Protein 2JN4 (pdb70)

Sequence (66 aa):
MKVMIRKTATGHSAYVAKKDLEELIVEMENPALWGGKVTLANGWQLELPAMAADTPLPITVEARKLMKVMIRKTATGHSAYVAKKDLEELIVEMENPALWGGKVTLANGWQLELPAMAADTPLPITVEARKLMKVMIRKTATGHSAYVAKKDLEELIVEMENPALWGGKVTLANGWQLELPAMAADTPLPITVEARKLMKVMIRKTATGHSAYVAKKDLEELIVEMENPALWGGKVTLANGWQLELPAMAADTPLPITVEARKLMKVMIRKTATGHSAYVAKKDLEELIVEMENPALWGGKVTLANGWQLELPAMAADTPLPITVEARKLMKVMIRKTATGHSAYVAKKDLEELIVEMENPALWGGKVTLANGWQLELPAMAADTPLPITVEARKLMKVMIRKTATGHSAYVAKKDLEELIVEMENPALWGGKVTLANGWQLELPAMAADTPLPITVEARKLMKVMIRKTATGHSAYVAKKDLEELIVEMENPALWGGKVTLANGWQLELPAMAADTPLPITVEARKLMKVMIRKTATGHSAYVAKKDLEELIVEMENPALWGGKVTLANGWQLELPAMAADTPLPITVEARKLMKVMIRKTATGHSAYVAKKDLEELIVEMENPALWGGKVTLANGWQLELPAMAADTPLPITVEARKLMKVMIRKTATGHSAYVAKKDLEELIVEMENPALWGGKVTLANGWQLELPAMAADTPLPITVEARKLMKVMIRKTATGHSAYVAKKDLEELIVEMENPALWGGKVTLANGWQLELPAMAADTPLPITVEARKLMKVMIRKTATGHSAYVAKKDLEELIVEMENPALWGGKVTLANGWQLELPAMAADTPLPITVEARKLMKVMIRKTATGHSAYVAKKDLEELIVEMENPALWGGKVTLANGWQLELPAMAADTPLPITVEARKLMKVMIRKTATGHSAYVAKKDLEELIVEMENPALWGGKVTLANGWQLELPAMAADTPLPITVEARKLMKVMIRKTATGHSAYVAKKDLEELIVEMENPALWGGKVTLANGWQLELPAMAADTPLPITVEARKLMKVMIRKTATGHSAYVAKKDLEELIVEMENPALWGGKVTLANGWQLELPAMAADTPLPITVEARKLMKVMIRKTATGHSAYVAKKDLEELIVEMENPALWGGKVTLANGWQLELPAMAADTPLPITVEARKLMKVMIRKTATGHSAYVAKKDLEELIVEMENPALWGGKVTLANGWQLELPAMAADTPLPITVEARKLMKVMIRKTATGHSAYVAKKDLEELIVEMENPALWGGKVTLANGWQLELPAMAADTPLPITVEARKL

Structure (mmCIF, N/CA/C/O backbone):
data_2JN4
#
_entry.id   2JN4
#
_cell.length_a   1.000
_cell.length_b   1.000
_cell.length_c   1.000
_cell.angle_alpha   90.00
_cell.angle_beta   90.00
_cell.angle_gamma   90.00
#
_symmetry.space_group_name_H-M   'P 1'
#
loop_
_atom_site.group_PDB
_atom_site.id
_atom_site.type_symbol
_atom_site.label_atom_id
_atom_site.label_alt_id
_atom_site.label_comp_id
_atom_site.label_asym_id
_atom_site.label_entity_id
_atom_site.label_seq_id
_atom_site.pdbx_PDB_ins_code
_atom_site.Cartn_x
_atom_site.Cartn_y
_atom_site.Cartn_z
_atom_site.occupancy
_atom_site.B_iso_or_equiv
_atom_site.auth_seq_id
_atom_site.auth_comp_id
_atom_site.auth_asym_id
_atom_site.auth_atom_id
_atom_site.pdbx_PDB_model_num
ATOM 1 N N . MET A 1 22 ? 3.822 1.504 -2.213 1.00 0.00 1 MET A N 1
ATOM 2 C CA . MET A 1 22 ? 3.269 0.640 -1.141 1.00 0.00 1 MET A CA 1
ATOM 3 C C . MET A 1 22 ? 3.171 -0.808 -1.622 1.00 0.00 1 MET A C 1
ATOM 4 O O . MET A 1 22 ? 3.121 -1.060 -2.828 1.00 0.00 1 MET A O 1
ATOM 18 N N . LYS A 1 23 ? 3.134 -1.754 -0.681 1.00 0.00 2 LYS A N 1
ATOM 19 C CA . LYS A 1 23 ? 3.169 -3.182 -1.008 1.00 0.00 2 LYS A CA 1
ATOM 20 C C . LYS A 1 23 ? 2.053 -3.956 -0.293 1.00 0.00 2 LYS A C 1
ATOM 21 O O . LYS A 1 23 ? 1.871 -3.828 0.922 1.00 0.00 2 LYS A O 1
ATOM 40 N N . VAL A 1 24 ? 1.316 -4.757 -1.059 1.00 0.00 3 VAL A N 1
ATOM 41 C CA . VAL A 1 24 ? 0.324 -5.679 -0.511 1.00 0.00 3 VAL A CA 1
ATOM 42 C C . VAL A 1 24 ? 0.305 -6.957 -1.350 1.00 0.00 3 VAL A C 1
ATOM 43 O O . VAL A 1 24 ? 0.401 -6.905 -2.579 1.00 0.00 3 VAL A O 1
ATOM 56 N N . MET A 1 25 ? 0.208 -8.102 -0.691 1.00 0.00 4 MET A N 1
ATOM 57 C CA . MET A 1 25 ? 0.216 -9.385 -1.382 1.00 0.00 4 MET A CA 1
ATOM 58 C C . MET A 1 25 ? -1.136 -10.071 -1.242 1.00 0.00 4 MET A C 1
ATOM 59 O O . MET A 1 25 ? -1.516 -10.496 -0.149 1.00 0.00 4 MET A O 1
ATOM 73 N N . ILE A 1 26 ? -1.868 -10.161 -2.344 1.00 0.00 5 ILE A N 1
ATOM 74 C CA . ILE A 1 26 ? -3.139 -10.866 -2.360 1.00 0.00 5 ILE A CA 1
ATOM 75 C C . ILE A 1 26 ? -2.881 -12.352 -2.583 1.00 0.00 5 ILE A C 1
ATOM 76 O O . ILE A 1 26 ? -2.448 -12.761 -3.664 1.00 0.00 5 ILE A O 1
ATOM 92 N N . ARG A 1 27 ? -3.129 -13.152 -1.557 1.00 0.00 6 ARG A N 1
ATOM 93 C CA . ARG A 1 27 ? -2.888 -14.587 -1.623 1.00 0.00 6 ARG A CA 1
ATOM 94 C C . ARG A 1 27 ? -4.193 -15.314 -1.905 1.00 0.00 6 ARG A C 1
ATOM 95 O O . ARG A 1 27 ? -5.230 -15.022 -1.301 1.00 0.00 6 ARG A O 1
ATOM 116 N N . LYS A 1 28 ? -4.143 -16.256 -2.838 1.00 0.00 7 LYS A N 1
ATOM 117 C CA . LYS A 1 28 ? -5.353 -16.810 -3.423 1.00 0.00 7 LYS A CA 1
ATOM 118 C C . LYS A 1 28 ? -5.395 -18.327 -3.391 1.00 0.00 7 LYS A C 1
ATOM 119 O O . LYS A 1 28 ? -4.370 -19.009 -3.434 1.00 0.00 7 LYS A O 1
ATOM 138 N N . THR A 1 29 ? -6.613 -18.822 -3.287 1.00 0.00 8 THR A N 1
ATOM 139 C CA . THR A 1 29 ? -6.948 -20.209 -3.538 1.00 0.00 8 THR A CA 1
ATOM 140 C C . THR A 1 29 ? -8.246 -20.204 -4.354 1.00 0.00 8 THR A C 1
ATOM 141 O O . THR A 1 29 ? -8.806 -19.124 -4.588 1.00 0.00 8 THR A O 1
ATOM 152 N N . ALA A 1 30 ? -8.710 -21.362 -4.814 1.00 0.00 9 ALA A N 1
ATOM 153 C CA . ALA A 1 30 ? -9.966 -21.432 -5.562 1.00 0.00 9 ALA A CA 1
ATOM 154 C C . ALA A 1 30 ? -11.119 -20.855 -4.736 1.00 0.00 9 ALA A C 1
ATOM 155 O O . ALA A 1 30 ? -11.869 -20.000 -5.207 1.00 0.00 9 ALA A O 1
ATOM 162 N N . THR A 1 31 ? -11.246 -21.323 -3.500 1.00 0.00 10 THR A N 1
ATOM 163 C CA . THR A 1 31 ? -12.280 -20.833 -2.590 1.00 0.00 10 THR A CA 1
ATOM 164 C C . THR A 1 31 ? -11.696 -19.836 -1.586 1.00 0.00 10 THR A C 1
ATOM 165 O O . THR A 1 31 ? -12.380 -18.911 -1.135 1.00 0.00 10 THR A O 1
ATOM 176 N N . GLY A 1 32 ? -10.427 -20.038 -1.240 1.00 0.00 11 GLY A N 1
ATOM 177 C CA . GLY A 1 32 ? -9.771 -19.199 -0.254 1.00 0.00 11 GLY A CA 1
ATOM 178 C C . GLY A 1 32 ? -9.393 -17.834 -0.799 1.00 0.00 11 GLY A C 1
ATOM 179 O O . GLY A 1 32 ? -8.889 -17.719 -1.922 1.00 0.00 11 GLY A O 1
ATOM 183 N N . HIS A 1 33 ? -9.645 -16.795 -0.009 1.00 0.00 12 HIS A N 1
ATOM 184 C CA . HIS A 1 33 ? -9.274 -15.430 -0.374 1.00 0.00 12 HIS A CA 1
ATOM 185 C C . HIS A 1 33 ? -8.631 -14.731 0.823 1.00 0.00 12 HIS A C 1
ATOM 186 O O . HIS A 1 33 ? -9.296 -14.466 1.827 1.00 0.00 12 HIS A O 1
ATOM 201 N N . SER A 1 34 ? -7.342 -14.435 0.709 1.00 0.00 13 SER A N 1
ATOM 202 C CA . SER A 1 34 ? -6.587 -13.805 1.791 1.00 0.00 13 SER A CA 1
ATOM 203 C C . SER A 1 34 ? -5.804 -12.603 1.265 1.00 0.00 13 SER A C 1
ATOM 204 O O . SER A 1 34 ? -5.331 -12.609 0.125 1.00 0.00 13 SER A O 1
ATOM 212 N N . ALA A 1 35 ? -5.675 -11.570 2.090 1.00 0.00 14 ALA A N 1
ATOM 213 C CA . ALA A 1 35 ? -4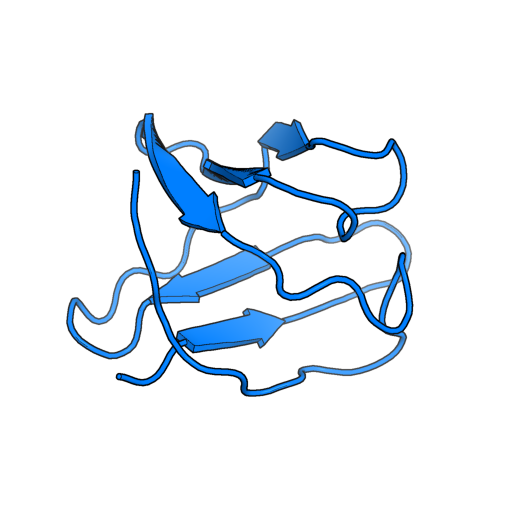.904 -10.386 1.724 1.00 0.00 14 ALA A CA 1
ATOM 214 C C . ALA A 1 35 ? -3.864 -10.077 2.792 1.00 0.00 14 ALA A C 1
ATOM 215 O O . ALA A 1 35 ? -4.195 -9.963 3.975 1.00 0.00 14 ALA A O 1
ATOM 222 N N . TYR A 1 36 ? -2.612 -9.958 2.368 1.00 0.00 15 TYR A N 1
ATOM 223 C CA . TYR A 1 36 ? -1.505 -9.669 3.271 1.00 0.00 15 TYR A CA 1
ATOM 224 C C . TYR A 1 36 ? -1.012 -8.231 3.083 1.00 0.00 15 TYR A C 1
ATOM 225 O O . TYR A 1 36 ? -0.327 -7.916 2.106 1.00 0.00 15 TYR A O 1
ATOM 243 N N . VAL A 1 37 ? -1.385 -7.364 4.017 1.00 0.00 16 VAL A N 1
ATOM 244 C CA . VAL A 1 37 ? -0.910 -5.987 4.041 1.00 0.00 16 VAL A CA 1
ATOM 245 C C . VAL A 1 37 ? 0.517 -5.943 4.589 1.00 0.00 16 VAL A C 1
ATOM 246 O O . VAL A 1 37 ? 0.727 -5.968 5.805 1.00 0.00 16 VAL A O 1
ATOM 259 N N . ALA A 1 38 ? 1.488 -5.885 3.680 1.00 0.00 17 ALA A N 1
ATOM 260 C CA . ALA A 1 38 ? 2.906 -5.984 4.033 1.00 0.00 17 ALA A CA 1
ATOM 261 C C . ALA A 1 38 ? 3.320 -4.940 5.069 1.00 0.00 17 ALA A C 1
ATOM 262 O O . ALA A 1 38 ? 3.972 -5.271 6.063 1.00 0.00 17 ALA A O 1
ATOM 269 N N . LYS A 1 39 ? 2.912 -3.692 4.848 1.00 0.00 18 LYS A N 1
ATOM 270 C CA . LYS A 1 39 ? 3.333 -2.573 5.698 1.00 0.00 18 LYS A CA 1
ATOM 271 C C . LYS A 1 39 ? 2.858 -2.731 7.144 1.00 0.00 18 LYS A C 1
ATOM 272 O O . LYS A 1 39 ? 3.359 -2.055 8.045 1.00 0.00 18 LYS A O 1
ATOM 291 N N . LYS A 1 40 ? 1.882 -3.606 7.360 1.00 0.00 19 LYS A N 1
ATOM 292 C CA . LYS A 1 40 ? 1.356 -3.849 8.701 1.00 0.00 19 LYS A CA 1
ATOM 293 C C . LYS A 1 40 ? 1.604 -5.299 9.110 1.00 0.00 19 LYS A C 1
ATOM 294 O O . LYS A 1 40 ? 1.423 -5.669 10.271 1.00 0.00 19 LYS A O 1
ATOM 313 N N . ASP A 1 41 ? 2.037 -6.106 8.142 1.00 0.00 20 ASP A N 1
ATOM 314 C CA . ASP A 1 41 ? 2.245 -7.541 8.344 1.00 0.00 20 ASP A CA 1
ATOM 315 C C . ASP A 1 41 ? 0.919 -8.200 8.735 1.00 0.00 20 ASP A C 1
ATOM 316 O O . ASP A 1 41 ? 0.881 -9.201 9.453 1.00 0.00 20 ASP A O 1
ATOM 325 N N . LEU A 1 42 ? -0.171 -7.622 8.238 1.00 0.00 21 LEU A N 1
ATOM 326 C CA . LEU A 1 42 ? -1.517 -8.105 8.530 1.00 0.00 21 LEU A CA 1
ATOM 327 C C . LEU A 1 42 ? -2.036 -8.968 7.388 1.00 0.00 21 LEU A C 1
ATOM 328 O O . LEU A 1 42 ? -2.242 -8.478 6.282 1.00 0.00 21 LEU A O 1
ATOM 344 N N . GLU A 1 43 ? -2.240 -10.245 7.657 1.00 0.00 22 GLU A N 1
ATOM 345 C CA . GLU A 1 43 ? -2.888 -11.138 6.707 1.00 0.00 22 GLU A CA 1
ATOM 346 C C . GLU A 1 43 ? -4.259 -11.511 7.252 1.00 0.00 22 GLU A C 1
ATOM 347 O O . GLU A 1 43 ? -4.364 -12.094 8.334 1.00 0.00 22 GLU A O 1
ATOM 359 N N . GLU A 1 44 ? -5.309 -11.158 6.526 1.00 0.00 23 GLU A N 1
ATOM 360 C CA . GLU A 1 44 ? -6.667 -11.404 6.990 1.00 0.00 23 GLU A CA 1
ATOM 361 C C . GLU A 1 44 ? -7.522 -11.990 5.874 1.00 0.00 23 GLU A C 1
ATOM 362 O O . GLU A 1 44 ? -7.204 -11.850 4.689 1.00 0.00 23 GLU A O 1
ATOM 374 N N . LEU A 1 45 ? -8.603 -12.648 6.272 1.00 0.00 24 LEU A N 1
ATOM 375 C CA . LEU A 1 45 ? -9.523 -13.278 5.338 1.00 0.00 24 LEU A CA 1
ATOM 376 C C . LEU A 1 45 ? -10.424 -12.235 4.687 1.00 0.00 24 LEU A C 1
ATOM 377 O O . LEU A 1 45 ? -10.860 -11.280 5.338 1.00 0.00 24 LEU A O 1
ATOM 393 N N . ILE A 1 46 ? -10.688 -12.422 3.402 1.00 0.00 25 ILE A N 1
ATOM 394 C CA . ILE A 1 46 ? -11.571 -11.540 2.653 1.00 0.00 25 ILE A CA 1
ATOM 395 C C . ILE A 1 46 ? -13.032 -11.940 2.868 1.00 0.00 25 ILE A C 1
ATOM 396 O O . ILE A 1 46 ? -13.471 -12.998 2.407 1.00 0.00 25 ILE A O 1
ATOM 412 N N . VAL A 1 47 ? -13.771 -11.094 3.586 1.00 0.00 26 VAL A N 1
ATOM 413 C CA . VAL A 1 47 ? -15.174 -11.366 3.903 1.00 0.00 26 VAL A CA 1
ATOM 414 C C . VAL A 1 47 ? -16.117 -10.548 3.020 1.00 0.00 26 VAL A C 1
ATOM 415 O O . VAL A 1 47 ? -17.273 -10.926 2.819 1.00 0.00 26 VAL A O 1
ATOM 428 N N . GLU A 1 48 ? -15.617 -9.431 2.498 1.00 0.00 27 GLU A N 1
ATOM 429 C CA . GLU A 1 48 ? -16.410 -8.537 1.653 1.00 0.00 27 GLU A CA 1
ATOM 430 C C . GLU A 1 48 ? -15.606 -8.142 0.417 1.00 0.00 27 GLU A C 1
ATOM 431 O O . GLU A 1 48 ? -14.433 -7.773 0.525 1.00 0.00 27 GLU A O 1
ATOM 443 N N . MET A 1 49 ? -16.238 -8.211 -0.753 1.00 0.00 28 MET A N 1
ATOM 444 C CA . MET A 1 49 ? -15.554 -7.965 -2.023 1.00 0.00 28 MET A CA 1
ATOM 445 C C . MET A 1 49 ? -16.324 -6.941 -2.852 1.00 0.00 28 MET A C 1
ATOM 446 O O . MET A 1 49 ? -17.539 -6.802 -2.700 1.00 0.00 28 MET A O 1
ATOM 460 N N . GLU A 1 50 ? -15.617 -6.216 -3.714 1.00 0.00 29 GLU A N 1
ATOM 461 C CA . GLU A 1 50 ? -16.266 -5.368 -4.709 1.00 0.00 29 GLU A CA 1
ATOM 462 C C . GLU A 1 50 ? -17.004 -6.257 -5.708 1.00 0.00 29 GLU A C 1
ATOM 463 O O . GLU A 1 50 ? -18.197 -6.085 -5.972 1.00 0.00 29 GLU A O 1
ATOM 475 N N . ASN A 1 51 ? -16.263 -7.222 -6.236 1.00 0.00 30 ASN A N 1
ATOM 476 C CA . ASN A 1 51 ? -16.774 -8.198 -7.193 1.00 0.00 30 ASN A CA 1
ATOM 477 C C . ASN A 1 51 ? -16.735 -9.581 -6.547 1.00 0.00 30 ASN A C 1
ATOM 478 O O . ASN A 1 51 ? -15.745 -9.919 -5.901 1.00 0.00 30 ASN A O 1
ATOM 489 N N . PRO A 1 52 ? -17.813 -10.384 -6.692 1.00 0.00 31 PRO A N 1
ATOM 490 C CA . PRO A 1 52 ? -17.916 -11.742 -6.128 1.00 0.00 31 PRO A CA 1
ATOM 491 C C . PRO A 1 52 ? -16.604 -12.532 -6.197 1.00 0.00 31 PRO A C 1
ATOM 492 O O . PRO A 1 52 ? -16.331 -13.375 -5.341 1.00 0.00 31 PRO A O 1
ATOM 503 N N . ALA A 1 53 ? -15.805 -12.265 -7.225 1.00 0.00 32 ALA A N 1
ATOM 504 C CA . ALA A 1 53 ? -14.481 -12.864 -7.338 1.00 0.00 32 ALA A CA 1
ATOM 505 C C . ALA A 1 53 ? -13.533 -12.242 -6.315 1.00 0.00 32 ALA A C 1
ATOM 506 O O . ALA A 1 53 ? -13.142 -12.894 -5.341 1.00 0.00 32 ALA A O 1
ATOM 513 N N . LEU A 1 54 ? -13.190 -10.969 -6.537 1.00 0.00 33 LEU A N 1
ATOM 514 C CA . LEU A 1 54 ? -12.297 -10.230 -5.646 1.00 0.00 33 LEU A CA 1
ATOM 515 C C . LEU A 1 54 ? -12.035 -8.833 -6.215 1.00 0.00 33 LEU A C 1
ATOM 516 O O . LEU A 1 54 ? -12.539 -7.832 -5.699 1.00 0.00 33 LEU A O 1
ATOM 532 N N . TRP A 1 55 ? -11.255 -8.787 -7.295 1.00 0.00 34 TRP A N 1
ATOM 533 C CA . TRP A 1 55 ? -10.801 -7.524 -7.882 1.00 0.00 34 TRP A CA 1
ATOM 534 C C . TRP A 1 55 ? -11.955 -6.747 -8.504 1.00 0.00 34 TRP A C 1
ATOM 535 O O . TRP A 1 55 ? -13.003 -7.313 -8.818 1.00 0.00 34 TRP A O 1
ATOM 556 N N . GLY A 1 56 ? -11.740 -5.447 -8.691 1.00 0.00 35 GLY A N 1
ATOM 557 C CA . GLY A 1 56 ? -12.740 -4.595 -9.304 1.00 0.00 35 GLY A CA 1
ATOM 558 C C . GLY A 1 56 ? -12.696 -3.192 -8.742 1.00 0.00 35 GLY A C 1
ATOM 559 O O . GLY A 1 56 ? -12.712 -2.213 -9.487 1.00 0.00 35 GLY A O 1
ATOM 563 N N . GLY A 1 57 ? -12.623 -3.097 -7.419 1.00 0.00 36 GLY A N 1
ATOM 564 C CA . GLY A 1 57 ? -12.555 -1.805 -6.765 1.00 0.00 36 GLY A CA 1
ATOM 565 C C . GLY A 1 57 ? -11.972 -1.903 -5.374 1.00 0.00 36 GLY A C 1
ATOM 566 O O . GLY A 1 57 ? -10.773 -1.729 -5.195 1.00 0.00 36 GLY A O 1
ATOM 570 N N . LYS A 1 58 ? -12.811 -2.194 -4.384 1.00 0.00 37 LYS A N 1
ATOM 571 C CA . LYS A 1 58 ? -12.348 -2.307 -3.000 1.00 0.00 37 LYS A CA 1
ATOM 572 C C . LYS A 1 58 ? -12.629 -3.691 -2.421 1.00 0.00 37 LYS A C 1
ATOM 573 O O . LYS A 1 58 ? -13.506 -4.417 -2.894 1.00 0.00 37 LYS A O 1
ATOM 592 N N . VAL A 1 59 ? -11.868 -4.048 -1.397 1.00 0.00 38 VAL A N 1
ATOM 593 C CA . VAL A 1 59 ? -12.074 -5.286 -0.660 1.00 0.00 38 VAL A CA 1
ATOM 594 C C . VAL A 1 59 ? -11.981 -4.992 0.832 1.00 0.00 38 VAL A C 1
ATOM 595 O O . VAL A 1 59 ? -11.265 -4.076 1.238 1.00 0.00 38 VAL A O 1
ATOM 608 N N . THR A 1 60 ? -12.712 -5.741 1.644 1.00 0.00 39 THR A N 1
ATOM 609 C CA . THR A 1 60 ? -12.692 -5.537 3.086 1.00 0.00 39 THR A CA 1
ATOM 610 C C . THR A 1 60 ? -12.355 -6.842 3.801 1.00 0.00 39 THR A C 1
ATOM 611 O O . THR A 1 60 ? -12.993 -7.878 3.572 1.00 0.00 39 THR A O 1
ATOM 622 N N . LEU A 1 61 ? -11.338 -6.785 4.652 1.00 0.00 40 LEU A N 1
ATOM 623 C CA . LEU A 1 61 ? -10.886 -7.947 5.403 1.00 0.00 40 LEU A CA 1
ATOM 624 C C . LEU A 1 61 ? -11.746 -8.151 6.644 1.00 0.00 40 LEU A C 1
ATOM 625 O O . LEU A 1 61 ? -12.492 -7.256 7.048 1.00 0.00 40 LEU A O 1
ATOM 641 N N . ALA A 1 62 ? -11.613 -9.323 7.259 1.00 0.00 41 ALA A N 1
ATOM 642 C CA . ALA A 1 62 ? -12.375 -9.660 8.462 1.00 0.00 41 ALA A CA 1
ATOM 643 C C . ALA A 1 62 ? -11.978 -8.768 9.639 1.00 0.00 41 ALA A C 1
ATOM 644 O O . ALA A 1 62 ? -12.629 -8.774 10.686 1.00 0.00 41 ALA A O 1
ATOM 651 N N . ASN A 1 63 ? -10.902 -8.006 9.460 1.00 0.00 42 ASN A N 1
ATOM 652 C CA . ASN A 1 63 ? -10.407 -7.097 10.493 1.00 0.00 42 ASN A CA 1
ATOM 653 C C . ASN A 1 63 ? -11.063 -5.717 10.370 1.00 0.00 42 ASN A C 1
ATOM 654 O O . ASN A 1 63 ? -10.977 -4.891 11.281 1.00 0.00 42 ASN A O 1
ATOM 665 N N . GLY A 1 64 ? -11.725 -5.477 9.240 1.00 0.00 43 GLY A N 1
ATOM 666 C CA . GLY A 1 64 ? -12.391 -4.201 9.015 1.00 0.00 43 GLY A CA 1
ATOM 667 C C . GLY A 1 64 ? -11.609 -3.288 8.088 1.00 0.00 43 GLY A C 1
ATOM 668 O O . GLY A 1 64 ? -12.134 -2.278 7.612 1.00 0.00 43 GLY A O 1
ATOM 672 N N . TRP A 1 65 ? -10.350 -3.639 7.838 1.00 0.00 44 TRP A N 1
ATOM 673 C CA . TRP A 1 65 ? -9.506 -2.883 6.916 1.00 0.00 44 TRP A CA 1
ATOM 674 C C . TRP A 1 65 ? -9.981 -3.054 5.477 1.00 0.00 44 TRP A C 1
ATOM 675 O O . TRP A 1 65 ? -10.410 -4.138 5.077 1.00 0.00 44 TRP A O 1
ATOM 696 N N . GLN A 1 66 ? -9.910 -1.971 4.714 1.00 0.00 45 GLN A N 1
ATOM 697 C CA . GLN A 1 66 ? -10.283 -1.986 3.302 1.00 0.00 45 GLN A CA 1
ATOM 698 C C . GLN A 1 66 ? -9.048 -1.751 2.439 1.00 0.00 45 GLN A C 1
ATOM 699 O O . GLN A 1 66 ? -8.246 -0.863 2.730 1.00 0.00 45 GLN A O 1
ATOM 713 N N . LEU A 1 67 ? -8.904 -2.540 1.382 1.00 0.00 46 LEU A N 1
ATOM 714 C CA . LEU A 1 67 ? -7.773 -2.421 0.464 1.00 0.00 46 LEU A CA 1
ATOM 715 C C . LEU A 1 67 ? -8.307 -2.298 -0.967 1.00 0.00 46 LEU A C 1
ATOM 716 O O . LEU A 1 67 ? -9.256 -2.993 -1.340 1.00 0.00 46 LEU A O 1
ATOM 732 N N . GLU A 1 68 ? -7.724 -1.394 -1.752 1.00 0.00 47 GLU A N 1
ATOM 733 C CA . GLU A 1 68 ? -8.175 -1.158 -3.120 1.00 0.00 47 GLU A CA 1
ATOM 734 C C . GLU A 1 68 ? -7.440 -2.062 -4.110 1.00 0.00 47 GLU A C 1
ATOM 735 O O . GLU A 1 68 ? -6.227 -2.253 -4.015 1.00 0.00 47 GLU A O 1
ATOM 747 N N . LEU A 1 69 ? -8.189 -2.610 -5.058 1.00 0.00 48 LEU A N 1
ATOM 748 C CA . LEU A 1 69 ? -7.634 -3.447 -6.114 1.00 0.00 48 LEU A CA 1
ATOM 749 C C . LEU A 1 69 ? -7.637 -2.689 -7.441 1.00 0.00 48 LEU A C 1
ATOM 750 O O . LEU A 1 69 ? -8.694 -2.243 -7.891 1.00 0.00 48 LEU A O 1
ATOM 766 N N . PRO A 1 70 ? -6.460 -2.534 -8.087 1.00 0.00 49 PRO A N 1
ATOM 767 C CA . PRO A 1 70 ? -6.351 -1.886 -9.411 1.00 0.00 49 PRO A CA 1
ATOM 768 C C . PRO A 1 70 ? -7.171 -2.589 -10.505 1.00 0.00 49 PRO A C 1
ATOM 769 O O . PRO A 1 70 ? -7.231 -2.112 -11.637 1.00 0.00 49 PRO A O 1
ATOM 780 N N . ALA A 1 71 ? -7.784 -3.725 -10.151 1.00 0.00 50 ALA A N 1
ATOM 781 C CA . ALA A 1 71 ? -8.642 -4.491 -11.059 1.00 0.00 50 ALA A CA 1
ATOM 782 C C . ALA A 1 71 ? -7.838 -5.186 -12.161 1.00 0.00 50 ALA A C 1
ATOM 783 O O . ALA A 1 71 ? -7.598 -4.621 -13.227 1.00 0.00 50 ALA A O 1
ATOM 790 N N . MET A 1 72 ? -7.408 -6.413 -11.875 1.00 0.00 51 MET A N 1
ATOM 791 C CA . MET A 1 72 ? -6.737 -7.261 -12.857 1.00 0.00 51 MET A CA 1
ATOM 792 C C . MET A 1 72 ? -6.779 -8.710 -12.372 1.00 0.00 51 MET A C 1
ATOM 793 O O . MET A 1 72 ? -6.396 -8.996 -11.237 1.00 0.00 51 MET A O 1
ATOM 807 N N . ALA A 1 73 ? -7.265 -9.608 -13.229 1.00 0.00 52 ALA A N 1
ATOM 808 C CA . ALA A 1 73 ? -7.503 -11.003 -12.856 1.00 0.00 52 ALA A CA 1
ATOM 809 C C . ALA A 1 73 ? -8.444 -11.069 -11.650 1.00 0.00 52 ALA A C 1
ATOM 810 O O . ALA A 1 73 ? -8.000 -11.257 -10.514 1.00 0.00 52 ALA A O 1
ATOM 817 N N . ALA A 1 74 ? -9.743 -10.900 -11.921 1.00 0.00 53 ALA A N 1
ATOM 818 C CA . ALA A 1 74 ? -10.767 -10.757 -10.878 1.00 0.00 53 ALA A CA 1
ATOM 819 C C . ALA A 1 74 ? -10.620 -11.800 -9.775 1.00 0.00 53 ALA A C 1
ATOM 820 O O . ALA A 1 74 ? -10.798 -11.490 -8.596 1.00 0.00 53 ALA A O 1
ATOM 827 N N . ASP A 1 75 ? -10.316 -13.031 -10.157 1.00 0.00 54 ASP A N 1
ATOM 828 C CA . ASP A 1 75 ? -9.947 -14.059 -9.193 1.00 0.00 54 ASP A CA 1
ATOM 829 C C . ASP A 1 75 ? -8.598 -14.641 -9.587 1.00 0.00 54 ASP A C 1
ATOM 830 O O . ASP A 1 75 ? -8.509 -15.520 -10.449 1.00 0.00 54 ASP A O 1
ATOM 839 N N . THR A 1 76 ? -7.547 -14.094 -8.994 1.00 0.00 55 THR A N 1
ATOM 840 C CA . THR A 1 76 ? -6.185 -14.513 -9.281 1.00 0.00 55 THR A CA 1
ATOM 841 C C . THR A 1 76 ? -5.970 -15.980 -8.867 1.00 0.00 55 THR A C 1
ATOM 842 O O . THR A 1 76 ? -6.348 -16.376 -7.763 1.00 0.00 55 THR A O 1
ATOM 853 N N . PRO A 1 77 ? -5.385 -16.811 -9.753 1.00 0.00 56 PRO A N 1
ATOM 854 C CA . PRO A 1 77 ? -5.131 -18.229 -9.463 1.00 0.00 56 PRO A CA 1
ATOM 855 C C . PRO A 1 77 ? -3.837 -18.452 -8.672 1.00 0.00 56 PRO A C 1
ATOM 856 O O . PRO A 1 77 ? -3.481 -19.589 -8.356 1.00 0.00 56 PRO A O 1
ATOM 867 N N . LEU A 1 78 ? -3.141 -17.362 -8.357 1.00 0.00 57 LEU A N 1
ATOM 868 C CA . LEU A 1 78 ? -1.871 -17.431 -7.636 1.00 0.00 57 LEU A CA 1
ATOM 869 C C . LEU A 1 78 ? -1.710 -16.214 -6.722 1.00 0.00 57 LEU A C 1
ATOM 870 O O . LEU A 1 78 ? -2.414 -15.216 -6.892 1.00 0.00 57 LEU A O 1
ATOM 886 N N . PRO A 1 79 ? -0.804 -16.286 -5.723 1.00 0.00 58 PRO A N 1
ATOM 887 C CA . PRO A 1 79 ? -0.502 -15.142 -4.856 1.00 0.00 58 PRO A CA 1
ATOM 888 C C . PRO A 1 79 ? 0.171 -14.011 -5.639 1.00 0.00 58 PRO A C 1
ATOM 889 O O . PRO A 1 79 ? 1.300 -14.154 -6.119 1.00 0.00 58 PRO A O 1
ATOM 900 N N . ILE A 1 80 ? -0.539 -12.901 -5.783 1.00 0.00 59 ILE A N 1
ATOM 901 C CA . ILE A 1 80 ? -0.055 -11.759 -6.549 1.00 0.00 59 ILE A CA 1
ATOM 902 C C . ILE A 1 80 ? 0.305 -10.602 -5.616 1.00 0.00 59 ILE A C 1
ATOM 903 O O . ILE A 1 80 ? -0.365 -10.373 -4.608 1.00 0.00 59 ILE A O 1
ATOM 919 N N . THR A 1 81 ? 1.377 -9.889 -5.945 1.00 0.00 60 THR A N 1
ATOM 920 C CA . THR A 1 81 ? 1.821 -8.750 -5.152 1.00 0.00 60 THR A CA 1
ATOM 921 C C . THR A 1 81 ? 1.583 -7.446 -5.917 1.00 0.00 60 THR A C 1
ATOM 922 O O . THR A 1 81 ? 2.177 -7.218 -6.971 1.00 0.00 60 THR A O 1
ATOM 933 N N . VAL A 1 82 ? 0.701 -6.608 -5.383 1.00 0.00 61 VAL A N 1
ATOM 934 C CA . VAL A 1 82 ? 0.376 -5.315 -5.982 1.00 0.00 61 VAL A CA 1
ATOM 935 C C . VAL A 1 82 ? 0.575 -4.204 -4.957 1.00 0.00 61 VAL A C 1
ATOM 936 O O . VAL A 1 82 ? 0.959 -4.471 -3.815 1.00 0.00 61 VAL A O 1
ATOM 949 N N . GLU A 1 83 ? 0.348 -2.961 -5.361 1.00 0.00 62 GLU A N 1
ATOM 950 C CA . GLU A 1 83 ? 0.521 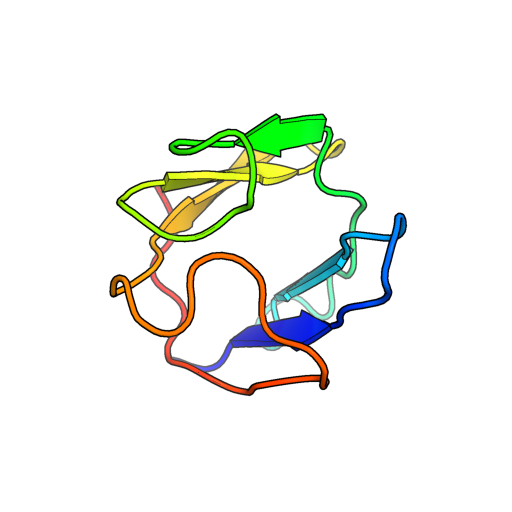-1.834 -4.455 1.00 0.00 62 GLU A CA 1
ATOM 951 C C . GLU A 1 83 ? -0.621 -1.767 -3.445 1.00 0.00 62 GLU A C 1
ATOM 952 O O . GLU A 1 83 ? -1.761 -2.121 -3.754 1.00 0.00 62 GLU A O 1
ATOM 964 N N . ALA A 1 84 ? -0.304 -1.316 -2.238 1.00 0.00 63 ALA A N 1
ATOM 965 C CA . ALA A 1 84 ? -1.297 -1.177 -1.182 1.00 0.00 63 ALA A CA 1
ATOM 966 C C . ALA A 1 84 ? -1.918 0.214 -1.210 1.00 0.00 63 ALA A C 1
ATOM 967 O O . ALA A 1 84 ? -1.208 1.219 -1.262 1.00 0.00 63 ALA A O 1
ATOM 974 N N . ARG A 1 85 ? -3.241 0.262 -1.204 1.00 0.00 64 ARG A N 1
ATOM 975 C CA . ARG A 1 85 ? -3.972 1.517 -1.103 1.00 0.00 64 ARG A CA 1
ATOM 976 C C . ARG A 1 85 ? -5.239 1.271 -0.299 1.00 0.00 64 ARG A C 1
ATOM 977 O O . ARG A 1 85 ? -6.219 0.739 -0.817 1.00 0.00 64 ARG A O 1
ATOM 998 N N . LYS A 1 86 ? -5.202 1.624 0.982 1.00 0.00 65 LYS A N 1
ATOM 999 C CA . LYS A 1 86 ? -6.291 1.308 1.889 1.00 0.00 65 LYS A CA 1
ATOM 1000 C C . LYS A 1 86 ? -7.342 2.413 1.884 1.00 0.00 65 LYS A C 1
ATOM 1001 O O . LYS A 1 86 ? -7.045 3.567 1.562 1.00 0.00 65 LYS A O 1
ATOM 1020 N N . LEU A 1 87 ? -8.570 2.048 2.233 1.00 0.00 66 LEU A N 1
ATOM 1021 C CA . LEU A 1 87 ? -9.676 2.995 2.293 1.00 0.00 66 LEU A CA 1
ATOM 1022 C C . LEU A 1 87 ? -10.009 3.294 3.756 1.00 0.00 66 LEU A C 1
ATOM 1023 O O . LEU A 1 87 ? -10.715 2.484 4.390 1.00 0.00 66 LEU A O 1
ATOM 1040 N N . MET A 1 22 ? 3.309 1.025 0.278 1.00 0.00 1 MET A N 2
ATOM 1041 C CA . MET A 1 22 ? 2.407 1.066 -0.898 1.00 0.00 1 MET A CA 2
ATOM 1042 C C . MET A 1 22 ? 2.375 -0.286 -1.617 1.00 0.00 1 MET A C 2
ATOM 1043 O O . MET A 1 22 ? 2.109 -0.349 -2.815 1.00 0.00 1 MET A O 2
ATOM 1057 N N . LYS A 1 23 ? 2.613 -1.370 -0.875 1.00 0.00 2 LYS A N 2
ATOM 1058 C CA . LYS A 1 23 ? 2.558 -2.721 -1.420 1.00 0.00 2 LYS A CA 2
ATOM 1059 C C . LYS A 1 23 ? 1.679 -3.614 -0.542 1.00 0.00 2 LYS A C 2
ATOM 1060 O O . LYS A 1 23 ? 1.669 -3.470 0.683 1.00 0.00 2 LYS A O 2
ATOM 1079 N N . VAL A 1 24 ? 0.930 -4.512 -1.174 1.00 0.00 3 VAL A N 2
ATOM 1080 C CA . VAL A 1 24 ? 0.111 -5.491 -0.461 1.00 0.00 3 VAL A CA 2
ATOM 1081 C C . VAL A 1 24 ? -0.043 -6.754 -1.308 1.00 0.00 3 VAL A C 2
ATOM 1082 O O . VAL A 1 24 ? -0.220 -6.673 -2.525 1.00 0.00 3 VAL A O 2
ATOM 1095 N N . MET A 1 25 ? 0.040 -7.918 -0.670 1.00 0.00 4 MET A N 2
ATOM 1096 C CA . MET A 1 25 ? -0.023 -9.194 -1.385 1.00 0.00 4 MET A CA 2
ATOM 1097 C C . MET A 1 25 ? -1.394 -9.845 -1.204 1.00 0.00 4 MET A C 2
ATOM 1098 O O . MET A 1 25 ? -1.828 -10.095 -0.080 1.00 0.00 4 MET A O 2
ATOM 1112 N N . ILE A 1 26 ? -2.071 -10.113 -2.315 1.00 0.00 5 ILE A N 2
ATOM 1113 C CA . ILE A 1 26 ? -3.384 -10.753 -2.284 1.00 0.00 5 ILE A CA 2
ATOM 1114 C C . ILE A 1 26 ? -3.231 -12.259 -2.496 1.00 0.00 5 ILE A C 2
ATOM 1115 O O . ILE A 1 26 ? -2.579 -12.692 -3.447 1.00 0.00 5 ILE A O 2
ATOM 1131 N N . ARG A 1 27 ? -3.830 -13.052 -1.608 1.00 0.00 6 ARG A N 2
ATOM 1132 C CA . ARG A 1 27 ? -3.710 -14.508 -1.672 1.00 0.00 6 ARG A CA 2
ATOM 1133 C C . ARG A 1 27 ? -4.922 -15.121 -2.374 1.00 0.00 6 ARG A C 2
ATOM 1134 O O . ARG A 1 27 ? -6.068 -14.906 -1.968 1.00 0.00 6 ARG A O 2
ATOM 1155 N N . LYS A 1 28 ? -4.656 -15.882 -3.433 1.00 0.00 7 LYS A N 2
ATOM 1156 C CA . LYS A 1 28 ? -5.702 -16.538 -4.212 1.00 0.00 7 LYS A CA 2
ATOM 1157 C C . LYS A 1 28 ? -5.913 -17.975 -3.736 1.00 0.00 7 LYS A C 2
ATOM 1158 O O . LYS A 1 28 ? -5.010 -18.809 -3.821 1.00 0.00 7 LYS A O 2
ATOM 1177 N N . THR A 1 29 ? -7.111 -18.243 -3.227 1.00 0.00 8 THR A N 2
ATOM 1178 C CA . THR A 1 29 ? -7.492 -19.566 -2.750 1.00 0.00 8 THR A CA 2
ATOM 1179 C C . THR A 1 29 ? -9.018 -19.674 -2.710 1.00 0.00 8 THR A C 2
ATOM 1180 O O . THR A 1 29 ? -9.707 -18.696 -2.405 1.00 0.00 8 THR A O 2
ATOM 1191 N N . ALA A 1 30 ? -9.541 -20.856 -3.034 1.00 0.00 9 ALA A N 2
ATOM 1192 C CA . ALA A 1 30 ? -10.986 -21.066 -3.134 1.00 0.00 9 ALA A CA 2
ATOM 1193 C C . ALA A 1 30 ? -11.626 -21.222 -1.756 1.00 0.00 9 ALA A C 2
ATOM 1194 O O . ALA A 1 30 ? -12.806 -20.917 -1.570 1.00 0.00 9 ALA A O 2
ATOM 1201 N N . THR A 1 31 ? -10.837 -21.689 -0.793 1.00 0.00 10 THR A N 2
ATOM 1202 C CA . THR A 1 31 ? -11.321 -21.913 0.565 1.00 0.00 10 THR A CA 2
ATOM 1203 C C . THR A 1 31 ? -11.726 -20.599 1.234 1.00 0.00 10 THR A C 2
ATOM 1204 O O . THR A 1 31 ? -12.591 -20.578 2.112 1.00 0.00 10 THR A O 2
ATOM 1215 N N . GLY A 1 32 ? -11.104 -19.508 0.807 1.00 0.00 11 GLY A N 2
ATOM 1216 C CA . GLY A 1 32 ? -11.412 -18.206 1.362 1.00 0.00 11 GLY A CA 2
ATOM 1217 C C . GLY A 1 32 ? -10.395 -17.164 0.949 1.00 0.00 11 GLY A C 2
ATOM 1218 O O . GLY A 1 32 ? -9.228 -17.253 1.332 1.00 0.00 11 GLY A O 2
ATOM 1222 N N . HIS A 1 33 ? -10.835 -16.190 0.154 1.00 0.00 12 HIS A N 2
ATOM 1223 C CA . HIS A 1 33 ? -9.963 -15.116 -0.318 1.00 0.00 12 HIS A CA 2
ATOM 1224 C C . HIS A 1 33 ? -9.275 -14.432 0.862 1.00 0.00 12 HIS A C 2
ATOM 1225 O O . HIS A 1 33 ? -9.906 -14.170 1.887 1.00 0.00 12 HIS A O 2
ATOM 1240 N N . SER A 1 34 ? -7.988 -14.147 0.714 1.00 0.00 13 SER A N 2
ATOM 1241 C CA . SER A 1 34 ? -7.200 -13.569 1.796 1.00 0.00 13 SER A CA 2
ATOM 1242 C C . SER A 1 34 ? -6.266 -12.485 1.264 1.00 0.00 13 SER A C 2
ATOM 1243 O O . SER A 1 34 ? -6.006 -12.407 0.059 1.00 0.00 13 SER A O 2
ATOM 1251 N N . ALA A 1 35 ? -5.771 -11.653 2.172 1.00 0.00 14 ALA A N 2
ATOM 1252 C CA . ALA A 1 35 ? -4.842 -10.584 1.831 1.00 0.00 14 ALA A CA 2
ATOM 1253 C C . ALA A 1 35 ? -3.840 -10.387 2.961 1.00 0.00 14 ALA A C 2
ATOM 1254 O O . ALA A 1 35 ? -4.205 -10.439 4.141 1.00 0.00 14 ALA A O 2
ATOM 1261 N N . TYR A 1 36 ? -2.582 -10.164 2.598 1.00 0.00 15 TYR A N 2
ATOM 1262 C CA . TYR A 1 36 ? -1.506 -10.020 3.570 1.00 0.00 15 TYR A CA 2
ATOM 1263 C C . TYR A 1 36 ? -0.918 -8.607 3.532 1.00 0.00 15 TYR A C 2
ATOM 1264 O O . TYR A 1 36 ? -0.255 -8.218 2.566 1.00 0.00 15 TYR A O 2
ATOM 1282 N N . VAL A 1 37 ? -1.190 -7.844 4.583 1.00 0.00 16 VAL A N 2
ATOM 1283 C CA . VAL A 1 37 ? -0.609 -6.522 4.769 1.00 0.00 16 VAL A CA 2
ATOM 1284 C C . VAL A 1 37 ? 0.768 -6.668 5.424 1.00 0.00 16 VAL A C 2
ATOM 1285 O O . VAL A 1 37 ? 0.871 -6.810 6.645 1.00 0.00 16 VAL A O 2
ATOM 1298 N N . ALA A 1 38 ? 1.814 -6.647 4.597 1.00 0.00 17 ALA A N 2
ATOM 1299 C CA . ALA A 1 38 ? 3.176 -6.975 5.033 1.00 0.00 17 ALA A CA 2
ATOM 1300 C C . ALA A 1 38 ? 3.635 -6.143 6.233 1.00 0.00 17 ALA A C 2
ATOM 1301 O O . ALA A 1 38 ? 4.024 -6.701 7.260 1.00 0.00 17 ALA A O 2
ATOM 1308 N N . LYS A 1 39 ? 3.579 -4.816 6.108 1.00 0.00 18 LYS A N 2
ATOM 1309 C CA . LYS A 1 39 ? 4.069 -3.920 7.168 1.00 0.00 18 LYS A CA 2
ATOM 1310 C C . LYS A 1 39 ? 3.402 -4.221 8.513 1.00 0.00 18 LYS A C 2
ATOM 1311 O O . LYS A 1 39 ? 4.013 -4.061 9.571 1.00 0.00 18 LYS A O 2
ATOM 1330 N N . LYS A 1 40 ? 2.148 -4.657 8.455 1.00 0.00 19 LYS A N 2
ATOM 1331 C CA . LYS A 1 40 ? 1.353 -4.908 9.654 1.00 0.00 19 LYS A CA 2
ATOM 1332 C C . LYS A 1 40 ? 1.400 -6.393 10.030 1.00 0.00 19 LYS A C 2
ATOM 1333 O O . LYS A 1 40 ? 0.953 -6.786 11.114 1.00 0.00 19 LYS A O 2
ATOM 1352 N N . ASP A 1 41 ? 1.953 -7.204 9.123 1.00 0.00 20 ASP A N 2
ATOM 1353 C CA . ASP A 1 41 ? 2.004 -8.661 9.282 1.00 0.00 20 ASP A CA 2
ATOM 1354 C C . ASP A 1 41 ? 0.585 -9.215 9.429 1.00 0.00 20 ASP A C 2
ATOM 1355 O O . ASP A 1 41 ? 0.358 -10.267 10.027 1.00 0.00 20 ASP A O 2
ATOM 1364 N N . LEU A 1 42 ? -0.369 -8.501 8.841 1.00 0.00 21 LEU A N 2
ATOM 1365 C CA . LEU A 1 42 ? -1.778 -8.868 8.931 1.00 0.00 21 LEU A CA 2
ATOM 1366 C C . LEU A 1 42 ? -2.183 -9.760 7.766 1.00 0.00 21 LEU A C 2
ATOM 1367 O O . LEU A 1 42 ? -2.240 -9.309 6.623 1.00 0.00 21 LEU A O 2
ATOM 1383 N N . GLU A 1 43 ? -2.453 -11.022 8.058 1.00 0.00 22 GLU A N 2
ATOM 1384 C CA . GLU A 1 43 ? -3.035 -11.935 7.082 1.00 0.00 22 GLU A CA 2
ATOM 1385 C C . GLU A 1 43 ? -4.467 -12.220 7.504 1.00 0.00 22 GLU A C 2
ATOM 1386 O O . GLU A 1 43 ? -4.701 -12.893 8.512 1.00 0.00 22 GLU A O 2
ATOM 1398 N N . GLU A 1 44 ? -5.425 -11.687 6.758 1.00 0.00 23 GLU A N 2
ATOM 1399 C CA . GLU A 1 44 ? -6.822 -11.753 7.163 1.00 0.00 23 GLU A CA 2
ATOM 1400 C C . GLU A 1 44 ? -7.710 -12.206 6.009 1.00 0.00 23 GLU A C 2
ATOM 1401 O O . GLU A 1 44 ? -7.329 -12.113 4.838 1.00 0.00 23 GLU A O 2
ATOM 1413 N N . LEU A 1 45 ? -8.897 -12.686 6.361 1.00 0.00 24 LEU A N 2
ATOM 1414 C CA . LEU A 1 45 ? -9.867 -13.169 5.390 1.00 0.00 24 LEU A CA 2
ATOM 1415 C C . LEU A 1 45 ? -10.666 -12.010 4.798 1.00 0.00 24 LEU A C 2
ATOM 1416 O O . LEU A 1 45 ? -11.078 -11.090 5.514 1.00 0.00 24 LEU A O 2
ATOM 1432 N N . ILE A 1 46 ? -10.863 -12.057 3.488 1.00 0.00 25 ILE A N 2
ATOM 1433 C CA . ILE A 1 46 ? -11.672 -11.073 2.784 1.00 0.00 25 ILE A CA 2
ATOM 1434 C C . ILE A 1 46 ? -13.159 -11.377 2.974 1.00 0.00 25 ILE A C 2
ATOM 1435 O O . ILE A 1 46 ? -13.704 -12.290 2.346 1.00 0.00 25 ILE A O 2
ATOM 1451 N N . VAL A 1 47 ? -13.799 -10.626 3.868 1.00 0.00 26 VAL A N 2
ATOM 1452 C CA . VAL A 1 47 ? -15.228 -10.790 4.147 1.00 0.00 26 VAL A CA 2
ATOM 1453 C C . VAL A 1 47 ? -16.048 -9.758 3.375 1.00 0.00 26 VAL A C 2
ATOM 1454 O O . VAL A 1 47 ? -17.278 -9.827 3.325 1.00 0.00 26 VAL A O 2
ATOM 1467 N N . GLU A 1 48 ? -15.348 -8.801 2.782 1.00 0.00 27 GLU A N 2
ATOM 1468 C CA . GLU A 1 48 ? -15.963 -7.735 2.002 1.00 0.00 27 GLU A CA 2
ATOM 1469 C C . GLU A 1 48 ? -15.136 -7.490 0.749 1.00 0.00 27 GLU A C 2
ATOM 1470 O O . GLU A 1 48 ? -13.940 -7.229 0.834 1.00 0.00 27 GLU A O 2
ATOM 1482 N N . MET A 1 49 ? -15.767 -7.611 -0.408 1.00 0.00 28 MET A N 2
ATOM 1483 C CA . MET A 1 49 ? -15.112 -7.331 -1.678 1.00 0.00 28 MET A CA 2
ATOM 1484 C C . MET A 1 49 ? -16.148 -6.875 -2.696 1.00 0.00 28 MET A C 2
ATOM 1485 O O . MET A 1 49 ? -17.264 -7.397 -2.732 1.00 0.00 28 MET A O 2
ATOM 1499 N N . GLU A 1 50 ? -15.779 -5.888 -3.501 1.00 0.00 29 GLU A N 2
ATOM 1500 C CA . GLU A 1 50 ? -16.683 -5.305 -4.486 1.00 0.00 29 GLU A CA 2
ATOM 1501 C C . GLU A 1 50 ? -17.157 -6.353 -5.495 1.00 0.00 29 GLU A C 2
ATOM 1502 O O . GLU A 1 50 ? -18.359 -6.551 -5.686 1.00 0.00 29 GLU A O 2
ATOM 1514 N N . ASN A 1 51 ? -16.206 -7.030 -6.123 1.00 0.00 30 ASN A N 2
ATOM 1515 C CA . ASN A 1 51 ? -16.511 -7.977 -7.193 1.00 0.00 30 ASN A CA 2
ATOM 1516 C C . ASN A 1 51 ? -16.850 -9.354 -6.618 1.00 0.00 30 ASN A C 2
ATOM 1517 O O . ASN A 1 51 ? -16.191 -9.813 -5.685 1.00 0.00 30 ASN A O 2
ATOM 1528 N N . PRO A 1 52 ? -17.888 -10.022 -7.168 1.00 0.00 31 PRO A N 2
ATOM 1529 C CA . PRO A 1 52 ? -18.302 -11.373 -6.744 1.00 0.00 31 PRO A CA 2
ATOM 1530 C C . PRO A 1 52 ? -17.134 -12.359 -6.705 1.00 0.00 31 PRO A C 2
ATOM 1531 O O . PRO A 1 52 ? -17.062 -13.219 -5.825 1.00 0.00 31 PRO A O 2
ATOM 1542 N N . ALA A 1 53 ? -16.227 -12.235 -7.671 1.00 0.00 32 ALA A N 2
ATOM 1543 C CA . ALA A 1 53 ? -15.047 -13.088 -7.723 1.00 0.00 32 ALA A CA 2
ATOM 1544 C C . ALA A 1 53 ? -14.003 -12.601 -6.733 1.00 0.00 32 ALA A C 2
ATOM 1545 O O . ALA A 1 53 ? -13.648 -13.314 -5.790 1.00 0.00 32 ALA A O 2
ATOM 1552 N N . LEU A 1 54 ? -13.520 -11.376 -6.957 1.00 0.00 33 LEU A N 2
ATOM 1553 C CA . LEU A 1 54 ? -12.487 -10.783 -6.116 1.00 0.00 33 LEU A CA 2
ATOM 1554 C C . LEU A 1 54 ? -12.076 -9.410 -6.656 1.00 0.00 33 LEU A C 2
ATOM 1555 O O . LEU A 1 54 ? -12.487 -8.373 -6.132 1.00 0.00 33 LEU A O 2
ATOM 1571 N N . TRP A 1 55 ? -11.284 -9.420 -7.726 1.00 0.00 34 TRP A N 2
ATOM 1572 C CA . TRP A 1 55 ? -10.719 -8.195 -8.292 1.00 0.00 34 TRP A CA 2
ATOM 1573 C C . TRP A 1 55 ? -11.794 -7.387 -9.017 1.00 0.00 34 TRP A C 2
ATOM 1574 O O . TRP A 1 55 ? -12.477 -7.904 -9.908 1.00 0.00 34 TRP A O 2
ATOM 1595 N N . GLY A 1 56 ? -11.935 -6.118 -8.635 1.00 0.00 35 GLY A N 2
ATOM 1596 C CA . GLY A 1 56 ? -12.964 -5.269 -9.209 1.00 0.00 35 GLY A CA 2
ATOM 1597 C C . GLY A 1 56 ? -12.946 -3.872 -8.619 1.00 0.00 35 GLY A C 2
ATOM 1598 O O . GLY A 1 56 ? -12.828 -2.878 -9.344 1.00 0.00 35 GLY A O 2
ATOM 1602 N N . GLY A 1 57 ? -13.038 -3.800 -7.296 1.00 0.00 36 GLY A N 2
ATOM 1603 C CA . GLY A 1 57 ? -13.086 -2.519 -6.613 1.00 0.00 36 GLY A CA 2
ATOM 1604 C C . GLY A 1 57 ? -12.613 -2.622 -5.177 1.00 0.00 36 GLY A C 2
ATOM 1605 O O . GLY A 1 57 ? -11.639 -3.310 -4.893 1.00 0.00 36 GLY A O 2
ATOM 1609 N N . LYS A 1 58 ? -13.320 -1.962 -4.268 1.00 0.00 37 LYS A N 2
ATOM 1610 C CA . LYS A 1 58 ? -12.921 -1.915 -2.862 1.00 0.00 37 LYS A CA 2
ATOM 1611 C C . LYS A 1 58 ? -13.044 -3.284 -2.192 1.00 0.00 37 LYS A C 2
ATOM 1612 O O . LYS A 1 58 ? -13.816 -4.143 -2.626 1.00 0.00 37 LYS A O 2
ATOM 1631 N N . VAL A 1 59 ? -12.267 -3.466 -1.137 1.00 0.00 38 VAL A N 2
ATOM 1632 C CA . VAL A 1 59 ? -12.224 -4.710 -0.382 1.00 0.00 38 VAL A CA 2
ATOM 1633 C C . VAL A 1 59 ? -11.955 -4.393 1.091 1.00 0.00 38 VAL A C 2
ATOM 1634 O O . VAL A 1 59 ? -11.356 -3.366 1.407 1.00 0.00 38 VAL A O 2
ATOM 1647 N N . THR A 1 60 ? -12.426 -5.242 1.989 1.00 0.00 39 THR A N 2
ATOM 1648 C CA . THR A 1 60 ? -12.193 -5.058 3.415 1.00 0.00 39 THR A CA 2
ATOM 1649 C C . THR A 1 60 ? -11.965 -6.406 4.097 1.00 0.00 39 THR A C 2
ATOM 1650 O O . THR A 1 60 ? -12.705 -7.370 3.865 1.00 0.00 39 THR A O 2
ATOM 1661 N N . LEU A 1 61 ? -10.920 -6.469 4.917 1.00 0.00 40 LEU A N 2
ATOM 1662 C CA . LEU A 1 61 ? -10.578 -7.682 5.647 1.00 0.00 40 LEU A CA 2
ATOM 1663 C C . LEU A 1 61 ? -11.437 -7.806 6.900 1.00 0.00 40 LEU A C 2
ATOM 1664 O O . LEU A 1 61 ? -12.022 -6.822 7.358 1.00 0.00 40 LEU A O 2
ATOM 1680 N N . ALA A 1 62 ? -11.489 -9.009 7.465 1.00 0.00 41 ALA A N 2
ATOM 1681 C CA . ALA A 1 62 ? -12.282 -9.262 8.671 1.00 0.00 41 ALA A CA 2
ATOM 1682 C C . ALA A 1 62 ? -11.783 -8.408 9.840 1.00 0.00 41 ALA A C 2
ATOM 1683 O O . ALA A 1 62 ? -12.525 -8.118 10.782 1.00 0.00 41 ALA A O 2
ATOM 1690 N N . ASN A 1 63 ? -10.526 -7.987 9.747 1.00 0.00 42 ASN A N 2
ATOM 1691 C CA . ASN A 1 63 ? -9.881 -7.183 10.785 1.00 0.00 42 ASN A CA 2
ATOM 1692 C C . ASN A 1 63 ? -10.409 -5.749 10.757 1.00 0.00 42 ASN A C 2
ATOM 1693 O O . ASN A 1 63 ? -10.280 -5.005 11.731 1.00 0.00 42 ASN A O 2
ATOM 1704 N N . GLY A 1 64 ? -11.012 -5.373 9.632 1.00 0.00 43 GLY A N 2
ATOM 1705 C CA . GLY A 1 64 ? -11.542 -4.028 9.469 1.00 0.00 43 GLY A CA 2
ATOM 1706 C C . GLY A 1 64 ? -10.745 -3.210 8.472 1.00 0.00 43 GLY A C 2
ATOM 1707 O O . GLY A 1 64 ? -11.211 -2.173 8.001 1.00 0.00 43 GLY A O 2
ATOM 1711 N N . TRP A 1 65 ? -9.540 -3.679 8.153 1.00 0.00 44 TRP A N 2
ATOM 1712 C CA . TRP A 1 65 ? -8.666 -2.989 7.206 1.00 0.00 44 TRP A CA 2
ATOM 1713 C C . TRP A 1 65 ? -9.364 -2.829 5.855 1.00 0.00 44 TRP A C 2
ATOM 1714 O O . TRP A 1 65 ? -9.704 -3.820 5.202 1.00 0.00 44 TRP A O 2
ATOM 1735 N N . GLN A 1 66 ? -9.585 -1.581 5.451 1.00 0.00 45 GLN A N 2
ATOM 1736 C CA . GLN A 1 66 ? -10.164 -1.283 4.149 1.00 0.00 45 GLN A CA 2
ATOM 1737 C C . GLN A 1 66 ? -9.053 -1.073 3.129 1.00 0.00 45 GLN A C 2
ATOM 1738 O O . GLN A 1 66 ? -8.079 -0.359 3.394 1.00 0.00 45 GLN A O 2
ATOM 1752 N N . LEU A 1 67 ? -9.215 -1.689 1.970 1.00 0.00 46 LEU A N 2
ATOM 1753 C CA . LEU A 1 67 ? -8.224 -1.651 0.906 1.00 0.00 46 LEU A CA 2
ATOM 1754 C C . LEU A 1 67 ? -8.948 -1.590 -0.437 1.00 0.00 46 LEU A C 2
ATOM 1755 O O . LEU A 1 67 ? -10.150 -1.840 -0.503 1.00 0.00 46 LEU A O 2
ATOM 1771 N N . GLU A 1 68 ? -8.236 -1.243 -1.499 1.00 0.00 47 GLU A N 2
ATOM 1772 C CA . GLU A 1 68 ? -8.813 -1.215 -2.838 1.00 0.00 47 GLU A CA 2
ATOM 1773 C C . GLU A 1 68 ? -8.193 -2.328 -3.667 1.00 0.00 47 GLU A C 2
ATOM 1774 O O . GLU A 1 68 ? -6.994 -2.597 -3.556 1.00 0.00 47 GLU A O 2
ATOM 1786 N N . LEU A 1 69 ? -9.005 -2.972 -4.489 1.00 0.00 48 LEU A N 2
ATOM 1787 C CA . LEU A 1 69 ? -8.567 -4.124 -5.262 1.00 0.00 48 LEU A CA 2
ATOM 1788 C C . LEU A 1 69 ? -8.793 -3.876 -6.757 1.00 0.00 48 LEU A C 2
ATOM 1789 O O . LEU A 1 69 ? -9.896 -4.081 -7.272 1.00 0.00 48 LEU A O 2
ATOM 1805 N N . PRO A 1 70 ? -7.744 -3.415 -7.469 1.00 0.00 49 PRO A N 2
ATOM 1806 C CA . PRO A 1 70 ? -7.840 -3.031 -8.886 1.00 0.00 49 PRO A CA 2
ATOM 1807 C C . PRO A 1 70 ? -8.264 -4.196 -9.784 1.00 0.00 49 PRO A C 2
ATOM 1808 O O . PRO A 1 70 ? -7.703 -5.290 -9.709 1.00 0.00 49 PRO A O 2
ATOM 1819 N N . ALA A 1 71 ? -9.249 -3.947 -10.638 1.00 0.00 50 ALA A N 2
ATOM 1820 C CA . ALA A 1 71 ? -9.753 -4.963 -11.551 1.00 0.00 50 ALA A CA 2
ATOM 1821 C C . ALA A 1 71 ? -8.727 -5.274 -12.638 1.00 0.00 50 ALA A C 2
ATOM 1822 O O . ALA A 1 71 ? -8.782 -4.719 -13.736 1.00 0.00 50 ALA A O 2
ATOM 1829 N N . MET A 1 72 ? -7.765 -6.131 -12.306 1.00 0.00 51 MET A N 2
ATOM 1830 C CA . MET A 1 72 ? -6.753 -6.558 -13.270 1.00 0.00 51 MET A CA 2
ATOM 1831 C C . MET A 1 72 ? -7.129 -7.918 -13.852 1.00 0.00 51 MET A C 2
ATOM 1832 O O . MET A 1 72 ? -7.537 -8.021 -15.010 1.00 0.00 51 MET A O 2
ATOM 1846 N N . ALA A 1 73 ? -7.012 -8.953 -13.023 1.00 0.00 52 ALA A N 2
ATOM 1847 C CA . ALA A 1 73 ? -7.303 -10.321 -13.435 1.00 0.00 52 ALA A CA 2
ATOM 1848 C C . ALA A 1 73 ? -7.627 -11.174 -12.216 1.00 0.00 52 ALA A C 2
ATOM 1849 O O . ALA A 1 73 ? -6.868 -11.190 -11.246 1.00 0.00 52 ALA A O 2
ATOM 1856 N N . ALA A 1 74 ? -8.757 -11.870 -12.265 1.00 0.00 53 ALA A N 2
ATOM 1857 C CA . ALA A 1 74 ? -9.185 -12.734 -11.168 1.00 0.00 53 ALA A CA 2
ATOM 1858 C C . ALA A 1 74 ? -8.751 -14.177 -11.420 1.00 0.00 53 ALA A C 2
ATOM 1859 O O . ALA A 1 74 ? -8.807 -15.017 -10.522 1.00 0.00 53 ALA A O 2
ATOM 1866 N N . ASP A 1 75 ? -8.311 -14.448 -12.647 1.00 0.00 54 ASP A N 2
ATOM 1867 C CA . ASP A 1 75 ? -7.894 -15.794 -13.052 1.00 0.00 54 ASP A CA 2
ATOM 1868 C C . ASP A 1 75 ? -6.487 -16.119 -12.548 1.00 0.00 54 ASP A C 2
ATOM 1869 O O . ASP A 1 75 ? -6.057 -17.273 -12.604 1.00 0.00 54 ASP A O 2
ATOM 1878 N N . THR A 1 76 ? -5.778 -15.107 -12.050 1.00 0.00 55 THR A N 2
ATOM 1879 C CA . THR A 1 76 ? -4.415 -15.293 -11.555 1.00 0.00 55 THR A CA 2
ATOM 1880 C C . THR A 1 76 ? -4.394 -16.292 -10.382 1.00 0.00 55 THR A C 2
ATOM 1881 O O . THR A 1 76 ? -5.051 -16.083 -9.360 1.00 0.00 55 THR A O 2
ATOM 1892 N N . PRO A 1 77 ? -3.659 -17.413 -10.530 1.00 0.00 56 PRO A N 2
ATOM 1893 C CA . PRO A 1 77 ? -3.627 -18.492 -9.538 1.00 0.00 56 PRO A CA 2
ATOM 1894 C C . PRO A 1 77 ? -2.515 -18.316 -8.505 1.00 0.00 56 PRO A C 2
ATOM 1895 O O . PRO A 1 77 ? -2.241 -19.223 -7.716 1.00 0.00 56 PRO A O 2
ATOM 1906 N N . LEU A 1 78 ? -1.879 -17.152 -8.515 1.00 0.00 57 LEU A N 2
ATOM 1907 C CA . LEU A 1 78 ? -0.726 -16.896 -7.661 1.00 0.00 57 LEU A CA 2
ATOM 1908 C C . LEU A 1 78 ? -0.966 -15.676 -6.771 1.00 0.00 57 LEU A C 2
ATOM 1909 O O . LEU A 1 78 ? -1.718 -14.770 -7.140 1.00 0.00 57 LEU A O 2
ATOM 1925 N N . PRO A 1 79 ? -0.360 -15.652 -5.569 1.00 0.00 58 PRO A N 2
ATOM 1926 C CA . PRO A 1 79 ? -0.443 -14.497 -4.674 1.00 0.00 58 PRO A CA 2
ATOM 1927 C C . PRO A 1 79 ? 0.394 -13.324 -5.191 1.00 0.00 58 PRO A C 2
ATOM 1928 O O . PRO A 1 79 ? 1.614 -13.286 -5.012 1.00 0.00 58 PRO A O 2
ATOM 1939 N N . ILE A 1 80 ? -0.269 -12.387 -5.861 1.00 0.00 59 ILE A N 2
ATOM 1940 C CA . ILE A 1 80 ? 0.405 -11.245 -6.468 1.00 0.00 59 ILE A CA 2
ATOM 1941 C C . ILE A 1 80 ? 0.383 -10.031 -5.537 1.00 0.00 59 ILE A C 2
ATOM 1942 O O . ILE A 1 80 ? -0.616 -9.768 -4.858 1.00 0.00 59 ILE A O 2
ATOM 1958 N N . THR A 1 81 ? 1.501 -9.316 -5.494 1.00 0.00 60 THR A N 2
ATOM 1959 C CA . THR A 1 81 ? 1.606 -8.081 -4.729 1.00 0.00 60 THR A CA 2
ATOM 1960 C C . THR A 1 81 ? 1.260 -6.879 -5.611 1.00 0.00 60 THR A C 2
ATOM 1961 O O . THR A 1 81 ? 1.882 -6.667 -6.654 1.00 0.00 60 THR A O 2
ATOM 1972 N N . VAL A 1 82 ? 0.260 -6.109 -5.198 1.00 0.00 61 VAL A N 2
ATOM 1973 C CA . VAL A 1 82 ? -0.160 -4.915 -5.931 1.00 0.00 61 VAL A CA 2
ATOM 1974 C C . VAL A 1 82 ? 0.060 -3.663 -5.082 1.00 0.00 61 VAL A C 2
ATOM 1975 O O . VAL A 1 82 ? 0.376 -3.761 -3.891 1.00 0.00 61 VAL A O 2
ATOM 1988 N N . GLU A 1 83 ? -0.095 -2.494 -5.701 1.00 0.00 62 GLU A N 2
ATOM 1989 C CA . GLU A 1 83 ? 0.076 -1.224 -5.004 1.00 0.00 62 GLU A CA 2
ATOM 1990 C C . GLU A 1 83 ? -1.056 -1.023 -3.996 1.00 0.00 62 GLU A C 2
ATOM 1991 O O . GLU A 1 83 ? -2.232 -1.001 -4.364 1.00 0.00 62 GLU A O 2
ATOM 2003 N N . ALA A 1 84 ? -0.690 -0.895 -2.724 1.00 0.00 63 ALA A N 2
ATOM 2004 C CA . ALA A 1 84 ? -1.664 -0.783 -1.647 1.00 0.00 63 ALA A CA 2
ATOM 2005 C C . ALA A 1 84 ? -2.367 0.571 -1.667 1.00 0.00 63 ALA A C 2
ATOM 2006 O O . ALA A 1 84 ? -1.774 1.602 -1.340 1.00 0.00 63 ALA A O 2
ATOM 2013 N N . ARG A 1 85 ? -3.636 0.546 -2.045 1.00 0.00 64 ARG A N 2
ATOM 2014 C CA . ARG A 1 85 ? -4.496 1.722 -2.034 1.00 0.00 64 ARG A CA 2
ATOM 2015 C C . ARG A 1 85 ? -5.672 1.459 -1.103 1.00 0.00 64 ARG A C 2
ATOM 2016 O O . ARG A 1 85 ? -6.549 0.673 -1.429 1.00 0.00 64 ARG A O 2
ATOM 2037 N N . LYS A 1 86 ? -5.672 2.079 0.067 1.00 0.00 65 LYS A N 2
ATOM 2038 C CA . LYS A 1 86 ? -6.735 1.869 1.035 1.00 0.00 65 LYS A CA 2
ATOM 2039 C C . LYS A 1 86 ? -7.763 2.996 0.982 1.00 0.00 65 LYS A C 2
ATOM 2040 O O . LYS A 1 86 ? -7.471 4.096 0.503 1.00 0.00 65 LYS A O 2
ATOM 2059 N N . LEU A 1 87 ? -8.970 2.709 1.465 1.00 0.00 66 LEU A N 2
ATOM 2060 C CA . LEU A 1 87 ? -10.019 3.716 1.580 1.00 0.00 66 LEU A CA 2
ATOM 2061 C C . LEU A 1 87 ? -9.941 4.362 2.968 1.00 0.00 66 LEU A C 2
ATOM 2062 O O . LEU A 1 87 ? -9.495 5.526 3.067 1.00 0.00 66 LEU A O 2
ATOM 2079 N N . MET A 1 22 ? 3.038 0.616 0.577 1.00 0.00 1 MET A N 3
ATOM 2080 C CA . MET A 1 22 ? 2.106 0.446 -0.564 1.00 0.00 1 MET A CA 3
ATOM 2081 C C . MET A 1 22 ? 2.188 -0.984 -1.114 1.00 0.00 1 MET A C 3
ATOM 2082 O O . MET A 1 22 ? 1.745 -1.258 -2.229 1.00 0.00 1 MET A O 3
ATOM 2096 N N . LYS A 1 23 ? 2.731 -1.903 -0.319 1.00 0.00 2 LYS A N 3
ATOM 2097 C CA . LYS A 1 23 ? 2.932 -3.281 -0.761 1.00 0.00 2 LYS A CA 3
ATOM 2098 C C . LYS A 1 23 ? 1.877 -4.193 -0.131 1.00 0.00 2 LYS A C 3
ATOM 2099 O O . LYS A 1 23 ? 1.770 -4.281 1.095 1.00 0.00 2 LYS A O 3
ATOM 2118 N N . VAL A 1 24 ? 1.087 -4.851 -0.974 1.00 0.00 3 VAL A N 3
ATOM 2119 C CA . VAL A 1 24 ? 0.108 -5.825 -0.508 1.00 0.00 3 VAL A CA 3
ATOM 2120 C C . VAL A 1 24 ? 0.105 -7.046 -1.425 1.00 0.00 3 VAL A C 3
ATOM 2121 O O . VAL A 1 24 ? 0.022 -6.920 -2.649 1.00 0.00 3 VAL A O 3
ATOM 2134 N N . MET A 1 25 ? 0.227 -8.224 -0.829 1.00 0.00 4 MET A N 3
ATOM 2135 C CA . MET A 1 25 ? 0.216 -9.474 -1.579 1.00 0.00 4 MET A CA 3
ATOM 2136 C C . MET A 1 25 ? -1.139 -10.151 -1.424 1.00 0.00 4 MET A C 3
ATOM 2137 O O . MET A 1 25 ? -1.482 -10.621 -0.338 1.00 0.00 4 MET A O 3
ATOM 2151 N N . ILE A 1 26 ? -1.915 -10.180 -2.498 1.00 0.00 5 ILE A N 3
ATOM 2152 C CA . ILE A 1 26 ? -3.227 -10.810 -2.465 1.00 0.00 5 ILE A CA 3
ATOM 2153 C C . ILE A 1 26 ? -3.086 -12.305 -2.719 1.00 0.00 5 ILE A C 3
ATOM 2154 O O . ILE A 1 26 ? -2.733 -12.727 -3.822 1.00 0.00 5 ILE A O 3
ATOM 2170 N N . ARG A 1 27 ? -3.355 -13.099 -1.693 1.00 0.00 6 ARG A N 3
ATOM 2171 C CA . ARG A 1 27 ? -3.176 -14.542 -1.762 1.00 0.00 6 ARG A CA 3
ATOM 2172 C C . ARG A 1 27 ? -4.523 -15.245 -1.915 1.00 0.00 6 ARG A C 3
ATOM 2173 O O . ARG A 1 27 ? -5.516 -14.860 -1.290 1.00 0.00 6 ARG A O 3
ATOM 2194 N N . LYS A 1 28 ? -4.554 -16.271 -2.761 1.00 0.00 7 LYS A N 3
ATOM 2195 C CA . LYS A 1 28 ? -5.755 -17.075 -2.953 1.00 0.00 7 LYS A CA 3
ATOM 2196 C C . LYS A 1 28 ? -5.607 -18.407 -2.228 1.00 0.00 7 LYS A C 3
ATOM 2197 O O . LYS A 1 28 ? -4.490 -18.862 -1.969 1.00 0.00 7 LYS A O 3
ATOM 2216 N N . THR A 1 29 ? -6.731 -19.028 -1.910 1.00 0.00 8 THR A N 3
ATOM 2217 C CA . THR A 1 29 ? -6.736 -20.327 -1.254 1.00 0.00 8 THR A CA 3
ATOM 2218 C C . THR A 1 29 ? -7.847 -21.199 -1.851 1.00 0.00 8 THR A C 3
ATOM 2219 O O . THR A 1 29 ? -8.778 -20.674 -2.470 1.00 0.00 8 THR A O 3
ATOM 2230 N N . ALA A 1 30 ? -7.726 -22.521 -1.689 1.00 0.00 9 ALA A N 3
ATOM 2231 C CA . ALA A 1 30 ? -8.726 -23.470 -2.191 1.00 0.00 9 ALA A CA 3
ATOM 2232 C C . ALA A 1 30 ? -10.143 -22.994 -1.877 1.00 0.00 9 ALA A C 3
ATOM 2233 O O . ALA A 1 30 ? -11.006 -22.940 -2.756 1.00 0.00 9 ALA A O 3
ATOM 2240 N N . THR A 1 31 ? -10.369 -22.642 -0.620 1.00 0.00 10 THR A N 3
ATOM 2241 C CA . THR A 1 31 ? -11.635 -22.071 -0.190 1.00 0.00 10 THR A CA 3
ATOM 2242 C C . THR A 1 31 ? -11.380 -20.789 0.603 1.00 0.00 10 THR A C 3
ATOM 2243 O O . THR A 1 31 ? -11.056 -20.838 1.793 1.00 0.00 10 THR A O 3
ATOM 2254 N N . GLY A 1 32 ? -11.474 -19.649 -0.077 1.00 0.00 11 GLY A N 3
ATOM 2255 C CA . GLY A 1 32 ? -11.303 -18.364 0.578 1.00 0.00 11 GLY A CA 3
ATOM 2256 C C . GLY A 1 32 ? -10.250 -17.495 -0.088 1.00 0.00 11 GLY A C 3
ATOM 2257 O O . GLY A 1 32 ? -9.577 -17.920 -1.031 1.00 0.00 11 GLY A O 3
ATOM 2261 N N . HIS A 1 33 ? -10.123 -16.265 0.406 1.00 0.00 12 HIS A N 3
ATOM 2262 C CA . HIS A 1 33 ? -9.135 -15.303 -0.081 1.00 0.00 12 HIS A CA 3
ATOM 2263 C C . HIS A 1 33 ? -8.539 -14.562 1.114 1.00 0.00 12 HIS A C 3
ATOM 2264 O O . HIS A 1 33 ? -9.266 -14.209 2.043 1.00 0.00 12 HIS A O 3
ATOM 2279 N N . SER A 1 34 ? -7.230 -14.330 1.100 1.00 0.00 13 SER A N 3
ATOM 2280 C CA . SER A 1 34 ? -6.567 -13.620 2.190 1.00 0.00 13 SER A CA 3
ATOM 2281 C C . SER A 1 34 ? -5.598 -12.573 1.640 1.00 0.00 13 SER A C 3
ATOM 2282 O O . SER A 1 34 ? -4.829 -12.846 0.716 1.00 0.00 13 SER A O 3
ATOM 2290 N N . ALA A 1 35 ? -5.653 -11.368 2.199 1.00 0.00 14 ALA A N 3
ATOM 2291 C CA . ALA A 1 35 ? -4.807 -10.266 1.750 1.00 0.00 14 ALA A CA 3
ATOM 2292 C C . ALA A 1 35 ? -3.683 -10.014 2.748 1.00 0.00 14 ALA A C 3
ATOM 2293 O O . ALA A 1 35 ? -3.936 -9.778 3.931 1.00 0.00 14 ALA A O 3
ATOM 2300 N N . TYR A 1 36 ? -2.448 -10.080 2.265 1.00 0.00 15 TYR A N 3
ATOM 2301 C CA . TYR A 1 36 ? -1.272 -9.859 3.100 1.00 0.00 15 TYR A CA 3
ATOM 2302 C C . TYR A 1 36 ? -0.824 -8.397 3.025 1.00 0.00 15 TYR A C 3
ATOM 2303 O O . TYR A 1 36 ? -0.231 -7.965 2.032 1.00 0.00 15 TYR A O 3
ATOM 2321 N N . VAL A 1 37 ? -1.126 -7.642 4.076 1.00 0.00 16 VAL A N 3
ATOM 2322 C CA . VAL A 1 37 ? -0.730 -6.240 4.174 1.00 0.00 16 VAL A CA 3
ATOM 2323 C C . VAL A 1 37 ? 0.678 -6.131 4.761 1.00 0.00 16 VAL A C 3
ATOM 2324 O O . VAL A 1 37 ? 0.890 -6.432 5.938 1.00 0.00 16 VAL A O 3
ATOM 2337 N N . ALA A 1 38 ? 1.632 -5.691 3.942 1.00 0.00 17 ALA A N 3
ATOM 2338 C CA . ALA A 1 38 ? 3.045 -5.673 4.321 1.00 0.00 17 ALA A CA 3
ATOM 2339 C C . ALA A 1 38 ? 3.313 -4.809 5.555 1.00 0.00 17 ALA A C 3
ATOM 2340 O O . ALA A 1 38 ? 4.000 -5.244 6.479 1.00 0.00 17 ALA A O 3
ATOM 2347 N N . LYS A 1 39 ? 2.749 -3.598 5.580 1.00 0.00 18 LYS A N 3
ATOM 2348 C CA . LYS A 1 39 ? 3.069 -2.613 6.625 1.00 0.00 18 LYS A CA 3
ATOM 2349 C C . LYS A 1 39 ? 2.751 -3.120 8.039 1.00 0.00 18 LYS A C 3
ATOM 2350 O O . LYS A 1 39 ? 3.148 -2.500 9.029 1.00 0.00 18 LYS A O 3
ATOM 2369 N N . LYS A 1 40 ? 2.027 -4.231 8.137 1.00 0.00 19 LYS A N 3
ATOM 2370 C CA . LYS A 1 40 ? 1.705 -4.819 9.437 1.00 0.00 19 LYS A CA 3
ATOM 2371 C C . LYS A 1 40 ? 1.699 -6.346 9.342 1.00 0.00 19 LYS A C 3
ATOM 2372 O O . LYS A 1 40 ? 1.197 -7.030 10.238 1.00 0.00 19 LYS A O 3
ATOM 2391 N N . ASP A 1 41 ? 2.280 -6.869 8.250 1.00 0.00 20 ASP A N 3
ATOM 2392 C CA . ASP A 1 41 ? 2.325 -8.316 7.965 1.00 0.00 20 ASP A CA 3
ATOM 2393 C C . ASP A 1 41 ? 0.987 -8.992 8.282 1.00 0.00 20 ASP A C 3
ATOM 2394 O O . ASP A 1 41 ? 0.927 -10.187 8.585 1.00 0.00 20 ASP A O 3
ATOM 2403 N N . LEU A 1 42 ? -0.088 -8.221 8.139 1.00 0.00 21 LEU A N 3
ATOM 2404 C CA . LEU A 1 42 ? -1.422 -8.650 8.542 1.00 0.00 21 LEU A CA 3
ATOM 2405 C C . LEU A 1 42 ? -2.113 -9.379 7.397 1.00 0.00 21 LEU A C 3
ATOM 2406 O O . LEU A 1 42 ? -2.345 -8.800 6.336 1.00 0.00 21 LEU A O 3
ATOM 2422 N N . GLU A 1 43 ? -2.427 -10.652 7.613 1.00 0.00 22 GLU A N 3
ATOM 2423 C CA . GLU A 1 43 ? -3.200 -11.435 6.657 1.00 0.00 22 GLU A CA 3
ATOM 2424 C C . GLU A 1 43 ? -4.563 -11.780 7.256 1.00 0.00 22 GLU A C 3
ATOM 2425 O O . GLU A 1 43 ? -4.660 -12.586 8.188 1.00 0.00 22 GLU A O 3
ATOM 2437 N N . GLU A 1 44 ? -5.609 -11.153 6.727 1.00 0.00 23 GLU A N 3
ATOM 2438 C CA . GLU A 1 44 ? -6.976 -11.366 7.203 1.00 0.00 23 GLU A CA 3
ATOM 2439 C C . GLU A 1 44 ? -7.831 -11.962 6.088 1.00 0.00 23 GLU A C 3
ATOM 2440 O O . GLU A 1 44 ? -7.461 -11.910 4.911 1.00 0.00 23 GLU A O 3
ATOM 2452 N N . LEU A 1 45 ? -8.974 -12.520 6.468 1.00 0.00 24 LEU A N 3
ATOM 2453 C CA . LEU A 1 45 ? -9.898 -13.124 5.519 1.00 0.00 24 LEU A CA 3
ATOM 2454 C C . LEU A 1 45 ? -10.660 -12.040 4.761 1.00 0.00 24 LEU A C 3
ATOM 2455 O O . LEU A 1 45 ? -11.214 -11.115 5.366 1.00 0.00 24 LEU A O 3
ATOM 2471 N N . ILE A 1 46 ? -10.665 -12.149 3.439 1.00 0.00 25 ILE A N 3
ATOM 2472 C CA . ILE A 1 46 ? -11.402 -11.228 2.586 1.00 0.00 25 ILE A CA 3
ATOM 2473 C C . ILE A 1 46 ? -12.888 -11.582 2.591 1.00 0.00 25 ILE A C 3
ATOM 2474 O O . ILE A 1 46 ? -13.329 -12.499 1.891 1.00 0.00 25 ILE A O 3
ATOM 2490 N N . VAL A 1 47 ? -13.648 -10.866 3.412 1.00 0.00 26 VAL A N 3
ATOM 2491 C CA . VAL A 1 47 ? -15.076 -11.120 3.560 1.00 0.00 26 VAL A CA 3
ATOM 2492 C C . VAL A 1 47 ? -15.899 -10.275 2.588 1.00 0.00 26 VAL A C 3
ATOM 2493 O O . VAL A 1 47 ? -16.789 -10.792 1.907 1.00 0.00 26 VAL A O 3
ATOM 2506 N N . GLU A 1 48 ? -15.579 -8.989 2.504 1.00 0.00 27 GLU A N 3
ATOM 2507 C CA . GLU A 1 48 ? -16.347 -8.043 1.698 1.00 0.00 27 GLU A CA 3
ATOM 2508 C C . GLU A 1 48 ? -15.513 -7.545 0.525 1.00 0.00 27 GLU A C 3
ATOM 2509 O O . GLU A 1 48 ? -14.582 -6.768 0.711 1.00 0.00 27 GLU A O 3
ATOM 2521 N N . MET A 1 49 ? -15.838 -8.000 -0.677 1.00 0.00 28 MET A N 3
ATOM 2522 C CA . MET A 1 49 ? -15.139 -7.563 -1.887 1.00 0.00 28 MET A CA 3
ATOM 2523 C C . MET A 1 49 ? -16.126 -6.960 -2.881 1.00 0.00 28 MET A C 3
ATOM 2524 O O . MET A 1 49 ? -17.265 -7.419 -2.992 1.00 0.00 28 MET A O 3
ATOM 2538 N N . GLU A 1 50 ? -15.694 -5.913 -3.583 1.00 0.00 29 GLU A N 3
ATOM 2539 C CA . GLU A 1 50 ? -16.545 -5.232 -4.556 1.00 0.00 29 GLU A CA 3
ATOM 2540 C C . GLU A 1 50 ? -16.934 -6.181 -5.689 1.00 0.00 29 GLU A C 3
ATOM 2541 O O . GLU A 1 50 ? -18.078 -6.191 -6.147 1.00 0.00 29 GLU A O 3
ATOM 2553 N N . ASN A 1 51 ? -15.974 -6.982 -6.129 1.00 0.00 30 ASN A N 3
ATOM 2554 C CA . ASN A 1 51 ? -16.203 -7.961 -7.186 1.00 0.00 30 ASN A CA 3
ATOM 2555 C C . ASN A 1 51 ? -16.607 -9.303 -6.573 1.00 0.00 30 ASN A C 3
ATOM 2556 O O . ASN A 1 51 ? -16.065 -9.697 -5.543 1.00 0.00 30 ASN A O 3
ATOM 2567 N N . PRO A 1 52 ? -17.580 -10.007 -7.190 1.00 0.00 31 PRO A N 3
ATOM 2568 C CA . PRO A 1 52 ? -18.051 -11.326 -6.729 1.00 0.00 31 PRO A CA 3
ATOM 2569 C C 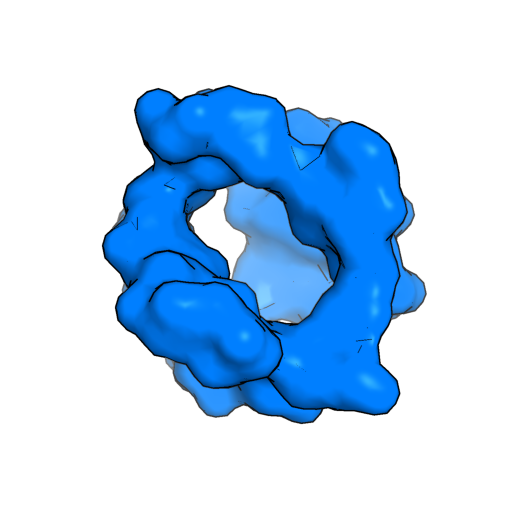. PRO A 1 52 ? -16.905 -12.296 -6.435 1.00 0.00 31 PRO A C 3
ATOM 2570 O O . PRO A 1 52 ? -16.963 -13.070 -5.476 1.00 0.00 31 PRO A O 3
ATOM 2581 N N . ALA A 1 53 ? -15.872 -12.254 -7.271 1.00 0.00 32 ALA A N 3
ATOM 2582 C CA . ALA A 1 53 ? -14.699 -13.098 -7.083 1.00 0.00 32 ALA A CA 3
ATOM 2583 C C . ALA A 1 53 ? -13.675 -12.399 -6.197 1.00 0.00 32 ALA A C 3
ATOM 2584 O O . ALA A 1 53 ? -13.354 -12.884 -5.107 1.00 0.00 32 ALA A O 3
ATOM 2591 N N . LEU A 1 54 ? -13.174 -11.251 -6.660 1.00 0.00 33 LEU A N 3
ATOM 2592 C CA . LEU A 1 54 ? -12.144 -10.527 -5.924 1.00 0.00 33 LEU A CA 3
ATOM 2593 C C . LEU A 1 54 ? -11.802 -9.183 -6.579 1.00 0.00 33 LEU A C 3
ATOM 2594 O O . LEU A 1 54 ? -12.163 -8.122 -6.064 1.00 0.00 33 LEU A O 3
ATOM 2610 N N . TRP A 1 55 ? -11.121 -9.236 -7.723 1.00 0.00 34 TRP A N 3
ATOM 2611 C CA . TRP A 1 55 ? -10.551 -8.039 -8.348 1.00 0.00 34 TRP A CA 3
ATOM 2612 C C . TRP A 1 55 ? -11.596 -7.230 -9.109 1.00 0.00 34 TRP A C 3
ATOM 2613 O O . TRP A 1 55 ? -12.402 -7.783 -9.858 1.00 0.00 34 TRP A O 3
ATOM 2634 N N . GLY A 1 56 ? -11.545 -5.915 -8.930 1.00 0.00 35 GLY A N 3
ATOM 2635 C CA . GLY A 1 56 ? -12.474 -5.018 -9.590 1.00 0.00 35 GLY A CA 3
ATOM 2636 C C . GLY A 1 56 ? -12.448 -3.639 -8.966 1.00 0.00 35 GLY A C 3
ATOM 2637 O O . GLY A 1 56 ? -12.367 -2.625 -9.665 1.00 0.00 35 GLY A O 3
ATOM 2641 N N . GLY A 1 57 ? -12.479 -3.608 -7.639 1.00 0.00 36 GLY A N 3
ATOM 2642 C CA . GLY A 1 57 ? -12.505 -2.352 -6.913 1.00 0.00 36 GLY A CA 3
ATOM 2643 C C . GLY A 1 57 ? -12.038 -2.508 -5.480 1.00 0.00 36 GLY A C 3
ATOM 2644 O O . GLY A 1 57 ? -11.040 -3.177 -5.217 1.00 0.00 36 GLY A O 3
ATOM 2648 N N . LYS A 1 58 ? -12.771 -1.911 -4.549 1.00 0.00 37 LYS A N 3
ATOM 2649 C CA . LYS A 1 58 ? -12.374 -1.909 -3.143 1.00 0.00 37 LYS A CA 3
ATOM 2650 C C . LYS A 1 58 ? -12.743 -3.219 -2.443 1.00 0.00 37 LYS A C 3
ATOM 2651 O O . LYS A 1 58 ? -13.525 -4.024 -2.959 1.00 0.00 37 LYS A O 3
ATOM 2670 N N . VAL A 1 59 ? -12.167 -3.415 -1.262 1.00 0.00 38 VAL A N 3
ATOM 2671 C CA . VAL A 1 59 ? -12.377 -4.620 -0.471 1.00 0.00 38 VAL A CA 3
ATOM 2672 C C . VAL A 1 59 ? -12.328 -4.268 1.017 1.00 0.00 38 VAL A C 3
ATOM 2673 O O . VAL A 1 59 ? -11.917 -3.163 1.385 1.00 0.00 38 VAL A O 3
ATOM 2686 N N . THR A 1 60 ? -12.754 -5.194 1.864 1.00 0.00 39 THR A N 3
ATOM 2687 C CA . THR A 1 60 ? -12.682 -5.023 3.306 1.00 0.00 39 THR A CA 3
ATOM 2688 C C . THR A 1 60 ? -12.330 -6.350 3.978 1.00 0.00 39 THR A C 3
ATOM 2689 O O . THR A 1 60 ? -13.008 -7.363 3.772 1.00 0.00 39 THR A O 3
ATOM 2700 N N . LEU A 1 61 ? -11.249 -6.340 4.752 1.00 0.00 40 LEU A N 3
ATOM 2701 C CA . LEU A 1 61 ? -10.830 -7.509 5.516 1.00 0.00 40 LEU A CA 3
ATOM 2702 C C . LEU A 1 61 ? -11.769 -7.718 6.697 1.00 0.00 40 LEU A C 3
ATOM 2703 O O . LEU A 1 61 ? -12.444 -6.782 7.126 1.00 0.00 40 LEU A O 3
ATOM 2719 N N . ALA A 1 62 ? -11.791 -8.933 7.240 1.00 0.00 41 ALA A N 3
ATOM 2720 C CA . ALA A 1 62 ? -12.668 -9.251 8.370 1.00 0.00 41 ALA A CA 3
ATOM 2721 C C . ALA A 1 62 ? -12.321 -8.395 9.592 1.00 0.00 41 ALA A C 3
ATOM 2722 O O . ALA A 1 62 ? -13.113 -8.276 10.528 1.00 0.00 41 ALA A O 3
ATOM 2729 N N . ASN A 1 63 ? -11.132 -7.798 9.568 1.00 0.00 42 ASN A N 3
ATOM 2730 C CA . ASN A 1 63 ? -10.670 -6.928 10.649 1.00 0.00 42 ASN A CA 3
ATOM 2731 C C . ASN A 1 63 ? -11.364 -5.566 10.590 1.00 0.00 42 ASN A C 3
ATOM 2732 O O . ASN A 1 63 ? -11.598 -4.932 11.621 1.00 0.00 42 ASN A O 3
ATOM 2743 N N . GLY A 1 64 ? -11.699 -5.128 9.374 1.00 0.00 43 GLY A N 3
ATOM 2744 C CA . GLY A 1 64 ? -12.334 -3.830 9.182 1.00 0.00 43 GLY A CA 3
ATOM 2745 C C . GLY A 1 64 ? -11.594 -2.963 8.177 1.00 0.00 43 GLY A C 3
ATOM 2746 O O . GLY A 1 64 ? -12.164 -2.020 7.623 1.00 0.00 43 GLY A O 3
ATOM 2750 N N . TRP A 1 65 ? -10.320 -3.282 7.948 1.00 0.00 44 TRP A N 3
ATOM 2751 C CA . TRP A 1 65 ? -9.485 -2.534 7.006 1.00 0.00 44 TRP A CA 3
ATOM 2752 C C . TRP A 1 65 ? -10.049 -2.593 5.586 1.00 0.00 44 TRP A C 3
ATOM 2753 O O . TRP A 1 65 ? -10.412 -3.666 5.095 1.00 0.00 44 TRP A O 3
ATOM 2774 N N . GLN A 1 66 ? -10.119 -1.434 4.936 1.00 0.00 45 GLN A N 3
ATOM 2775 C CA . GLN A 1 66 ? -10.568 -1.335 3.551 1.00 0.00 45 GLN A CA 3
ATOM 2776 C C . GLN A 1 66 ? -9.368 -1.098 2.633 1.00 0.00 45 GLN A C 3
ATOM 2777 O O . GLN A 1 66 ? -8.481 -0.305 2.953 1.00 0.00 45 GLN A O 3
ATOM 2791 N N . LEU A 1 67 ? -9.350 -1.787 1.499 1.00 0.00 46 LEU A N 3
ATOM 2792 C CA . LEU A 1 67 ? -8.241 -1.700 0.548 1.00 0.00 46 LEU A CA 3
ATOM 2793 C C . LEU A 1 67 ? -8.784 -1.549 -0.872 1.00 0.00 46 LEU A C 3
ATOM 2794 O O . LEU A 1 67 ? -9.795 -2.160 -1.219 1.00 0.00 46 LEU A O 3
ATOM 2810 N N . GLU A 1 68 ? -8.124 -0.728 -1.684 1.00 0.00 47 GLU A N 3
ATOM 2811 C CA . GLU A 1 68 ? -8.543 -0.505 -3.067 1.00 0.00 47 GLU A CA 3
ATOM 2812 C C . GLU A 1 68 ? -7.739 -1.378 -4.032 1.00 0.00 47 GLU A C 3
ATOM 2813 O O . GLU A 1 68 ? -6.540 -1.156 -4.238 1.00 0.00 47 GLU A O 3
ATOM 2825 N N . LEU A 1 69 ? -8.404 -2.367 -4.621 1.00 0.00 48 LEU A N 3
ATOM 2826 C CA . LEU A 1 69 ? -7.790 -3.229 -5.627 1.00 0.00 48 LEU A CA 3
ATOM 2827 C C . LEU A 1 69 ? -8.062 -2.687 -7.029 1.00 0.00 48 LEU A C 3
ATOM 2828 O O . LEU A 1 69 ? -9.129 -2.126 -7.287 1.00 0.00 48 LEU A O 3
ATOM 2844 N N . PRO A 1 70 ? -7.091 -2.830 -7.950 1.00 0.00 49 PRO A N 3
ATOM 2845 C CA . PRO A 1 70 ? -7.285 -2.474 -9.357 1.00 0.00 49 PRO A CA 3
ATOM 2846 C C . PRO A 1 70 ? -8.226 -3.461 -10.047 1.00 0.00 49 PRO A C 3
ATOM 2847 O O . PRO A 1 70 ? -8.402 -4.592 -9.581 1.00 0.00 49 PRO A O 3
ATOM 2858 N N . ALA A 1 71 ? -8.827 -3.040 -11.152 1.00 0.00 50 ALA A N 3
ATOM 2859 C CA . ALA A 1 71 ? -9.728 -3.907 -11.903 1.00 0.00 50 ALA A CA 3
ATOM 2860 C C . ALA A 1 71 ? -8.928 -4.917 -12.727 1.00 0.00 50 ALA A C 3
ATOM 2861 O O . ALA A 1 71 ? -8.802 -4.791 -13.946 1.00 0.00 50 ALA A O 3
ATOM 2868 N N . MET A 1 72 ? -8.362 -5.897 -12.030 1.00 0.00 51 MET A N 3
ATOM 2869 C CA . MET A 1 72 ? -7.554 -6.945 -12.651 1.00 0.00 51 MET A CA 3
ATOM 2870 C C . MET A 1 72 ? -8.411 -8.180 -12.919 1.00 0.00 51 MET A C 3
ATOM 2871 O O . MET A 1 72 ? -9.641 -8.126 -12.815 1.00 0.00 51 MET A O 3
ATOM 2885 N N . ALA A 1 73 ? -7.761 -9.290 -13.267 1.00 0.00 52 ALA A N 3
ATOM 2886 C CA . ALA A 1 73 ? -8.458 -10.554 -13.468 1.00 0.00 52 ALA A CA 3
ATOM 2887 C C . ALA A 1 73 ? -9.047 -11.029 -12.144 1.00 0.00 52 ALA A C 3
ATOM 2888 O O . ALA A 1 73 ? -8.303 -11.324 -11.204 1.00 0.00 52 ALA A O 3
ATOM 2895 N N . ALA A 1 74 ? -10.380 -11.091 -12.079 1.00 0.00 53 ALA A N 3
ATOM 2896 C CA . ALA A 1 74 ? -11.099 -11.422 -10.845 1.00 0.00 53 ALA A CA 3
ATOM 2897 C C . ALA A 1 74 ? -10.522 -12.662 -10.176 1.00 0.00 53 ALA A C 3
ATOM 2898 O O . ALA A 1 74 ? -10.475 -12.753 -8.946 1.00 0.00 53 ALA A O 3
ATOM 2905 N N . ASP A 1 75 ? -10.085 -13.616 -10.984 1.00 0.00 54 ASP A N 3
ATOM 2906 C CA . ASP A 1 75 ? -9.314 -14.739 -10.478 1.00 0.00 54 ASP A CA 3
ATOM 2907 C C . ASP A 1 75 ? -7.947 -14.766 -11.146 1.00 0.00 54 ASP A C 3
ATOM 2908 O O . ASP A 1 75 ? -7.760 -15.391 -12.192 1.00 0.00 54 ASP A O 3
ATOM 2917 N N . THR A 1 76 ? -7.013 -14.023 -10.566 1.00 0.00 55 THR A N 3
ATOM 2918 C CA . THR A 1 76 ? -5.632 -14.024 -11.023 1.00 0.00 55 THR A CA 3
ATOM 2919 C C . THR A 1 76 ? -5.017 -15.407 -10.781 1.00 0.00 55 THR A C 3
ATOM 2920 O O . THR A 1 76 ? -5.134 -15.945 -9.680 1.00 0.00 55 THR A O 3
ATOM 2931 N N . PRO A 1 77 ? -4.379 -16.012 -11.808 1.00 0.00 56 PRO A N 3
ATOM 2932 C CA . PRO A 1 77 ? -3.832 -17.378 -11.725 1.00 0.00 56 PRO A CA 3
ATOM 2933 C C . PRO A 1 77 ? -2.950 -17.601 -10.489 1.00 0.00 56 PRO A C 3
ATOM 2934 O O . PRO A 1 77 ? -2.949 -18.686 -9.905 1.00 0.00 56 PRO A O 3
ATOM 2945 N N . LEU A 1 78 ? -2.226 -16.565 -10.078 1.00 0.00 57 LEU A N 3
ATOM 2946 C CA . LEU A 1 78 ? -1.288 -16.673 -8.960 1.00 0.00 57 LEU A CA 3
ATOM 2947 C C . LEU A 1 78 ? -1.470 -15.517 -7.971 1.00 0.00 57 LEU A C 3
ATOM 2948 O O . LEU A 1 78 ? -2.033 -14.478 -8.323 1.00 0.00 57 LEU A O 3
ATOM 2964 N N . PRO A 1 79 ? -1.018 -15.693 -6.709 1.00 0.00 58 PRO A N 3
ATOM 2965 C CA . PRO A 1 79 ? -1.048 -14.621 -5.706 1.00 0.00 58 PRO A CA 3
ATOM 2966 C C . PRO A 1 79 ? -0.098 -13.484 -6.084 1.00 0.00 58 PRO A C 3
ATOM 2967 O O . PRO A 1 79 ? 1.122 -13.618 -5.975 1.00 0.00 58 PRO A O 3
ATOM 2978 N N . ILE A 1 80 ? -0.662 -12.376 -6.546 1.00 0.00 59 ILE A N 3
ATOM 2979 C CA . ILE A 1 80 ? 0.129 -11.262 -7.057 1.00 0.00 59 ILE A CA 3
ATOM 2980 C C . ILE A 1 80 ? 0.171 -10.108 -6.054 1.00 0.00 59 ILE A C 3
ATOM 2981 O O . ILE A 1 80 ? -0.794 -9.869 -5.319 1.00 0.00 59 ILE A O 3
ATOM 2997 N N . THR A 1 81 ? 1.307 -9.419 -6.012 1.00 0.00 60 THR A N 3
ATOM 2998 C CA . THR A 1 81 ? 1.463 -8.216 -5.209 1.00 0.00 60 THR A CA 3
ATOM 2999 C C . THR A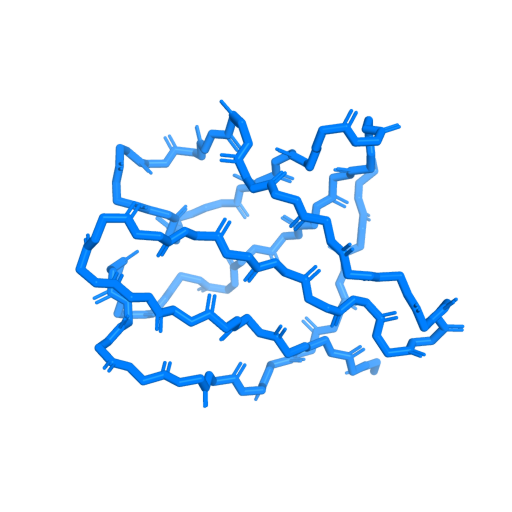 1 81 ? 1.077 -6.991 -6.038 1.00 0.00 60 THR A C 3
ATOM 3000 O O . THR A 1 81 ? 1.506 -6.857 -7.189 1.00 0.00 60 THR A O 3
ATOM 3011 N N . VAL A 1 82 ? 0.268 -6.106 -5.463 1.00 0.00 61 VAL A N 3
ATOM 3012 C CA . VAL A 1 82 ? -0.209 -4.916 -6.170 1.00 0.00 61 VAL A CA 3
ATOM 3013 C C . VAL A 1 82 ? -0.119 -3.677 -5.283 1.00 0.00 61 VAL A C 3
ATOM 3014 O O . VAL A 1 82 ? 0.250 -3.769 -4.108 1.00 0.00 61 VAL A O 3
ATOM 3027 N N . GLU A 1 83 ? -0.458 -2.521 -5.855 1.00 0.00 62 GLU A N 3
ATOM 3028 C CA . GLU A 1 83 ? -0.425 -1.254 -5.130 1.00 0.00 62 GLU A CA 3
ATOM 3029 C C . GLU A 1 83 ? -1.483 -1.237 -4.022 1.00 0.00 62 GLU A C 3
ATOM 3030 O O . GLU A 1 83 ? -2.676 -1.400 -4.284 1.00 0.00 62 GLU A O 3
ATOM 3042 N N . ALA A 1 84 ? -1.035 -1.042 -2.786 1.00 0.00 63 ALA A N 3
ATOM 3043 C CA . ALA A 1 84 ? -1.924 -1.006 -1.627 1.00 0.00 63 ALA A CA 3
ATOM 3044 C C . ALA A 1 84 ? -2.419 0.412 -1.344 1.00 0.00 63 ALA A C 3
ATOM 3045 O O . ALA A 1 84 ? -1.643 1.283 -0.946 1.00 0.00 63 ALA A O 3
ATOM 3052 N N . ARG A 1 85 ? -3.707 0.641 -1.576 1.00 0.00 64 ARG A N 3
ATOM 3053 C CA . ARG A 1 85 ? -4.359 1.895 -1.198 1.00 0.00 64 ARG A CA 3
ATOM 3054 C C . ARG A 1 85 ? -5.381 1.617 -0.100 1.00 0.00 64 ARG A C 3
ATOM 3055 O O . ARG A 1 85 ? -6.472 1.117 -0.376 1.00 0.00 64 ARG A O 3
ATOM 3076 N N . LYS A 1 86 ? -5.016 1.904 1.145 1.00 0.00 65 LYS A N 3
ATOM 3077 C CA . LYS A 1 86 ? -5.903 1.658 2.276 1.00 0.00 65 LYS A CA 3
ATOM 3078 C C . LYS A 1 86 ? -6.890 2.812 2.428 1.00 0.00 65 LYS A C 3
ATOM 3079 O O . LYS A 1 86 ? -6.487 3.959 2.641 1.00 0.00 65 LYS A O 3
ATOM 3098 N N . LEU A 1 87 ? -8.175 2.499 2.314 1.00 0.00 66 LEU A N 3
ATOM 3099 C CA . LEU A 1 87 ? -9.232 3.502 2.397 1.00 0.00 66 LEU A CA 3
ATOM 3100 C C . LEU A 1 87 ? -9.574 3.788 3.863 1.00 0.00 66 LEU A C 3
ATOM 3101 O O . LEU A 1 87 ? -10.381 3.035 4.447 1.00 0.00 66 LEU A O 3
ATOM 3118 N N . MET A 1 22 ? -0.001 1.129 -0.852 1.00 0.00 1 MET A N 4
ATOM 3119 C CA . MET A 1 22 ? 1.110 0.781 -1.762 1.00 0.00 1 MET A CA 4
ATOM 3120 C C . MET A 1 22 ? 1.117 -0.729 -2.026 1.00 0.00 1 MET A C 4
ATOM 3121 O O . MET A 1 22 ? 0.062 -1.320 -2.240 1.00 0.00 1 MET A O 4
ATOM 3135 N N . LYS A 1 23 ? 2.291 -1.353 -1.983 1.00 0.00 2 LYS A N 4
ATOM 3136 C CA . LYS A 1 23 ? 2.441 -2.748 -2.363 1.00 0.00 2 LYS A CA 4
ATOM 3137 C C . LYS A 1 23 ? 1.791 -3.643 -1.311 1.00 0.00 2 LYS A C 4
ATOM 3138 O O . LYS A 1 23 ? 1.985 -3.446 -0.107 1.00 0.00 2 LYS A O 4
ATOM 3157 N N . VAL A 1 24 ? 1.006 -4.605 -1.770 1.00 0.00 3 VAL A N 4
ATOM 3158 C CA . VAL A 1 24 ? 0.292 -5.512 -0.886 1.00 0.00 3 VAL A CA 4
ATOM 3159 C C . VAL A 1 24 ? 0.088 -6.862 -1.580 1.00 0.00 3 VAL A C 4
ATOM 3160 O O . VAL A 1 24 ? -0.038 -6.921 -2.806 1.00 0.00 3 VAL A O 4
ATOM 3173 N N . MET A 1 25 ? 0.075 -7.943 -0.803 1.00 0.00 4 MET A N 4
ATOM 3174 C CA . MET A 1 25 ? -0.034 -9.290 -1.365 1.00 0.00 4 MET A CA 4
ATOM 3175 C C . MET A 1 25 ? -1.448 -9.839 -1.196 1.00 0.00 4 MET A C 4
ATOM 3176 O O . MET A 1 25 ? -1.975 -9.890 -0.083 1.00 0.00 4 MET A O 4
ATOM 3190 N N . ILE A 1 26 ? -2.053 -10.245 -2.309 1.00 0.00 5 ILE A N 4
ATOM 3191 C CA . ILE A 1 26 ? -3.388 -10.840 -2.301 1.00 0.00 5 ILE A CA 4
ATOM 3192 C C . ILE A 1 26 ? -3.290 -12.331 -2.618 1.00 0.00 5 ILE A C 4
ATOM 3193 O O . ILE A 1 26 ? -2.662 -12.722 -3.605 1.00 0.00 5 ILE A O 4
ATOM 3209 N N . ARG A 1 27 ? -3.905 -13.156 -1.782 1.00 0.00 6 ARG A N 4
ATOM 3210 C CA . ARG A 1 27 ? -3.830 -14.605 -1.932 1.00 0.00 6 ARG A CA 4
ATOM 3211 C C . ARG A 1 27 ? -5.096 -15.163 -2.578 1.00 0.00 6 ARG A C 4
ATOM 3212 O O . ARG A 1 27 ? -6.201 -15.017 -2.046 1.00 0.00 6 ARG A O 4
ATOM 3233 N N . LYS A 1 28 ? -4.922 -15.789 -3.737 1.00 0.00 7 LYS A N 4
ATOM 3234 C CA . LYS A 1 28 ? -5.990 -16.527 -4.402 1.00 0.00 7 LYS A CA 4
ATOM 3235 C C . LYS A 1 28 ? -5.715 -18.022 -4.286 1.00 0.00 7 LYS A C 4
ATOM 3236 O O . LYS A 1 28 ? -4.701 -18.509 -4.781 1.00 0.00 7 LYS A O 4
ATOM 3255 N N . THR A 1 29 ? -6.598 -18.737 -3.601 1.00 0.00 8 THR A N 4
ATOM 3256 C CA . THR A 1 29 ? -6.498 -20.189 -3.499 1.00 0.00 8 THR A CA 4
ATOM 3257 C C . THR A 1 29 ? -7.892 -20.814 -3.603 1.00 0.00 8 THR A C 4
ATOM 3258 O O . THR A 1 29 ? -8.468 -21.268 -2.610 1.00 0.00 8 THR A O 4
ATOM 3269 N N . ALA A 1 30 ? -8.434 -20.794 -4.821 1.00 0.00 9 ALA A N 4
ATOM 3270 C CA . ALA A 1 30 ? -9.790 -21.268 -5.094 1.00 0.00 9 ALA A CA 4
ATOM 3271 C C . ALA A 1 30 ? -10.810 -20.558 -4.196 1.00 0.00 9 ALA A C 4
ATOM 3272 O O . ALA A 1 30 ? -11.263 -19.456 -4.512 1.00 0.00 9 ALA A O 4
ATOM 3279 N N . THR A 1 31 ? -11.133 -21.172 -3.060 1.00 0.00 10 THR A N 4
ATOM 3280 C CA . THR A 1 31 ? -12.093 -20.602 -2.118 1.00 0.00 10 THR A CA 4
ATOM 3281 C C . THR A 1 31 ? -11.364 -19.801 -1.037 1.00 0.00 10 THR A C 4
ATOM 3282 O O . THR A 1 31 ? -11.919 -18.870 -0.447 1.00 0.00 10 THR A O 4
ATOM 3293 N N . GLY A 1 32 ? -10.110 -20.168 -0.791 1.00 0.00 11 GLY A N 4
ATOM 3294 C CA . GLY A 1 32 ? -9.290 -19.453 0.163 1.00 0.00 11 GLY A CA 4
ATOM 3295 C C . GLY A 1 32 ? -8.897 -18.086 -0.357 1.00 0.00 11 GLY A C 4
ATOM 3296 O O . GLY A 1 32 ? -8.160 -17.977 -1.342 1.00 0.00 11 GLY A O 4
ATOM 3300 N N . HIS A 1 33 ? -9.413 -17.042 0.276 1.00 0.00 12 HIS A N 4
ATOM 3301 C CA . HIS A 1 33 ? -9.106 -15.672 -0.113 1.00 0.00 12 HIS A CA 4
ATOM 3302 C C . HIS A 1 33 ? -8.604 -14.902 1.104 1.00 0.00 12 HIS A C 4
ATOM 3303 O O . HIS A 1 33 ? -9.316 -14.784 2.103 1.00 0.00 12 HIS A O 4
ATOM 3318 N N . SER A 1 34 ? -7.384 -14.396 1.028 1.00 0.00 13 SER A N 4
ATOM 3319 C CA . SER A 1 34 ? -6.788 -13.646 2.127 1.00 0.00 13 SER A CA 4
ATOM 3320 C C . SER A 1 34 ? -5.856 -12.569 1.583 1.00 0.00 13 SER A C 4
ATOM 3321 O O . SER A 1 34 ? -5.477 -12.604 0.412 1.00 0.00 13 SER A O 4
ATOM 3329 N N . ALA A 1 35 ? -5.517 -11.599 2.423 1.00 0.00 14 ALA A N 4
ATOM 3330 C CA . ALA A 1 35 ? -4.617 -10.521 2.031 1.00 0.00 14 ALA A CA 4
ATOM 3331 C C . ALA A 1 35 ? -3.651 -10.199 3.163 1.00 0.00 14 ALA A C 4
ATOM 3332 O O . ALA A 1 35 ? -4.029 -10.221 4.337 1.00 0.00 14 ALA A O 4
ATOM 3339 N N . TYR A 1 36 ? -2.406 -9.907 2.804 1.00 0.00 15 TYR A N 4
ATOM 3340 C CA . TYR A 1 36 ? -1.382 -9.559 3.780 1.00 0.00 15 TYR A CA 4
ATOM 3341 C C . TYR A 1 36 ? -0.941 -8.111 3.588 1.00 0.00 15 TYR A C 4
ATOM 3342 O O . TYR A 1 36 ? -0.207 -7.788 2.647 1.00 0.00 15 TYR A O 4
ATOM 3360 N N . VAL A 1 37 ? -1.409 -7.239 4.473 1.00 0.00 16 VAL A N 4
ATOM 3361 C CA . VAL A 1 37 ? -1.019 -5.839 4.458 1.00 0.00 16 VAL A CA 4
ATOM 3362 C C . VAL A 1 37 ? 0.388 -5.693 5.028 1.00 0.00 16 VAL A C 4
ATOM 3363 O O . VAL A 1 37 ? 0.568 -5.502 6.235 1.00 0.00 16 VAL A O 4
ATOM 3376 N N . ALA A 1 38 ? 1.383 -5.815 4.150 1.00 0.00 17 ALA A N 4
ATOM 3377 C CA . ALA A 1 38 ? 2.792 -5.718 4.536 1.00 0.00 17 ALA A CA 4
ATOM 3378 C C . ALA A 1 38 ? 3.071 -4.419 5.291 1.00 0.00 17 ALA A C 4
ATOM 3379 O O . ALA A 1 38 ? 3.963 -4.359 6.139 1.00 0.00 17 ALA A O 4
ATOM 3386 N N . LYS A 1 39 ? 2.291 -3.388 4.977 1.00 0.00 18 LYS A N 4
ATOM 3387 C CA . LYS A 1 39 ? 2.416 -2.084 5.627 1.00 0.00 18 LYS A CA 4
ATOM 3388 C C . LYS A 1 39 ? 2.238 -2.196 7.145 1.00 0.00 18 LYS A C 4
ATOM 3389 O O . LYS A 1 39 ? 2.937 -1.528 7.909 1.00 0.00 18 LYS A O 4
ATOM 3408 N N . LYS A 1 40 ? 1.319 -3.056 7.577 1.00 0.00 19 LYS A N 4
ATOM 3409 C CA . LYS A 1 40 ? 0.986 -3.170 9.000 1.00 0.00 19 LYS A CA 4
ATOM 3410 C C . LYS A 1 40 ? 1.318 -4.564 9.544 1.00 0.00 19 LYS A C 4
ATOM 3411 O O . LYS A 1 40 ? 1.139 -4.825 10.735 1.00 0.00 19 LYS A O 4
ATOM 3430 N N . ASP A 1 41 ? 1.807 -5.455 8.676 1.00 0.00 20 ASP A N 4
ATOM 3431 C CA . ASP A 1 41 ? 2.047 -6.856 9.060 1.00 0.00 20 ASP A CA 4
ATOM 3432 C C . ASP A 1 41 ? 0.708 -7.529 9.396 1.00 0.00 20 ASP A C 4
ATOM 3433 O O . ASP A 1 41 ? 0.642 -8.534 10.102 1.00 0.00 20 ASP A O 4
ATOM 3442 N N . LEU A 1 42 ? -0.364 -6.973 8.839 1.00 0.00 21 LEU A N 4
ATOM 3443 C CA . LEU A 1 42 ? -1.715 -7.469 9.080 1.00 0.00 21 LEU A CA 4
ATOM 3444 C C . LEU A 1 42 ? -2.057 -8.550 8.058 1.00 0.00 21 LEU A C 4
ATOM 3445 O O . LEU A 1 42 ? -1.947 -8.328 6.853 1.00 0.00 21 LEU A O 4
ATOM 3461 N N . GLU A 1 43 ? -2.458 -9.717 8.545 1.00 0.00 22 GLU A N 4
ATOM 3462 C CA . GLU A 1 43 ? -2.891 -10.812 7.682 1.00 0.00 22 GLU A CA 4
ATOM 3463 C C . GLU A 1 43 ? -4.286 -11.256 8.096 1.00 0.00 22 GLU A C 4
ATOM 3464 O O . GLU A 1 43 ? -4.513 -11.586 9.263 1.00 0.00 22 GLU A O 4
ATOM 3476 N N . GLU A 1 44 ? -5.219 -11.266 7.150 1.00 0.00 23 GLU A N 4
ATOM 3477 C CA . GLU A 1 44 ? -6.602 -11.610 7.455 1.00 0.00 23 GLU A CA 4
ATOM 3478 C C . GLU A 1 44 ? -7.311 -12.158 6.217 1.00 0.00 23 GLU A C 4
ATOM 3479 O O . GLU A 1 44 ? -6.850 -11.969 5.086 1.00 0.00 23 GLU A O 4
ATOM 3491 N N . LEU A 1 45 ? -8.431 -12.835 6.448 1.00 0.00 24 LEU A N 4
ATOM 3492 C CA . LEU A 1 45 ? -9.234 -13.415 5.379 1.00 0.00 24 LEU A CA 4
ATOM 3493 C C . LEU A 1 45 ? -10.103 -12.347 4.718 1.00 0.00 24 LEU A C 4
ATOM 3494 O O . LEU A 1 45 ? -10.585 -11.421 5.380 1.00 0.00 24 LEU A O 4
ATOM 3510 N N . ILE A 1 46 ? -10.290 -12.478 3.410 1.00 0.00 25 ILE A N 4
ATOM 3511 C CA . ILE A 1 46 ? -11.136 -11.569 2.650 1.00 0.00 25 ILE A CA 4
ATOM 3512 C C . ILE A 1 46 ? -12.604 -11.965 2.805 1.00 0.00 25 ILE A C 4
ATOM 3513 O O . ILE A 1 46 ? -13.014 -13.039 2.362 1.00 0.00 25 ILE A O 4
ATOM 3529 N N . VAL A 1 47 ? -13.386 -11.099 3.445 1.00 0.00 26 VAL A N 4
ATOM 3530 C CA . VAL A 1 47 ? -14.805 -11.366 3.683 1.00 0.00 26 VAL A CA 4
ATOM 3531 C C . VAL A 1 47 ? -15.692 -10.551 2.746 1.00 0.00 26 VAL A C 4
ATOM 3532 O O . VAL A 1 47 ? -16.820 -10.944 2.443 1.00 0.00 26 VAL A O 4
ATOM 3545 N N . GLU A 1 48 ? -15.177 -9.416 2.294 1.00 0.00 27 GLU A N 4
ATOM 3546 C CA . GLU A 1 48 ? -15.942 -8.497 1.459 1.00 0.00 27 GLU A CA 4
ATOM 3547 C C . GLU A 1 48 ? -15.115 -8.060 0.257 1.00 0.00 27 GLU A C 4
ATOM 3548 O O . GLU A 1 48 ? -14.090 -7.397 0.408 1.00 0.00 27 GLU A O 4
ATOM 3560 N N . MET A 1 49 ? -15.551 -8.450 -0.932 1.00 0.00 28 MET A N 4
ATOM 3561 C CA . MET A 1 49 ? -14.867 -8.080 -2.165 1.00 0.00 28 MET A CA 4
ATOM 3562 C C . MET A 1 49 ? -15.714 -7.074 -2.944 1.00 0.00 28 MET A C 4
ATOM 3563 O O . MET A 1 49 ? -16.927 -6.996 -2.743 1.00 0.00 28 MET A O 4
ATOM 3577 N N . GLU A 1 50 ? -15.074 -6.302 -3.815 1.00 0.00 29 GLU A N 4
ATOM 3578 C CA . GLU A 1 50 ? -15.791 -5.434 -4.746 1.00 0.00 29 GLU A CA 4
ATOM 3579 C C . GLU A 1 50 ? -16.452 -6.285 -5.827 1.00 0.00 29 GLU A C 4
ATOM 3580 O O . GLU A 1 50 ? -17.643 -6.156 -6.114 1.00 0.00 29 GLU A O 4
ATOM 3592 N N . ASN A 1 51 ? -15.650 -7.169 -6.401 1.00 0.00 30 ASN A N 4
ATOM 3593 C CA . ASN A 1 51 ? -16.062 -8.017 -7.514 1.00 0.00 30 ASN A CA 4
ATOM 3594 C C . ASN A 1 51 ? -16.521 -9.375 -6.985 1.00 0.00 30 ASN A C 4
ATOM 3595 O O . ASN A 1 51 ? -15.909 -9.920 -6.062 1.00 0.00 30 ASN A O 4
ATOM 3606 N N . PRO A 1 52 ? -17.618 -9.923 -7.538 1.00 0.00 31 PRO A N 4
ATOM 3607 C CA . PRO A 1 52 ? -18.086 -11.280 -7.215 1.00 0.00 31 PRO A CA 4
ATOM 3608 C C . PRO A 1 52 ? -16.956 -12.307 -7.329 1.00 0.00 31 PRO A C 4
ATOM 3609 O O . PRO A 1 52 ? -16.930 -13.309 -6.609 1.00 0.00 31 PRO A O 4
ATOM 3620 N N . ALA A 1 53 ? -16.026 -12.046 -8.247 1.00 0.00 32 ALA A N 4
ATOM 3621 C CA . ALA A 1 53 ? -14.824 -12.857 -8.386 1.00 0.00 32 ALA A CA 4
ATOM 3622 C C . ALA A 1 53 ? -13.838 -12.525 -7.267 1.00 0.00 32 ALA A C 4
ATOM 3623 O O . ALA A 1 53 ? -13.625 -13.334 -6.361 1.00 0.00 32 ALA A O 4
ATOM 3630 N N . LEU A 1 54 ? -13.261 -11.319 -7.321 1.00 0.00 33 LEU A N 4
ATOM 3631 C CA . LEU A 1 54 ? -12.323 -10.864 -6.292 1.00 0.00 33 LEU A CA 4
ATOM 3632 C C . LEU A 1 54 ? -11.848 -9.430 -6.588 1.00 0.00 33 LEU A C 4
ATOM 3633 O O . LEU A 1 54 ? -12.260 -8.479 -5.919 1.00 0.00 33 LEU A O 4
ATOM 3649 N N . TRP A 1 55 ? -11.000 -9.288 -7.609 1.00 0.00 34 TRP A N 4
ATOM 3650 C CA . TRP A 1 55 ? -10.360 -8.009 -7.937 1.00 0.00 34 TRP A CA 4
ATOM 3651 C C . TRP A 1 55 ? -11.320 -7.096 -8.697 1.00 0.00 34 TRP A C 4
ATOM 3652 O O . TRP A 1 55 ? -12.113 -7.571 -9.508 1.00 0.00 34 TRP A O 4
ATOM 3673 N N . GLY A 1 56 ? -11.237 -5.786 -8.447 1.00 0.00 35 GLY A N 4
ATOM 3674 C CA . GLY A 1 56 ? -12.113 -4.843 -9.126 1.00 0.00 35 GLY A CA 4
ATOM 3675 C C . GLY A 1 56 ? -11.924 -3.411 -8.657 1.00 0.00 35 GLY A C 4
ATOM 3676 O O . GLY A 1 56 ? -11.593 -2.528 -9.451 1.00 0.00 35 GLY A O 4
ATOM 3680 N N . GLY A 1 57 ? -12.109 -3.180 -7.359 1.00 0.00 36 GLY A N 4
ATOM 3681 C CA . GLY A 1 57 ? -12.080 -1.825 -6.830 1.00 0.00 36 GLY A CA 4
ATOM 3682 C C . GLY A 1 57 ? -11.510 -1.769 -5.430 1.00 0.00 36 GLY A C 4
ATOM 3683 O O . GLY A 1 57 ? -10.384 -1.316 -5.230 1.00 0.00 36 GLY A O 4
ATOM 3687 N N . LYS A 1 58 ? -12.283 -2.233 -4.456 1.00 0.00 37 LYS A N 4
ATOM 3688 C CA . LYS A 1 58 ? -11.818 -2.303 -3.075 1.00 0.00 37 LYS A CA 4
ATOM 3689 C C . LYS A 1 58 ? -12.138 -3.661 -2.461 1.00 0.00 37 LYS A C 4
ATOM 3690 O O . LYS A 1 58 ? -12.896 -4.454 -3.025 1.00 0.00 37 LYS A O 4
ATOM 3709 N N . VAL A 1 59 ? -11.543 -3.922 -1.310 1.00 0.00 38 VAL A N 4
ATOM 3710 C CA . VAL A 1 59 ? -11.734 -5.170 -0.591 1.00 0.00 38 VAL A CA 4
ATOM 3711 C C . VAL A 1 59 ? -11.653 -4.907 0.911 1.00 0.00 38 VAL A C 4
ATOM 3712 O O . VAL A 1 59 ? -11.043 -3.925 1.342 1.00 0.00 38 VAL A O 4
ATOM 3725 N N . THR A 1 60 ? -12.288 -5.758 1.704 1.00 0.00 39 THR A N 4
ATOM 3726 C CA . THR A 1 60 ? -12.272 -5.615 3.155 1.00 0.00 39 THR A CA 4
ATOM 3727 C C . THR A 1 60 ? -12.001 -6.962 3.826 1.00 0.00 39 THR A C 4
ATOM 3728 O O . THR A 1 60 ? -12.581 -7.988 3.451 1.00 0.00 39 THR A O 4
ATOM 3739 N N . LEU A 1 61 ? -11.104 -6.948 4.808 1.00 0.00 40 LEU A N 4
ATOM 3740 C CA . LEU A 1 61 ? -10.731 -8.154 5.539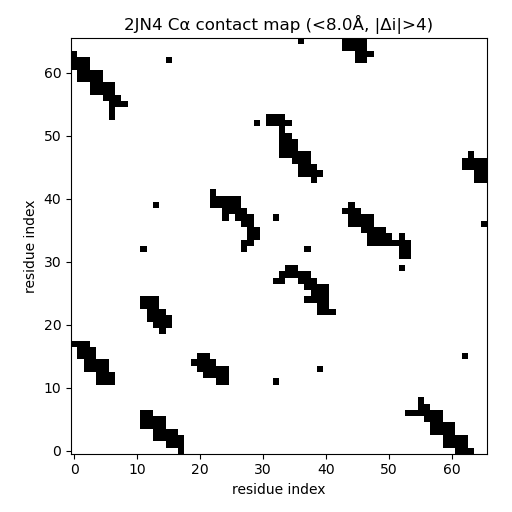 1.00 0.00 40 LEU A CA 4
ATOM 3741 C C . LEU A 1 61 ? -11.680 -8.385 6.714 1.00 0.00 40 LEU A C 4
ATOM 3742 O O . LEU A 1 61 ? -12.476 -7.509 7.063 1.00 0.00 40 LEU A O 4
ATOM 3758 N N . ALA A 1 62 ? -11.577 -9.561 7.331 1.00 0.00 41 ALA A N 4
ATOM 3759 C CA . ALA A 1 62 ? -12.404 -9.906 8.491 1.00 0.00 41 ALA A CA 4
ATOM 3760 C C . ALA A 1 62 ? -12.035 -9.041 9.702 1.00 0.00 41 ALA A C 4
ATOM 3761 O O . ALA A 1 62 ? -12.746 -9.019 10.709 1.00 0.00 41 ALA A O 4
ATOM 3768 N N . ASN A 1 63 ? -10.910 -8.340 9.588 1.00 0.00 42 ASN A N 4
ATOM 3769 C CA . ASN A 1 63 ? -10.440 -7.418 10.624 1.00 0.00 42 ASN A CA 4
ATOM 3770 C C . ASN A 1 63 ? -11.165 -6.073 10.526 1.00 0.00 42 ASN A C 4
ATOM 3771 O O . ASN A 1 63 ? -11.228 -5.314 11.495 1.00 0.00 42 ASN A O 4
ATOM 3782 N N . GLY A 1 64 ? -11.727 -5.794 9.351 1.00 0.00 43 GLY A N 4
ATOM 3783 C CA . GLY A 1 64 ? -12.366 -4.509 9.105 1.00 0.00 43 GLY A CA 4
ATOM 3784 C C . GLY A 1 64 ? -11.464 -3.575 8.324 1.00 0.00 43 GLY A C 4
ATOM 3785 O O . GLY A 1 64 ? -11.885 -2.501 7.888 1.00 0.00 43 GLY A O 4
ATOM 3789 N N . TRP A 1 65 ? -10.210 -3.990 8.159 1.00 0.00 44 TRP A N 4
ATOM 3790 C CA . TRP A 1 65 ? -9.234 -3.237 7.380 1.00 0.00 44 TRP A CA 4
ATOM 3791 C C . TRP A 1 65 ? -9.666 -3.188 5.914 1.00 0.00 44 TRP A C 4
ATOM 3792 O O . TRP A 1 65 ? -10.053 -4.213 5.340 1.00 0.00 44 TRP A O 4
ATOM 3813 N N . GLN A 1 66 ? -9.608 -2.002 5.318 1.00 0.00 45 GLN A N 4
ATOM 3814 C CA . GLN A 1 66 ? -10.022 -1.812 3.930 1.00 0.00 45 GLN A CA 4
ATOM 3815 C C . GLN A 1 66 ? -8.805 -1.587 3.036 1.00 0.00 45 GLN A C 4
ATOM 3816 O O . GLN A 1 66 ? -7.879 -0.860 3.400 1.00 0.00 45 GLN A O 4
ATOM 3830 N N . LEU A 1 67 ? -8.820 -2.212 1.864 1.00 0.00 46 LEU A N 4
ATOM 3831 C CA . LEU A 1 67 ? -7.713 -2.133 0.919 1.00 0.00 46 LEU A CA 4
ATOM 3832 C C . LEU A 1 67 ? -8.271 -1.972 -0.498 1.00 0.00 46 LEU A C 4
ATOM 3833 O O . LEU A 1 67 ? -9.197 -2.678 -0.889 1.00 0.00 46 LEU A O 4
ATOM 3849 N N . GLU A 1 68 ? -7.727 -1.022 -1.249 1.00 0.00 47 GLU A N 4
ATOM 3850 C CA . GLU A 1 68 ? -8.185 -0.750 -2.609 1.00 0.00 47 GLU A CA 4
ATOM 3851 C C . GLU A 1 68 ? -7.499 -1.707 -3.581 1.00 0.00 47 GLU A C 4
ATOM 3852 O O . GLU A 1 68 ? -6.285 -1.645 -3.773 1.00 0.00 47 GLU A O 4
ATOM 3864 N N . LEU A 1 69 ? -8.286 -2.590 -4.179 1.00 0.00 48 LEU A N 4
ATOM 3865 C CA . LEU A 1 69 ? -7.762 -3.658 -5.019 1.00 0.00 48 LEU A CA 4
ATOM 3866 C C . LEU A 1 69 ? -8.025 -3.352 -6.494 1.00 0.00 48 LEU A C 4
ATOM 3867 O O . LEU A 1 69 ? -9.182 -3.279 -6.912 1.00 0.00 48 LEU A O 4
ATOM 3883 N N . PRO A 1 70 ? -6.969 -3.172 -7.312 1.00 0.00 49 PRO A N 4
ATOM 3884 C CA . PRO A 1 70 ? -7.124 -2.846 -8.731 1.00 0.00 49 PRO A CA 4
ATOM 3885 C C . PRO A 1 70 ? -7.561 -4.069 -9.541 1.00 0.00 49 PRO A C 4
ATOM 3886 O O . PRO A 1 70 ? -7.307 -5.208 -9.143 1.00 0.00 49 PRO A O 4
ATOM 3897 N N . ALA A 1 71 ? -8.214 -3.836 -10.671 1.00 0.00 50 ALA A N 4
ATOM 3898 C CA . ALA A 1 71 ? -8.651 -4.922 -11.538 1.00 0.00 50 ALA A CA 4
ATOM 3899 C C . ALA A 1 71 ? -7.472 -5.435 -12.359 1.00 0.00 50 ALA A C 4
ATOM 3900 O O . ALA A 1 71 ? -7.347 -5.145 -13.549 1.00 0.00 50 ALA A O 4
ATOM 3907 N N . MET A 1 72 ? -6.582 -6.170 -11.699 1.00 0.00 51 MET A N 4
ATOM 3908 C CA . MET A 1 72 ? -5.388 -6.704 -12.349 1.00 0.00 51 MET A CA 4
ATOM 3909 C C . MET A 1 72 ? -5.677 -8.090 -12.912 1.00 0.00 51 MET A C 4
ATOM 3910 O O . MET A 1 72 ? -5.479 -8.345 -14.102 1.00 0.00 51 MET A O 4
ATOM 3924 N N . ALA A 1 73 ? -6.152 -8.980 -12.047 1.00 0.00 52 ALA A N 4
ATOM 3925 C CA . ALA A 1 73 ? -6.491 -10.341 -12.438 1.00 0.00 52 ALA A CA 4
ATOM 3926 C C . ALA A 1 73 ? -7.377 -10.989 -11.379 1.00 0.00 52 ALA A C 4
ATOM 3927 O O . ALA A 1 73 ? -6.885 -11.503 -10.377 1.00 0.00 52 ALA A O 4
ATOM 3934 N N . ALA A 1 74 ? -8.686 -10.926 -11.589 1.00 0.00 53 ALA A N 4
ATOM 3935 C CA . ALA A 1 74 ? -9.642 -11.534 -10.670 1.00 0.00 53 ALA A CA 4
ATOM 3936 C C . ALA A 1 74 ? -9.594 -13.055 -10.775 1.00 0.00 53 ALA A C 4
ATOM 3937 O O . ALA A 1 74 ? -9.787 -13.766 -9.784 1.00 0.00 53 ALA A O 4
ATOM 3944 N N . ASP A 1 75 ? -9.310 -13.535 -11.982 1.00 0.00 54 ASP A N 4
ATOM 3945 C CA . ASP A 1 75 ? -9.308 -14.965 -12.285 1.00 0.00 54 ASP A CA 4
ATOM 3946 C C . ASP A 1 75 ? -8.221 -15.708 -11.513 1.00 0.00 54 ASP A C 4
ATOM 3947 O O . ASP A 1 75 ? -8.517 -16.671 -10.807 1.00 0.00 54 ASP A O 4
ATOM 3956 N N . THR A 1 76 ? -6.980 -15.212 -11.631 1.00 0.00 55 THR A N 4
ATOM 3957 C CA . THR A 1 76 ? -5.768 -15.909 -11.155 1.00 0.00 55 THR A CA 4
ATOM 3958 C C . THR A 1 76 ? -6.029 -16.841 -9.959 1.00 0.00 55 THR A C 4
ATOM 3959 O O . THR A 1 76 ? -6.503 -16.405 -8.907 1.00 0.00 55 THR A O 4
ATOM 3970 N N . PRO A 1 77 ? -5.732 -18.150 -10.116 1.00 0.00 56 PRO A N 4
ATOM 3971 C CA . PRO A 1 77 ? -5.912 -19.147 -9.056 1.00 0.00 56 PRO A CA 4
ATOM 3972 C C . PRO A 1 77 ? -4.708 -19.224 -8.117 1.00 0.00 56 PRO A C 4
ATOM 3973 O O . PRO A 1 77 ? -4.604 -20.141 -7.298 1.00 0.00 56 PRO A O 4
ATOM 3984 N N . LEU A 1 78 ? -3.799 -18.262 -8.253 1.00 0.00 57 LEU A N 4
ATOM 3985 C CA . LEU A 1 78 ? -2.592 -18.205 -7.435 1.00 0.00 57 LEU A CA 4
ATOM 3986 C C . LEU A 1 78 ? -2.394 -16.795 -6.864 1.00 0.00 57 LEU A C 4
ATOM 3987 O O . LEU A 1 78 ? -2.877 -15.815 -7.443 1.00 0.00 57 LEU A O 4
ATOM 4003 N N . PRO A 1 79 ? -1.710 -16.680 -5.705 1.00 0.00 58 PRO A N 4
ATOM 4004 C CA . PRO A 1 79 ? -1.458 -15.386 -5.053 1.00 0.00 58 PRO A CA 4
ATOM 4005 C C . PRO A 1 79 ? -0.526 -14.486 -5.868 1.00 0.00 58 PRO A C 4
ATOM 4006 O O . PRO A 1 79 ? 0.345 -14.971 -6.598 1.00 0.00 58 PRO A O 4
ATOM 4017 N N . ILE A 1 80 ? -0.716 -13.177 -5.734 1.00 0.00 59 ILE A N 4
ATOM 4018 C CA . ILE A 1 80 ? 0.100 -12.191 -6.438 1.00 0.00 59 ILE A CA 4
ATOM 4019 C C . ILE A 1 80 ? 0.164 -10.888 -5.638 1.00 0.00 59 ILE A C 4
ATOM 4020 O O . ILE A 1 80 ? -0.788 -10.529 -4.939 1.00 0.00 59 ILE A O 4
ATOM 4036 N N . THR A 1 81 ? 1.297 -10.200 -5.727 1.00 0.00 60 THR A N 4
ATOM 4037 C CA . THR A 1 81 ? 1.504 -8.941 -5.021 1.00 0.00 60 THR A CA 4
ATOM 4038 C C . THR A 1 81 ? 1.341 -7.757 -5.984 1.00 0.00 60 THR A C 4
ATOM 4039 O O . THR A 1 81 ? 1.957 -7.728 -7.055 1.00 0.00 60 THR A O 4
ATOM 4050 N N . VAL A 1 82 ? 0.505 -6.787 -5.608 1.00 0.00 61 VAL A N 4
ATOM 4051 C CA . VAL A 1 82 ? 0.215 -5.631 -6.462 1.00 0.00 61 VAL A CA 4
ATOM 4052 C C . VAL A 1 82 ? 0.308 -4.324 -5.680 1.00 0.00 61 VAL A C 4
ATOM 4053 O O . VAL A 1 82 ? 0.521 -4.327 -4.469 1.00 0.00 61 VAL A O 4
ATOM 4066 N N . GLU A 1 83 ? 0.163 -3.214 -6.395 1.00 0.00 62 GLU A N 4
ATOM 4067 C CA . GLU A 1 83 ? 0.054 -1.894 -5.781 1.00 0.00 62 GLU A CA 4
ATOM 4068 C C . GLU A 1 83 ? -1.363 -1.697 -5.246 1.00 0.00 62 GLU A C 4
ATOM 4069 O O . GLU A 1 83 ? -2.283 -2.408 -5.661 1.00 0.00 62 GLU A O 4
ATOM 4081 N N . ALA A 1 84 ? -1.545 -0.736 -4.341 1.00 0.00 63 ALA A N 4
ATOM 4082 C CA . ALA A 1 84 ? -2.843 -0.546 -3.700 1.00 0.00 63 ALA A CA 4
ATOM 4083 C C . ALA A 1 84 ? -2.932 0.777 -2.936 1.00 0.00 63 ALA A C 4
ATOM 4084 O O . ALA A 1 84 ? -1.919 1.377 -2.574 1.00 0.00 63 ALA A O 4
ATOM 4091 N N . ARG A 1 85 ? -4.166 1.207 -2.690 1.00 0.00 64 ARG A N 4
ATOM 4092 C CA . ARG A 1 85 ? -4.461 2.366 -1.846 1.00 0.00 64 ARG A CA 4
ATOM 4093 C C . ARG A 1 85 ? -5.181 1.888 -0.583 1.00 0.00 64 ARG A C 4
ATOM 4094 O O . ARG A 1 85 ? -5.999 0.978 -0.646 1.00 0.00 64 ARG A O 4
ATOM 4115 N N . LYS A 1 86 ? -4.873 2.485 0.561 1.00 0.00 65 LYS A N 4
ATOM 4116 C CA . LYS A 1 86 ? -5.520 2.100 1.816 1.00 0.00 65 LYS A CA 4
ATOM 4117 C C . LYS A 1 86 ? -6.684 3.048 2.105 1.00 0.00 65 LYS A C 4
ATOM 4118 O O . LYS A 1 86 ? -6.506 4.268 2.113 1.00 0.00 65 LYS A O 4
ATOM 4137 N N . LEU A 1 87 ? -7.871 2.486 2.326 1.00 0.00 66 LEU A N 4
ATOM 4138 C CA . LEU A 1 87 ? -9.050 3.281 2.662 1.00 0.00 66 LEU A CA 4
ATOM 4139 C C . LEU A 1 87 ? -9.063 3.556 4.165 1.00 0.00 66 LEU A C 4
ATOM 4140 O O . LEU A 1 87 ? -8.700 4.674 4.575 1.00 0.00 66 LEU A O 4
ATOM 4157 N N . MET A 1 22 ? 2.222 1.807 -2.497 1.00 0.00 1 MET A N 5
ATOM 4158 C CA . MET A 1 22 ? 2.161 0.814 -1.396 1.00 0.00 1 MET A CA 5
ATOM 4159 C C . MET A 1 22 ? 1.846 -0.558 -1.975 1.00 0.00 1 MET A C 5
ATOM 4160 O O . MET A 1 22 ? 0.997 -0.671 -2.851 1.00 0.00 1 MET A O 5
ATOM 4174 N N . LYS A 1 23 ? 2.517 -1.592 -1.479 1.00 0.00 2 LYS A N 5
ATOM 4175 C CA . LYS A 1 23 ? 2.408 -2.934 -2.033 1.00 0.00 2 LYS A CA 5
ATOM 4176 C C . LYS A 1 23 ? 1.637 -3.845 -1.083 1.00 0.00 2 LYS A C 5
ATOM 4177 O O . LYS A 1 23 ? 1.747 -3.718 0.139 1.00 0.00 2 LYS A O 5
ATOM 4196 N N . VAL A 1 24 ? 0.856 -4.756 -1.650 1.00 0.00 3 VAL A N 5
ATOM 4197 C CA . VAL A 1 24 ? 0.093 -5.723 -0.871 1.00 0.00 3 VAL A CA 5
ATOM 4198 C C . VAL A 1 24 ? -0.019 -7.037 -1.643 1.00 0.00 3 VAL A C 5
ATOM 4199 O O . VAL A 1 24 ? -0.164 -7.035 -2.870 1.00 0.00 3 VAL A O 5
ATOM 4212 N N . MET A 1 25 ? 0.067 -8.157 -0.934 1.00 0.00 4 MET A N 5
ATOM 4213 C CA . MET A 1 25 ? -0.017 -9.469 -1.569 1.00 0.00 4 MET A CA 5
ATOM 4214 C C . MET A 1 25 ? -1.404 -10.067 -1.364 1.00 0.00 4 MET A C 5
ATOM 4215 O O . MET A 1 25 ? -1.795 -10.386 -0.238 1.00 0.00 4 MET A O 5
ATOM 4229 N N . ILE A 1 26 ? -2.150 -10.197 -2.455 1.00 0.00 5 ILE A N 5
ATOM 4230 C CA . ILE A 1 26 ? -3.481 -10.789 -2.419 1.00 0.00 5 ILE A CA 5
ATOM 4231 C C . ILE A 1 26 ? -3.391 -12.270 -2.780 1.00 0.00 5 ILE A C 5
ATOM 4232 O O . ILE A 1 26 ? -2.862 -12.628 -3.836 1.00 0.00 5 ILE A O 5
ATOM 4248 N N . ARG A 1 27 ? -3.897 -13.126 -1.901 1.00 0.00 6 ARG A N 5
ATOM 4249 C CA . ARG A 1 27 ? -3.788 -14.568 -2.079 1.00 0.00 6 ARG A CA 5
ATOM 4250 C C . ARG A 1 27 ? -5.061 -15.136 -2.697 1.00 0.00 6 ARG A C 5
ATOM 4251 O O . ARG A 1 27 ? -6.149 -15.039 -2.121 1.00 0.00 6 ARG A O 5
ATOM 4272 N N . LYS A 1 28 ? -4.909 -15.720 -3.878 1.00 0.00 7 LYS A N 5
ATOM 4273 C CA . LYS A 1 28 ? -6.006 -16.369 -4.579 1.00 0.00 7 LYS A CA 5
ATOM 4274 C C . LYS A 1 28 ? -5.953 -17.873 -4.338 1.00 0.00 7 LYS A C 5
ATOM 4275 O O . LYS A 1 28 ? -4.988 -18.532 -4.723 1.00 0.00 7 LYS A O 5
ATOM 4294 N N . THR A 1 29 ? -6.980 -18.406 -3.688 1.00 0.00 8 THR A N 5
ATOM 4295 C CA . THR A 1 29 ? -7.086 -19.844 -3.454 1.00 0.00 8 THR A CA 5
ATOM 4296 C C . THR A 1 29 ? -8.499 -20.323 -3.778 1.00 0.00 8 THR A C 5
ATOM 4297 O O . THR A 1 29 ? -9.427 -19.512 -3.870 1.00 0.00 8 THR A O 5
ATOM 4308 N N . ALA A 1 30 ? -8.658 -21.630 -3.976 1.00 0.00 9 ALA A N 5
ATOM 4309 C CA . ALA A 1 30 ? -9.954 -22.210 -4.323 1.00 0.00 9 ALA A CA 5
ATOM 4310 C C . ALA A 1 30 ? -10.997 -21.890 -3.251 1.00 0.00 9 ALA A C 5
ATOM 4311 O O . ALA A 1 30 ? -10.877 -22.346 -2.111 1.00 0.00 9 ALA A O 5
ATOM 4318 N N . THR A 1 31 ? -11.992 -21.078 -3.628 1.00 0.00 10 THR A N 5
ATOM 4319 C CA . THR A 1 31 ? -13.055 -20.620 -2.722 1.00 0.00 10 THR A CA 5
ATOM 4320 C C . THR A 1 31 ? -12.481 -19.990 -1.448 1.00 0.00 10 THR A C 5
ATOM 4321 O O . THR A 1 31 ? -13.157 -19.899 -0.420 1.00 0.00 10 THR A O 5
ATOM 4332 N N . GLY A 1 32 ? -11.239 -19.522 -1.543 1.00 0.00 11 GLY A N 5
ATOM 4333 C CA . GLY A 1 32 ? -10.582 -18.882 -0.421 1.00 0.00 11 GLY A CA 5
ATOM 4334 C C . GLY A 1 32 ? -9.940 -17.577 -0.835 1.00 0.00 11 GLY A C 5
ATOM 4335 O O . GLY A 1 32 ? -9.284 -17.506 -1.880 1.00 0.00 11 GLY A O 5
ATOM 4339 N N . HIS A 1 33 ? -10.129 -16.541 -0.034 1.00 0.00 12 HIS A N 5
ATOM 4340 C CA . HIS A 1 33 ? -9.597 -15.220 -0.347 1.00 0.00 12 HIS A CA 5
ATOM 4341 C C . HIS A 1 33 ? -8.927 -14.626 0.887 1.00 0.00 12 HIS A C 5
ATOM 4342 O O . HIS A 1 33 ? -9.578 -14.410 1.909 1.00 0.00 12 HIS A O 5
ATOM 4357 N N . SER A 1 34 ? -7.629 -14.373 0.792 1.00 0.00 13 SER A N 5
ATOM 4358 C CA . SER A 1 34 ? -6.870 -13.783 1.891 1.00 0.00 13 SER A CA 5
ATOM 4359 C C . SER A 1 34 ? -5.947 -12.688 1.362 1.00 0.00 13 SER A C 5
ATOM 4360 O O . SER A 1 34 ? -5.676 -12.625 0.160 1.00 0.00 13 SER A O 5
ATOM 4368 N N . ALA A 1 35 ? -5.480 -11.820 2.253 1.00 0.00 14 ALA A N 5
ATOM 4369 C CA . ALA A 1 35 ? -4.610 -10.714 1.869 1.00 0.00 14 ALA A CA 5
ATOM 4370 C C . ALA A 1 35 ? -3.605 -10.416 2.975 1.00 0.00 14 ALA A C 5
ATOM 4371 O O . ALA A 1 35 ? -3.915 -10.568 4.161 1.00 0.00 14 ALA A O 5
ATOM 4378 N N . TYR A 1 36 ? -2.404 -10.000 2.584 1.00 0.00 15 TYR A N 5
ATOM 4379 C CA . TYR A 1 36 ? -1.345 -9.699 3.538 1.00 0.00 15 TYR A CA 5
ATOM 4380 C C . TYR A 1 36 ? -0.732 -8.324 3.262 1.00 0.00 15 TYR A C 5
ATOM 4381 O O . TYR A 1 36 ? -0.061 -8.120 2.244 1.00 0.00 15 TYR A O 5
ATOM 4399 N N . VAL A 1 37 ? -0.994 -7.381 4.164 1.00 0.00 16 VAL A N 5
ATOM 4400 C CA . VAL A 1 37 ? -0.352 -6.070 4.136 1.00 0.00 16 VAL A CA 5
ATOM 4401 C C . VAL A 1 37 ? 0.958 -6.140 4.919 1.00 0.00 16 VAL A C 5
ATOM 4402 O O . VAL A 1 37 ? 0.971 -6.023 6.150 1.00 0.00 16 VAL A O 5
ATOM 4415 N N . ALA A 1 38 ? 2.051 -6.344 4.194 1.00 0.00 17 ALA A N 5
ATOM 4416 C CA . ALA A 1 38 ? 3.354 -6.619 4.794 1.00 0.00 17 ALA A CA 5
ATOM 4417 C C . ALA A 1 38 ? 3.836 -5.472 5.682 1.00 0.00 17 ALA A C 5
ATOM 4418 O O . ALA A 1 38 ? 4.420 -5.708 6.740 1.00 0.00 17 ALA A O 5
ATOM 4425 N N . LYS A 1 39 ? 3.571 -4.238 5.262 1.00 0.00 18 LYS A N 5
ATOM 4426 C CA . LYS A 1 39 ? 4.085 -3.057 5.963 1.00 0.00 18 LYS A CA 5
ATOM 4427 C C . LYS A 1 39 ? 3.538 -2.971 7.391 1.00 0.00 18 LYS A C 5
ATOM 4428 O O . LYS A 1 39 ? 4.141 -2.334 8.257 1.00 0.00 18 LYS A O 5
ATOM 4447 N N . LYS A 1 40 ? 2.399 -3.617 7.634 1.00 0.00 19 LYS A N 5
ATOM 4448 C CA . LYS A 1 40 ? 1.761 -3.586 8.953 1.00 0.00 19 LYS A CA 5
ATOM 4449 C C . LYS A 1 40 ? 1.656 -5.002 9.535 1.00 0.00 19 LYS A C 5
ATOM 4450 O O . LYS A 1 40 ? 1.219 -5.183 10.672 1.00 0.00 19 LYS A O 5
ATOM 4469 N N . ASP A 1 41 ? 2.090 -5.995 8.755 1.00 0.00 20 ASP A N 5
ATOM 4470 C CA . ASP A 1 41 ? 2.002 -7.407 9.155 1.00 0.00 20 ASP A CA 5
ATOM 4471 C C . ASP A 1 41 ? 0.543 -7.837 9.300 1.00 0.00 20 ASP A C 5
ATOM 4472 O O . ASP A 1 41 ? 0.227 -8.760 10.055 1.00 0.00 20 ASP A O 5
ATOM 4481 N N . LEU A 1 42 ? -0.337 -7.179 8.551 1.00 0.00 21 LEU A N 5
ATOM 4482 C CA . LEU A 1 42 ? -1.761 -7.501 8.573 1.00 0.00 21 LEU A CA 5
ATOM 4483 C C . LEU A 1 42 ? -2.054 -8.661 7.629 1.00 0.00 21 LEU A C 5
ATOM 4484 O O . LEU A 1 42 ? -1.948 -8.518 6.414 1.00 0.00 21 LEU A O 5
ATOM 4500 N N . GLU A 1 43 ? -2.413 -9.802 8.195 1.00 0.00 22 GLU A N 5
ATOM 4501 C CA . GLU A 1 43 ? -2.796 -10.970 7.411 1.00 0.00 22 GLU A CA 5
ATOM 4502 C C . GLU A 1 43 ? -4.189 -11.408 7.834 1.00 0.00 22 GLU A C 5
ATOM 4503 O O . GLU A 1 43 ? -4.389 -11.843 8.971 1.00 0.00 22 GLU A O 5
ATOM 4515 N N . GLU A 1 44 ? -5.153 -11.276 6.931 1.00 0.00 23 GLU A N 5
ATOM 4516 C CA . GLU A 1 44 ? -6.547 -11.527 7.268 1.00 0.00 23 GLU A CA 5
ATOM 4517 C C . GLU A 1 44 ? -7.307 -12.074 6.062 1.00 0.00 23 GLU A C 5
ATOM 4518 O O . GLU A 1 44 ? -6.847 -11.964 4.920 1.00 0.00 23 GLU A O 5
ATOM 4530 N N . LEU A 1 45 ? -8.467 -12.666 6.327 1.00 0.00 24 LEU A N 5
ATOM 4531 C CA . LEU A 1 45 ? -9.327 -13.192 5.276 1.00 0.00 24 LEU A CA 5
ATOM 4532 C C . LEU A 1 45 ? -10.205 -12.083 4.705 1.00 0.00 24 LEU A C 5
ATOM 4533 O O . LEU A 1 45 ? -10.533 -11.112 5.395 1.00 0.00 24 LEU A O 5
ATOM 4549 N N . ILE A 1 46 ? -10.574 -12.234 3.444 1.00 0.00 25 ILE A N 5
ATOM 4550 C CA . ILE A 1 46 ? -11.401 -11.261 2.747 1.00 0.00 25 ILE A CA 5
ATOM 4551 C C . ILE A 1 46 ? -12.881 -11.624 2.870 1.00 0.00 25 ILE A C 5
ATOM 4552 O O . ILE A 1 46 ? -13.372 -12.521 2.183 1.00 0.00 25 ILE A O 5
ATOM 4568 N N . VAL A 1 47 ? -13.579 -10.937 3.772 1.00 0.00 26 VAL A N 5
ATOM 4569 C CA . VAL A 1 47 ? -15.007 -11.165 3.987 1.00 0.00 26 VAL A CA 5
ATOM 4570 C C . VAL A 1 47 ? -15.842 -10.380 2.980 1.00 0.00 26 VAL A C 5
ATOM 4571 O O . VAL A 1 47 ? -16.871 -10.861 2.504 1.00 0.00 26 VAL A O 5
ATOM 4584 N N . GLU A 1 48 ? -15.393 -9.173 2.659 1.00 0.00 27 GLU A N 5
ATOM 4585 C CA . GLU A 1 48 ? -16.084 -8.321 1.698 1.00 0.00 27 GLU A CA 5
ATOM 4586 C C . GLU A 1 48 ? -15.127 -7.898 0.595 1.00 0.00 27 GLU A C 5
ATOM 4587 O O . GLU A 1 48 ? -13.961 -7.597 0.856 1.00 0.00 27 GLU A O 5
ATOM 4599 N N . MET A 1 49 ? -15.624 -7.880 -0.631 1.00 0.00 28 MET A N 5
ATOM 4600 C CA . MET A 1 49 ? -14.823 -7.537 -1.798 1.00 0.00 28 MET A CA 5
ATOM 4601 C C . MET A 1 49 ? -15.711 -6.919 -2.873 1.00 0.00 28 MET A C 5
ATOM 4602 O O . MET A 1 49 ? -16.925 -7.124 -2.879 1.00 0.00 28 MET A O 5
ATOM 4616 N N . GLU A 1 50 ? -15.106 -6.141 -3.760 1.00 0.00 29 GLU A N 5
ATOM 4617 C CA . GLU A 1 50 ? -15.849 -5.424 -4.793 1.00 0.00 29 GLU A CA 5
ATOM 4618 C C . GLU A 1 50 ? -16.470 -6.389 -5.799 1.00 0.00 29 GLU A C 5
ATOM 4619 O O . GLU A 1 50 ? -17.584 -6.177 -6.279 1.00 0.00 29 GLU A O 5
ATOM 4631 N N . ASN A 1 51 ? -15.736 -7.447 -6.108 1.00 0.00 30 ASN A N 5
ATOM 4632 C CA . ASN A 1 51 ? -16.116 -8.379 -7.164 1.00 0.00 30 ASN A CA 5
ATOM 4633 C C . ASN A 1 51 ? -16.349 -9.767 -6.578 1.00 0.00 30 ASN A C 5
ATOM 4634 O O . ASN A 1 51 ? -15.580 -10.214 -5.726 1.00 0.00 30 ASN A O 5
ATOM 4645 N N . PRO A 1 52 ? -17.423 -10.456 -7.014 1.00 0.00 31 PRO A N 5
ATOM 4646 C CA . PRO A 1 52 ? -17.721 -11.839 -6.607 1.00 0.00 31 PRO A CA 5
ATOM 4647 C C . PRO A 1 52 ? -16.494 -12.747 -6.712 1.00 0.00 31 PRO A C 5
ATOM 4648 O O . PRO A 1 52 ? -16.346 -13.705 -5.951 1.00 0.00 31 PRO A O 5
ATOM 4659 N N . ALA A 1 53 ? -15.625 -12.444 -7.673 1.00 0.00 32 ALA A N 5
ATOM 4660 C CA . ALA A 1 53 ? -14.343 -13.125 -7.795 1.00 0.00 32 ALA A CA 5
ATOM 4661 C C . ALA A 1 53 ? -13.375 -12.583 -6.747 1.00 0.00 32 ALA A C 5
ATOM 4662 O O . ALA A 1 53 ? -12.915 -13.327 -5.874 1.00 0.00 32 ALA A O 5
ATOM 4669 N N . LEU A 1 54 ? -13.085 -11.276 -6.848 1.00 0.00 33 LEU A N 5
ATOM 4670 C CA . LEU A 1 54 ? -12.251 -10.565 -5.872 1.00 0.00 33 LEU A CA 5
ATOM 4671 C C . LEU A 1 54 ? -11.946 -9.140 -6.353 1.00 0.00 33 LEU A C 5
ATOM 4672 O O . LEU A 1 54 ? -12.417 -8.157 -5.774 1.00 0.00 33 LEU A O 5
ATOM 4688 N N . TRP A 1 55 ? -11.168 -9.055 -7.429 1.00 0.00 34 TRP A N 5
ATOM 4689 C CA . TRP A 1 55 ? -10.624 -7.787 -7.923 1.00 0.00 34 TRP A CA 5
ATOM 4690 C C . TRP A 1 55 ? -11.701 -6.945 -8.607 1.00 0.00 34 TRP A C 5
ATOM 4691 O O . TRP A 1 55 ? -12.452 -7.457 -9.441 1.00 0.00 34 TRP A O 5
ATOM 4712 N N . GLY A 1 56 ? -11.761 -5.652 -8.272 1.00 0.00 35 GLY A N 5
ATOM 4713 C CA . GLY A 1 56 ? -12.762 -4.776 -8.861 1.00 0.00 35 GLY A CA 5
ATOM 4714 C C . GLY A 1 56 ? -12.568 -3.312 -8.494 1.00 0.00 35 GLY A C 5
ATOM 4715 O O . GLY A 1 56 ? -12.431 -2.457 -9.377 1.00 0.00 35 GLY A O 5
ATOM 4719 N N . GLY A 1 57 ? -12.544 -3.018 -7.193 1.00 0.00 36 GLY A N 5
ATOM 4720 C CA . GLY A 1 57 ? -12.477 -1.637 -6.735 1.00 0.00 36 GLY A CA 5
ATOM 4721 C C . GLY A 1 57 ? -11.927 -1.518 -5.326 1.00 0.00 36 GLY A C 5
ATOM 4722 O O . GLY A 1 57 ? -10.845 -0.968 -5.121 1.00 0.00 36 GLY A O 5
ATOM 4726 N N . LYS A 1 58 ? -12.676 -2.010 -4.342 1.00 0.00 37 LYS A N 5
ATOM 4727 C CA . LYS A 1 58 ? -12.199 -2.035 -2.959 1.00 0.00 37 LYS A CA 5
ATOM 4728 C C . LYS A 1 58 ? -12.478 -3.384 -2.305 1.00 0.00 37 LYS A C 5
ATOM 4729 O O . LYS A 1 58 ? -13.206 -4.217 -2.851 1.00 0.00 37 LYS A O 5
ATOM 4748 N N . VAL A 1 59 ? -11.882 -3.587 -1.140 1.00 0.00 38 VAL A N 5
ATOM 4749 C CA . VAL A 1 59 ? -11.989 -4.835 -0.400 1.00 0.00 38 VAL A CA 5
ATOM 4750 C C . VAL A 1 59 ? -11.954 -4.542 1.104 1.00 0.00 38 VAL A C 5
ATOM 4751 O O . VAL A 1 59 ? -11.527 -3.460 1.521 1.00 0.00 38 VAL A O 5
ATOM 4764 N N . THR A 1 60 ? -12.427 -5.485 1.911 1.00 0.00 39 THR A N 5
ATOM 4765 C CA . THR A 1 60 ? -12.433 -5.330 3.360 1.00 0.00 39 THR A CA 5
ATOM 4766 C C . THR A 1 60 ? -12.030 -6.639 4.036 1.00 0.00 39 THR A C 5
ATOM 4767 O O . THR A 1 60 ? -12.610 -7.697 3.765 1.00 0.00 39 THR A O 5
ATOM 4778 N N . LEU A 1 61 ? -11.024 -6.563 4.904 1.00 0.00 40 LEU A N 5
ATOM 4779 C CA . LEU A 1 61 ? -10.550 -7.728 5.640 1.00 0.00 40 LEU A CA 5
ATOM 4780 C C . LEU A 1 61 ? -11.480 -8.025 6.808 1.00 0.00 40 LEU A C 5
ATOM 4781 O O . LEU A 1 61 ? -12.206 -7.144 7.272 1.00 0.00 40 LEU A O 5
ATOM 4797 N N . ALA A 1 62 ? -11.437 -9.260 7.295 1.00 0.00 41 ALA A N 5
ATOM 4798 C CA . ALA A 1 62 ? -12.270 -9.680 8.419 1.00 0.00 41 ALA A CA 5
ATOM 4799 C C . ALA A 1 62 ? -11.889 -8.930 9.697 1.00 0.00 41 ALA A C 5
ATOM 4800 O O . ALA A 1 62 ? -12.615 -8.965 10.692 1.00 0.00 41 ALA A O 5
ATOM 4807 N N . ASN A 1 63 ? -10.750 -8.240 9.654 1.00 0.00 42 ASN A N 5
ATOM 4808 C CA . ASN A 1 63 ? -10.264 -7.461 10.794 1.00 0.00 42 ASN A CA 5
ATOM 4809 C C . ASN A 1 63 ? -10.893 -6.061 10.795 1.00 0.00 42 ASN A C 5
ATOM 4810 O O . ASN A 1 63 ? -10.569 -5.219 11.635 1.00 0.00 42 ASN A O 5
ATOM 4821 N N . GLY A 1 64 ? -11.784 -5.816 9.835 1.00 0.00 43 GLY A N 5
ATOM 4822 C CA . GLY A 1 64 ? -12.518 -4.559 9.790 1.00 0.00 43 GLY A CA 5
ATOM 4823 C C . GLY A 1 64 ? -11.813 -3.473 8.998 1.00 0.00 43 GLY A C 5
ATOM 4824 O O . GLY A 1 64 ? -12.391 -2.412 8.749 1.00 0.00 43 GLY A O 5
ATOM 4828 N N . TRP A 1 65 ? -10.569 -3.721 8.606 1.00 0.00 44 TRP A N 5
ATOM 4829 C CA . TRP A 1 65 ? -9.797 -2.736 7.850 1.00 0.00 44 TRP A CA 5
ATOM 4830 C C . TRP A 1 65 ? -10.082 -2.839 6.353 1.00 0.00 44 TRP A C 5
ATOM 4831 O O . TRP A 1 65 ? -10.269 -3.934 5.813 1.00 0.00 44 TRP A O 5
ATOM 4852 N N . GLN A 1 66 ? -10.117 -1.680 5.702 1.00 0.00 45 GLN A N 5
ATOM 4853 C CA . GLN A 1 66 ? -10.451 -1.572 4.284 1.00 0.00 45 GLN A CA 5
ATOM 4854 C C . GLN A 1 66 ? -9.189 -1.389 3.443 1.00 0.00 45 GLN A C 5
ATOM 4855 O O . GLN A 1 66 ? -8.144 -0.972 3.954 1.00 0.00 45 GLN A O 5
ATOM 4869 N N . LEU A 1 67 ? -9.299 -1.691 2.152 1.00 0.00 46 LEU A N 5
ATOM 4870 C CA . LEU A 1 67 ? -8.163 -1.648 1.236 1.00 0.00 46 LEU A CA 5
ATOM 4871 C C . LEU A 1 67 ? -8.685 -1.535 -0.203 1.00 0.00 46 LEU A C 5
ATOM 4872 O O . LEU A 1 67 ? -9.654 -2.199 -0.560 1.00 0.00 46 LEU A O 5
ATOM 4888 N N . GLU A 1 68 ? -8.076 -0.671 -1.016 1.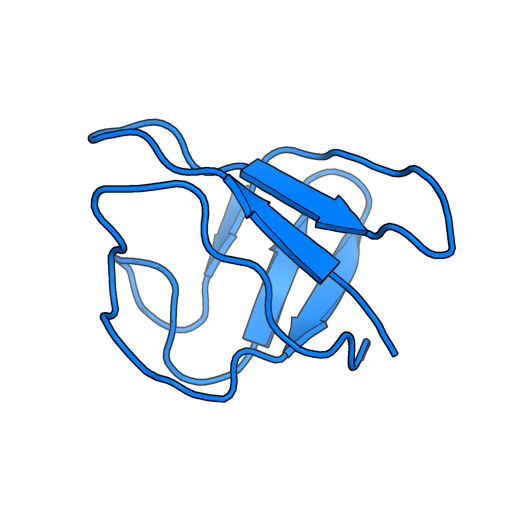00 0.00 47 GLU A N 5
ATOM 4889 C CA . GLU A 1 68 ? -8.496 -0.513 -2.412 1.00 0.00 47 GLU A CA 5
ATOM 4890 C C . GLU A 1 68 ? -7.857 -1.594 -3.283 1.00 0.00 47 GLU A C 5
ATOM 4891 O O . GLU A 1 68 ? -6.630 -1.705 -3.347 1.00 0.00 47 GLU A O 5
ATOM 4903 N N . LEU A 1 69 ? -8.694 -2.364 -3.967 1.00 0.00 48 LEU A N 5
ATOM 4904 C CA . LEU A 1 69 ? -8.239 -3.507 -4.751 1.00 0.00 48 LEU A CA 5
ATOM 4905 C C . LEU A 1 69 ? -8.518 -3.271 -6.236 1.00 0.00 48 LEU A C 5
ATOM 4906 O O . LEU A 1 69 ? -9.680 -3.242 -6.649 1.00 0.00 48 LEU A O 5
ATOM 4922 N N . PRO A 1 70 ? -7.466 -3.115 -7.064 1.00 0.00 49 PRO A N 5
ATOM 4923 C CA . PRO A 1 70 ? -7.630 -2.793 -8.489 1.00 0.00 49 PRO A CA 5
ATOM 4924 C C . PRO A 1 70 ? -8.240 -3.957 -9.272 1.00 0.00 49 PRO A C 5
ATOM 4925 O O . PRO A 1 70 ? -8.174 -5.110 -8.841 1.00 0.00 49 PRO A O 5
ATOM 4936 N N . ALA A 1 71 ? -8.840 -3.655 -10.418 1.00 0.00 50 ALA A N 5
ATOM 4937 C CA . ALA A 1 71 ? -9.419 -4.687 -11.269 1.00 0.00 50 ALA A CA 5
ATOM 4938 C C . ALA A 1 71 ? -8.323 -5.422 -12.041 1.00 0.00 50 ALA A C 5
ATOM 4939 O O . ALA A 1 71 ? -8.091 -5.159 -13.223 1.00 0.00 50 ALA A O 5
ATOM 4946 N N . MET A 1 72 ? -7.622 -6.316 -11.350 1.00 0.00 51 MET A N 5
ATOM 4947 C CA . MET A 1 72 ? -6.549 -7.103 -11.960 1.00 0.00 51 MET A CA 5
ATOM 4948 C C . MET A 1 72 ? -7.118 -8.424 -12.493 1.00 0.00 51 MET A C 5
ATOM 4949 O O . MET A 1 72 ? -8.337 -8.570 -12.632 1.00 0.00 51 MET A O 5
ATOM 4963 N N . ALA A 1 73 ? -6.244 -9.378 -12.792 1.00 0.00 52 ALA A N 5
ATOM 4964 C CA . ALA A 1 73 ? -6.658 -10.665 -13.337 1.00 0.00 52 ALA A CA 5
ATOM 4965 C C . ALA A 1 73 ? -7.089 -11.617 -12.223 1.00 0.00 52 ALA A C 5
ATOM 4966 O O . ALA A 1 73 ? -6.260 -12.087 -11.439 1.00 0.00 52 ALA A O 5
ATOM 4973 N N . ALA A 1 74 ? -8.390 -11.891 -12.154 1.00 0.00 53 ALA A N 5
ATOM 4974 C CA . ALA A 1 74 ? -8.936 -12.823 -11.167 1.00 0.00 53 ALA A CA 5
ATOM 4975 C C . ALA A 1 74 ? -8.642 -14.269 -11.568 1.00 0.00 53 ALA A C 5
ATOM 4976 O O . ALA A 1 74 ? -8.894 -15.201 -10.801 1.00 0.00 53 ALA A O 5
ATOM 4983 N N . ASP A 1 75 ? -8.104 -14.436 -12.776 1.00 0.00 54 ASP A N 5
ATOM 4984 C CA . ASP A 1 75 ? -7.727 -15.749 -13.306 1.00 0.00 54 ASP A CA 5
ATOM 4985 C C . ASP A 1 75 ? -6.667 -16.405 -12.425 1.00 0.00 54 ASP A C 5
ATOM 4986 O O . ASP A 1 75 ? -6.539 -17.630 -12.396 1.00 0.00 54 ASP A O 5
ATOM 4995 N N . THR A 1 76 ? -5.908 -15.570 -11.724 1.00 0.00 55 THR A N 5
ATOM 4996 C CA . THR A 1 76 ? -4.805 -16.020 -10.885 1.00 0.00 55 THR A CA 5
ATOM 4997 C C . THR A 1 76 ? -5.266 -17.032 -9.826 1.00 0.00 55 THR A C 5
ATOM 4998 O O . THR A 1 76 ? -6.099 -16.716 -8.980 1.00 0.00 55 THR A O 5
ATOM 5009 N N . PRO A 1 77 ? -4.748 -18.275 -9.879 1.00 0.00 56 PRO A N 5
ATOM 5010 C CA . PRO A 1 77 ? -5.020 -19.300 -8.868 1.00 0.00 56 PRO A CA 5
ATOM 5011 C C . PRO A 1 77 ? -3.968 -19.292 -7.758 1.00 0.00 56 PRO A C 5
ATOM 5012 O O . PRO A 1 77 ? -3.905 -20.202 -6.931 1.00 0.00 56 PRO A O 5
ATOM 5023 N N . LEU A 1 78 ? -3.143 -18.250 -7.763 1.00 0.00 57 LEU A N 5
ATOM 5024 C CA . LEU A 1 78 ? -2.026 -18.117 -6.835 1.00 0.00 57 LEU A CA 5
ATOM 5025 C C . LEU A 1 78 ? -1.911 -16.668 -6.349 1.00 0.00 57 LEU A C 5
ATOM 5026 O O . LEU A 1 78 ? -2.460 -15.759 -6.977 1.00 0.00 57 LEU A O 5
ATOM 5042 N N . PRO A 1 79 ? -1.215 -16.431 -5.218 1.00 0.00 58 PRO A N 5
ATOM 5043 C CA . PRO A 1 79 ? -1.045 -15.079 -4.662 1.00 0.00 58 PRO A CA 5
ATOM 5044 C C . PRO A 1 79 ? -0.271 -14.146 -5.600 1.00 0.00 58 PRO A C 5
ATOM 5045 O O . PRO A 1 79 ? 0.747 -14.530 -6.181 1.00 0.00 58 PRO A O 5
ATOM 5056 N N . ILE A 1 80 ? -0.768 -12.922 -5.742 1.00 0.00 59 ILE A N 5
ATOM 5057 C CA . ILE A 1 80 ? -0.125 -11.903 -6.567 1.00 0.00 59 ILE A CA 5
ATOM 5058 C C . ILE A 1 80 ? 0.006 -10.598 -5.780 1.00 0.00 59 ILE A C 5
ATOM 5059 O O . ILE A 1 80 ? -0.899 -10.227 -5.026 1.00 0.00 59 ILE A O 5
ATOM 5075 N N . THR A 1 81 ? 1.138 -9.923 -5.940 1.00 0.00 60 THR A N 5
ATOM 5076 C CA . THR A 1 81 ? 1.403 -8.678 -5.231 1.00 0.00 60 THR A CA 5
ATOM 5077 C C . THR A 1 81 ? 1.161 -7.472 -6.142 1.00 0.00 60 THR A C 5
ATOM 5078 O O . THR A 1 81 ? 1.807 -7.325 -7.185 1.00 0.00 60 THR A O 5
ATOM 5089 N N . VAL A 1 82 ? 0.220 -6.622 -5.744 1.00 0.00 61 VAL A N 5
ATOM 5090 C CA . VAL A 1 82 ? -0.105 -5.403 -6.481 1.00 0.00 61 VAL A CA 5
ATOM 5091 C C . VAL A 1 82 ? 0.065 -4.193 -5.573 1.00 0.00 61 VAL A C 5
ATOM 5092 O O . VAL A 1 82 ? 0.275 -4.345 -4.369 1.00 0.00 61 VAL A O 5
ATOM 5105 N N . GLU A 1 83 ? -0.007 -2.995 -6.143 1.00 0.00 62 GLU A N 5
ATOM 5106 C CA . GLU A 1 83 ? -0.037 -1.784 -5.334 1.00 0.00 62 GLU A CA 5
ATOM 5107 C C . GLU A 1 83 ? -1.461 -1.526 -4.860 1.00 0.00 62 GLU A C 5
ATOM 5108 O O . GLU A 1 83 ? -2.421 -2.000 -5.472 1.00 0.00 62 GLU A O 5
ATOM 5120 N N . ALA A 1 84 ? -1.598 -0.778 -3.773 1.00 0.00 63 ALA A N 5
ATOM 5121 C CA . ALA A 1 84 ? -2.890 -0.597 -3.132 1.00 0.00 63 ALA A CA 5
ATOM 5122 C C . ALA A 1 84 ? -3.004 0.761 -2.458 1.00 0.00 63 ALA A C 5
ATOM 5123 O O . ALA A 1 84 ? -2.005 1.450 -2.234 1.00 0.00 63 ALA A O 5
ATOM 5130 N N . ARG A 1 85 ? -4.240 1.128 -2.139 1.00 0.00 64 ARG A N 5
ATOM 5131 C CA . ARG A 1 85 ? -4.544 2.349 -1.402 1.00 0.00 64 ARG A CA 5
ATOM 5132 C C . ARG A 1 85 ? -5.182 1.969 -0.071 1.00 0.00 64 ARG A C 5
ATOM 5133 O O . ARG A 1 85 ? -6.168 1.227 -0.049 1.00 0.00 64 ARG A O 5
ATOM 5154 N N . LYS A 1 86 ? -4.627 2.452 1.031 1.00 0.00 65 LYS A N 5
ATOM 5155 C CA . LYS A 1 86 ? -5.165 2.127 2.346 1.00 0.00 65 LYS A CA 5
ATOM 5156 C C . LYS A 1 86 ? -6.349 3.033 2.674 1.00 0.00 65 LYS A C 5
ATOM 5157 O O . LYS A 1 86 ? -6.185 4.234 2.906 1.00 0.00 65 LYS A O 5
ATOM 5176 N N . LEU A 1 87 ? -7.539 2.449 2.662 1.00 0.00 66 LEU A N 5
ATOM 5177 C CA . LEU A 1 87 ? -8.764 3.168 2.979 1.00 0.00 66 LEU A CA 5
ATOM 5178 C C . LEU A 1 87 ? -8.977 3.179 4.491 1.00 0.00 66 LEU A C 5
ATOM 5179 O O . LEU A 1 87 ? -9.131 2.088 5.077 1.00 0.00 66 LEU A O 5
ATOM 5196 N N . MET A 1 22 ? 3.683 0.754 -1.812 1.00 0.00 1 MET A N 6
ATOM 5197 C CA . MET A 1 22 ? 2.818 0.083 -0.815 1.00 0.00 1 MET A CA 6
ATOM 5198 C C . MET A 1 22 ? 2.795 -1.421 -1.072 1.00 0.00 1 MET A C 6
ATOM 5199 O O . MET A 1 22 ? 2.202 -1.881 -2.049 1.00 0.00 1 MET A O 6
ATOM 5213 N N . LYS A 1 23 ? 3.433 -2.176 -0.183 1.00 0.00 2 LYS A N 6
ATOM 5214 C CA . LYS A 1 23 ? 3.632 -3.610 -0.375 1.00 0.00 2 LYS A CA 6
ATOM 5215 C C . LYS A 1 23 ? 2.460 -4.415 0.190 1.00 0.00 2 LYS A C 6
ATOM 5216 O O . LYS A 1 23 ? 2.227 -4.420 1.404 1.00 0.00 2 LYS A O 6
ATOM 5235 N N . VAL A 1 24 ? 1.727 -5.091 -0.691 1.00 0.00 3 VAL A N 6
ATOM 5236 C CA . VAL A 1 24 ? 0.653 -5.990 -0.276 1.00 0.00 3 VAL A CA 6
ATOM 5237 C C . VAL A 1 24 ? 0.540 -7.160 -1.254 1.00 0.00 3 VAL A C 6
ATOM 5238 O O . VAL A 1 24 ? 0.717 -6.988 -2.463 1.00 0.00 3 VAL A O 6
ATOM 5251 N N . MET A 1 25 ? 0.265 -8.349 -0.732 1.00 0.00 4 MET A N 6
ATOM 5252 C CA . MET A 1 25 ? 0.092 -9.535 -1.567 1.00 0.00 4 MET A CA 6
ATOM 5253 C C . MET A 1 25 ? -1.325 -10.077 -1.429 1.00 0.00 4 MET A C 6
ATOM 5254 O O . MET A 1 25 ? -1.757 -10.437 -0.331 1.00 0.00 4 MET A O 6
ATOM 5268 N N . ILE A 1 26 ? -2.044 -10.132 -2.543 1.00 0.00 5 ILE A N 6
ATOM 5269 C CA . ILE A 1 26 ? -3.394 -10.675 -2.559 1.00 0.00 5 ILE A CA 6
ATOM 5270 C C . ILE A 1 26 ? -3.339 -12.177 -2.807 1.00 0.00 5 ILE A C 6
ATOM 5271 O O . ILE A 1 26 ? -2.904 -12.631 -3.870 1.00 0.00 5 ILE A O 6
ATOM 5287 N N . ARG A 1 27 ? -3.765 -12.939 -1.815 1.00 0.00 6 ARG A N 6
ATOM 5288 C CA . ARG A 1 27 ? -3.725 -14.390 -1.876 1.00 0.00 6 ARG A CA 6
ATOM 5289 C C . ARG A 1 27 ? -5.143 -14.942 -1.962 1.00 0.00 6 ARG A C 6
ATOM 5290 O O . ARG A 1 27 ? -5.959 -14.710 -1.074 1.00 0.00 6 ARG A O 6
ATOM 5311 N N . LYS A 1 28 ? -5.441 -15.647 -3.045 1.00 0.00 7 LYS A N 6
ATOM 5312 C CA . LYS A 1 28 ? -6.757 -16.243 -3.231 1.00 0.00 7 LYS A CA 6
ATOM 5313 C C . LYS A 1 28 ? -6.643 -17.727 -3.554 1.00 0.00 7 LYS A C 6
ATOM 5314 O O . LYS A 1 28 ? -5.768 -18.146 -4.312 1.00 0.00 7 LYS A O 6
ATOM 5333 N N . THR A 1 29 ? -7.523 -18.510 -2.951 1.00 0.00 8 THR A N 6
ATOM 5334 C CA . THR A 1 29 ? -7.557 -19.953 -3.128 1.00 0.00 8 THR A CA 6
ATOM 5335 C C . THR A 1 29 ? -9.015 -20.416 -3.032 1.00 0.00 8 THR A C 6
ATOM 5336 O O . THR A 1 29 ? -9.909 -19.578 -2.867 1.00 0.00 8 THR A O 6
ATOM 5347 N N . ALA A 1 30 ? -9.263 -21.723 -3.149 1.00 0.00 9 ALA A N 6
ATOM 5348 C CA . ALA A 1 30 ? -10.617 -22.270 -3.029 1.00 0.00 9 ALA A CA 6
ATOM 5349 C C . ALA A 1 30 ? -11.306 -21.740 -1.768 1.00 0.00 9 ALA A C 6
ATOM 5350 O O . ALA A 1 30 ? -10.941 -22.118 -0.658 1.00 0.00 9 ALA A O 6
ATOM 5357 N N . THR A 1 31 ? -12.273 -20.835 -1.970 1.00 0.00 10 THR A N 6
ATOM 5358 C CA . THR A 1 31 ? -13.030 -20.157 -0.898 1.00 0.00 10 THR A CA 6
ATOM 5359 C C . THR A 1 31 ? -12.159 -19.192 -0.073 1.00 0.00 10 THR A C 6
ATOM 5360 O O . THR A 1 31 ? -12.595 -18.084 0.253 1.00 0.00 10 THR A O 6
ATOM 5371 N N . GLY A 1 32 ? -10.928 -19.596 0.242 1.00 0.00 11 GLY A N 6
ATOM 5372 C CA . GLY A 1 32 ? -10.060 -18.788 1.076 1.00 0.00 11 GLY A CA 6
ATOM 5373 C C . GLY A 1 32 ? -9.471 -17.602 0.333 1.00 0.00 11 GLY A C 6
ATOM 5374 O O . GLY A 1 32 ? -8.645 -17.769 -0.565 1.00 0.00 11 GLY A O 6
ATOM 5378 N N . HIS A 1 33 ? -9.909 -16.403 0.699 1.00 0.00 12 HIS A N 6
ATOM 5379 C CA . HIS A 1 33 ? -9.369 -15.166 0.139 1.00 0.00 12 HIS A CA 6
ATOM 5380 C C . HIS A 1 33 ? -8.746 -14.346 1.258 1.00 0.00 12 HIS A C 6
ATOM 5381 O O . HIS A 1 33 ? -9.383 -14.114 2.283 1.00 0.00 12 HIS A O 6
ATOM 5396 N N . SER A 1 34 ? -7.510 -13.915 1.066 1.00 0.00 13 SER A N 6
ATOM 5397 C CA . SER A 1 34 ? -6.794 -13.153 2.078 1.00 0.00 13 SER A CA 6
ATOM 5398 C C . SER A 1 34 ? -5.913 -12.090 1.428 1.00 0.00 13 SER A C 6
ATOM 5399 O O . SER A 1 34 ? -5.528 -12.213 0.263 1.00 0.00 13 SER A O 6
ATOM 5407 N N . ALA A 1 35 ? -5.618 -11.039 2.180 1.00 0.00 14 ALA A N 6
ATOM 5408 C CA . ALA A 1 35 ? -4.729 -9.982 1.722 1.00 0.00 14 ALA A CA 6
ATOM 5409 C C . ALA A 1 35 ? -3.651 -9.741 2.769 1.00 0.00 14 ALA A C 6
ATOM 5410 O O . ALA A 1 35 ? -3.949 -9.330 3.894 1.00 0.00 14 ALA A O 6
ATOM 5417 N N . TYR A 1 36 ? -2.405 -10.013 2.402 1.00 0.00 15 TYR A N 6
ATOM 5418 C CA . TYR A 1 36 ? -1.289 -9.904 3.330 1.00 0.00 15 TYR A CA 6
ATOM 5419 C C . TYR A 1 36 ? -0.681 -8.503 3.288 1.00 0.00 15 TYR A C 6
ATOM 5420 O O . TYR A 1 36 ? 0.032 -8.149 2.343 1.00 0.00 15 TYR A O 6
ATOM 5438 N N . VAL A 1 37 ? -0.987 -7.707 4.308 1.00 0.00 16 VAL A N 6
ATOM 5439 C CA . VAL A 1 37 ? -0.410 -6.375 4.456 1.00 0.00 16 VAL A CA 6
ATOM 5440 C C . VAL A 1 37 ? 0.994 -6.493 5.053 1.00 0.00 16 VAL A C 6
ATOM 5441 O O . VAL A 1 37 ? 1.151 -6.657 6.267 1.00 0.00 16 VAL A O 6
ATOM 5454 N N . ALA A 1 38 ? 2.003 -6.416 4.188 1.00 0.00 17 ALA A N 6
ATOM 5455 C CA . ALA A 1 38 ? 3.393 -6.679 4.569 1.00 0.00 17 ALA A CA 6
ATOM 5456 C C . ALA A 1 38 ? 3.841 -5.846 5.771 1.00 0.00 17 ALA A C 6
ATOM 5457 O O . ALA A 1 38 ? 4.304 -6.393 6.770 1.00 0.00 17 ALA A O 6
ATOM 5464 N N . LYS A 1 39 ? 3.676 -4.526 5.684 1.00 0.00 18 LYS A N 6
ATOM 5465 C CA . LYS A 1 39 ? 4.174 -3.613 6.724 1.00 0.00 18 LYS A CA 6
ATOM 5466 C C . LYS A 1 39 ? 3.480 -3.839 8.072 1.00 0.00 18 LYS A C 6
ATOM 5467 O O . LYS A 1 39 ? 3.913 -3.312 9.099 1.00 0.00 18 LYS A O 6
ATOM 5486 N N . LYS A 1 40 ? 2.400 -4.615 8.068 1.00 0.00 19 LYS A N 6
ATOM 5487 C CA . LYS A 1 40 ? 1.641 -4.881 9.287 1.00 0.00 19 LYS A CA 6
ATOM 5488 C C . LYS A 1 40 ? 1.655 -6.375 9.612 1.00 0.00 19 LYS A C 6
ATOM 5489 O O . LYS A 1 40 ? 1.216 -6.790 10.687 1.00 0.00 19 LYS A O 6
ATOM 5508 N N . ASP A 1 41 ? 2.168 -7.178 8.671 1.00 0.00 20 ASP A N 6
ATOM 5509 C CA . ASP A 1 41 ? 2.193 -8.639 8.816 1.00 0.00 20 ASP A CA 6
ATOM 5510 C C . ASP A 1 41 ? 0.765 -9.160 9.022 1.00 0.00 20 ASP A C 6
ATOM 5511 O O . ASP A 1 41 ? 0.534 -10.217 9.609 1.00 0.00 20 ASP A O 6
ATOM 5520 N N . LEU A 1 42 ? -0.193 -8.399 8.502 1.00 0.00 21 LEU A N 6
ATOM 5521 C CA . LEU A 1 42 ? -1.609 -8.701 8.669 1.00 0.00 21 LEU A CA 6
ATOM 5522 C C . LEU A 1 42 ? -2.074 -9.653 7.576 1.00 0.00 21 LEU A C 6
ATOM 5523 O O . LEU A 1 42 ? -1.922 -9.362 6.389 1.00 0.00 21 LEU A O 6
ATOM 5539 N N . GLU A 1 43 ? -2.628 -10.790 7.980 1.00 0.00 22 GLU A N 6
ATOM 5540 C CA . GLU A 1 43 ? -3.274 -11.700 7.049 1.00 0.00 22 GLU A CA 6
ATOM 5541 C C . GLU A 1 43 ? -4.626 -12.131 7.615 1.00 0.00 22 GLU A C 6
ATOM 5542 O O . GLU A 1 43 ? -4.702 -12.963 8.523 1.00 0.00 22 GLU A O 6
ATOM 5554 N N . GLU A 1 44 ? -5.685 -11.560 7.055 1.00 0.00 23 GLU A N 6
ATOM 5555 C CA . GLU A 1 44 ? -7.057 -11.882 7.437 1.00 0.00 23 GLU A CA 6
ATOM 5556 C C . GLU A 1 44 ? -7.840 -12.269 6.187 1.00 0.00 23 GLU A C 6
ATOM 5557 O O . GLU A 1 44 ? -7.394 -12.013 5.064 1.00 0.00 23 GLU A O 6
ATOM 5569 N N . LEU A 1 45 ? -9.003 -12.878 6.382 1.00 0.00 24 LEU A N 6
ATOM 5570 C CA . LEU A 1 45 ? -9.853 -13.279 5.267 1.00 0.00 24 LEU A CA 6
ATOM 5571 C C . LEU A 1 45 ? -10.641 -12.085 4.735 1.00 0.00 24 LEU A C 6
ATOM 5572 O O . LEU A 1 45 ? -11.208 -11.309 5.505 1.00 0.00 24 LEU A O 6
ATOM 5588 N N . ILE A 1 46 ? -10.642 -11.931 3.418 1.00 0.00 25 ILE A N 6
ATOM 5589 C CA . ILE A 1 46 ? -11.438 -10.910 2.757 1.00 0.00 25 ILE A CA 6
ATOM 5590 C C . ILE A 1 46 ? -12.918 -11.282 2.828 1.00 0.00 25 ILE A C 6
ATOM 5591 O O . ILE A 1 46 ? -13.373 -12.195 2.132 1.00 0.00 25 ILE A O 6
ATOM 5607 N N . VAL A 1 47 ? -13.650 -10.588 3.695 1.00 0.00 26 VAL A N 6
ATOM 5608 C CA . VAL A 1 47 ? -15.069 -10.861 3.910 1.00 0.00 26 VAL A CA 6
ATOM 5609 C C . VAL A 1 47 ? -15.926 -10.202 2.834 1.00 0.00 26 VAL A C 6
ATOM 5610 O O . VAL A 1 47 ? -16.783 -10.846 2.227 1.00 0.00 26 VAL A O 6
ATOM 5623 N N . GLU A 1 48 ? -15.682 -8.920 2.592 1.00 0.00 27 GLU A N 6
ATOM 5624 C CA . GLU A 1 48 ? -16.460 -8.155 1.626 1.00 0.00 27 GLU A CA 6
ATOM 5625 C C . GLU A 1 48 ? -15.629 -7.902 0.374 1.00 0.00 27 GLU A C 6
ATOM 5626 O O . GLU A 1 48 ? -14.424 -7.651 0.463 1.00 0.00 27 GLU A O 6
ATOM 5638 N N . MET A 1 49 ? -16.264 -7.980 -0.789 1.00 0.00 28 MET A N 6
ATOM 5639 C CA . MET A 1 49 ? -15.574 -7.784 -2.062 1.00 0.00 28 MET A CA 6
ATOM 5640 C C . MET A 1 49 ? -16.368 -6.839 -2.953 1.00 0.00 28 MET A C 6
ATOM 5641 O O . MET A 1 49 ? -17.580 -6.679 -2.778 1.00 0.00 28 MET A O 6
ATOM 5655 N N . GLU A 1 50 ? -15.679 -6.203 -3.894 1.00 0.00 29 GLU A N 6
ATOM 5656 C CA . GLU A 1 50 ? -16.331 -5.393 -4.917 1.00 0.00 29 GLU A CA 6
ATOM 5657 C C . GLU A 1 50 ? -17.180 -6.292 -5.807 1.00 0.00 29 GLU A C 6
ATOM 5658 O O . GLU A 1 50 ? -18.358 -6.025 -6.058 1.00 0.00 29 GLU A O 6
ATOM 5670 N N . ASN A 1 51 ? -16.561 -7.374 -6.263 1.00 0.00 30 ASN A N 6
ATOM 5671 C CA . ASN A 1 51 ? -17.218 -8.362 -7.112 1.00 0.00 30 ASN A CA 6
ATOM 5672 C C . ASN A 1 51 ? -17.028 -9.748 -6.496 1.00 0.00 30 ASN A C 6
ATOM 5673 O O . ASN A 1 51 ? -16.003 -9.995 -5.862 1.00 0.00 30 ASN A O 6
ATOM 5684 N N . PRO A 1 52 ? -18.004 -10.666 -6.677 1.00 0.00 31 PRO A N 6
ATOM 5685 C CA . PRO A 1 52 ? -17.998 -11.996 -6.032 1.00 0.00 31 PRO A CA 6
ATOM 5686 C C . PRO A 1 52 ? -16.687 -12.767 -6.220 1.00 0.00 31 PRO A C 6
ATOM 5687 O O . PRO A 1 52 ? -16.375 -13.669 -5.437 1.00 0.00 31 PRO A O 6
ATOM 5698 N N . ALA A 1 53 ? -15.933 -12.430 -7.262 1.00 0.00 32 ALA A N 6
ATOM 5699 C CA . ALA A 1 53 ? -14.630 -13.044 -7.487 1.00 0.00 32 ALA A CA 6
ATOM 5700 C C . ALA A 1 53 ? -13.624 -12.554 -6.457 1.00 0.00 32 ALA A C 6
ATOM 5701 O O . ALA A 1 53 ? -13.160 -13.326 -5.612 1.00 0.00 32 ALA A O 6
ATOM 5708 N N . LEU A 1 54 ? -13.307 -11.257 -6.536 1.00 0.00 33 LEU A N 6
ATOM 5709 C CA . LEU A 1 54 ? -12.297 -10.639 -5.684 1.00 0.00 33 LEU A CA 6
ATOM 5710 C C . LEU A 1 54 ? -11.993 -9.220 -6.176 1.00 0.00 33 LEU A C 6
ATOM 5711 O O . LEU A 1 54 ? -12.369 -8.232 -5.542 1.00 0.00 33 LEU A O 6
ATOM 5727 N N . TRP A 1 55 ? -11.329 -9.140 -7.330 1.00 0.00 34 TRP A N 6
ATOM 5728 C CA . TRP A 1 55 ? -10.901 -7.869 -7.909 1.00 0.00 34 TRP A CA 6
ATOM 5729 C C . TRP A 1 55 ? -12.077 -7.135 -8.549 1.00 0.00 34 TRP A C 6
ATOM 5730 O O . TRP A 1 55 ? -13.048 -7.763 -8.983 1.00 0.00 34 TRP A O 6
ATOM 5751 N N . GLY A 1 56 ? -11.980 -5.810 -8.618 1.00 0.00 35 GLY A N 6
ATOM 5752 C CA . GLY A 1 56 ? -13.029 -5.016 -9.230 1.00 0.00 35 GLY A CA 6
ATOM 5753 C C . GLY A 1 56 ? -12.990 -3.567 -8.790 1.00 0.00 35 GLY A C 6
ATOM 5754 O O . GLY A 1 56 ? -13.317 -2.667 -9.565 1.00 0.00 35 GLY A O 6
ATOM 5758 N N . GLY A 1 57 ? -12.581 -3.342 -7.545 1.00 0.00 36 GLY A N 6
ATOM 5759 C CA . GLY A 1 57 ? -12.570 -2.002 -6.988 1.00 0.00 36 GLY A CA 6
ATOM 5760 C C . GLY A 1 57 ? -12.003 -1.985 -5.585 1.00 0.00 36 GLY A C 6
ATOM 5761 O O . GLY A 1 57 ? -10.847 -1.630 -5.385 1.00 0.00 36 GLY A O 6
ATOM 5765 N N . LYS A 1 58 ? -12.813 -2.389 -4.614 1.00 0.00 37 LYS A N 6
ATOM 5766 C CA . LYS A 1 58 ? -12.376 -2.455 -3.221 1.00 0.00 37 LYS A CA 6
ATOM 5767 C C . LYS A 1 58 ? -12.706 -3.816 -2.609 1.00 0.00 37 LYS A C 6
ATOM 5768 O O . LYS A 1 58 ? -13.538 -4.561 -3.132 1.00 0.00 37 LYS A O 6
ATOM 5787 N N . VAL A 1 59 ? -12.034 -4.133 -1.509 1.00 0.00 38 VAL A N 6
ATOM 5788 C CA . VAL A 1 59 ? -12.348 -5.306 -0.699 1.00 0.00 38 VAL A CA 6
ATOM 5789 C C . VAL A 1 59 ? -12.222 -4.932 0.772 1.00 0.00 38 VAL A C 6
ATOM 5790 O O . VAL A 1 59 ? -11.679 -3.873 1.100 1.00 0.00 38 VAL A O 6
ATOM 5803 N N . THR A 1 60 ? -12.712 -5.793 1.651 1.00 0.00 39 THR A N 6
ATOM 5804 C CA . THR A 1 60 ? -12.631 -5.551 3.086 1.00 0.00 39 THR A CA 6
ATOM 5805 C C . THR A 1 60 ? -12.203 -6.818 3.823 1.00 0.00 39 THR A C 6
ATOM 5806 O O . THR A 1 60 ? -12.811 -7.882 3.662 1.00 0.00 39 THR A O 6
ATOM 5817 N N . LEU A 1 61 ? -11.143 -6.699 4.615 1.00 0.00 40 LEU A N 6
ATOM 5818 C CA . LEU A 1 61 ? -10.616 -7.815 5.395 1.00 0.00 40 LEU A CA 6
ATOM 5819 C C . LEU A 1 61 ? -11.472 -8.053 6.636 1.00 0.00 40 LEU A C 6
ATOM 5820 O O . LEU A 1 61 ? -12.217 -7.170 7.061 1.00 0.00 40 LEU A O 6
ATOM 5836 N N . ALA A 1 62 ? -11.346 -9.244 7.219 1.00 0.00 41 ALA A N 6
ATOM 5837 C CA . ALA A 1 62 ? -12.023 -9.568 8.474 1.00 0.00 41 ALA A CA 6
ATOM 5838 C C . ALA A 1 62 ? -11.561 -8.627 9.587 1.00 0.00 41 ALA A C 6
ATOM 5839 O O . ALA A 1 62 ? -12.233 -8.467 10.607 1.00 0.00 41 ALA A O 6
ATOM 5846 N N . ASN A 1 63 ? -10.403 -8.004 9.370 1.00 0.00 42 ASN A N 6
ATOM 5847 C CA . ASN A 1 63 ? -9.861 -7.006 10.291 1.00 0.00 42 ASN A CA 6
ATOM 5848 C C . ASN A 1 63 ? -10.795 -5.796 10.377 1.00 0.00 42 ASN A C 6
ATOM 5849 O O . ASN A 1 63 ? -10.792 -5.062 11.363 1.00 0.00 42 ASN A O 6
ATOM 5860 N N . GLY A 1 64 ? -11.605 -5.607 9.336 1.00 0.00 43 GLY A N 6
ATOM 5861 C CA . GLY A 1 64 ? -12.484 -4.451 9.257 1.00 0.00 43 GLY A CA 6
ATOM 5862 C C . GLY A 1 64 ? -11.838 -3.309 8.498 1.00 0.00 43 GLY A C 6
ATOM 5863 O O . GLY A 1 64 ? -12.328 -2.179 8.515 1.00 0.00 43 GLY A O 6
ATOM 5867 N N . TRP A 1 65 ? -10.730 -3.611 7.825 1.00 0.00 44 TRP A N 6
ATOM 5868 C CA . TRP A 1 65 ? -9.981 -2.610 7.075 1.00 0.00 44 TRP A CA 6
ATOM 5869 C C . TRP A 1 65 ? -10.193 -2.815 5.574 1.00 0.00 44 TRP A C 6
ATOM 5870 O O . TRP A 1 65 ? -10.237 -3.955 5.099 1.00 0.00 44 TRP A O 6
ATOM 5891 N N . GLN A 1 66 ? -10.334 -1.712 4.839 1.00 0.00 45 GLN A N 6
ATOM 5892 C CA . GLN A 1 66 ? -10.594 -1.762 3.400 1.00 0.00 45 GLN A CA 6
ATOM 5893 C C . GLN A 1 66 ? -9.293 -1.661 2.606 1.00 0.00 45 GLN A C 6
ATOM 5894 O O . GLN A 1 66 ? -8.338 -1.012 3.040 1.00 0.00 45 GLN A O 6
ATOM 5908 N N . LEU A 1 67 ? -9.273 -2.299 1.439 1.00 0.00 46 LEU A N 6
ATOM 5909 C CA . LEU A 1 67 ? -8.125 -2.248 0.537 1.00 0.00 46 LEU A CA 6
ATOM 5910 C C . LEU A 1 67 ? -8.641 -2.209 -0.903 1.00 0.00 46 LEU A C 6
ATOM 5911 O O . LEU A 1 67 ? -9.517 -2.991 -1.271 1.00 0.00 46 LEU A O 6
ATOM 5927 N N . GLU A 1 68 ? -8.115 -1.288 -1.704 1.00 0.00 47 GLU A N 6
ATOM 5928 C CA . GLU A 1 68 ? -8.601 -1.087 -3.067 1.00 0.00 47 GLU A CA 6
ATOM 5929 C C . GLU A 1 68 ? -7.840 -1.970 -4.063 1.00 0.00 47 GLU A C 6
ATOM 5930 O O . GLU A 1 68 ? -6.616 -1.881 -4.178 1.00 0.00 47 GLU A O 6
ATOM 5942 N N . LEU A 1 69 ? -8.581 -2.829 -4.768 1.00 0.00 48 LEU A N 6
ATOM 5943 C CA . LEU A 1 69 ? -8.015 -3.721 -5.783 1.00 0.00 48 LEU A CA 6
ATOM 5944 C C . LEU A 1 69 ? -8.663 -3.460 -7.141 1.00 0.00 48 LEU A C 6
ATOM 5945 O O . LEU A 1 69 ? -9.852 -3.740 -7.325 1.00 0.00 48 LEU A O 6
ATOM 5961 N N . PRO A 1 70 ? -7.895 -2.945 -8.120 1.00 0.00 49 PRO A N 6
ATOM 5962 C CA . PRO A 1 70 ? -8.421 -2.649 -9.459 1.00 0.00 49 PRO A CA 6
ATOM 5963 C C . PRO A 1 70 ? -8.822 -3.926 -10.201 1.00 0.00 49 PRO A C 6
ATOM 5964 O O . PRO A 1 70 ? -8.275 -5.001 -9.940 1.00 0.00 49 PRO A O 6
ATOM 5975 N N . ALA A 1 71 ? -9.776 -3.812 -11.121 1.00 0.00 50 ALA A N 6
ATOM 5976 C CA . ALA A 1 71 ? -10.223 -4.955 -11.910 1.00 0.00 50 ALA A CA 6
ATOM 5977 C C . ALA A 1 71 ? -9.149 -5.360 -12.918 1.00 0.00 50 ALA A C 6
ATOM 5978 O O . ALA A 1 71 ? -9.248 -5.056 -14.109 1.00 0.00 50 ALA A O 6
ATOM 5985 N N . MET A 1 72 ? -8.105 -6.014 -12.418 1.00 0.00 51 MET A N 6
ATOM 5986 C CA . MET A 1 72 ? -6.986 -6.443 -13.251 1.00 0.00 51 MET A CA 6
ATOM 5987 C C . MET A 1 72 ? -7.261 -7.821 -13.841 1.00 0.00 51 MET A C 6
ATOM 5988 O O . MET A 1 72 ? -7.592 -7.948 -15.023 1.00 0.00 51 MET A O 6
ATOM 6002 N N . ALA A 1 73 ? -7.158 -8.849 -13.003 1.00 0.00 52 ALA A N 6
ATOM 6003 C CA . ALA A 1 73 ? -7.383 -10.220 -13.436 1.00 0.00 52 ALA A CA 6
ATOM 6004 C C . ALA A 1 73 ? -7.688 -11.115 -12.241 1.00 0.00 52 ALA A C 6
ATOM 6005 O O . ALA A 1 73 ? -6.814 -11.374 -11.412 1.00 0.00 52 ALA A O 6
ATOM 6012 N N . ALA A 1 74 ? -8.934 -11.565 -12.146 1.00 0.00 53 ALA A N 6
ATOM 6013 C CA . ALA A 1 74 ? -9.329 -12.512 -11.110 1.00 0.00 53 ALA A CA 6
ATOM 6014 C C . ALA A 1 74 ? -8.645 -13.853 -11.354 1.00 0.00 53 ALA A C 6
ATOM 6015 O O . ALA A 1 74 ? -8.330 -14.591 -10.416 1.00 0.00 53 ALA A O 6
ATOM 6022 N N . ASP A 1 75 ? -8.404 -14.148 -12.631 1.00 0.00 54 ASP A N 6
ATOM 6023 C CA . ASP A 1 75 ? -7.720 -15.372 -13.033 1.00 0.00 54 ASP A CA 6
ATOM 6024 C C . ASP A 1 75 ? -6.235 -15.282 -12.710 1.00 0.00 54 ASP A C 6
ATOM 6025 O O . ASP A 1 75 ? -5.427 -14.850 -13.536 1.00 0.00 54 ASP A O 6
ATOM 6034 N N . THR A 1 76 ? -5.892 -15.655 -11.487 1.00 0.00 55 THR A N 6
ATOM 6035 C CA . THR A 1 76 ? -4.509 -15.672 -11.036 1.00 0.00 55 THR A CA 6
ATOM 6036 C C . THR A 1 76 ? -4.258 -16.928 -10.196 1.00 0.00 55 THR A C 6
ATOM 6037 O O . THR A 1 76 ? -4.772 -17.047 -9.085 1.00 0.00 55 THR A O 6
ATOM 6048 N N . PRO A 1 77 ? -3.489 -17.895 -10.733 1.00 0.00 56 PRO A N 6
ATOM 6049 C CA . PRO A 1 77 ? -3.240 -19.184 -10.068 1.00 0.00 56 PRO A CA 6
ATOM 6050 C C . PRO A 1 77 ? -2.104 -19.125 -9.043 1.00 0.00 56 PRO A C 6
ATOM 6051 O O . PRO A 1 77 ? -1.596 -20.162 -8.607 1.00 0.00 56 PRO A O 6
ATOM 6062 N N . LEU A 1 78 ? -1.704 -17.915 -8.666 1.00 0.00 57 LEU A N 6
ATOM 6063 C CA . LEU A 1 78 ? -0.628 -17.719 -7.693 1.00 0.00 57 LEU A CA 6
ATOM 6064 C C . LEU A 1 78 ? -0.898 -16.482 -6.831 1.00 0.00 57 LEU A C 6
ATOM 6065 O O . LEU A 1 78 ? -1.700 -15.626 -7.208 1.00 0.00 57 LEU A O 6
ATOM 6081 N N . PRO A 1 79 ? -0.257 -16.382 -5.647 1.00 0.00 58 PRO A N 6
ATOM 6082 C CA . PRO A 1 79 ? -0.369 -15.194 -4.794 1.00 0.00 58 PRO A CA 6
ATOM 6083 C C . PRO A 1 79 ? 0.277 -13.971 -5.454 1.00 0.00 58 PRO A C 6
ATOM 6084 O O . PRO A 1 79 ? 1.505 -13.868 -5.536 1.00 0.00 58 PRO A O 6
ATOM 6095 N N . ILE A 1 80 ? -0.562 -13.060 -5.934 1.00 0.00 59 ILE A N 6
ATOM 6096 C CA . ILE A 1 80 ? -0.106 -11.890 -6.687 1.00 0.00 59 ILE A CA 6
ATOM 6097 C C . ILE A 1 80 ? 0.187 -10.713 -5.753 1.00 0.00 59 ILE A C 6
ATOM 6098 O O . ILE A 1 80 ? -0.466 -10.550 -4.720 1.00 0.00 59 ILE A O 6
ATOM 6114 N N . THR A 1 81 ? 1.178 -9.904 -6.117 1.00 0.00 60 THR A N 6
ATOM 6115 C CA . THR A 1 81 ? 1.556 -8.732 -5.335 1.00 0.00 60 THR A CA 6
ATOM 6116 C C . THR A 1 81 ? 1.193 -7.451 -6.090 1.00 0.00 60 THR A C 6
ATOM 6117 O O . THR A 1 81 ? 1.482 -7.322 -7.283 1.00 0.00 60 THR A O 6
ATOM 6128 N N . VAL A 1 82 ? 0.557 -6.509 -5.395 1.00 0.00 61 VAL A N 6
ATOM 6129 C CA . VAL A 1 82 ? 0.134 -5.241 -5.995 1.00 0.00 61 VAL A CA 6
ATOM 6130 C C . VAL A 1 82 ? 0.372 -4.085 -5.026 1.00 0.00 61 VAL A C 6
ATOM 6131 O O . VAL A 1 82 ? 0.812 -4.294 -3.893 1.00 0.00 61 VAL A O 6
ATOM 6144 N N . GLU A 1 83 ? 0.081 -2.867 -5.480 1.00 0.00 62 GLU A N 6
ATOM 6145 C CA . GLU A 1 83 ? 0.237 -1.679 -4.652 1.00 0.00 62 GLU A CA 6
ATOM 6146 C C . GLU A 1 83 ? -1.017 -1.453 -3.812 1.00 0.00 62 GLU A C 6
ATOM 6147 O O . GLU A 1 83 ? -2.106 -1.243 -4.351 1.00 0.00 62 GLU A O 6
ATOM 6159 N N . ALA A 1 84 ? -0.855 -1.497 -2.496 1.00 0.00 63 ALA A N 6
ATOM 6160 C CA . ALA A 1 84 ? -1.968 -1.301 -1.575 1.00 0.00 63 ALA A CA 6
ATOM 6161 C C . ALA A 1 84 ? -2.438 0.149 -1.589 1.00 0.00 63 ALA A C 6
ATOM 6162 O O . ALA A 1 84 ? -1.730 1.040 -1.120 1.00 0.00 63 ALA A O 6
ATOM 6169 N N . ARG A 1 85 ? -3.623 0.388 -2.139 1.00 0.00 64 ARG A N 6
ATOM 6170 C CA . ARG A 1 85 ? -4.220 1.714 -2.094 1.00 0.00 64 ARG A CA 6
ATOM 6171 C C . ARG A 1 85 ? -5.138 1.792 -0.876 1.00 0.00 64 ARG A C 6
ATOM 6172 O O . ARG A 1 85 ? -6.244 1.246 -0.878 1.00 0.00 64 ARG A O 6
ATOM 6193 N N . LYS A 1 86 ? -4.639 2.433 0.173 1.00 0.00 65 LYS A N 6
ATOM 6194 C CA . LYS A 1 86 ? -5.347 2.547 1.444 1.00 0.00 65 LYS A CA 6
ATOM 6195 C C . LYS A 1 86 ? -6.511 3.527 1.340 1.00 0.00 65 LYS A C 6
ATOM 6196 O O . LYS A 1 86 ? -6.342 4.654 0.866 1.00 0.00 65 LYS A O 6
ATOM 6215 N N . LEU A 1 87 ? -7.687 3.091 1.784 1.00 0.00 66 LEU A N 6
ATOM 6216 C CA . LEU A 1 87 ? -8.866 3.948 1.816 1.00 0.00 66 LEU A CA 6
ATOM 6217 C C . LEU A 1 87 ? -8.891 4.732 3.128 1.00 0.00 66 LEU A C 6
ATOM 6218 O O . LEU A 1 87 ? -9.247 4.142 4.169 1.00 0.00 66 LEU A O 6
ATOM 6235 N N . MET A 1 22 ? 4.063 0.663 -2.334 1.00 0.00 1 MET A N 7
ATOM 6236 C CA . MET A 1 22 ? 3.388 -0.034 -1.215 1.00 0.00 1 MET A CA 7
ATOM 6237 C C . MET A 1 22 ? 3.099 -1.479 -1.605 1.00 0.00 1 MET A C 7
ATOM 6238 O O . MET A 1 22 ? 2.449 -1.738 -2.620 1.00 0.00 1 MET A O 7
ATOM 6252 N N . LYS A 1 23 ? 3.576 -2.416 -0.792 1.00 0.00 2 LYS A N 7
ATOM 6253 C CA . LYS A 1 23 ? 3.501 -3.837 -1.115 1.00 0.00 2 LYS A CA 7
ATOM 6254 C C . LYS A 1 23 ? 2.366 -4.511 -0.354 1.00 0.00 2 LYS A C 7
ATOM 6255 O O . LYS A 1 23 ? 2.329 -4.480 0.878 1.00 0.00 2 LYS A O 7
ATOM 6274 N N . VAL A 1 24 ? 1.437 -5.108 -1.088 1.00 0.00 3 VAL A N 7
ATOM 6275 C CA . VAL A 1 24 ? 0.385 -5.913 -0.487 1.00 0.00 3 VAL A CA 7
ATOM 6276 C C . VAL A 1 24 ? 0.183 -7.184 -1.310 1.00 0.00 3 VAL A C 7
ATOM 6277 O O . VAL A 1 24 ? 0.055 -7.130 -2.535 1.00 0.00 3 VAL A O 7
ATOM 6290 N N . MET A 1 25 ? 0.184 -8.328 -0.641 1.00 0.00 4 MET A N 7
ATOM 6291 C CA . MET A 1 25 ? 0.103 -9.616 -1.321 1.00 0.00 4 MET A CA 7
ATOM 6292 C C . MET A 1 25 ? -1.313 -10.173 -1.250 1.00 0.00 4 MET A C 7
ATOM 6293 O O . MET A 1 25 ? -1.815 -10.475 -0.166 1.00 0.00 4 MET A O 7
ATOM 6307 N N . ILE A 1 26 ? -1.957 -10.292 -2.405 1.00 0.00 5 ILE A N 7
ATOM 6308 C CA . ILE A 1 26 ? -3.294 -10.868 -2.495 1.00 0.00 5 ILE A CA 7
ATOM 6309 C C . ILE A 1 26 ? -3.188 -12.344 -2.867 1.00 0.00 5 ILE A C 7
ATOM 6310 O O . ILE A 1 26 ? -2.699 -12.686 -3.948 1.00 0.00 5 ILE A O 7
ATOM 6326 N N . ARG A 1 27 ? -3.631 -13.213 -1.969 1.00 0.00 6 ARG A N 7
ATOM 6327 C CA . ARG A 1 27 ? -3.557 -14.651 -2.192 1.00 0.00 6 ARG A CA 7
ATOM 6328 C C . ARG A 1 27 ? -4.886 -15.189 -2.708 1.00 0.00 6 ARG A C 7
ATOM 6329 O O . ARG A 1 27 ? -5.942 -14.973 -2.104 1.00 0.00 6 ARG A O 7
ATOM 6350 N N . LYS A 1 28 ? -4.815 -15.884 -3.835 1.00 0.00 7 LYS A N 7
ATOM 6351 C CA . LYS A 1 28 ? -5.982 -16.459 -4.485 1.00 0.00 7 LYS A CA 7
ATOM 6352 C C . LYS A 1 28 ? -5.834 -17.973 -4.578 1.00 0.00 7 LYS A C 7
ATOM 6353 O O . LYS A 1 28 ? -4.936 -18.475 -5.259 1.00 0.00 7 LYS A O 7
ATOM 6372 N N . THR A 1 29 ? -6.708 -18.697 -3.891 1.00 0.00 8 THR A N 7
ATOM 6373 C CA . THR A 1 29 ? -6.730 -20.153 -3.973 1.00 0.00 8 THR A CA 7
ATOM 6374 C C . THR A 1 29 ? -8.176 -20.643 -4.104 1.00 0.00 8 THR A C 7
ATOM 6375 O O . THR A 1 29 ? -9.072 -19.839 -4.372 1.00 0.00 8 THR A O 7
ATOM 6386 N N . ALA A 1 30 ? -8.390 -21.950 -3.932 1.00 0.00 9 ALA A N 7
ATOM 6387 C CA . ALA A 1 30 ? -9.699 -22.573 -4.141 1.00 0.00 9 ALA A CA 7
ATOM 6388 C C . ALA A 1 30 ? -10.830 -21.794 -3.463 1.00 0.00 9 ALA A C 7
ATOM 6389 O O . ALA A 1 30 ? -11.613 -21.113 -4.132 1.00 0.00 9 ALA A O 7
ATOM 6396 N N . THR A 1 31 ? -10.909 -21.894 -2.141 1.00 0.00 10 THR A N 7
ATOM 6397 C CA . THR A 1 31 ? -11.947 -21.216 -1.372 1.00 0.00 10 THR A CA 7
ATOM 6398 C C . THR A 1 31 ? -11.346 -20.112 -0.506 1.00 0.00 10 THR A C 7
ATOM 6399 O O . THR A 1 31 ? -12.003 -19.114 -0.204 1.00 0.00 10 THR A O 7
ATOM 6410 N N . GLY A 1 32 ? -10.089 -20.299 -0.117 1.00 0.00 11 GLY A N 7
ATOM 6411 C CA . GLY A 1 32 ? -9.407 -19.321 0.704 1.00 0.00 11 GLY A CA 7
ATOM 6412 C C . GLY A 1 32 ? -9.055 -18.059 -0.063 1.00 0.00 11 GLY A C 7
ATOM 6413 O O . GLY A 1 32 ? -8.644 -18.117 -1.228 1.00 0.00 11 GLY A O 7
ATOM 6417 N N . HIS A 1 33 ? -9.241 -16.914 0.578 1.00 0.00 12 HIS A N 7
ATOM 6418 C CA . HIS A 1 33 ? -8.862 -15.626 0.008 1.00 0.00 12 HIS A CA 7
ATOM 6419 C C . HIS A 1 33 ? -8.299 -14.754 1.123 1.00 0.00 12 HIS A C 7
ATOM 6420 O O . HIS A 1 33 ? -8.986 -14.506 2.115 1.00 0.00 12 HIS A O 7
ATOM 6435 N N . SER A 1 34 ? -7.063 -14.299 0.980 1.00 0.00 13 SER A N 7
ATOM 6436 C CA . SER A 1 34 ? -6.424 -13.502 2.023 1.00 0.00 13 SER A CA 7
ATOM 6437 C C . SER A 1 34 ? -5.599 -12.367 1.425 1.00 0.00 13 SER A C 7
ATOM 6438 O O . SER A 1 34 ? -5.222 -12.409 0.251 1.00 0.00 13 SER A O 7
ATOM 6446 N N . ALA A 1 35 ? -5.342 -11.348 2.238 1.00 0.00 14 ALA A N 7
ATOM 6447 C CA . ALA A 1 35 ? -4.513 -10.217 1.839 1.00 0.00 14 ALA A CA 7
ATOM 6448 C C . ALA A 1 35 ? -3.467 -9.940 2.912 1.00 0.00 14 ALA A C 7
ATOM 6449 O O . ALA A 1 35 ? -3.771 -9.988 4.106 1.00 0.00 14 ALA A O 7
ATOM 6456 N N . TYR A 1 36 ? -2.242 -9.662 2.483 1.00 0.00 15 TYR A N 7
ATOM 6457 C CA . TYR A 1 36 ? -1.127 -9.436 3.397 1.00 0.00 15 TYR A CA 7
ATOM 6458 C C . TYR A 1 36 ? -0.548 -8.029 3.227 1.00 0.00 15 TYR A C 7
ATOM 6459 O O . TYR A 1 36 ? 0.144 -7.741 2.245 1.00 0.00 15 TYR A O 7
ATOM 6477 N N . VAL A 1 37 ? -0.862 -7.154 4.179 1.00 0.00 16 VAL A N 7
ATOM 6478 C CA . VAL A 1 37 ? -0.297 -5.808 4.225 1.00 0.00 16 VAL A CA 7
ATOM 6479 C C . VAL A 1 37 ? 1.109 -5.863 4.824 1.00 0.00 16 VAL A C 7
ATOM 6480 O O . VAL A 1 37 ? 1.278 -5.894 6.048 1.00 0.00 16 VAL A O 7
ATOM 6493 N N . ALA A 1 38 ? 2.107 -5.886 3.946 1.00 0.00 17 ALA A N 7
ATOM 6494 C CA . ALA A 1 38 ? 3.498 -6.107 4.334 1.00 0.00 17 ALA A CA 7
ATOM 6495 C C . ALA A 1 38 ? 3.996 -5.087 5.362 1.00 0.00 17 ALA A C 7
ATOM 6496 O O . ALA A 1 38 ? 4.692 -5.449 6.312 1.00 0.00 17 ALA A O 7
ATOM 6503 N N . LYS A 1 39 ? 3.619 -3.822 5.189 1.00 0.00 18 LYS A N 7
ATOM 6504 C CA . LYS A 1 39 ? 4.178 -2.737 6.002 1.00 0.00 18 LYS A CA 7
ATOM 6505 C C . LYS A 1 39 ? 3.710 -2.810 7.461 1.00 0.00 18 LYS A C 7
ATOM 6506 O O . LYS A 1 39 ? 4.246 -2.110 8.321 1.00 0.00 18 LYS A O 7
ATOM 6525 N N . LYS A 1 40 ? 2.711 -3.647 7.733 1.00 0.00 19 LYS A N 7
ATOM 6526 C CA . LYS A 1 40 ? 2.158 -3.771 9.085 1.00 0.00 19 LYS A CA 7
ATOM 6527 C C . LYS A 1 40 ? 1.986 -5.245 9.476 1.00 0.00 19 LYS A C 7
ATOM 6528 O O . LYS A 1 40 ? 1.542 -5.556 10.582 1.00 0.00 19 LYS A O 7
ATOM 6547 N N . ASP A 1 41 ? 2.361 -6.146 8.565 1.00 0.00 20 ASP A N 7
ATOM 6548 C CA . ASP A 1 41 ? 2.203 -7.591 8.776 1.00 0.00 20 ASP A CA 7
ATOM 6549 C C . ASP A 1 41 ? 0.733 -7.949 9.002 1.00 0.00 20 ASP A C 7
ATOM 6550 O O . ASP A 1 41 ? 0.417 -8.984 9.589 1.00 0.00 20 ASP A O 7
ATOM 6559 N N . LEU A 1 42 ? -0.164 -7.101 8.504 1.00 0.00 21 LEU A N 7
ATOM 6560 C CA . LEU A 1 42 ? -1.597 -7.311 8.679 1.00 0.00 21 LEU A CA 7
ATOM 6561 C C . LEU A 1 42 ? -2.118 -8.278 7.626 1.00 0.00 21 LEU A C 7
ATOM 6562 O O . LEU A 1 42 ? -2.208 -7.933 6.448 1.00 0.00 21 LEU A O 7
ATOM 6578 N N . GLU A 1 43 ? -2.450 -9.486 8.052 1.00 0.00 22 GLU A N 7
ATOM 6579 C CA . GLU A 1 43 ? -2.977 -10.500 7.151 1.00 0.00 22 GLU A CA 7
ATOM 6580 C C . GLU A 1 43 ? -4.349 -10.951 7.639 1.00 0.00 22 GLU A C 7
ATOM 6581 O O . GLU A 1 43 ? -4.508 -11.323 8.804 1.00 0.00 22 GLU A O 7
ATOM 6593 N N . GLU A 1 44 ? -5.340 -10.897 6.756 1.00 0.00 23 GLU A N 7
ATOM 6594 C CA . GLU A 1 44 ? -6.715 -11.214 7.126 1.00 0.00 23 GLU A CA 7
ATOM 6595 C C . GLU A 1 44 ? -7.455 -11.845 5.949 1.00 0.00 23 GLU A C 7
ATOM 6596 O O . GLU A 1 44 ? -7.017 -11.740 4.798 1.00 0.00 23 GLU A O 7
ATOM 6608 N N . LEU A 1 45 ? -8.575 -12.498 6.246 1.00 0.00 24 LEU A N 7
ATOM 6609 C CA . LEU A 1 45 ? -9.394 -13.141 5.228 1.00 0.00 24 LEU A CA 7
ATOM 6610 C C . LEU A 1 45 ? -10.242 -12.107 4.489 1.00 0.00 24 LEU A C 7
ATOM 6611 O O . LEU A 1 45 ? -10.771 -11.172 5.098 1.00 0.00 24 LEU A O 7
ATOM 6627 N N . ILE A 1 46 ? -10.352 -12.279 3.180 1.00 0.00 25 ILE A N 7
ATOM 6628 C CA . ILE A 1 46 ? -11.192 -11.431 2.346 1.00 0.00 25 ILE A CA 7
ATOM 6629 C C . ILE A 1 46 ? -12.641 -11.908 2.415 1.00 0.00 25 ILE A C 7
ATOM 6630 O O . ILE A 1 46 ? -12.992 -12.935 1.830 1.00 0.00 25 ILE A O 7
ATOM 6646 N N . VAL A 1 47 ? -13.475 -11.178 3.145 1.00 0.00 26 VAL A N 7
ATOM 6647 C CA . VAL A 1 47 ? -14.872 -11.568 3.334 1.00 0.00 26 VAL A CA 7
ATOM 6648 C C . VAL A 1 47 ? -15.791 -10.883 2.323 1.00 0.00 26 VAL A C 7
ATOM 6649 O O . VAL A 1 47 ? -16.737 -11.494 1.824 1.00 0.00 26 VAL A O 7
ATOM 6662 N N . GLU A 1 48 ? -15.501 -9.625 2.008 1.00 0.00 27 GLU A N 7
ATOM 6663 C CA . GLU A 1 48 ? -16.348 -8.840 1.112 1.00 0.00 27 GLU A CA 7
ATOM 6664 C C . GLU A 1 48 ? -15.509 -8.230 -0.006 1.00 0.00 27 GLU A C 7
ATOM 6665 O O . GLU A 1 48 ? -14.429 -7.692 0.243 1.00 0.00 27 GLU A O 7
ATOM 6677 N N . MET A 1 49 ? -16.002 -8.331 -1.234 1.00 0.00 28 MET A N 7
ATOM 6678 C CA . MET A 1 49 ? -15.310 -7.783 -2.397 1.00 0.00 28 MET A CA 7
ATOM 6679 C C . MET A 1 49 ? -16.221 -6.798 -3.121 1.00 0.00 28 MET A C 7
ATOM 6680 O O . MET A 1 49 ? -17.440 -6.815 -2.926 1.00 0.00 28 MET A O 7
ATOM 6694 N N . GLU A 1 50 ? -15.632 -5.936 -3.943 1.00 0.00 29 GLU A N 7
ATOM 6695 C CA . GLU A 1 50 ? -16.408 -5.031 -4.787 1.00 0.00 29 GLU A CA 7
ATOM 6696 C C . GLU A 1 50 ? -17.174 -5.843 -5.833 1.00 0.00 29 GLU A C 7
ATOM 6697 O O . GLU A 1 50 ? -18.378 -5.665 -6.024 1.00 0.00 29 GLU A O 7
ATOM 6709 N N . ASN A 1 51 ? -16.458 -6.740 -6.503 1.00 0.00 30 ASN A N 7
ATOM 6710 C CA . ASN A 1 51 ? -17.063 -7.688 -7.439 1.00 0.00 30 ASN A CA 7
ATOM 6711 C C . ASN A 1 51 ? -17.061 -9.077 -6.805 1.00 0.00 30 ASN A C 7
ATOM 6712 O O . ASN A 1 51 ? -16.106 -9.432 -6.112 1.00 0.00 30 ASN A O 7
ATOM 6723 N N . PRO A 1 52 ? -18.121 -9.878 -7.033 1.00 0.00 31 PRO A N 7
ATOM 6724 C CA . PRO A 1 52 ? -18.294 -11.188 -6.378 1.00 0.00 31 PRO A CA 7
ATOM 6725 C C . PRO A 1 52 ? -17.097 -12.124 -6.578 1.00 0.00 31 PRO A C 7
ATOM 6726 O O . PRO A 1 52 ? -16.901 -13.065 -5.804 1.00 0.00 31 PRO A O 7
ATOM 6737 N N . ALA A 1 53 ? -16.309 -11.871 -7.620 1.00 0.00 32 ALA A N 7
ATOM 6738 C CA . ALA A 1 53 ? -15.106 -12.653 -7.875 1.00 0.00 32 ALA A CA 7
ATOM 6739 C C . ALA A 1 53 ? -14.055 -12.392 -6.798 1.00 0.00 32 ALA A C 7
ATOM 6740 O O . ALA A 1 53 ? -13.800 -13.249 -5.948 1.00 0.00 32 ALA A O 7
ATOM 6747 N N . LEU A 1 54 ? -13.459 -11.200 -6.834 1.00 0.00 33 LEU A N 7
ATOM 6748 C CA . LEU A 1 54 ? -12.404 -10.825 -5.892 1.00 0.00 33 LEU A CA 7
ATOM 6749 C C . LEU A 1 54 ? -11.939 -9.398 -6.186 1.00 0.00 33 LEU A C 7
ATOM 6750 O O . LEU A 1 54 ? -12.091 -8.495 -5.361 1.00 0.00 33 LEU A O 7
ATOM 6766 N N . TRP A 1 55 ? -11.381 -9.212 -7.379 1.00 0.00 34 TRP A N 7
ATOM 6767 C CA . TRP A 1 55 ? -10.839 -7.921 -7.802 1.00 0.00 34 TRP A CA 7
ATOM 6768 C C . TRP A 1 55 ? -11.949 -7.031 -8.352 1.00 0.00 34 TRP A C 7
ATOM 6769 O O . TRP A 1 55 ? -13.047 -7.510 -8.642 1.00 0.00 34 TRP A O 7
ATOM 6790 N N . GLY A 1 56 ? -11.662 -5.737 -8.490 1.00 0.00 35 GLY A N 7
ATOM 6791 C CA . GLY A 1 56 ? -12.635 -4.817 -9.052 1.00 0.00 35 GLY A CA 7
ATOM 6792 C C . GLY A 1 56 ? -12.358 -3.373 -8.681 1.00 0.00 35 GLY A C 7
ATOM 6793 O O . GLY A 1 56 ? -11.939 -2.575 -9.523 1.00 0.00 35 GLY A O 7
ATOM 6797 N N . GLY A 1 57 ? -12.566 -3.039 -7.411 1.00 0.00 36 GLY A N 7
ATOM 6798 C CA . GLY A 1 57 ? -12.425 -1.663 -6.965 1.00 0.00 36 GLY A CA 7
ATOM 6799 C C . GLY A 1 57 ? -11.929 -1.574 -5.538 1.00 0.00 36 GLY A C 7
ATOM 6800 O O . GLY A 1 57 ? -10.999 -0.822 -5.240 1.00 0.00 36 GLY A O 7
ATOM 6804 N N . LYS A 1 58 ? -12.553 -2.337 -4.650 1.00 0.00 37 LYS A N 7
ATOM 6805 C CA . LYS A 1 58 ? -12.154 -2.367 -3.251 1.00 0.00 37 LYS A CA 7
ATOM 6806 C C . LYS A 1 58 ? -12.336 -3.770 -2.678 1.00 0.00 37 LYS A C 7
ATOM 6807 O O . LYS A 1 58 ? -13.022 -4.612 -3.269 1.00 0.00 37 LYS A O 7
ATOM 6826 N N . VAL A 1 59 ? -11.720 -4.006 -1.530 1.00 0.00 38 VAL A N 7
ATOM 6827 C CA . VAL A 1 59 ? -11.792 -5.288 -0.845 1.00 0.00 38 VAL A CA 7
ATOM 6828 C C . VAL A 1 59 ? -11.835 -5.064 0.664 1.00 0.00 38 VAL A C 7
ATOM 6829 O O . VAL A 1 59 ? -11.113 -4.219 1.191 1.00 0.00 38 VAL A O 7
ATOM 6842 N N . THR A 1 60 ? -12.691 -5.805 1.351 1.00 0.00 39 THR A N 7
ATOM 6843 C CA . THR A 1 60 ? -12.847 -5.668 2.792 1.00 0.00 39 THR A CA 7
ATOM 6844 C C . THR A 1 60 ? -12.343 -6.917 3.512 1.00 0.00 39 THR A C 7
ATOM 6845 O O . THR A 1 60 ? -12.879 -8.017 3.324 1.00 0.00 39 THR A O 7
ATOM 6856 N N . LEU A 1 61 ? -11.296 -6.747 4.316 1.00 0.00 40 LEU A N 7
ATOM 6857 C CA . LEU A 1 61 ? -10.796 -7.819 5.165 1.00 0.00 40 LEU A CA 7
ATOM 6858 C C . LEU A 1 61 ? -11.724 -8.014 6.359 1.00 0.00 40 LEU A C 7
ATOM 6859 O O . LEU A 1 61 ? -12.409 -7.076 6.780 1.00 0.00 40 LEU A O 7
ATOM 6875 N N . ALA A 1 62 ? -11.718 -9.219 6.918 1.00 0.00 41 ALA A N 7
ATOM 6876 C CA . ALA A 1 62 ? -12.603 -9.566 8.032 1.00 0.00 41 ALA A CA 7
ATOM 6877 C C . ALA A 1 62 ? -12.320 -8.701 9.261 1.00 0.00 41 ALA A C 7
ATOM 6878 O O . ALA A 1 62 ? -13.139 -8.606 10.172 1.00 0.00 41 ALA A O 7
ATOM 6885 N N . ASN A 1 63 ? -11.158 -8.055 9.260 1.00 0.00 42 ASN A N 7
ATOM 6886 C CA . ASN A 1 63 ? -10.720 -7.220 10.378 1.00 0.00 42 ASN A CA 7
ATOM 6887 C C . ASN A 1 63 ? -11.342 -5.822 10.290 1.00 0.00 42 ASN A C 7
ATOM 6888 O O . ASN A 1 63 ? -11.055 -4.948 11.109 1.00 0.00 42 ASN A O 7
ATOM 6899 N N . GLY A 1 64 ? -12.202 -5.617 9.292 1.00 0.00 43 GLY A N 7
ATOM 6900 C CA . GLY A 1 64 ? -12.816 -4.314 9.084 1.00 0.00 43 GLY A CA 7
ATOM 6901 C C . GLY A 1 64 ? -11.867 -3.349 8.405 1.00 0.00 43 GLY A C 7
ATOM 6902 O O . GLY A 1 64 ? -11.909 -2.138 8.636 1.00 0.00 43 GLY A O 7
ATOM 6906 N N . TRP A 1 65 ? -11.004 -3.898 7.561 1.00 0.00 44 TRP A N 7
ATOM 6907 C CA . TRP A 1 65 ? -9.994 -3.119 6.859 1.00 0.00 44 TRP A CA 7
ATOM 6908 C C . TRP A 1 65 ? -10.299 -3.132 5.366 1.00 0.00 44 TRP A C 7
ATOM 6909 O O . TRP A 1 65 ? -10.249 -4.186 4.735 1.00 0.00 44 TRP A O 7
ATOM 6930 N N . GLN A 1 66 ? -10.639 -1.978 4.808 1.00 0.00 45 GLN A N 7
ATOM 6931 C CA . GLN A 1 66 ? -10.946 -1.884 3.387 1.00 0.00 45 GLN A CA 7
ATOM 6932 C C . GLN A 1 66 ? -9.743 -1.366 2.606 1.00 0.00 45 GLN A C 7
ATOM 6933 O O . GLN A 1 66 ? -9.228 -0.276 2.871 1.00 0.00 45 GLN A O 7
ATOM 6947 N N . LEU A 1 67 ? -9.295 -2.175 1.657 1.00 0.00 46 LEU A N 7
ATOM 6948 C CA . LEU A 1 67 ? -8.180 -1.836 0.784 1.00 0.00 46 LEU A CA 7
ATOM 6949 C C . LEU A 1 67 ? -8.707 -1.610 -0.632 1.00 0.00 46 LEU A C 7
ATOM 6950 O O . LEU A 1 67 ? -9.690 -2.232 -1.035 1.00 0.00 46 LEU A O 7
ATOM 6966 N N . GLU A 1 68 ? -8.074 -0.718 -1.379 1.00 0.00 47 GLU A N 7
ATOM 6967 C CA . GLU A 1 68 ? -8.491 -0.438 -2.748 1.00 0.00 47 GLU A CA 7
ATOM 6968 C C . GLU A 1 68 ? -7.852 -1.448 -3.699 1.00 0.00 47 GLU A C 7
ATOM 6969 O O . GLU A 1 68 ? -6.629 -1.477 -3.855 1.00 0.00 47 GLU A O 7
ATOM 6981 N N . LEU A 1 69 ? -8.685 -2.260 -4.340 1.00 0.00 48 LEU A N 7
ATOM 6982 C CA . LEU A 1 69 ? -8.213 -3.391 -5.134 1.00 0.00 48 LEU A CA 7
ATOM 6983 C C . LEU A 1 69 ? -8.493 -3.160 -6.622 1.00 0.00 48 LEU A C 7
ATOM 6984 O O . LEU A 1 69 ? -9.653 -3.071 -7.025 1.00 0.00 48 LEU A O 7
ATOM 7000 N N . PRO A 1 70 ? -7.440 -3.067 -7.460 1.00 0.00 49 PRO A N 7
ATOM 7001 C CA . PRO A 1 70 ? -7.597 -2.826 -8.904 1.00 0.00 49 PRO A CA 7
ATOM 7002 C C . PRO A 1 70 ? -8.346 -3.965 -9.605 1.00 0.00 49 PRO A C 7
ATOM 7003 O O . PRO A 1 70 ? -8.362 -5.101 -9.126 1.00 0.00 49 PRO A O 7
ATOM 7014 N N . ALA A 1 71 ? -8.966 -3.656 -10.739 1.00 0.00 50 ALA A N 7
ATOM 7015 C CA . ALA A 1 71 ? -9.717 -4.648 -11.501 1.00 0.00 50 ALA A CA 7
ATOM 7016 C C . ALA A 1 71 ? -8.780 -5.531 -12.324 1.00 0.00 50 ALA A C 7
ATOM 7017 O O . ALA A 1 71 ? -8.586 -5.307 -13.523 1.00 0.00 50 ALA A O 7
ATOM 7024 N N . MET A 1 72 ? -8.170 -6.512 -11.665 1.00 0.00 51 MET A N 7
ATOM 7025 C CA . MET A 1 72 ? -7.275 -7.462 -12.330 1.00 0.00 51 MET A CA 7
ATOM 7026 C C . MET A 1 72 ? -8.023 -8.759 -12.643 1.00 0.00 51 MET A C 7
ATOM 7027 O O . MET A 1 72 ? -9.251 -8.812 -12.532 1.00 0.00 51 MET A O 7
ATOM 7041 N N . ALA A 1 73 ? -7.280 -9.792 -13.044 1.00 0.00 52 ALA A N 7
ATOM 7042 C CA . ALA A 1 73 ? -7.862 -11.100 -13.350 1.00 0.00 52 ALA A CA 7
ATOM 7043 C C . ALA A 1 73 ? -8.710 -11.609 -12.182 1.00 0.00 52 ALA A C 7
ATOM 7044 O O . ALA A 1 73 ? -8.189 -11.848 -11.088 1.00 0.00 52 ALA A O 7
ATOM 7051 N N . ALA A 1 74 ? -10.011 -11.770 -12.435 1.00 0.00 53 ALA A N 7
ATOM 7052 C CA . ALA A 1 74 ? -10.977 -12.195 -11.417 1.00 0.00 53 ALA A CA 7
ATOM 7053 C C . ALA A 1 74 ? -10.474 -13.404 -10.630 1.00 0.00 53 ALA A C 7
ATOM 7054 O O . ALA A 1 74 ? -10.538 -13.430 -9.396 1.00 0.00 53 ALA A O 7
ATOM 7061 N N . ASP A 1 75 ? -9.968 -14.400 -11.346 1.00 0.00 54 ASP A N 7
ATOM 7062 C CA . ASP A 1 75 ? -9.415 -15.593 -10.720 1.00 0.00 54 ASP A CA 7
ATOM 7063 C C . ASP A 1 75 ? -7.930 -15.707 -11.024 1.00 0.00 54 ASP A C 7
ATOM 7064 O O . ASP A 1 75 ? -7.520 -16.435 -11.930 1.00 0.00 54 ASP A O 7
ATOM 7073 N N . THR A 1 76 ? -7.132 -14.944 -10.288 1.00 0.00 55 THR A N 7
ATOM 7074 C CA . THR A 1 76 ? -5.683 -15.020 -10.395 1.00 0.00 55 THR A CA 7
ATOM 7075 C C . THR A 1 76 ? -5.206 -16.418 -9.976 1.00 0.00 55 THR A C 7
ATOM 7076 O O . THR A 1 76 ? -5.481 -16.855 -8.857 1.00 0.00 55 THR A O 7
ATOM 7087 N N . PRO A 1 77 ? -4.501 -17.144 -10.867 1.00 0.00 56 PRO A N 7
ATOM 7088 C CA . PRO A 1 77 ? -4.091 -18.536 -10.612 1.00 0.00 56 PRO A CA 7
ATOM 7089 C C . PRO A 1 77 ? -2.922 -18.650 -9.627 1.00 0.00 56 PRO A C 7
ATOM 7090 O O . PRO A 1 77 ? -2.441 -19.753 -9.348 1.00 0.00 56 PRO A O 7
ATOM 7101 N N . LEU A 1 78 ? -2.473 -17.514 -9.105 1.00 0.00 57 LEU A N 7
ATOM 7102 C CA . LEU A 1 78 ? -1.351 -17.476 -8.172 1.00 0.00 57 LEU A CA 7
ATOM 7103 C C . LEU A 1 78 ? -1.472 -16.275 -7.232 1.00 0.00 57 LEU A C 7
ATOM 7104 O O . LEU A 1 78 ? -2.163 -15.305 -7.550 1.00 0.00 57 LEU A O 7
ATOM 7120 N N . PRO A 1 79 ? -0.832 -16.333 -6.045 1.00 0.00 58 PRO A N 7
ATOM 7121 C CA . PRO A 1 79 ? -0.789 -15.197 -5.117 1.00 0.00 58 PRO A CA 7
ATOM 7122 C C . PRO A 1 79 ? 0.030 -14.046 -5.698 1.00 0.00 58 PRO A C 7
ATOM 7123 O O . PRO A 1 79 ? 1.252 -14.149 -5.838 1.00 0.00 58 PRO A O 7
ATOM 7134 N N . ILE A 1 80 ? -0.644 -12.960 -6.054 1.00 0.00 59 ILE A N 7
ATOM 7135 C CA . ILE A 1 80 ? 0.006 -11.834 -6.715 1.00 0.00 59 ILE A CA 7
ATOM 7136 C C . ILE A 1 80 ? 0.185 -10.662 -5.751 1.00 0.00 59 ILE A C 7
ATOM 7137 O O . ILE A 1 80 ? -0.710 -10.341 -4.965 1.00 0.00 59 ILE A O 7
ATOM 7153 N N . THR A 1 81 ? 1.356 -10.039 -5.801 1.00 0.00 60 THR A N 7
ATOM 7154 C CA . THR A 1 81 ? 1.646 -8.873 -4.983 1.00 0.00 60 THR A CA 7
ATOM 7155 C C . THR A 1 81 ? 1.389 -7.590 -5.777 1.00 0.00 60 THR A C 7
ATOM 7156 O O . THR A 1 81 ? 2.014 -7.356 -6.815 1.00 0.00 60 THR A O 7
ATOM 7167 N N . VAL A 1 82 ? 0.460 -6.772 -5.292 1.00 0.00 61 VAL A N 7
ATOM 7168 C CA . VAL A 1 82 ? 0.076 -5.537 -5.970 1.00 0.00 61 VAL A CA 7
ATOM 7169 C C . VAL A 1 82 ? 0.310 -4.328 -5.069 1.00 0.00 61 VAL A C 7
ATOM 7170 O O . VAL A 1 82 ? 0.757 -4.468 -3.925 1.00 0.00 61 VAL A O 7
ATOM 7183 N N . GLU A 1 83 ? 0.029 -3.145 -5.605 1.00 0.00 62 GLU A N 7
ATOM 7184 C CA . GLU A 1 83 ? 0.163 -1.899 -4.859 1.00 0.00 62 GLU A CA 7
ATOM 7185 C C . GLU A 1 83 ? -1.002 -1.739 -3.887 1.00 0.00 62 GLU A C 7
ATOM 7186 O O . GLU A 1 83 ? -2.112 -2.205 -4.152 1.00 0.00 62 GLU A O 7
ATOM 7198 N N . ALA A 1 84 ? -0.743 -1.080 -2.764 1.00 0.00 63 ALA A N 7
ATOM 7199 C CA . ALA A 1 84 ? -1.748 -0.905 -1.720 1.00 0.00 63 ALA A CA 7
ATOM 7200 C C . ALA A 1 84 ? -2.315 0.513 -1.722 1.00 0.00 63 ALA A C 7
ATOM 7201 O O . ALA A 1 84 ? -1.685 1.451 -2.219 1.00 0.00 63 ALA A O 7
ATOM 7208 N N . ARG A 1 85 ? -3.518 0.646 -1.177 1.00 0.00 64 ARG A N 7
ATOM 7209 C CA . ARG A 1 85 ? -4.169 1.938 -0.993 1.00 0.00 64 ARG A CA 7
ATOM 7210 C C . ARG A 1 85 ? -5.294 1.786 0.030 1.00 0.00 64 ARG A C 7
ATOM 7211 O O . ARG A 1 85 ? -6.332 1.196 -0.269 1.00 0.00 64 ARG A O 7
ATOM 7232 N N . LYS A 1 86 ? -5.073 2.287 1.241 1.00 0.00 65 LYS A N 7
ATOM 7233 C CA . LYS A 1 86 ? -6.054 2.151 2.315 1.00 0.00 65 LYS A CA 7
ATOM 7234 C C . LYS A 1 86 ? -7.243 3.080 2.094 1.00 0.00 65 LYS A C 7
ATOM 7235 O O . LYS A 1 86 ? -7.081 4.218 1.644 1.00 0.00 65 LYS A O 7
ATOM 7254 N N . LEU A 1 87 ? -8.434 2.583 2.406 1.00 0.00 66 LEU A N 7
ATOM 7255 C CA . LEU A 1 87 ? -9.651 3.378 2.337 1.00 0.00 66 LEU A CA 7
ATOM 7256 C C . LEU A 1 87 ? -10.003 3.891 3.733 1.00 0.00 66 LEU A C 7
ATOM 7257 O O . LEU A 1 87 ? -9.937 5.118 3.958 1.00 0.00 66 LEU A O 7
ATOM 7274 N N . MET A 1 22 ? 4.103 0.673 -0.811 1.00 0.00 1 MET A N 8
ATOM 7275 C CA . MET A 1 22 ? 2.748 0.242 -1.239 1.00 0.00 1 MET A CA 8
ATOM 7276 C C . MET A 1 22 ? 2.702 -1.279 -1.375 1.00 0.00 1 MET A C 8
ATOM 7277 O O . MET A 1 22 ? 2.192 -1.819 -2.360 1.00 0.00 1 MET A O 8
ATOM 7291 N N . LYS A 1 23 ? 3.190 -1.965 -0.350 1.00 0.00 2 LYS A N 8
ATOM 7292 C CA . LYS A 1 23 ? 3.427 -3.401 -0.416 1.00 0.00 2 LYS A CA 8
ATOM 7293 C C . LYS A 1 23 ? 2.229 -4.188 0.127 1.00 0.00 2 LYS A C 8
ATOM 7294 O O . LYS A 1 23 ? 1.942 -4.155 1.328 1.00 0.00 2 LYS A O 8
ATOM 7313 N N . VAL A 1 24 ? 1.524 -4.878 -0.767 1.00 0.00 3 VAL A N 8
ATOM 7314 C CA . VAL A 1 24 ? 0.431 -5.766 -0.378 1.00 0.00 3 VAL A CA 8
ATOM 7315 C C . VAL A 1 24 ? 0.357 -6.957 -1.335 1.00 0.00 3 VAL A C 8
ATOM 7316 O O . VAL A 1 24 ? 0.576 -6.811 -2.540 1.00 0.00 3 VAL A O 8
ATOM 7329 N N . MET A 1 25 ? 0.063 -8.132 -0.790 1.00 0.00 4 MET A N 8
ATOM 7330 C CA . MET A 1 25 ? 0.004 -9.365 -1.576 1.00 0.00 4 MET A CA 8
ATOM 7331 C C . MET A 1 25 ? -1.346 -10.049 -1.395 1.00 0.00 4 MET A C 8
ATOM 7332 O O . MET A 1 25 ? -1.792 -10.264 -0.271 1.00 0.00 4 MET A O 8
ATOM 7346 N N . ILE A 1 26 ? -1.992 -10.389 -2.505 1.00 0.00 5 ILE A N 8
ATOM 7347 C CA . ILE A 1 26 ? -3.287 -11.064 -2.470 1.00 0.00 5 ILE A CA 8
ATOM 7348 C C . ILE A 1 26 ? -3.096 -12.571 -2.627 1.00 0.00 5 ILE A C 8
ATOM 7349 O O . ILE A 1 26 ? -2.494 -13.028 -3.598 1.00 0.00 5 ILE A O 8
ATOM 7365 N N . ARG A 1 27 ? -3.603 -13.335 -1.663 1.00 0.00 6 ARG A N 8
ATOM 7366 C CA . ARG A 1 27 ? -3.442 -14.786 -1.648 1.00 0.00 6 ARG A CA 8
ATOM 7367 C C . ARG A 1 27 ? -4.688 -15.492 -2.187 1.00 0.00 6 ARG A C 8
ATOM 7368 O O . ARG A 1 27 ? -5.817 -15.188 -1.791 1.00 0.00 6 ARG A O 8
ATOM 7389 N N . LYS A 1 28 ? -4.462 -16.431 -3.099 1.00 0.00 7 LYS A N 8
ATOM 7390 C CA . LYS A 1 28 ? -5.524 -17.252 -3.669 1.00 0.00 7 LYS A CA 8
ATOM 7391 C C . LYS A 1 28 ? -5.656 -18.554 -2.882 1.00 0.00 7 LYS A C 8
ATOM 7392 O O . LYS A 1 28 ? -4.701 -19.328 -2.792 1.00 0.00 7 LYS A O 8
ATOM 7411 N N . THR A 1 29 ? -6.830 -18.789 -2.312 1.00 0.00 8 THR A N 8
ATOM 7412 C CA . THR A 1 29 ? -7.096 -20.017 -1.579 1.00 0.00 8 THR A CA 8
ATOM 7413 C C . THR A 1 29 ? -8.308 -20.723 -2.175 1.00 0.00 8 THR A C 8
ATOM 7414 O O . THR A 1 29 ? -9.230 -20.068 -2.668 1.00 0.00 8 THR A O 8
ATOM 7425 N N . ALA A 1 30 ? -8.293 -22.051 -2.146 1.00 0.00 9 ALA A N 8
ATOM 7426 C CA . ALA A 1 30 ? -9.399 -22.846 -2.667 1.00 0.00 9 ALA A CA 8
ATOM 7427 C C . ALA A 1 30 ? -10.685 -22.534 -1.909 1.00 0.00 9 ALA A C 8
ATOM 7428 O O . ALA A 1 30 ? -11.772 -22.480 -2.494 1.00 0.00 9 ALA A O 8
ATOM 7435 N N . THR A 1 31 ? -10.552 -22.321 -0.604 1.00 0.00 10 THR A N 8
ATOM 7436 C CA . THR A 1 31 ? -11.692 -22.021 0.248 1.00 0.00 10 THR A CA 8
ATOM 7437 C C . THR A 1 31 ? -11.651 -20.567 0.732 1.00 0.00 10 THR A C 8
ATOM 7438 O O . THR A 1 31 ? -11.263 -20.283 1.869 1.00 0.00 10 THR A O 8
ATOM 7449 N N . GLY A 1 32 ? -12.005 -19.643 -0.160 1.00 0.00 11 GLY A N 8
ATOM 7450 C CA . GLY A 1 32 ? -12.137 -18.246 0.216 1.00 0.00 11 GLY A CA 8
ATOM 7451 C C . GLY A 1 32 ? -11.053 -17.379 -0.391 1.00 0.00 11 GLY A C 8
ATOM 7452 O O . GLY A 1 32 ? -10.427 -17.757 -1.384 1.00 0.00 11 GLY A O 8
ATOM 7456 N N . HIS A 1 33 ? -10.840 -16.208 0.199 1.00 0.00 12 HIS A N 8
ATOM 7457 C CA . HIS A 1 33 ? -9.804 -15.284 -0.250 1.00 0.00 12 HIS A CA 8
ATOM 7458 C C . HIS A 1 33 ? -9.104 -14.670 0.959 1.00 0.00 12 HIS A C 8
ATOM 7459 O O . HIS A 1 33 ? -9.727 -14.456 2.001 1.00 0.00 12 HIS A O 8
ATOM 7474 N N . SER A 1 34 ? -7.811 -14.400 0.830 1.00 0.00 13 SER A N 8
ATOM 7475 C CA . SER A 1 34 ? -7.042 -13.775 1.901 1.00 0.00 13 SER A CA 8
ATOM 7476 C C . SER A 1 34 ? -6.130 -12.696 1.328 1.00 0.00 13 SER A C 8
ATOM 7477 O O . SER A 1 34 ? -5.612 -12.837 0.218 1.00 0.00 13 SER A O 8
ATOM 7485 N N . ALA A 1 35 ? -5.954 -11.611 2.072 1.00 0.00 14 ALA A N 8
ATOM 7486 C CA . ALA A 1 35 ? -5.062 -10.532 1.660 1.00 0.00 14 ALA A CA 8
ATOM 7487 C C . ALA A 1 35 ? -4.019 -10.275 2.736 1.00 0.00 14 ALA A C 8
ATOM 7488 O O . ALA A 1 35 ? -4.346 -10.180 3.923 1.00 0.00 14 ALA A O 8
ATOM 7495 N N . TYR A 1 36 ? -2.767 -10.183 2.316 1.00 0.00 15 TYR A N 8
ATOM 7496 C CA . TYR A 1 36 ? -1.666 -9.915 3.221 1.00 0.00 15 TYR A CA 8
ATOM 7497 C C . TYR A 1 36 ? -1.197 -8.469 3.066 1.00 0.00 15 TYR A C 8
ATOM 7498 O O . TYR A 1 36 ? -0.506 -8.120 2.102 1.00 0.00 15 TYR A O 8
ATOM 7516 N N . VAL A 1 37 ? -1.601 -7.631 4.012 1.00 0.00 16 VAL A N 8
ATOM 7517 C CA . VAL A 1 37 ? -1.157 -6.248 4.075 1.00 0.00 16 VAL A CA 8
ATOM 7518 C C . VAL A 1 37 ? 0.269 -6.200 4.621 1.00 0.00 16 VAL A C 8
ATOM 7519 O O . VAL A 1 37 ? 0.484 -6.142 5.836 1.00 0.00 16 VAL A O 8
ATOM 7532 N N . ALA A 1 38 ? 1.239 -6.253 3.717 1.00 0.00 17 ALA A N 8
ATOM 7533 C CA . ALA A 1 38 ? 2.646 -6.372 4.089 1.00 0.00 17 ALA A CA 8
ATOM 7534 C C . ALA A 1 38 ? 3.131 -5.171 4.899 1.00 0.00 17 ALA A C 8
ATOM 7535 O O . ALA A 1 38 ? 3.973 -5.317 5.786 1.00 0.00 17 ALA A O 8
ATOM 7542 N N . LYS A 1 39 ? 2.582 -3.993 4.612 1.00 0.00 18 LYS A N 8
ATOM 7543 C CA . LYS A 1 39 ? 2.975 -2.772 5.320 1.00 0.00 18 LYS A CA 8
ATOM 7544 C C . LYS A 1 39 ? 2.508 -2.794 6.777 1.00 0.00 18 LYS A C 8
ATOM 7545 O O . LYS A 1 39 ? 2.748 -1.845 7.524 1.00 0.00 18 LYS A O 8
ATOM 7564 N N . LYS A 1 40 ? 1.811 -3.863 7.162 1.00 0.00 19 LYS A N 8
ATOM 7565 C CA . LYS A 1 40 ? 1.376 -4.053 8.547 1.00 0.00 19 LYS A CA 8
ATOM 7566 C C . LYS A 1 40 ? 1.604 -5.506 8.983 1.00 0.00 19 LYS A C 8
ATOM 7567 O O . LYS A 1 40 ? 1.344 -5.866 10.134 1.00 0.00 19 LYS A O 8
ATOM 7586 N N . ASP A 1 41 ? 2.105 -6.332 8.056 1.00 0.00 20 ASP A N 8
ATOM 7587 C CA . ASP A 1 41 ? 2.276 -7.772 8.296 1.00 0.00 20 ASP A CA 8
ATOM 7588 C C . ASP A 1 41 ? 0.948 -8.416 8.697 1.00 0.00 20 ASP A C 8
ATOM 7589 O O . ASP A 1 41 ? 0.918 -9.414 9.419 1.00 0.00 20 ASP A O 8
ATOM 7598 N N . LEU A 1 42 ? -0.146 -7.850 8.198 1.00 0.00 21 LEU A N 8
ATOM 7599 C CA . LEU A 1 42 ? -1.487 -8.334 8.511 1.00 0.00 21 LEU A CA 8
ATOM 7600 C C . LEU A 1 42 ? -2.010 -9.241 7.402 1.00 0.00 21 LEU A C 8
ATOM 7601 O O . LEU A 1 42 ? -2.179 -8.799 6.272 1.00 0.00 21 LEU A O 8
ATOM 7617 N N . GLU A 1 43 ? -2.262 -10.502 7.726 1.00 0.00 22 GLU A N 8
ATOM 7618 C CA . GLU A 1 43 ? -2.972 -11.395 6.815 1.00 0.00 22 GLU A CA 8
ATOM 7619 C C . GLU A 1 43 ? -4.355 -11.666 7.383 1.00 0.00 22 GLU A C 8
ATOM 7620 O O . GLU A 1 43 ? -4.485 -12.097 8.535 1.00 0.00 22 GLU A O 8
ATOM 7632 N N . GLU A 1 44 ? -5.387 -11.405 6.594 1.00 0.00 23 GLU A N 8
ATOM 7633 C CA . GLU A 1 44 ? -6.754 -11.587 7.054 1.00 0.00 23 GLU A CA 8
ATOM 7634 C C . GLU A 1 44 ? -7.642 -12.094 5.923 1.00 0.00 23 GLU A C 8
ATOM 7635 O O . GLU A 1 44 ? -7.300 -11.969 4.742 1.00 0.00 23 GLU A O 8
ATOM 7647 N N . LEU A 1 45 ? -8.777 -12.668 6.300 1.00 0.00 24 LEU A N 8
ATOM 7648 C CA . LEU A 1 45 ? -9.735 -13.201 5.345 1.00 0.00 24 LEU A CA 8
ATOM 7649 C C . LEU A 1 45 ? -10.523 -12.066 4.699 1.00 0.00 24 LEU A C 8
ATOM 7650 O O . LEU A 1 45 ? -10.971 -11.138 5.383 1.00 0.00 24 LEU A O 8
ATOM 7666 N N . ILE A 1 46 ? -10.676 -12.132 3.383 1.00 0.00 25 ILE A N 8
ATOM 7667 C CA . ILE A 1 46 ? -11.448 -11.143 2.645 1.00 0.00 25 ILE A CA 8
ATOM 7668 C C . ILE A 1 46 ? -12.934 -11.470 2.753 1.00 0.00 25 ILE A C 8
ATOM 7669 O O . ILE A 1 46 ? -13.469 -12.260 1.970 1.00 0.00 25 ILE A O 8
ATOM 7685 N N . VAL A 1 47 ? -13.580 -10.892 3.760 1.00 0.00 26 VAL A N 8
ATOM 7686 C CA . VAL A 1 47 ? -15.000 -11.130 4.004 1.00 0.00 26 VAL A CA 8
ATOM 7687 C C . VAL A 1 47 ? -15.858 -10.310 3.048 1.00 0.00 26 VAL A C 8
ATOM 7688 O O . VAL A 1 47 ? -16.936 -10.746 2.629 1.00 0.00 26 VAL A O 8
ATOM 7701 N N . GLU A 1 48 ? -15.370 -9.131 2.687 1.00 0.00 27 GLU A N 8
ATOM 7702 C CA . GLU A 1 48 ? -16.112 -8.238 1.812 1.00 0.00 27 GLU A CA 8
ATOM 7703 C C . GLU A 1 48 ? -15.230 -7.778 0.660 1.00 0.00 27 GLU A C 8
ATOM 7704 O O . GLU A 1 48 ? -14.036 -7.538 0.840 1.00 0.00 27 GLU A O 8
ATOM 7716 N N . MET A 1 49 ? -15.819 -7.679 -0.523 1.00 0.00 28 MET A N 8
ATOM 7717 C CA . MET A 1 49 ? -15.103 -7.260 -1.722 1.00 0.00 28 MET A CA 8
ATOM 7718 C C . MET A 1 49 ? -16.058 -6.592 -2.701 1.00 0.00 28 MET A C 8
ATOM 7719 O O . MET A 1 49 ? -17.269 -6.794 -2.631 1.00 0.00 28 MET A O 8
ATOM 7733 N N . GLU A 1 50 ? -15.505 -5.778 -3.591 1.00 0.00 29 GLU A N 8
ATOM 7734 C CA . GLU A 1 50 ? -16.294 -5.073 -4.602 1.00 0.00 29 GLU A CA 8
ATOM 7735 C C . GLU A 1 50 ? -16.931 -6.060 -5.577 1.00 0.00 29 GLU A C 8
ATOM 7736 O O . GLU A 1 50 ? -18.151 -6.228 -5.608 1.00 0.00 29 GLU A O 8
ATOM 7748 N N . ASN A 1 51 ? -16.087 -6.719 -6.358 1.00 0.00 30 ASN A N 8
ATOM 7749 C CA . ASN A 1 51 ? -16.540 -7.632 -7.401 1.00 0.00 30 ASN A CA 8
ATOM 7750 C C . ASN A 1 51 ? -16.669 -9.043 -6.834 1.00 0.00 30 ASN A C 8
ATOM 7751 O O . ASN A 1 51 ? -15.744 -9.529 -6.182 1.00 0.00 30 ASN A O 8
ATOM 7762 N N . PRO A 1 52 ? -17.817 -9.711 -7.080 1.00 0.00 31 PRO A N 8
ATOM 7763 C CA . PRO A 1 52 ? -18.118 -11.066 -6.580 1.00 0.00 31 PRO A CA 8
ATOM 7764 C C . PRO A 1 52 ? -16.922 -12.021 -6.641 1.00 0.00 31 PRO A C 8
ATOM 7765 O O . PRO A 1 52 ? -16.766 -12.887 -5.778 1.00 0.00 31 PRO A O 8
ATOM 7776 N N . ALA A 1 53 ? -16.093 -11.871 -7.672 1.00 0.00 32 ALA A N 8
ATOM 7777 C CA . ALA A 1 53 ? -14.879 -12.669 -7.797 1.00 0.00 32 ALA A CA 8
ATOM 7778 C C . ALA A 1 53 ? -13.881 -12.296 -6.711 1.00 0.00 32 ALA A C 8
ATOM 7779 O O . ALA A 1 53 ? -13.576 -13.103 -5.830 1.00 0.00 32 ALA A O 8
ATOM 7786 N N . LEU A 1 54 ? -13.390 -11.058 -6.786 1.00 0.00 33 LEU A N 8
ATOM 7787 C CA . LEU A 1 54 ? -12.358 -10.568 -5.878 1.00 0.00 33 LEU A CA 8
ATOM 7788 C C . LEU A 1 54 ? -11.909 -9.168 -6.297 1.00 0.00 33 LEU A C 8
ATOM 7789 O O . LEU A 1 54 ? -12.187 -8.175 -5.621 1.00 0.00 33 LEU A O 8
ATOM 7805 N N . TRP A 1 55 ? -11.226 -9.110 -7.435 1.00 0.00 34 TRP A N 8
ATOM 7806 C CA . TRP A 1 55 ? -10.672 -7.867 -7.958 1.00 0.00 34 TRP A CA 8
ATOM 7807 C C . TRP A 1 55 ? -11.777 -7.002 -8.555 1.00 0.00 34 TRP A C 8
ATOM 7808 O O . TRP A 1 55 ? -12.587 -7.489 -9.349 1.00 0.00 34 TRP A O 8
ATOM 7829 N N . GLY A 1 56 ? -11.806 -5.728 -8.172 1.00 0.00 35 GLY A N 8
ATOM 7830 C CA . GLY A 1 56 ? -12.837 -4.826 -8.654 1.00 0.00 35 GLY A CA 8
ATOM 7831 C C . GLY A 1 56 ? -12.528 -3.378 -8.336 1.00 0.00 35 GLY A C 8
ATOM 7832 O O . GLY A 1 56 ? -12.435 -2.545 -9.236 1.00 0.00 35 GLY A O 8
ATOM 7836 N N . GLY A 1 57 ? -12.349 -3.086 -7.054 1.00 0.00 36 GLY A N 8
ATOM 7837 C CA . GLY A 1 57 ? -12.094 -1.723 -6.621 1.00 0.00 36 GLY A CA 8
ATOM 7838 C C . GLY A 1 57 ? -11.909 -1.641 -5.123 1.00 0.00 36 GLY A C 8
ATOM 7839 O O . GLY A 1 57 ? -10.815 -1.377 -4.640 1.00 0.00 36 GLY A O 8
ATOM 7843 N N . LYS A 1 58 ? -12.984 -1.886 -4.386 1.00 0.00 37 LYS A N 8
ATOM 7844 C CA . LYS A 1 58 ? -12.946 -1.870 -2.925 1.00 0.00 37 LYS A CA 8
ATOM 7845 C C . LYS A 1 58 ? -12.889 -3.299 -2.379 1.00 0.00 37 LYS A C 8
ATOM 7846 O O . LYS A 1 58 ? -13.443 -4.221 -2.976 1.00 0.00 37 LYS A O 8
ATOM 7865 N N . VAL A 1 59 ? -12.199 -3.475 -1.260 1.00 0.00 38 VAL A N 8
ATOM 7866 C CA . VAL A 1 59 ? -12.135 -4.756 -0.555 1.00 0.00 38 VAL A CA 8
ATOM 7867 C C . VAL A 1 59 ? -12.025 -4.491 0.948 1.00 0.00 38 VAL A C 8
ATOM 7868 O O . VAL A 1 59 ? -11.556 -3.429 1.358 1.00 0.00 38 VAL A O 8
ATOM 7881 N N . THR A 1 60 ? -12.490 -5.426 1.768 1.00 0.00 39 THR A N 8
ATOM 7882 C CA . THR A 1 60 ? -12.429 -5.272 3.215 1.00 0.00 39 THR A CA 8
ATOM 7883 C C . THR A 1 60 ? -12.127 -6.610 3.898 1.00 0.00 39 THR A C 8
ATOM 7884 O O . THR A 1 60 ? -12.750 -7.634 3.598 1.00 0.00 39 THR A O 8
ATOM 7895 N N . LEU A 1 61 ? -11.154 -6.588 4.805 1.00 0.00 40 LEU A N 8
ATOM 7896 C CA . LEU A 1 61 ? -10.752 -7.775 5.555 1.00 0.00 40 LEU A CA 8
ATOM 7897 C C . LEU A 1 61 ? -11.621 -7.945 6.799 1.00 0.00 40 LEU A C 8
ATOM 7898 O O . LEU A 1 61 ? -12.306 -7.012 7.217 1.00 0.00 40 LEU A O 8
ATOM 7914 N N . ALA A 1 62 ? -11.564 -9.133 7.399 1.00 0.00 41 ALA A N 8
ATOM 7915 C CA . ALA A 1 62 ? -12.321 -9.428 8.620 1.00 0.00 41 ALA A CA 8
ATOM 7916 C C . ALA A 1 62 ? -11.860 -8.538 9.777 1.00 0.00 41 ALA A C 8
ATOM 7917 O O . ALA A 1 62 ? -12.584 -8.336 10.753 1.00 0.00 41 ALA A O 8
ATOM 7924 N N . ASN A 1 63 ? -10.649 -8.002 9.650 1.00 0.00 42 ASN A N 8
ATOM 7925 C CA . ASN A 1 63 ? -10.077 -7.114 10.663 1.00 0.00 42 ASN A CA 8
ATOM 7926 C C . ASN A 1 63 ? -10.686 -5.714 10.553 1.00 0.00 42 ASN A C 8
ATOM 7927 O O . ASN A 1 63 ? -10.480 -4.864 11.417 1.00 0.00 42 ASN A O 8
ATOM 7938 N N . GLY A 1 64 ? -11.447 -5.485 9.484 1.00 0.00 43 GLY A N 8
ATOM 7939 C CA . GLY A 1 64 ? -12.044 -4.179 9.248 1.00 0.00 43 GLY A CA 8
ATOM 7940 C C . GLY A 1 64 ? -11.202 -3.330 8.317 1.00 0.00 43 GLY A C 8
ATOM 7941 O O . GLY A 1 64 ? -11.648 -2.283 7.843 1.00 0.00 43 GLY A O 8
ATOM 7945 N N . TRP A 1 65 ? -9.983 -3.794 8.045 1.00 0.00 44 TRP A N 8
ATOM 7946 C CA . TRP A 1 65 ? -9.054 -3.088 7.168 1.00 0.00 44 TRP A CA 8
ATOM 7947 C C . TRP A 1 65 ? -9.613 -3.038 5.747 1.00 0.00 44 TRP A C 8
ATOM 7948 O O . TRP A 1 65 ? -9.920 -4.075 5.160 1.00 0.00 44 TRP A O 8
ATOM 7969 N N . GLN A 1 66 ? -9.754 -1.835 5.209 1.00 0.00 45 GLN A N 8
ATOM 7970 C CA . GLN A 1 66 ? -10.265 -1.649 3.856 1.00 0.00 45 GLN A CA 8
ATOM 7971 C C . GLN A 1 66 ? -9.111 -1.441 2.875 1.00 0.00 45 GLN A C 8
ATOM 7972 O O . GLN A 1 66 ? -8.260 -0.568 3.073 1.00 0.00 45 GLN A O 8
ATOM 7986 N N . LEU A 1 67 ? -9.101 -2.245 1.817 1.00 0.00 46 LEU A N 8
ATOM 7987 C CA . LEU A 1 67 ? -8.048 -2.213 0.812 1.00 0.00 46 LEU A CA 8
ATOM 7988 C C . LEU A 1 67 ? -8.662 -1.974 -0.562 1.00 0.00 46 LEU A C 8
ATOM 7989 O O . LEU A 1 67 ? -9.715 -2.527 -0.879 1.00 0.00 46 LEU A O 8
ATOM 8005 N N . GLU A 1 68 ? -8.015 -1.144 -1.365 1.00 0.00 47 GLU A N 8
ATOM 8006 C CA . GLU A 1 68 ? -8.522 -0.810 -2.687 1.00 0.00 47 GLU A CA 8
ATOM 8007 C C . GLU A 1 68 ? -7.862 -1.712 -3.725 1.00 0.00 47 GLU A C 8
ATOM 8008 O O . GLU A 1 68 ? -6.704 -1.504 -4.099 1.00 0.00 47 GLU A O 8
ATOM 8020 N N . LEU A 1 69 ? -8.601 -2.724 -4.166 1.00 0.00 48 LEU A N 8
ATOM 8021 C CA . LEU A 1 69 ? -8.072 -3.753 -5.053 1.00 0.00 48 LEU A CA 8
ATOM 8022 C C . LEU A 1 69 ? -8.514 -3.497 -6.497 1.00 0.00 48 LEU A C 8
ATOM 8023 O O . LEU A 1 69 ? -9.667 -3.762 -6.851 1.00 0.00 48 LEU A O 8
ATOM 8039 N N . PRO A 1 70 ? -7.603 -2.994 -7.355 1.00 0.00 49 PRO A N 8
ATOM 8040 C CA . PRO A 1 70 ? -7.940 -2.629 -8.738 1.00 0.00 49 PRO A CA 8
ATOM 8041 C C . PRO A 1 70 ? -8.209 -3.865 -9.598 1.00 0.00 49 PRO A C 8
ATOM 8042 O O . PRO A 1 70 ? -7.469 -4.845 -9.526 1.00 0.00 49 PRO A O 8
ATOM 8053 N N . ALA A 1 71 ? -9.261 -3.813 -10.410 1.00 0.00 50 ALA A N 8
ATOM 8054 C CA . ALA A 1 71 ? -9.662 -4.952 -11.238 1.00 0.00 50 ALA A CA 8
ATOM 8055 C C . ALA A 1 71 ? -8.596 -5.290 -12.286 1.00 0.00 50 ALA A C 8
ATOM 8056 O O . ALA A 1 71 ? -8.700 -4.891 -13.448 1.00 0.00 50 ALA A O 8
ATOM 8063 N N . MET A 1 72 ? -7.561 -6.006 -11.855 1.00 0.00 51 MET A N 8
ATOM 8064 C CA . MET A 1 72 ? -6.478 -6.425 -12.744 1.00 0.00 51 MET A CA 8
ATOM 8065 C C . MET A 1 72 ? -6.834 -7.744 -13.427 1.00 0.00 51 MET A C 8
ATOM 8066 O O . MET A 1 72 ? -6.913 -7.819 -14.655 1.00 0.00 51 MET A O 8
ATOM 8080 N N . ALA A 1 73 ? -7.057 -8.773 -12.619 1.00 0.00 52 ALA A N 8
ATOM 8081 C CA . ALA A 1 73 ? -7.429 -10.093 -13.117 1.00 0.00 52 ALA A CA 8
ATOM 8082 C C . ALA A 1 73 ? -8.290 -10.810 -12.084 1.00 0.00 52 ALA A C 8
ATOM 8083 O O . ALA A 1 73 ? -7.826 -11.085 -10.978 1.00 0.00 52 ALA A O 8
ATOM 8090 N N . ALA A 1 74 ? -9.536 -11.103 -12.455 1.00 0.00 53 ALA A N 8
ATOM 8091 C CA . ALA A 1 74 ? -10.515 -11.692 -11.538 1.00 0.00 53 ALA A CA 8
ATOM 8092 C C . ALA A 1 74 ? -9.976 -12.964 -10.884 1.00 0.00 53 ALA A C 8
ATOM 8093 O O . ALA A 1 74 ? -9.957 -13.082 -9.656 1.00 0.00 53 ALA A O 8
ATOM 8100 N N . ASP A 1 75 ? -9.543 -13.915 -11.705 1.00 0.00 54 ASP A N 8
ATOM 8101 C CA . ASP A 1 75 ? -8.957 -15.155 -11.204 1.00 0.00 54 ASP A CA 8
ATOM 8102 C C . ASP A 1 75 ? -7.442 -15.126 -11.364 1.00 0.00 54 ASP A C 8
ATOM 8103 O O . ASP A 1 75 ? -6.907 -15.486 -12.417 1.00 0.00 54 ASP A O 8
ATOM 8112 N N . THR A 1 76 ? -6.764 -14.654 -10.327 1.00 0.00 55 THR A N 8
ATOM 8113 C CA . THR A 1 76 ? -5.309 -14.605 -10.309 1.00 0.00 55 THR A CA 8
ATOM 8114 C C . THR A 1 76 ? -4.734 -16.016 -10.132 1.00 0.00 55 THR A C 8
ATOM 8115 O O . THR A 1 76 ? -5.144 -16.738 -9.221 1.00 0.00 55 THR A O 8
ATOM 8126 N N . PRO A 1 77 ? -3.793 -16.437 -11.000 1.00 0.00 56 PRO A N 8
ATOM 8127 C CA . PRO A 1 77 ? -3.207 -17.785 -10.935 1.00 0.00 56 PRO A CA 8
ATOM 8128 C C . PRO A 1 77 ? -2.408 -18.016 -9.647 1.00 0.00 56 PRO A C 8
ATOM 8129 O O . PRO A 1 77 ? -2.544 -19.060 -9.002 1.00 0.00 56 PRO A O 8
ATOM 8140 N N . LEU A 1 78 ? -1.599 -17.031 -9.267 1.00 0.00 57 LEU A N 8
ATOM 8141 C CA . LEU A 1 78 ? -0.742 -17.136 -8.086 1.00 0.00 57 LEU A CA 8
ATOM 8142 C C . LEU A 1 78 ? -0.863 -15.876 -7.225 1.00 0.00 57 LEU A C 8
ATOM 8143 O O . LEU A 1 78 ? -1.415 -14.872 -7.675 1.00 0.00 57 LEU A O 8
ATOM 8159 N N . PRO A 1 79 ? -0.373 -15.917 -5.966 1.00 0.00 58 PRO A N 8
ATOM 8160 C CA . PRO A 1 79 ? -0.388 -14.748 -5.078 1.00 0.00 58 PRO A CA 8
ATOM 8161 C C . PRO A 1 79 ? 0.420 -13.584 -5.659 1.00 0.00 58 PRO A C 8
ATOM 8162 O O . PRO A 1 79 ? 1.649 -13.645 -5.750 1.00 0.00 58 PRO A O 8
ATOM 8173 N N . ILE A 1 80 ? -0.283 -12.534 -6.064 1.00 0.00 59 ILE A N 8
ATOM 8174 C CA . ILE A 1 80 ? 0.338 -11.383 -6.715 1.00 0.00 59 ILE A CA 8
ATOM 8175 C C . ILE A 1 80 ? 0.499 -10.219 -5.735 1.00 0.00 59 ILE A C 8
ATOM 8176 O O . ILE A 1 80 ? -0.311 -10.049 -4.817 1.00 0.00 59 ILE A O 8
ATOM 8192 N N . THR A 1 81 ? 1.555 -9.434 -5.928 1.00 0.00 60 THR A N 8
ATOM 8193 C CA . THR A 1 81 ? 1.801 -8.242 -5.126 1.00 0.00 60 THR A CA 8
ATOM 8194 C C . THR A 1 81 ? 1.394 -6.989 -5.905 1.00 0.00 60 THR A C 8
ATOM 8195 O O . THR A 1 81 ? 1.925 -6.722 -6.987 1.00 0.00 60 THR A O 8
ATOM 8206 N N . VAL A 1 82 ? 0.451 -6.229 -5.354 1.00 0.00 61 VAL A N 8
ATOM 8207 C CA . VAL A 1 82 ? -0.069 -5.027 -6.005 1.00 0.00 61 VAL A CA 8
ATOM 8208 C C . VAL A 1 82 ? 0.159 -3.789 -5.140 1.00 0.00 61 VAL A C 8
ATOM 8209 O O . VAL A 1 82 ? 0.721 -3.878 -4.044 1.00 0.00 61 VAL A O 8
ATOM 8222 N N . GLU A 1 83 ? -0.254 -2.637 -5.661 1.00 0.00 62 GLU A N 8
ATOM 8223 C CA . GLU A 1 83 ? -0.139 -1.371 -4.948 1.00 0.00 62 GLU A CA 8
ATOM 8224 C C . GLU A 1 83 ? -1.124 -1.324 -3.774 1.00 0.00 62 GLU A C 8
ATOM 8225 O O . GLU A 1 83 ? -2.331 -1.503 -3.950 1.00 0.00 62 GLU A O 8
ATOM 8237 N N . ALA A 1 84 ? -0.599 -1.108 -2.574 1.00 0.00 63 ALA A N 8
ATOM 8238 C CA . ALA A 1 84 ? -1.428 -1.005 -1.379 1.00 0.00 63 ALA A CA 8
ATOM 8239 C C . ALA A 1 84 ? -2.064 0.378 -1.279 1.00 0.00 63 ALA A C 8
ATOM 8240 O O . ALA A 1 84 ? -1.379 1.380 -1.048 1.00 0.00 63 ALA A O 8
ATOM 8247 N N . ARG A 1 85 ? -3.372 0.419 -1.473 1.00 0.00 64 ARG A N 8
ATOM 8248 C CA . ARG A 1 85 ? -4.153 1.641 -1.346 1.00 0.00 64 ARG A CA 8
ATOM 8249 C C . ARG A 1 85 ? -5.242 1.434 -0.297 1.00 0.00 64 ARG A C 8
ATOM 8250 O O . ARG A 1 85 ? -6.218 0.730 -0.544 1.00 0.00 64 ARG A O 8
ATOM 8271 N N . LYS A 1 86 ? -5.058 2.013 0.884 1.00 0.00 65 LYS A N 8
ATOM 8272 C CA . LYS A 1 86 ? -6.026 1.854 1.968 1.00 0.00 65 LYS A CA 8
ATOM 8273 C C . LYS A 1 86 ? -7.173 2.852 1.821 1.00 0.00 65 LYS A C 8
ATOM 8274 O O . LYS A 1 86 ? -7.002 3.933 1.257 1.00 0.00 65 LYS A O 8
ATOM 8293 N N . LEU A 1 87 ? -8.345 2.473 2.317 1.00 0.00 66 LEU A N 8
ATOM 8294 C CA . LEU A 1 87 ? -9.496 3.369 2.362 1.00 0.00 66 LEU A CA 8
ATOM 8295 C C . LEU A 1 87 ? -9.560 4.042 3.732 1.00 0.00 66 LEU A C 8
ATOM 8296 O O . LEU A 1 87 ? -9.462 3.324 4.751 1.00 0.00 66 LEU A O 8
ATOM 8313 N N . MET A 1 22 ? 1.688 0.730 -1.809 1.00 0.00 1 MET A N 9
ATOM 8314 C CA . MET A 1 22 ? 2.866 -0.051 -1.389 1.00 0.00 1 MET A CA 9
ATOM 8315 C C . MET A 1 22 ? 2.705 -1.511 -1.819 1.00 0.00 1 MET A C 9
ATOM 8316 O O . MET A 1 22 ? 1.649 -1.905 -2.312 1.00 0.00 1 MET A O 9
ATOM 8330 N N . LYS A 1 23 ? 3.758 -2.292 -1.627 1.00 0.00 2 LYS A N 9
ATOM 8331 C CA . LYS A 1 23 ? 3.800 -3.693 -2.010 1.00 0.00 2 LYS A CA 9
ATOM 8332 C C . LYS A 1 23 ? 2.913 -4.527 -1.096 1.00 0.00 2 LYS A C 9
ATOM 8333 O O . LYS A 1 23 ? 3.166 -4.627 0.107 1.00 0.00 2 LYS A O 9
ATOM 8352 N N . VAL A 1 24 ? 1.867 -5.107 -1.666 1.00 0.00 3 VAL A N 9
ATOM 8353 C CA . VAL A 1 24 ? 0.943 -5.943 -0.915 1.00 0.00 3 VAL A CA 9
ATOM 8354 C C . VAL A 1 24 ? 0.651 -7.228 -1.693 1.00 0.00 3 VAL A C 9
ATOM 8355 O O . VAL A 1 24 ? 0.452 -7.189 -2.909 1.00 0.00 3 VAL A O 9
ATOM 8368 N N . MET A 1 25 ? 0.648 -8.365 -1.002 1.00 0.00 4 MET A N 9
ATOM 8369 C CA . MET A 1 25 ? 0.472 -9.659 -1.662 1.00 0.00 4 MET A CA 9
ATOM 8370 C C . MET A 1 25 ? -0.935 -10.207 -1.438 1.00 0.00 4 MET A C 9
ATOM 8371 O O . MET A 1 25 ? -1.334 -10.486 -0.306 1.00 0.00 4 MET A O 9
ATOM 8385 N N . ILE A 1 26 ? -1.682 -10.350 -2.527 1.00 0.00 5 ILE A N 9
ATOM 8386 C CA . ILE A 1 26 ? -3.005 -10.956 -2.485 1.00 0.00 5 ILE A CA 9
ATOM 8387 C C . ILE A 1 26 ? -2.874 -12.456 -2.732 1.00 0.00 5 ILE A C 9
ATOM 8388 O O . ILE A 1 26 ? -2.453 -12.885 -3.810 1.00 0.00 5 ILE A O 9
ATOM 8404 N N . ARG A 1 27 ? -3.224 -13.247 -1.726 1.00 0.00 6 ARG A N 9
ATOM 8405 C CA . ARG A 1 27 ? -2.987 -14.686 -1.755 1.00 0.00 6 ARG A CA 9
ATOM 8406 C C . ARG A 1 27 ? -4.243 -15.438 -2.194 1.00 0.00 6 ARG A C 9
ATOM 8407 O O . ARG A 1 27 ? -5.292 -15.361 -1.547 1.00 0.00 6 ARG A O 9
ATOM 8428 N N . LYS A 1 28 ? -4.123 -16.152 -3.313 1.00 0.00 7 LYS A N 9
ATOM 8429 C CA . LYS A 1 28 ? -5.218 -16.942 -3.869 1.00 0.00 7 LYS A CA 9
ATOM 8430 C C . LYS A 1 28 ? -5.038 -18.412 -3.497 1.00 0.00 7 LYS A C 9
ATOM 8431 O O . LYS A 1 28 ? -4.057 -19.041 -3.900 1.00 0.00 7 LYS A O 9
ATOM 8450 N N . THR A 1 29 ? -5.978 -18.948 -2.727 1.00 0.00 8 THR A N 9
ATOM 8451 C CA . THR A 1 29 ? -5.929 -20.342 -2.305 1.00 0.00 8 THR A CA 9
ATOM 8452 C C . THR A 1 29 ? -7.349 -20.884 -2.134 1.00 0.00 8 THR A C 9
ATOM 8453 O O . THR A 1 29 ? -8.326 -20.170 -2.394 1.00 0.00 8 THR A O 9
ATOM 8464 N N . ALA A 1 30 ? -7.453 -22.138 -1.701 1.00 0.00 9 ALA A N 9
ATOM 8465 C CA . ALA A 1 30 ? -8.739 -22.809 -1.544 1.00 0.00 9 ALA A CA 9
ATOM 8466 C C . ALA A 1 30 ? -9.673 -22.027 -0.620 1.00 0.00 9 ALA A C 9
ATOM 8467 O O . ALA A 1 30 ? -9.488 -22.029 0.593 1.00 0.00 9 ALA A O 9
ATOM 8474 N N . THR A 1 31 ? -10.659 -21.357 -1.229 1.00 0.00 10 THR A N 9
ATOM 8475 C CA . THR A 1 31 ? -11.712 -20.586 -0.538 1.00 0.00 10 THR A CA 9
ATOM 8476 C C . THR A 1 31 ? -11.183 -19.328 0.178 1.00 0.00 10 THR A C 9
ATOM 8477 O O . THR A 1 31 ? -11.698 -18.224 -0.045 1.00 0.00 10 THR A O 9
ATOM 8488 N N . GLY A 1 32 ? -10.171 -19.486 1.025 1.00 0.00 11 GLY A N 9
ATOM 8489 C CA . GLY A 1 32 ? -9.677 -18.383 1.829 1.00 0.00 11 GLY A CA 9
ATOM 8490 C C . GLY A 1 32 ? -8.915 -17.350 1.023 1.00 0.00 11 GLY A C 9
ATOM 8491 O O . GLY A 1 32 ? -7.683 -17.367 0.981 1.00 0.00 11 GLY A O 9
ATOM 8495 N N . HIS A 1 33 ? -9.643 -16.447 0.374 1.00 0.00 12 HIS A N 9
ATOM 8496 C CA . HIS A 1 33 ? -9.017 -15.347 -0.346 1.00 0.00 12 HIS A CA 9
ATOM 8497 C C . HIS A 1 33 ? -8.430 -14.366 0.661 1.00 0.00 12 HIS A C 9
ATOM 8498 O O . HIS A 1 33 ? -9.167 -13.687 1.373 1.00 0.00 12 HIS A O 9
ATOM 8513 N N . SER A 1 34 ? -7.107 -14.304 0.725 1.00 0.00 13 SER A N 9
ATOM 8514 C CA . SER A 1 34 ? -6.424 -13.555 1.776 1.00 0.00 13 SER A CA 9
ATOM 8515 C C . SER A 1 34 ? -5.652 -12.368 1.207 1.00 0.00 13 SER A C 9
ATOM 8516 O O . SER A 1 34 ? -5.214 -12.390 0.052 1.00 0.00 13 SER A O 9
ATOM 8524 N N . ALA A 1 35 ? -5.496 -11.335 2.029 1.00 0.00 14 ALA A N 9
ATOM 8525 C CA . ALA A 1 35 ? -4.699 -10.165 1.679 1.00 0.00 14 ALA A CA 9
ATOM 8526 C C . ALA A 1 35 ? -3.627 -9.937 2.742 1.00 0.00 14 ALA A C 9
ATOM 8527 O O . ALA A 1 35 ? -3.943 -9.721 3.915 1.00 0.00 14 ALA A O 9
ATOM 8534 N N . TYR A 1 36 ? -2.365 -10.004 2.330 1.00 0.00 15 TYR A N 9
ATOM 8535 C CA . TYR A 1 36 ? -1.239 -9.849 3.247 1.00 0.00 15 TYR A CA 9
ATOM 8536 C C . TYR A 1 36 ? -0.568 -8.488 3.062 1.00 0.00 15 TYR A C 9
ATOM 8537 O O . TYR A 1 36 ? 0.120 -8.247 2.064 1.00 0.00 15 TYR A O 9
ATOM 8555 N N . VAL A 1 37 ? -0.787 -7.602 4.026 1.00 0.00 16 VAL A N 9
ATOM 8556 C CA . VAL A 1 37 ? -0.161 -6.286 4.033 1.00 0.00 16 VAL A CA 9
ATOM 8557 C C . VAL A 1 37 ? 1.126 -6.333 4.856 1.00 0.00 16 VAL A C 9
ATOM 8558 O O . VAL A 1 37 ? 1.092 -6.223 6.085 1.00 0.00 16 VAL A O 9
ATOM 8571 N N . ALA A 1 38 ? 2.252 -6.506 4.170 1.00 0.00 17 ALA A N 9
ATOM 8572 C CA . ALA A 1 38 ? 3.548 -6.705 4.820 1.00 0.00 17 ALA A CA 9
ATOM 8573 C C . ALA A 1 38 ? 3.914 -5.550 5.753 1.00 0.00 17 ALA A C 9
ATOM 8574 O O . ALA A 1 38 ? 4.351 -5.776 6.885 1.00 0.00 17 ALA A O 9
ATOM 8581 N N . LYS A 1 39 ? 3.728 -4.314 5.289 1.00 0.00 18 LYS A N 9
ATOM 8582 C CA . LYS A 1 39 ? 4.096 -3.139 6.081 1.00 0.00 18 LYS A CA 9
ATOM 8583 C C . LYS A 1 39 ? 3.263 -3.056 7.360 1.00 0.00 18 LYS A C 9
ATOM 8584 O O . LYS A 1 39 ? 3.755 -2.631 8.404 1.00 0.00 18 LYS A O 9
ATOM 8603 N N . LYS A 1 40 ? 2.003 -3.469 7.269 1.00 0.00 19 LYS A N 9
ATOM 8604 C CA . LYS A 1 40 ? 1.080 -3.392 8.399 1.00 0.00 19 LYS A CA 9
ATOM 8605 C C . LYS A 1 40 ? 1.145 -4.684 9.212 1.00 0.00 19 LYS A C 9
ATOM 8606 O O . LYS A 1 40 ? 0.581 -4.775 10.303 1.00 0.00 19 LYS A O 9
ATOM 8625 N N . ASP A 1 41 ? 1.836 -5.683 8.649 1.00 0.00 20 ASP A N 9
ATOM 8626 C CA . ASP A 1 41 ? 1.992 -7.001 9.280 1.00 0.00 20 ASP A CA 9
ATOM 8627 C C . ASP A 1 41 ? 0.638 -7.687 9.460 1.00 0.00 20 ASP A C 9
ATOM 8628 O O . ASP A 1 41 ? 0.506 -8.618 10.261 1.00 0.00 20 ASP A O 9
ATOM 8637 N N . LEU A 1 42 ? -0.353 -7.247 8.689 1.00 0.00 21 LEU A N 9
ATOM 8638 C CA . LEU A 1 42 ? -1.721 -7.743 8.825 1.00 0.00 21 LEU A CA 9
ATOM 8639 C C . LEU A 1 42 ? -2.055 -8.673 7.660 1.00 0.00 21 LEU A C 9
ATOM 8640 O O . LEU A 1 42 ? -1.855 -8.319 6.498 1.00 0.00 21 LEU A O 9
ATOM 8656 N N . GLU A 1 43 ? -2.556 -9.860 7.985 1.00 0.00 22 GLU A N 9
ATOM 8657 C CA . GLU A 1 43 ? -3.006 -10.822 6.984 1.00 0.00 22 GLU A CA 9
ATOM 8658 C C . GLU A 1 43 ? -4.397 -11.325 7.365 1.00 0.00 22 GLU A C 9
ATOM 8659 O O . GLU A 1 43 ? -4.566 -11.989 8.392 1.00 0.00 22 GLU A O 9
ATOM 8671 N N . GLU A 1 44 ? -5.394 -10.996 6.550 1.00 0.00 23 GLU A N 9
ATOM 8672 C CA . GLU A 1 44 ? -6.779 -11.333 6.866 1.00 0.00 23 GLU A CA 9
ATOM 8673 C C . GLU A 1 44 ? -7.504 -11.870 5.639 1.00 0.00 23 GLU A C 9
ATOM 8674 O O . GLU A 1 44 ? -7.077 -11.648 4.501 1.00 0.00 23 GLU A O 9
ATOM 8686 N N . LEU A 1 45 ? -8.605 -12.573 5.887 1.00 0.00 24 LEU A N 9
ATOM 8687 C CA . LEU A 1 45 ? -9.466 -13.078 4.827 1.00 0.00 24 LEU A CA 9
ATOM 8688 C C . LEU A 1 45 ? -10.364 -11.956 4.313 1.00 0.00 24 LEU A C 9
ATOM 8689 O O . LEU A 1 45 ? -10.805 -11.105 5.087 1.00 0.00 24 LEU A O 9
ATOM 8705 N N . ILE A 1 46 ? -10.620 -11.953 3.014 1.00 0.00 25 ILE A N 9
ATOM 8706 C CA . ILE A 1 46 ? -11.490 -10.960 2.398 1.00 0.00 25 ILE A CA 9
ATOM 8707 C C . ILE A 1 46 ? -12.936 -11.461 2.399 1.00 0.00 25 ILE A C 9
ATOM 8708 O O . ILE A 1 46 ? -13.219 -12.542 1.880 1.00 0.00 25 ILE A O 9
ATOM 8724 N N . VAL A 1 47 ? -13.840 -10.686 2.996 1.00 0.00 26 VAL A N 9
ATOM 8725 C CA . VAL A 1 47 ? -15.244 -11.092 3.130 1.00 0.00 26 VAL A CA 9
ATOM 8726 C C . VAL A 1 47 ? -16.178 -10.250 2.253 1.00 0.00 26 VAL A C 9
ATOM 8727 O O . VAL A 1 47 ? -17.243 -10.719 1.845 1.00 0.00 26 VAL A O 9
ATOM 8740 N N . GLU A 1 48 ? -15.781 -9.010 1.968 1.00 0.00 27 GLU A N 9
ATOM 8741 C CA . GLU A 1 48 ? -16.619 -8.078 1.207 1.00 0.00 27 GLU A CA 9
ATOM 8742 C C . GLU A 1 48 ? -15.832 -7.448 0.056 1.00 0.00 27 GLU A C 9
ATOM 8743 O O . GLU A 1 48 ? -15.054 -6.512 0.261 1.00 0.00 27 GLU A O 9
ATOM 8755 N N . MET A 1 49 ? -16.038 -7.966 -1.150 1.00 0.00 28 MET A N 9
ATOM 8756 C CA . MET A 1 49 ? -15.332 -7.485 -2.336 1.00 0.00 28 MET A CA 9
ATOM 8757 C C . MET A 1 49 ? -16.221 -6.535 -3.136 1.00 0.00 28 MET A C 9
ATOM 8758 O O . MET A 1 49 ? -17.447 -6.598 -3.043 1.00 0.00 28 MET A O 9
ATOM 8772 N N . GLU A 1 50 ? -15.595 -5.654 -3.911 1.00 0.00 29 GLU A N 9
ATOM 8773 C CA . GLU A 1 50 ? -16.309 -4.827 -4.883 1.00 0.00 29 GLU A CA 9
ATOM 8774 C C . GLU A 1 50 ? -16.844 -5.717 -5.999 1.00 0.00 29 GLU A C 9
ATOM 8775 O O . GLU A 1 50 ? -18.038 -5.712 -6.308 1.00 0.00 29 GLU A O 9
ATOM 8787 N N . ASN A 1 51 ? -15.942 -6.491 -6.586 1.00 0.00 30 ASN A N 9
ATOM 8788 C CA . ASN A 1 51 ? -16.291 -7.430 -7.643 1.00 0.00 30 ASN A CA 9
ATOM 8789 C C . ASN A 1 51 ? -16.466 -8.819 -7.037 1.00 0.00 30 ASN A C 9
ATOM 8790 O O . ASN A 1 51 ? -15.613 -9.267 -6.271 1.00 0.00 30 ASN A O 9
ATOM 8801 N N . PRO A 1 52 ? -17.578 -9.505 -7.364 1.00 0.00 31 PRO A N 9
ATOM 8802 C CA . PRO A 1 52 ? -17.906 -10.846 -6.847 1.00 0.00 31 PRO A CA 9
ATOM 8803 C C . PRO A 1 52 ? -16.700 -11.788 -6.807 1.00 0.00 31 PRO A C 9
ATOM 8804 O O . PRO A 1 52 ? -16.538 -12.561 -5.863 1.00 0.00 31 PRO A O 9
ATOM 8815 N N . ALA A 1 53 ? -15.865 -11.725 -7.839 1.00 0.00 32 ALA A N 9
ATOM 8816 C CA . ALA A 1 53 ? -14.656 -12.537 -7.893 1.00 0.00 32 ALA A CA 9
ATOM 8817 C C . ALA A 1 53 ? -13.646 -12.062 -6.848 1.00 0.00 32 ALA A C 9
ATOM 8818 O O . ALA A 1 53 ? -13.358 -12.777 -5.885 1.00 0.00 32 ALA A O 9
ATOM 8825 N N . LEU A 1 54 ? -13.135 -10.844 -7.044 1.00 0.00 33 LEU A N 9
ATOM 8826 C CA . LEU A 1 54 ? -12.177 -10.218 -6.127 1.00 0.00 33 LEU A CA 9
ATOM 8827 C C . LEU A 1 54 ? -11.764 -8.843 -6.651 1.00 0.00 33 LEU A C 9
ATOM 8828 O O . LEU A 1 54 ? -12.181 -7.807 -6.127 1.00 0.00 33 LEU A O 9
ATOM 8844 N N . TRP A 1 55 ? -10.957 -8.855 -7.709 1.00 0.00 34 TRP A N 9
ATOM 8845 C CA . TRP A 1 55 ? -10.353 -7.639 -8.249 1.00 0.00 34 TRP A CA 9
ATOM 8846 C C . TRP A 1 55 ? -11.389 -6.787 -8.969 1.00 0.00 34 TRP A C 9
ATOM 8847 O O . TRP A 1 55 ? -12.255 -7.315 -9.673 1.00 0.00 34 TRP A O 9
ATOM 8868 N N . GLY A 1 56 ? -11.292 -5.472 -8.793 1.00 0.00 35 GLY A N 9
ATOM 8869 C CA . GLY A 1 56 ? -12.236 -4.556 -9.412 1.00 0.00 35 GLY A CA 9
ATOM 8870 C C . GLY A 1 56 ? -12.400 -3.277 -8.618 1.00 0.00 35 GLY A C 9
ATOM 8871 O O . GLY A 1 56 ? -12.787 -2.245 -9.167 1.00 0.00 35 GLY A O 9
ATOM 8875 N N . GLY A 1 57 ? -12.107 -3.344 -7.325 1.00 0.00 36 GLY A N 9
ATOM 8876 C CA . GLY A 1 57 ? -12.236 -2.182 -6.467 1.00 0.00 36 GLY A CA 9
ATOM 8877 C C . GLY A 1 57 ? -11.946 -2.513 -5.017 1.00 0.00 36 GLY A C 9
ATOM 8878 O O . GLY A 1 57 ? -11.015 -3.256 -4.724 1.00 0.00 36 GLY A O 9
ATOM 8882 N N . LYS A 1 58 ? -12.759 -1.989 -4.110 1.00 0.00 37 LYS A N 9
ATOM 8883 C CA . LYS A 1 58 ? -12.536 -2.173 -2.680 1.00 0.00 37 LYS A CA 9
ATOM 8884 C C . LYS A 1 58 ? -12.726 -3.629 -2.255 1.00 0.00 37 LYS A C 9
ATOM 8885 O O . LYS A 1 58 ? -13.538 -4.360 -2.821 1.00 0.00 37 LYS A O 9
ATOM 8904 N N . VAL A 1 59 ? -11.947 -4.040 -1.267 1.00 0.00 38 VAL A N 9
ATOM 8905 C CA . VAL A 1 59 ? -12.100 -5.336 -0.624 1.00 0.00 38 VAL A CA 9
ATOM 8906 C C . VAL A 1 59 ? -11.941 -5.156 0.881 1.00 0.00 38 VAL A C 9
ATOM 8907 O O . VAL A 1 59 ? -11.067 -4.414 1.335 1.00 0.00 38 VAL A O 9
ATOM 8920 N N . THR A 1 60 ? -12.798 -5.803 1.649 1.00 0.00 39 THR A N 9
ATOM 8921 C CA . THR A 1 60 ? -12.805 -5.639 3.093 1.00 0.00 39 THR A CA 9
ATOM 8922 C C . THR A 1 60 ? -12.339 -6.915 3.784 1.00 0.00 39 THR A C 9
ATOM 8923 O O . THR A 1 60 ? -12.840 -8.009 3.496 1.00 0.00 39 THR A O 9
ATOM 8934 N N . LEU A 1 61 ? -11.370 -6.763 4.678 1.00 0.00 40 LEU A N 9
ATOM 8935 C CA . LEU A 1 61 ? -10.872 -7.872 5.479 1.00 0.00 40 LEU A CA 9
ATOM 8936 C C . LEU A 1 61 ? -11.906 -8.260 6.533 1.00 0.00 40 LEU A C 9
ATOM 8937 O O . LEU A 1 61 ? -12.745 -7.441 6.914 1.00 0.00 40 LEU A O 9
ATOM 8953 N N . ALA A 1 62 ? -11.829 -9.496 7.014 1.00 0.00 41 ALA A N 9
ATOM 8954 C CA . ALA A 1 62 ? -12.730 -9.982 8.061 1.00 0.00 41 ALA A CA 9
ATOM 8955 C C . ALA A 1 62 ? -12.550 -9.170 9.345 1.00 0.00 41 ALA A C 9
ATOM 8956 O O . ALA A 1 62 ? -13.402 -9.184 10.237 1.00 0.00 41 ALA A O 9
ATOM 8963 N N . ASN A 1 63 ? -11.421 -8.466 9.425 1.00 0.00 42 ASN A N 9
ATOM 8964 C CA . ASN A 1 63 ? -11.124 -7.575 10.546 1.00 0.00 42 ASN A CA 9
ATOM 8965 C C . ASN A 1 63 ? -12.039 -6.352 10.514 1.00 0.00 42 ASN A C 9
ATOM 8966 O O . ASN A 1 63 ? -12.367 -5.777 11.554 1.00 0.00 42 ASN A O 9
ATOM 8977 N N . GLY A 1 64 ? -12.468 -5.978 9.311 1.00 0.00 43 GLY A N 9
ATOM 8978 C CA . GLY A 1 64 ? -13.261 -4.774 9.127 1.00 0.00 43 GLY A CA 9
ATOM 8979 C C . GLY A 1 64 ? -12.481 -3.707 8.390 1.00 0.00 43 GLY A C 9
ATOM 8980 O O . GLY A 1 64 ? -13.056 -2.765 7.841 1.00 0.00 43 GLY A O 9
ATOM 8984 N N . TRP A 1 65 ? -11.160 -3.858 8.384 1.00 0.00 44 TRP A N 9
ATOM 8985 C CA . TRP A 1 65 ? -10.277 -2.935 7.682 1.00 0.00 44 TRP A CA 9
ATOM 8986 C C . TRP A 1 65 ? -10.426 -3.121 6.170 1.00 0.00 44 TRP A C 9
ATOM 8987 O O . TRP A 1 65 ? -10.580 -4.248 5.693 1.00 0.00 44 TRP A O 9
ATOM 9008 N N . GLN A 1 66 ? -10.391 -2.023 5.422 1.00 0.00 45 GLN A N 9
ATOM 9009 C CA . GLN A 1 66 ? -10.629 -2.067 3.980 1.00 0.00 45 GLN A CA 9
ATOM 9010 C C . GLN A 1 66 ? -9.378 -1.681 3.187 1.00 0.00 45 GLN A C 9
ATOM 9011 O O . GLN A 1 66 ? -8.577 -0.847 3.620 1.00 0.00 45 GLN A O 9
ATOM 9025 N N . LEU A 1 67 ? -9.228 -2.308 2.024 1.00 0.00 46 LEU A N 9
ATOM 9026 C CA . LEU A 1 67 ? -8.126 -2.039 1.105 1.00 0.00 46 LEU A CA 9
ATOM 9027 C C . LEU A 1 67 ? -8.686 -1.936 -0.313 1.00 0.00 46 LEU A C 9
ATOM 9028 O O . LEU A 1 67 ? -9.606 -2.673 -0.668 1.00 0.00 46 LEU A O 9
ATOM 9044 N N . GLU A 1 68 ? -8.156 -1.021 -1.117 1.00 0.00 47 GLU A N 9
ATOM 9045 C CA . GLU A 1 68 ? -8.657 -0.824 -2.476 1.00 0.00 47 GLU A CA 9
ATOM 9046 C C . GLU A 1 68 ? -7.859 -1.679 -3.457 1.00 0.00 47 GLU A C 9
ATOM 9047 O O . GLU A 1 68 ? -6.706 -1.376 -3.778 1.00 0.00 47 GLU A O 9
ATOM 9059 N N . LEU A 1 69 ? -8.488 -2.752 -3.916 1.00 0.00 48 LEU A N 9
ATOM 9060 C CA . LEU A 1 69 ? -7.843 -3.737 -4.775 1.00 0.00 48 LEU A CA 9
ATOM 9061 C C . LEU A 1 69 ? -7.873 -3.277 -6.238 1.00 0.00 48 LEU A C 9
ATOM 9062 O O . LEU A 1 69 ? -8.940 -2.940 -6.761 1.00 0.00 48 LEU A O 9
ATOM 9078 N N . PRO A 1 70 ? -6.702 -3.234 -6.912 1.00 0.00 49 PRO A N 9
ATOM 9079 C CA . PRO A 1 70 ? -6.602 -2.815 -8.322 1.00 0.00 49 PRO A CA 9
ATOM 9080 C C . PRO A 1 70 ? -7.570 -3.566 -9.246 1.00 0.00 49 PRO A C 9
ATOM 9081 O O . PRO A 1 70 ? -7.849 -4.751 -9.047 1.00 0.00 49 PRO A O 9
ATOM 9092 N N . ALA A 1 71 ? -8.075 -2.863 -10.256 1.00 0.00 50 ALA A N 9
ATOM 9093 C CA . ALA A 1 71 ? -9.009 -3.445 -11.213 1.00 0.00 50 ALA A CA 9
ATOM 9094 C C . ALA A 1 71 ? -8.263 -4.155 -12.343 1.00 0.00 50 ALA A C 9
ATOM 9095 O O . ALA A 1 71 ? -7.943 -3.550 -13.369 1.00 0.00 50 ALA A O 9
ATOM 9102 N N . MET A 1 72 ? -7.960 -5.430 -12.126 1.00 0.00 51 MET A N 9
ATOM 9103 C CA . MET A 1 72 ? -7.289 -6.262 -13.127 1.00 0.00 51 MET A CA 9
ATOM 9104 C C . MET A 1 72 ? -7.980 -7.628 -13.201 1.00 0.00 51 MET A C 9
ATOM 9105 O O . MET A 1 72 ? -9.182 -7.719 -12.927 1.00 0.00 51 MET A O 9
ATOM 9119 N N . ALA A 1 73 ? -7.239 -8.674 -13.588 1.00 0.00 52 ALA A N 9
ATOM 9120 C CA . ALA A 1 73 ? -7.787 -10.034 -13.651 1.00 0.00 52 ALA A CA 9
ATOM 9121 C C . ALA A 1 73 ? -8.531 -10.374 -12.358 1.00 0.00 52 ALA A C 9
ATOM 9122 O O . ALA A 1 73 ? -7.921 -10.496 -11.297 1.00 0.00 52 ALA A O 9
ATOM 9129 N N . ALA A 1 74 ? -9.850 -10.521 -12.464 1.00 0.00 53 ALA A N 9
ATOM 9130 C CA . ALA A 1 74 ? -10.717 -10.698 -11.302 1.00 0.00 53 ALA A CA 9
ATOM 9131 C C . ALA A 1 74 ? -10.417 -11.992 -10.552 1.00 0.00 53 ALA A C 9
ATOM 9132 O O . ALA A 1 74 ? -10.662 -12.086 -9.346 1.00 0.00 53 ALA A O 9
ATOM 9139 N N . ASP A 1 75 ? -9.899 -12.986 -11.264 1.00 0.00 54 ASP A N 9
ATOM 9140 C CA . ASP A 1 75 ? -9.530 -14.258 -10.651 1.00 0.00 54 ASP A CA 9
ATOM 9141 C C . ASP A 1 75 ? -8.171 -14.723 -11.156 1.00 0.00 54 ASP A C 9
ATOM 9142 O O . ASP A 1 75 ? -8.064 -15.357 -12.211 1.00 0.00 54 ASP A O 9
ATOM 9151 N N . THR A 1 76 ? -7.133 -14.373 -10.411 1.00 0.00 55 THR A N 9
ATOM 9152 C CA . THR A 1 76 ? -5.790 -14.848 -10.691 1.00 0.00 55 THR A CA 9
ATOM 9153 C C . THR A 1 76 ? -5.625 -16.274 -10.155 1.00 0.00 55 THR A C 9
ATOM 9154 O O . THR A 1 76 ? -5.956 -16.546 -8.997 1.00 0.00 55 THR A O 9
ATOM 9165 N N . PRO A 1 77 ? -5.122 -17.209 -10.987 1.00 0.00 56 PRO A N 9
ATOM 9166 C CA . PRO A 1 77 ? -4.959 -18.616 -10.586 1.00 0.00 56 PRO A CA 9
ATOM 9167 C C . PRO A 1 77 ? -3.846 -18.790 -9.551 1.00 0.00 56 PRO A C 9
ATOM 9168 O O . PRO A 1 77 ? -3.675 -19.867 -8.976 1.00 0.00 56 PRO A O 9
ATOM 9179 N N . LEU A 1 78 ? -3.104 -17.715 -9.314 1.00 0.00 57 LEU A N 9
ATOM 9180 C CA . LEU A 1 78 ? -1.975 -17.726 -8.394 1.00 0.00 57 LEU A CA 9
ATOM 9181 C C . LEU A 1 78 ? -1.964 -16.453 -7.546 1.00 0.00 57 LEU A C 9
ATOM 9182 O O . LEU A 1 78 ? -2.581 -15.450 -7.922 1.00 0.00 57 LEU A O 9
ATOM 9198 N N . PRO A 1 79 ? -1.299 -16.483 -6.373 1.00 0.00 58 PRO A N 9
ATOM 9199 C CA . PRO A 1 79 ? -1.121 -15.290 -5.539 1.00 0.00 58 PRO A CA 9
ATOM 9200 C C . PRO A 1 79 ? -0.232 -14.259 -6.237 1.00 0.00 58 PRO A C 9
ATOM 9201 O O . PRO A 1 79 ? 0.799 -14.611 -6.819 1.00 0.00 58 PRO A O 9
ATOM 9212 N N . ILE A 1 80 ? -0.630 -12.995 -6.182 1.00 0.00 59 ILE A N 9
ATOM 9213 C CA . ILE A 1 80 ? 0.070 -11.932 -6.898 1.00 0.00 59 ILE A CA 9
ATOM 9214 C C . ILE A 1 80 ? 0.226 -10.691 -6.018 1.00 0.00 59 ILE A C 9
ATOM 9215 O O . ILE A 1 80 ? -0.650 -10.375 -5.207 1.00 0.00 59 ILE A O 9
ATOM 9231 N N . THR A 1 81 ? 1.353 -10.008 -6.171 1.00 0.00 60 THR A N 9
ATOM 9232 C CA . THR A 1 81 ? 1.645 -8.800 -5.412 1.00 0.00 60 THR A CA 9
ATOM 9233 C C . THR A 1 81 ? 1.315 -7.560 -6.247 1.00 0.00 60 THR A C 9
ATOM 9234 O O . THR A 1 81 ? 1.724 -7.458 -7.407 1.00 0.00 60 THR A O 9
ATOM 9245 N N . VAL A 1 82 ? 0.574 -6.624 -5.657 1.00 0.00 61 VAL A N 9
ATOM 9246 C CA . VAL A 1 82 ? 0.085 -5.445 -6.374 1.00 0.00 61 VAL A CA 9
ATOM 9247 C C . VAL A 1 82 ? 0.165 -4.187 -5.509 1.00 0.00 61 VAL A C 9
ATOM 9248 O O . VAL A 1 82 ? 0.627 -4.231 -4.365 1.00 0.00 61 VAL A O 9
ATOM 9261 N N . GLU A 1 83 ? -0.252 -3.068 -6.098 1.00 0.00 62 GLU A N 9
ATOM 9262 C CA . GLU A 1 83 ? -0.317 -1.774 -5.422 1.00 0.00 62 GLU A CA 9
ATOM 9263 C C . GLU A 1 83 ? -1.330 -1.800 -4.269 1.00 0.00 62 GLU A C 9
ATOM 9264 O O . GLU A 1 83 ? -2.417 -2.367 -4.400 1.00 0.00 62 GLU A O 9
ATOM 9276 N N . ALA A 1 84 ? -0.966 -1.182 -3.143 1.00 0.00 63 ALA A N 9
ATOM 9277 C CA . ALA A 1 84 ? -1.856 -1.087 -1.984 1.00 0.00 63 ALA A CA 9
ATOM 9278 C C . ALA A 1 84 ? -2.371 0.340 -1.804 1.00 0.00 63 ALA A C 9
ATOM 9279 O O . ALA A 1 84 ? -1.584 1.282 -1.686 1.00 0.00 63 ALA A O 9
ATOM 9286 N N . ARG A 1 85 ? -3.691 0.489 -1.790 1.00 0.00 64 ARG A N 9
ATOM 9287 C CA . ARG A 1 85 ? -4.337 1.771 -1.522 1.00 0.00 64 ARG A CA 9
ATOM 9288 C C . ARG A 1 85 ? -5.273 1.594 -0.324 1.00 0.00 64 ARG A C 9
ATOM 9289 O O . ARG A 1 85 ? -6.353 1.017 -0.451 1.00 0.00 64 ARG A O 9
ATOM 9310 N N . LYS A 1 86 ? -4.829 2.053 0.844 1.00 0.00 65 LYS A N 9
ATOM 9311 C CA . LYS A 1 86 ? -5.585 1.881 2.086 1.00 0.00 65 LYS A CA 9
ATOM 9312 C C . LYS A 1 86 ? -6.899 2.655 2.029 1.00 0.00 65 LYS A C 9
ATOM 9313 O O . LYS A 1 86 ? -6.963 3.730 1.435 1.00 0.00 65 LYS A O 9
ATOM 9332 N N . LEU A 1 87 ? -7.941 2.103 2.645 1.00 0.00 66 LEU A N 9
ATOM 9333 C CA . LEU A 1 87 ? -9.227 2.784 2.744 1.00 0.00 66 LEU A CA 9
ATOM 9334 C C . LEU A 1 87 ? -9.509 3.152 4.202 1.00 0.00 66 LEU A C 9
ATOM 9335 O O . LEU A 1 87 ? -10.160 2.351 4.912 1.00 0.00 66 LEU A O 9
ATOM 9352 N N . MET A 1 22 ? 4.122 0.926 -0.747 1.00 0.00 1 MET A N 10
ATOM 9353 C CA . MET A 1 22 ? 2.738 0.402 -0.701 1.00 0.00 1 MET A CA 10
ATOM 9354 C C . MET A 1 22 ? 2.729 -1.060 -1.128 1.00 0.00 1 MET A C 10
ATOM 9355 O O . MET A 1 22 ? 2.528 -1.374 -2.303 1.00 0.00 1 MET A O 10
ATOM 9369 N N . LYS A 1 23 ? 2.959 -1.951 -0.170 1.00 0.00 2 LYS A N 10
ATOM 9370 C CA . LYS A 1 23 ? 3.119 -3.373 -0.459 1.00 0.00 2 LYS A CA 10
ATOM 9371 C C . LYS A 1 23 ? 1.976 -4.189 0.152 1.00 0.00 2 LYS A C 10
ATOM 9372 O O . LYS A 1 23 ? 1.824 -4.241 1.378 1.00 0.00 2 LYS A O 10
ATOM 9391 N N . VAL A 1 24 ? 1.169 -4.813 -0.705 1.00 0.00 3 VAL A N 10
ATOM 9392 C CA . VAL A 1 24 ? 0.113 -5.721 -0.256 1.00 0.00 3 VAL A CA 10
ATOM 9393 C C . VAL A 1 24 ? 0.075 -6.961 -1.149 1.00 0.00 3 VAL A C 10
ATOM 9394 O O . VAL A 1 24 ? 0.026 -6.859 -2.377 1.00 0.00 3 VAL A O 10
ATOM 9407 N N . MET A 1 25 ? 0.118 -8.131 -0.528 1.00 0.00 4 MET A N 10
ATOM 9408 C CA . MET A 1 25 ? 0.121 -9.394 -1.258 1.00 0.00 4 MET A CA 10
ATOM 9409 C C . MET A 1 25 ? -1.265 -10.026 -1.229 1.00 0.00 4 MET A C 10
ATOM 9410 O O . MET A 1 25 ? -1.737 -10.447 -0.171 1.00 0.00 4 MET A O 10
ATOM 9424 N N . ILE A 1 26 ? -1.923 -10.080 -2.383 1.00 0.00 5 ILE A N 10
ATOM 9425 C CA . ILE A 1 26 ? -3.230 -10.712 -2.477 1.00 0.00 5 ILE A CA 10
ATOM 9426 C C . ILE A 1 26 ? -3.048 -12.224 -2.491 1.00 0.00 5 ILE A C 10
ATOM 9427 O O . ILE A 1 26 ? -2.424 -12.777 -3.397 1.00 0.00 5 ILE A O 10
ATOM 9443 N N . ARG A 1 27 ? -3.591 -12.882 -1.482 1.00 0.00 6 ARG A N 10
ATOM 9444 C CA . ARG A 1 27 ? -3.359 -14.301 -1.272 1.00 0.00 6 ARG A CA 10
ATOM 9445 C C . ARG A 1 27 ? -4.497 -15.118 -1.873 1.00 0.00 6 ARG A C 10
ATOM 9446 O O . ARG A 1 27 ? -5.658 -14.975 -1.480 1.00 0.00 6 ARG A O 10
ATOM 9467 N N . LYS A 1 28 ? -4.154 -15.960 -2.843 1.00 0.00 7 LYS A N 10
ATOM 9468 C CA . LYS A 1 28 ? -5.127 -16.812 -3.510 1.00 0.00 7 LYS A CA 10
ATOM 9469 C C . LYS A 1 28 ? -4.966 -18.254 -3.043 1.00 0.00 7 LYS A C 10
ATOM 9470 O O . LYS A 1 28 ? -3.904 -18.860 -3.214 1.00 0.00 7 LYS A O 10
ATOM 9489 N N . THR A 1 29 ? -6.013 -18.784 -2.432 1.00 0.00 8 THR A N 10
ATOM 9490 C CA . THR A 1 29 ? -6.030 -20.162 -1.963 1.00 0.00 8 THR A CA 10
ATOM 9491 C C . THR A 1 29 ? -7.420 -20.758 -2.189 1.00 0.00 8 THR A C 10
ATOM 9492 O O . THR A 1 29 ? -8.394 -20.012 -2.336 1.00 0.00 8 THR A O 10
ATOM 9503 N N . ALA A 1 30 ? -7.503 -22.088 -2.263 1.00 0.00 9 ALA A N 10
ATOM 9504 C CA . ALA A 1 30 ? -8.782 -22.778 -2.434 1.00 0.00 9 ALA A CA 10
ATOM 9505 C C . ALA A 1 30 ? -9.824 -22.235 -1.454 1.00 0.00 9 ALA A C 10
ATOM 9506 O O . ALA A 1 30 ? -9.725 -22.479 -0.249 1.00 0.00 9 ALA A O 10
ATOM 9513 N N . THR A 1 31 ? -10.783 -21.469 -1.995 1.00 0.00 10 THR A N 10
ATOM 9514 C CA . THR A 1 31 ? -11.844 -20.774 -1.242 1.00 0.00 10 THR A CA 10
ATOM 9515 C C . THR A 1 31 ? -11.302 -19.649 -0.343 1.00 0.00 10 THR A C 10
ATOM 9516 O O . THR A 1 31 ? -11.899 -18.570 -0.270 1.00 0.00 10 THR A O 10
ATOM 9527 N N . GLY A 1 32 ? -10.179 -19.892 0.328 1.00 0.00 11 GLY A N 10
ATOM 9528 C CA . GLY A 1 32 ? -9.610 -18.907 1.227 1.00 0.00 11 GLY A CA 10
ATOM 9529 C C . GLY A 1 32 ? -9.014 -17.720 0.493 1.00 0.00 11 GLY A C 10
ATOM 9530 O O . GLY A 1 32 ? -7.951 -17.829 -0.120 1.00 0.00 11 GLY A O 10
ATOM 9534 N N . HIS A 1 33 ? -9.714 -16.593 0.534 1.00 0.00 12 HIS A N 10
ATOM 9535 C CA . HIS A 1 33 ? -9.210 -15.350 -0.036 1.00 0.00 12 HIS A CA 10
ATOM 9536 C C . HIS A 1 33 ? -8.755 -14.438 1.092 1.00 0.00 12 HIS A C 10
ATOM 9537 O O . HIS A 1 33 ? -9.540 -14.114 1.980 1.00 0.00 12 HIS A O 10
ATOM 9552 N N . SER A 1 34 ? -7.496 -14.040 1.072 1.00 0.00 13 SER A N 10
ATOM 9553 C CA . SER A 1 34 ? -6.966 -13.146 2.089 1.00 0.00 13 SER A CA 10
ATOM 9554 C C . SER A 1 34 ? -6.057 -12.103 1.450 1.00 0.00 13 SER A C 10
ATOM 9555 O O . SER A 1 34 ? -5.596 -12.276 0.321 1.00 0.00 13 SER A O 10
ATOM 9563 N N . ALA A 1 35 ? -5.822 -11.008 2.164 1.00 0.00 14 ALA A N 10
ATOM 9564 C CA . ALA A 1 35 ? -4.938 -9.956 1.684 1.00 0.00 14 ALA A CA 10
ATOM 9565 C C . ALA A 1 35 ? -3.897 -9.634 2.746 1.00 0.00 14 ALA A C 10
ATOM 9566 O O . ALA A 1 35 ? -4.231 -9.181 3.843 1.00 0.00 14 ALA A O 10
ATOM 9573 N N . TYR A 1 36 ? -2.640 -9.894 2.418 1.00 0.00 15 TYR A N 10
ATOM 9574 C CA . TYR A 1 36 ? -1.538 -9.667 3.340 1.00 0.00 15 TYR A CA 10
ATOM 9575 C C . TYR A 1 36 ? -1.031 -8.230 3.228 1.00 0.00 15 TYR A C 10
ATOM 9576 O O . TYR A 1 36 ? -0.334 -7.872 2.273 1.00 0.00 15 TYR A O 10
ATOM 9594 N N . VAL A 1 37 ? -1.409 -7.411 4.199 1.00 0.00 16 VAL A N 10
ATOM 9595 C CA . VAL A 1 37 ? -0.929 -6.040 4.294 1.00 0.00 16 VAL A CA 10
ATOM 9596 C C . VAL A 1 37 ? 0.518 -6.047 4.782 1.00 0.00 16 VAL A C 10
ATOM 9597 O O . VAL A 1 37 ? 0.785 -6.007 5.990 1.00 0.00 16 VAL A O 10
ATOM 9610 N N . ALA A 1 38 ? 1.445 -6.125 3.833 1.00 0.00 17 ALA A N 10
ATOM 9611 C CA . ALA A 1 38 ? 2.864 -6.303 4.132 1.00 0.00 17 ALA A CA 10
ATOM 9612 C C . ALA A 1 38 ? 3.410 -5.186 5.016 1.00 0.00 17 ALA A C 10
ATOM 9613 O O . ALA A 1 38 ? 4.268 -5.428 5.865 1.00 0.00 17 ALA A O 10
ATOM 9620 N N . LYS A 1 39 ? 2.901 -3.970 4.827 1.00 0.00 18 LYS A N 10
ATOM 9621 C CA . LYS A 1 39 ? 3.391 -2.810 5.575 1.00 0.00 18 LYS A CA 10
ATOM 9622 C C . LYS A 1 39 ? 3.046 -2.908 7.063 1.00 0.00 18 LYS A C 10
ATOM 9623 O O . LYS A 1 39 ? 3.562 -2.139 7.874 1.00 0.00 18 LYS A O 10
ATOM 9642 N N . LYS A 1 40 ? 2.169 -3.847 7.418 1.00 0.00 19 LYS A N 10
ATOM 9643 C CA . LYS A 1 40 ? 1.787 -4.054 8.818 1.00 0.00 19 LYS A CA 10
ATOM 9644 C C . LYS A 1 40 ? 1.965 -5.521 9.224 1.00 0.00 19 LYS A C 10
ATOM 9645 O O . LYS A 1 40 ? 1.825 -5.866 10.399 1.00 0.00 19 LYS A O 10
ATOM 9664 N N . ASP A 1 41 ? 2.265 -6.377 8.242 1.00 0.00 20 ASP A N 10
ATOM 9665 C CA . ASP A 1 41 ? 2.405 -7.824 8.469 1.00 0.00 20 ASP A CA 10
ATOM 9666 C C . ASP A 1 41 ? 1.044 -8.443 8.823 1.00 0.00 20 ASP A C 10
ATOM 9667 O O . ASP A 1 41 ? 0.952 -9.569 9.320 1.00 0.00 20 ASP A O 10
ATOM 9676 N N . LEU A 1 42 ? -0.019 -7.705 8.521 1.00 0.00 21 LEU A N 10
ATOM 9677 C CA . LEU A 1 42 ? -1.382 -8.135 8.823 1.00 0.00 21 LEU A CA 10
ATOM 9678 C C . LEU A 1 42 ? -1.941 -8.964 7.669 1.00 0.00 21 LEU A C 10
ATOM 9679 O O . LEU A 1 42 ? -1.792 -8.593 6.508 1.00 0.00 21 LEU A O 10
ATOM 9695 N N . GLU A 1 43 ? -2.577 -10.086 7.992 1.00 0.00 22 GLU A N 10
ATOM 9696 C CA . GLU A 1 43 ? -3.268 -10.892 6.989 1.00 0.00 22 GLU A CA 10
ATOM 9697 C C . GLU A 1 43 ? -4.645 -11.288 7.509 1.00 0.00 22 GLU A C 10
ATOM 9698 O O . GLU A 1 43 ? -4.757 -12.071 8.454 1.00 0.00 22 GLU A O 10
ATOM 9710 N N . GLU A 1 44 ? -5.686 -10.732 6.906 1.00 0.00 23 GLU A N 10
ATOM 9711 C CA . GLU A 1 44 ? -7.059 -11.071 7.265 1.00 0.00 23 GLU A CA 10
ATOM 9712 C C . GLU A 1 44 ? -7.767 -11.719 6.086 1.00 0.00 23 GLU A C 10
ATOM 9713 O O . GLU A 1 44 ? -7.343 -11.572 4.935 1.00 0.00 23 GLU A O 10
ATOM 9725 N N . LEU A 1 45 ? -8.845 -12.431 6.380 1.00 0.00 24 LEU A N 10
ATOM 9726 C CA . LEU A 1 45 ? -9.676 -13.026 5.348 1.00 0.00 24 LEU A CA 10
ATOM 9727 C C . LEU A 1 45 ? -10.562 -11.969 4.699 1.00 0.00 24 LEU A C 10
ATOM 9728 O O . LEU A 1 45 ? -11.130 -11.110 5.382 1.00 0.00 24 LEU A O 10
ATOM 9744 N N . ILE A 1 46 ? -10.644 -12.024 3.382 1.00 0.00 25 ILE A N 10
ATOM 9745 C CA . ILE A 1 46 ? -11.518 -11.152 2.618 1.00 0.00 25 ILE A CA 10
ATOM 9746 C C . ILE A 1 46 ? -12.975 -11.564 2.820 1.00 0.00 25 ILE A C 10
ATOM 9747 O O . ILE A 1 46 ? -13.411 -12.606 2.320 1.00 0.00 25 ILE A O 10
ATOM 9763 N N . VAL A 1 47 ? -13.711 -10.754 3.574 1.00 0.00 26 VAL A N 10
ATOM 9764 C CA . VAL A 1 47 ? -15.113 -11.039 3.884 1.00 0.00 26 VAL A CA 10
ATOM 9765 C C . VAL A 1 47 ? -16.048 -10.333 2.907 1.00 0.00 26 VAL A C 10
ATOM 9766 O O . VAL A 1 47 ? -17.193 -10.751 2.717 1.00 0.00 26 VAL A O 10
ATOM 9779 N N . GLU A 1 48 ? -15.551 -9.266 2.287 1.00 0.00 27 GLU A N 10
ATOM 9780 C CA . GLU A 1 48 ? -16.340 -8.485 1.341 1.00 0.00 27 GLU A CA 10
ATOM 9781 C C . GLU A 1 48 ? -15.463 -8.020 0.187 1.00 0.00 27 GLU A C 10
ATOM 9782 O O . GLU A 1 48 ? -14.295 -7.673 0.384 1.00 0.00 27 GLU A O 10
ATOM 9794 N N . MET A 1 49 ? -16.028 -8.011 -1.014 1.00 0.00 28 MET A N 10
ATOM 9795 C CA . MET A 1 49 ? -15.290 -7.651 -2.219 1.00 0.00 28 MET A CA 10
ATOM 9796 C C . MET A 1 49 ? -15.987 -6.497 -2.936 1.00 0.00 28 MET A C 10
ATOM 9797 O O . MET A 1 49 ? -17.028 -6.007 -2.485 1.00 0.00 28 MET A O 10
ATOM 9811 N N . GLU A 1 50 ? -15.381 -6.035 -4.023 1.00 0.00 29 GLU A N 10
ATOM 9812 C CA . GLU A 1 50 ? -16.043 -5.114 -4.941 1.00 0.00 29 GLU A CA 10
ATOM 9813 C C . GLU A 1 50 ? -16.887 -5.919 -5.918 1.00 0.00 29 GLU A C 10
ATOM 9814 O O . GLU A 1 50 ? -18.098 -5.723 -6.037 1.00 0.00 29 GLU A O 10
ATOM 9826 N N . ASN A 1 51 ? -16.219 -6.833 -6.609 1.00 0.00 30 ASN A N 10
ATOM 9827 C CA . ASN A 1 51 ? -16.865 -7.736 -7.552 1.00 0.00 30 ASN A CA 10
ATOM 9828 C C . ASN A 1 51 ? -17.169 -9.051 -6.844 1.00 0.00 30 ASN A C 10
ATOM 9829 O O . ASN A 1 51 ? -16.339 -9.538 -6.077 1.00 0.00 30 ASN A O 10
ATOM 9840 N N . PRO A 1 52 ? -18.366 -9.627 -7.074 1.00 0.00 31 PRO A N 10
ATOM 9841 C CA . PRO A 1 52 ? -18.775 -10.918 -6.495 1.00 0.00 31 PRO A CA 10
ATOM 9842 C C . PRO A 1 52 ? -17.677 -11.989 -6.576 1.00 0.00 31 PRO A C 10
ATOM 9843 O O . PRO A 1 52 ? -17.687 -12.959 -5.814 1.00 0.00 31 PRO A O 10
ATOM 9854 N N . ALA A 1 53 ? -16.745 -11.813 -7.511 1.00 0.00 32 ALA A N 10
ATOM 9855 C CA . ALA A 1 53 ? -15.576 -12.676 -7.607 1.00 0.00 32 ALA A CA 10
ATOM 9856 C C . ALA A 1 53 ? -14.515 -12.239 -6.600 1.00 0.00 32 ALA A C 10
ATOM 9857 O O . ALA A 1 53 ? -14.254 -12.938 -5.617 1.00 0.00 32 ALA A O 10
ATOM 9864 N N . LEU A 1 54 ? -13.915 -11.069 -6.845 1.00 0.00 33 LEU A N 10
ATOM 9865 C CA . LEU A 1 54 ? -12.867 -10.542 -5.974 1.00 0.00 33 LEU A CA 10
ATOM 9866 C C . LEU A 1 54 ? -12.392 -9.166 -6.459 1.00 0.00 33 LEU A C 10
ATOM 9867 O O . LEU A 1 54 ? -12.755 -8.133 -5.889 1.00 0.00 33 LEU A O 10
ATOM 9883 N N . TRP A 1 55 ? -11.599 -9.169 -7.532 1.00 0.00 34 TRP A N 10
ATOM 9884 C CA . TRP A 1 55 ? -10.996 -7.947 -8.074 1.00 0.00 34 TRP A CA 10
ATOM 9885 C C . TRP A 1 55 ? -12.055 -7.081 -8.761 1.00 0.00 34 TRP A C 10
ATOM 9886 O O . TRP A 1 55 ? -12.904 -7.601 -9.487 1.00 0.00 34 TRP A O 10
ATOM 9907 N N . GLY A 1 56 ? -12.003 -5.766 -8.535 1.00 0.00 35 GLY A N 10
ATOM 9908 C CA . GLY A 1 56 ? -12.985 -4.875 -9.137 1.00 0.00 35 GLY A CA 10
ATOM 9909 C C . GLY A 1 56 ? -12.771 -3.413 -8.780 1.00 0.00 35 GLY A C 10
ATOM 9910 O O . GLY A 1 56 ? -12.924 -2.530 -9.628 1.00 0.00 35 GLY A O 10
ATOM 9914 N N . GLY A 1 57 ? -12.423 -3.154 -7.525 1.00 0.00 36 GLY A N 10
ATOM 9915 C CA . GLY A 1 57 ? -12.261 -1.786 -7.062 1.00 0.00 36 GLY A CA 10
ATOM 9916 C C . GLY A 1 57 ? -11.757 -1.727 -5.635 1.00 0.00 36 GLY A C 10
ATOM 9917 O O . GLY A 1 57 ? -10.612 -1.364 -5.393 1.00 0.00 36 GLY A O 10
ATOM 9921 N N . LYS A 1 58 ? -12.616 -2.083 -4.687 1.00 0.00 37 LYS A N 10
ATOM 9922 C CA . LYS A 1 58 ? -12.232 -2.146 -3.276 1.00 0.00 37 LYS A CA 10
ATOM 9923 C C . LYS A 1 58 ? -12.423 -3.555 -2.715 1.00 0.00 37 LYS A C 10
ATOM 9924 O O . LYS A 1 58 ? -13.095 -4.394 -3.320 1.00 0.00 37 LYS A O 10
ATOM 9943 N N . VAL A 1 59 ? -11.819 -3.806 -1.562 1.00 0.00 38 VAL A N 10
ATOM 9944 C CA . VAL A 1 59 ? -11.974 -5.069 -0.856 1.00 0.00 38 VAL A CA 10
ATOM 9945 C C . VAL A 1 59 ? -11.901 -4.817 0.654 1.00 0.00 38 VAL A C 10
ATOM 9946 O O . VAL A 1 59 ? -11.193 -3.912 1.098 1.00 0.00 38 VAL A O 10
ATOM 9959 N N . THR A 1 60 ? -12.638 -5.599 1.437 1.00 0.00 39 THR A N 10
ATOM 9960 C CA . THR A 1 60 ? -12.692 -5.407 2.886 1.00 0.00 39 THR A CA 10
ATOM 9961 C C . THR A 1 60 ? -12.236 -6.665 3.626 1.00 0.00 39 THR A C 10
ATOM 9962 O O . THR A 1 60 ? -12.658 -7.784 3.310 1.00 0.00 39 THR A O 10
ATOM 9973 N N . LEU A 1 61 ? -11.366 -6.464 4.611 1.00 0.00 40 LEU A N 10
ATOM 9974 C CA . LEU A 1 61 ? -10.809 -7.550 5.406 1.00 0.00 40 LEU A CA 10
ATOM 9975 C C . LEU A 1 61 ? -11.647 -7.793 6.658 1.00 0.00 40 LEU A C 10
ATOM 9976 O O . LEU A 1 61 ? -12.333 -6.893 7.145 1.00 0.00 40 LEU A O 10
ATOM 9992 N N . ALA A 1 62 ? -11.559 -9.013 7.179 1.00 0.00 41 ALA A N 10
ATOM 9993 C CA . ALA A 1 62 ? -12.341 -9.450 8.337 1.00 0.00 41 ALA A CA 10
ATOM 9994 C C . ALA A 1 62 ? -12.214 -8.506 9.537 1.00 0.00 41 ALA A C 10
ATOM 9995 O O . ALA A 1 62 ? -13.174 -8.309 10.284 1.00 0.00 41 ALA A O 10
ATOM 10002 N N . ASN A 1 63 ? -11.036 -7.921 9.715 1.00 0.00 42 ASN A N 10
ATOM 10003 C CA . ASN A 1 63 ? -10.746 -7.143 10.921 1.00 0.00 42 ASN A CA 10
ATOM 10004 C C . ASN A 1 63 ? -11.122 -5.667 10.740 1.00 0.00 42 ASN A C 10
ATOM 10005 O O . ASN A 1 63 ? -10.978 -4.862 11.658 1.00 0.00 42 ASN A O 10
ATOM 10016 N N . GLY A 1 64 ? -11.606 -5.311 9.550 1.00 0.00 43 GLY A N 10
ATOM 10017 C CA . GLY A 1 64 ? -12.095 -3.957 9.318 1.00 0.00 43 GLY A CA 10
ATOM 10018 C C . GLY A 1 64 ? -11.288 -3.190 8.286 1.00 0.00 43 GLY A C 10
ATOM 10019 O O . GLY A 1 64 ? -11.820 -2.291 7.628 1.00 0.00 43 GLY A O 10
ATOM 10023 N N . TRP A 1 65 ? -10.008 -3.533 8.146 1.00 0.00 44 TRP A N 10
ATOM 10024 C CA . TRP A 1 65 ? -9.131 -2.871 7.174 1.00 0.00 44 TRP A CA 10
ATOM 10025 C C . TRP A 1 65 ? -9.678 -3.035 5.758 1.00 0.00 44 TRP A C 10
ATOM 10026 O O . TRP A 1 65 ? -10.186 -4.097 5.404 1.00 0.00 44 TRP A O 10
ATOM 10047 N N . GLN A 1 66 ? -9.582 -1.979 4.959 1.00 0.00 45 GLN A N 10
ATOM 10048 C CA . GLN A 1 66 ? -10.037 -2.021 3.574 1.00 0.00 45 GLN A CA 10
ATOM 10049 C C . GLN A 1 66 ? -8.883 -1.675 2.638 1.00 0.00 45 GLN A C 10
ATOM 10050 O O . GLN A 1 66 ? -8.036 -0.838 2.961 1.00 0.00 45 GLN A O 10
ATOM 10064 N N . LEU A 1 67 ? -8.859 -2.329 1.486 1.00 0.00 46 LEU A N 10
ATOM 10065 C CA . LEU A 1 67 ? -7.785 -2.167 0.511 1.00 0.00 46 LEU A CA 10
ATOM 10066 C C . LEU A 1 67 ? -8.406 -1.989 -0.876 1.00 0.00 46 LEU A C 10
ATOM 10067 O O . LEU A 1 67 ? -9.411 -2.625 -1.195 1.00 0.00 46 LEU A O 10
ATOM 10083 N N . GLU A 1 68 ? -7.838 -1.105 -1.683 1.00 0.00 47 GLU A N 10
ATOM 10084 C CA . GLU A 1 68 ? -8.332 -0.880 -3.039 1.00 0.00 47 GLU A CA 10
ATOM 10085 C C . GLU A 1 68 ? -7.779 -1.951 -3.982 1.00 0.00 47 GLU A C 10
ATOM 10086 O O . GLU A 1 68 ? -6.576 -1.998 -4.250 1.00 0.00 47 GLU A O 10
ATOM 10098 N N . LEU A 1 69 ? -8.668 -2.813 -4.473 1.00 0.00 48 LEU A N 10
ATOM 10099 C CA . LEU A 1 69 ? -8.288 -3.946 -5.311 1.00 0.00 48 LEU A CA 10
ATOM 10100 C C . LEU A 1 69 ? -8.780 -3.733 -6.747 1.00 0.00 48 LEU A C 10
ATOM 10101 O O . LEU A 1 69 ? -9.934 -4.046 -7.065 1.00 0.00 48 LEU A O 10
ATOM 10117 N N . PRO A 1 70 ? -7.915 -3.197 -7.635 1.00 0.00 49 PRO A N 10
ATOM 10118 C CA . PRO A 1 70 ? -8.299 -2.853 -9.013 1.00 0.00 49 PRO A CA 10
ATOM 10119 C C . PRO A 1 70 ? -8.663 -4.087 -9.839 1.00 0.00 49 PRO A C 10
ATOM 10120 O O . PRO A 1 70 ? -8.156 -5.182 -9.595 1.00 0.00 49 PRO A O 10
ATOM 10131 N N . ALA A 1 71 ? -9.541 -3.906 -10.819 1.00 0.00 50 ALA A N 10
ATOM 10132 C CA . ALA A 1 71 ? -9.968 -5.000 -11.681 1.00 0.00 50 ALA A CA 10
ATOM 10133 C C . ALA A 1 71 ? -8.867 -5.354 -12.682 1.00 0.00 50 ALA A C 10
ATOM 10134 O O . ALA A 1 71 ? -8.872 -4.886 -13.823 1.00 0.00 50 ALA A O 10
ATOM 10141 N N . MET A 1 72 ? -7.896 -6.140 -12.224 1.00 0.00 51 MET A N 10
ATOM 10142 C CA . MET A 1 72 ? -6.799 -6.599 -13.075 1.00 0.00 51 MET A CA 10
ATOM 10143 C C . MET A 1 72 ? -7.116 -7.980 -13.645 1.00 0.00 51 MET A C 10
ATOM 10144 O O . MET A 1 72 ? -7.268 -8.144 -14.856 1.00 0.00 51 MET A O 10
ATOM 10158 N N . ALA A 1 73 ? -7.233 -8.963 -12.756 1.00 0.00 52 ALA A N 10
ATOM 10159 C CA . ALA A 1 73 ? -7.552 -10.333 -13.146 1.00 0.00 52 ALA A CA 10
ATOM 10160 C C . ALA A 1 73 ? -8.434 -10.986 -12.085 1.00 0.00 52 ALA A C 10
ATOM 10161 O O . ALA A 1 73 ? -7.993 -11.221 -10.961 1.00 0.00 52 ALA A O 10
ATOM 10168 N N . ALA A 1 74 ? -9.681 -11.266 -12.449 1.00 0.00 53 ALA A N 10
ATOM 10169 C CA . ALA A 1 74 ? -10.657 -11.827 -11.518 1.00 0.00 53 ALA A CA 10
ATOM 10170 C C . ALA A 1 74 ? -10.213 -13.193 -10.997 1.00 0.00 53 ALA A C 10
ATOM 10171 O O . ALA A 1 74 ? -10.324 -13.479 -9.801 1.00 0.00 53 ALA A O 10
ATOM 10178 N N . ASP A 1 75 ? -9.702 -14.027 -11.898 1.00 0.00 54 ASP A N 10
ATOM 10179 C CA . ASP A 1 75 ? -9.299 -15.389 -11.549 1.00 0.00 54 ASP A CA 10
ATOM 10180 C C . ASP A 1 75 ? -8.041 -15.393 -10.678 1.00 0.00 54 ASP A C 10
ATOM 10181 O O . ASP A 1 75 ? -8.058 -15.952 -9.582 1.00 0.00 54 ASP A O 10
ATOM 10190 N N . THR A 1 76 ? -6.970 -14.750 -11.163 1.00 0.00 55 THR A N 10
ATOM 10191 C CA . THR A 1 76 ? -5.673 -14.713 -10.470 1.00 0.00 55 THR A CA 10
ATOM 10192 C C . THR A 1 76 ? -5.303 -16.079 -9.866 1.00 0.00 55 THR A C 10
ATOM 10193 O O . THR A 1 76 ? -5.614 -16.363 -8.706 1.00 0.00 55 THR A O 10
ATOM 10204 N N . PRO A 1 77 ? -4.630 -16.943 -10.653 1.00 0.00 56 PRO A N 10
ATOM 10205 C CA . PRO A 1 77 ? -4.332 -18.325 -10.246 1.00 0.00 56 PRO A CA 10
ATOM 10206 C C . PRO A 1 77 ? -3.282 -18.407 -9.136 1.00 0.00 56 PRO A C 10
ATOM 10207 O O . PRO A 1 77 ? -3.201 -19.406 -8.419 1.00 0.00 56 PRO A O 10
ATOM 10218 N N . LEU A 1 78 ? -2.490 -17.349 -8.993 1.00 0.00 57 LEU A N 10
ATOM 10219 C CA . LEU A 1 78 ? -1.417 -17.312 -8.002 1.00 0.00 57 LEU A CA 10
ATOM 10220 C C . LEU A 1 78 ? -1.551 -16.077 -7.108 1.00 0.00 57 LEU A C 10
ATOM 10221 O O . LEU A 1 78 ? -2.151 -15.076 -7.514 1.00 0.00 57 LEU A O 10
ATOM 10237 N N . PRO A 1 79 ? -1.027 -16.140 -5.864 1.00 0.00 58 PRO A N 10
ATOM 10238 C CA . PRO A 1 79 ? -1.042 -15.000 -4.945 1.00 0.00 58 PRO A CA 10
ATOM 10239 C C . PRO A 1 79 ? -0.136 -13.867 -5.434 1.00 0.00 58 PRO A C 10
ATOM 10240 O O . PRO A 1 79 ? 1.075 -13.872 -5.200 1.00 0.00 58 PRO A O 10
ATOM 10251 N N . ILE A 1 80 ? -0.734 -12.917 -6.139 1.00 0.00 59 ILE A N 10
ATOM 10252 C CA . ILE A 1 80 ? -0.001 -11.797 -6.722 1.00 0.00 59 ILE A CA 10
ATOM 10253 C C . ILE A 1 80 ? 0.085 -10.628 -5.739 1.00 0.00 59 ILE A C 10
ATOM 10254 O O . ILE A 1 80 ? -0.853 -10.364 -4.981 1.00 0.00 59 ILE A O 10
ATOM 10270 N N . THR A 1 81 ? 1.220 -9.940 -5.750 1.00 0.00 60 THR A N 10
ATOM 10271 C CA . THR A 1 81 ? 1.424 -8.764 -4.917 1.00 0.00 60 THR A CA 10
ATOM 10272 C C . THR A 1 81 ? 1.165 -7.496 -5.733 1.00 0.00 60 THR A C 10
ATOM 10273 O O . THR A 1 81 ? 1.682 -7.353 -6.844 1.00 0.00 60 THR A O 10
ATOM 10284 N N . VAL A 1 82 ? 0.357 -6.587 -5.190 1.00 0.00 61 VAL A N 10
ATOM 10285 C CA . VAL A 1 82 ? -0.012 -5.359 -5.893 1.00 0.00 61 VAL A CA 10
ATOM 10286 C C . VAL A 1 82 ? 0.280 -4.125 -5.040 1.00 0.00 61 VAL A C 10
ATOM 10287 O O . VAL A 1 82 ? 0.713 -4.235 -3.888 1.00 0.00 61 VAL A O 10
ATOM 10300 N N . GLU A 1 83 ? 0.034 -2.953 -5.619 1.00 0.00 62 GLU A N 10
ATOM 10301 C CA . GLU A 1 83 ? 0.267 -1.681 -4.946 1.00 0.00 62 GLU A CA 10
ATOM 10302 C C . GLU A 1 83 ? -0.863 -1.390 -3.959 1.00 0.00 62 GLU A C 10
ATOM 10303 O O . GLU A 1 83 ? -2.039 -1.380 -4.332 1.00 0.00 62 GLU A O 10
ATOM 10315 N N . ALA A 1 84 ? -0.496 -1.150 -2.706 1.00 0.00 63 ALA A N 10
ATOM 10316 C CA . ALA A 1 84 ? -1.465 -1.001 -1.625 1.00 0.00 63 ALA A CA 10
ATOM 10317 C C . ALA A 1 84 ? -2.079 0.397 -1.574 1.00 0.00 63 ALA A C 10
ATOM 10318 O O . ALA A 1 84 ? -1.372 1.400 -1.474 1.00 0.00 63 ALA A O 10
ATOM 10325 N N . ARG A 1 85 ? -3.403 0.447 -1.658 1.00 0.00 64 ARG A N 10
ATOM 10326 C CA . ARG A 1 85 ? -4.169 1.662 -1.386 1.00 0.00 64 ARG A CA 10
ATOM 10327 C C . ARG A 1 85 ? -5.101 1.400 -0.206 1.00 0.00 64 ARG A C 10
ATOM 10328 O O . ARG A 1 85 ? -6.143 0.763 -0.368 1.00 0.00 64 ARG A O 10
ATOM 10349 N N . LYS A 1 86 ? -4.715 1.857 0.979 1.00 0.00 65 LYS A N 10
ATOM 10350 C CA . LYS A 1 86 ? -5.527 1.641 2.171 1.00 0.00 65 LYS A CA 10
ATOM 10351 C C . LYS A 1 86 ? -6.739 2.564 2.152 1.00 0.00 65 LYS A C 10
ATOM 10352 O O . LYS A 1 86 ? -6.611 3.760 1.900 1.00 0.00 65 LYS A O 10
ATOM 10371 N N . LEU A 1 87 ? -7.910 2.001 2.408 1.00 0.00 66 LEU A N 10
ATOM 10372 C CA . LEU A 1 87 ? -9.145 2.774 2.454 1.00 0.00 66 LEU A CA 10
ATOM 10373 C C . LEU A 1 87 ? -9.581 2.962 3.906 1.00 0.00 66 LEU A C 10
ATOM 10374 O O . LEU A 1 87 ? -9.282 4.027 4.486 1.00 0.00 66 LEU A O 10
ATOM 10391 N N . MET A 1 22 ? 3.220 0.665 -0.228 1.00 0.00 1 MET A N 11
ATOM 10392 C CA . MET A 1 22 ? 2.422 0.583 -1.476 1.00 0.00 1 MET A CA 11
ATOM 10393 C C . MET A 1 22 ? 2.304 -0.868 -1.961 1.00 0.00 1 MET A C 11
ATOM 10394 O O . MET A 1 22 ? 1.712 -1.136 -3.003 1.00 0.00 1 MET A O 11
ATOM 10408 N N . LYS A 1 23 ? 2.847 -1.807 -1.194 1.00 0.00 2 LYS A N 11
ATOM 10409 C CA . LYS A 1 23 ? 2.870 -3.210 -1.590 1.00 0.00 2 LYS A CA 11
ATOM 10410 C C . LYS A 1 23 ? 1.915 -4.045 -0.740 1.00 0.00 2 LYS A C 11
ATOM 10411 O O . LYS A 1 23 ? 1.890 -3.922 0.492 1.00 0.00 2 LYS A O 11
ATOM 10430 N N . VAL A 1 24 ? 1.129 -4.881 -1.413 1.00 0.00 3 VAL A N 11
ATOM 10431 C CA . VAL A 1 24 ? 0.253 -5.837 -0.753 1.00 0.00 3 VAL A CA 11
ATOM 10432 C C . VAL A 1 24 ? 0.194 -7.132 -1.567 1.00 0.00 3 VAL A C 11
ATOM 10433 O O . VAL A 1 24 ? 0.070 -7.100 -2.795 1.00 0.00 3 VAL A O 11
ATOM 10446 N N . MET A 1 25 ? 0.315 -8.266 -0.888 1.00 0.00 4 MET A N 11
ATOM 10447 C CA . MET A 1 25 ? 0.288 -9.569 -1.545 1.00 0.00 4 MET A CA 11
ATOM 10448 C C . MET A 1 25 ? -1.063 -10.242 -1.326 1.00 0.00 4 MET A C 11
ATOM 10449 O O . MET A 1 25 ? -1.424 -10.580 -0.196 1.00 0.00 4 MET A O 11
ATOM 10463 N N . ILE A 1 26 ? -1.815 -10.419 -2.407 1.00 0.00 5 ILE A N 11
ATOM 10464 C CA . ILE A 1 26 ? -3.129 -11.046 -2.335 1.00 0.00 5 ILE A CA 11
ATOM 10465 C C . ILE A 1 26 ? -3.000 -12.556 -2.521 1.00 0.00 5 ILE A C 11
ATOM 10466 O O . ILE A 1 26 ? -2.619 -13.027 -3.601 1.00 0.00 5 ILE A O 11
ATOM 10482 N N . ARG A 1 27 ? -3.365 -13.309 -1.489 1.00 0.00 6 ARG A N 11
ATOM 10483 C CA . ARG A 1 27 ? -3.205 -14.761 -1.485 1.00 0.00 6 ARG A CA 11
ATOM 10484 C C . ARG A 1 27 ? -4.489 -15.433 -1.955 1.00 0.00 6 ARG A C 11
ATOM 10485 O O . ARG A 1 27 ? -5.593 -14.926 -1.729 1.00 0.00 6 ARG A O 11
ATOM 10506 N N . LYS A 1 28 ? -4.337 -16.570 -2.623 1.00 0.00 7 LYS A N 11
ATOM 10507 C CA . LYS A 1 28 ? -5.466 -17.283 -3.207 1.00 0.00 7 LYS A CA 11
ATOM 10508 C C . LYS A 1 28 ? -5.557 -18.695 -2.637 1.00 0.00 7 LYS A C 11
ATOM 10509 O O . LYS A 1 28 ? -4.544 -19.286 -2.250 1.00 0.00 7 LYS A O 11
ATOM 10528 N N . THR A 1 29 ? -6.771 -19.226 -2.599 1.00 0.00 8 THR A N 11
ATOM 10529 C CA . THR A 1 29 ? -7.037 -20.568 -2.095 1.00 0.00 8 THR A CA 11
ATOM 10530 C C . THR A 1 29 ? -8.383 -21.044 -2.649 1.00 0.00 8 THR A C 11
ATOM 10531 O O . THR A 1 29 ? -9.158 -20.227 -3.155 1.00 0.00 8 THR A O 11
ATOM 10542 N N . ALA A 1 30 ? -8.646 -22.354 -2.572 1.00 0.00 9 ALA A N 11
ATOM 10543 C CA . ALA A 1 30 ? -9.904 -22.945 -3.051 1.00 0.00 9 ALA A CA 11
ATOM 10544 C C . ALA A 1 30 ? -11.115 -22.058 -2.730 1.00 0.00 9 ALA A C 11
ATOM 10545 O O . ALA A 1 30 ? -11.993 -21.863 -3.570 1.00 0.00 9 ALA A O 11
ATOM 10552 N N . THR A 1 31 ? -11.143 -21.513 -1.516 1.00 0.00 10 THR A N 11
ATOM 10553 C CA . THR A 1 31 ? -12.196 -20.581 -1.115 1.00 0.00 10 THR A CA 11
ATOM 10554 C C . THR A 1 31 ? -11.650 -19.530 -0.145 1.00 0.00 10 THR A C 11
ATOM 10555 O O . THR A 1 31 ? -12.085 -18.378 -0.154 1.00 0.00 10 THR A O 11
ATOM 10566 N N . GLY A 1 32 ? -10.677 -19.930 0.674 1.00 0.00 11 GLY A N 11
ATOM 10567 C CA . GLY A 1 32 ? -10.112 -19.034 1.671 1.00 0.00 11 GLY A CA 11
ATOM 10568 C C . GLY A 1 32 ? -9.240 -17.947 1.066 1.00 0.00 11 GLY A C 11
ATOM 10569 O O . GLY A 1 32 ? -8.014 -18.023 1.124 1.00 0.00 11 GLY A O 11
ATOM 10573 N N . HIS A 1 33 ? -9.875 -16.944 0.468 1.00 0.00 12 HIS A N 11
ATOM 10574 C CA . HIS A 1 33 ? -9.159 -15.790 -0.068 1.00 0.00 12 HIS A CA 11
ATOM 10575 C C . HIS A 1 33 ? -8.572 -14.975 1.085 1.00 0.00 12 HIS A C 11
ATOM 10576 O O . HIS A 1 33 ? -9.237 -14.778 2.103 1.00 0.00 12 HIS A O 11
ATOM 10591 N N . SER A 1 34 ? -7.337 -14.509 0.931 1.00 0.00 13 SER A N 11
ATOM 10592 C CA . SER A 1 34 ? -6.665 -13.748 1.983 1.00 0.00 13 SER A CA 11
ATOM 10593 C C . SER A 1 34 ? -5.767 -12.663 1.385 1.00 0.00 13 SER A C 11
ATOM 10594 O O . SER A 1 34 ? -5.444 -12.698 0.194 1.00 0.00 13 SER A O 11
ATOM 10602 N N . ALA A 1 35 ? -5.384 -11.690 2.209 1.00 0.00 14 ALA A N 11
ATOM 10603 C CA . ALA A 1 35 ? -4.525 -10.592 1.770 1.00 0.00 14 ALA A CA 11
ATOM 10604 C C . ALA A 1 35 ? -3.492 -10.254 2.843 1.00 0.00 14 ALA A C 11
ATOM 10605 O O . ALA A 1 35 ? -3.787 -10.320 4.038 1.00 0.00 14 ALA A O 11
ATOM 10612 N N . TYR A 1 36 ? -2.286 -9.893 2.405 1.00 0.00 15 TYR A N 11
ATOM 10613 C CA . TYR A 1 36 ? -1.185 -9.564 3.309 1.00 0.00 15 TYR A CA 11
ATOM 10614 C C . TYR A 1 36 ? -0.602 -8.187 2.980 1.00 0.00 15 TYR A C 11
ATOM 10615 O O . TYR A 1 36 ? -0.003 -7.992 1.919 1.00 0.00 15 TYR A O 11
ATOM 10633 N N . VAL A 1 37 ? -0.790 -7.233 3.891 1.00 0.00 16 VAL A N 11
ATOM 10634 C CA . VAL A 1 37 ? -0.259 -5.880 3.732 1.00 0.00 16 VAL A CA 11
ATOM 10635 C C . VAL A 1 37 ? 1.183 -5.813 4.240 1.00 0.00 16 VAL A C 11
ATOM 10636 O O . VAL A 1 37 ? 1.447 -6.114 5.406 1.00 0.00 16 VAL A O 11
ATOM 10649 N N . ALA A 1 38 ? 2.096 -5.394 3.366 1.00 0.00 17 ALA A N 11
ATOM 10650 C CA . ALA A 1 38 ? 3.532 -5.408 3.657 1.00 0.00 17 ALA A CA 11
ATOM 10651 C C . ALA A 1 38 ? 3.892 -4.599 4.909 1.00 0.00 17 ALA A C 11
ATOM 10652 O O . ALA A 1 38 ? 4.240 -5.173 5.941 1.00 0.00 17 ALA A O 11
ATOM 10659 N N . LYS A 1 39 ? 3.790 -3.270 4.823 1.00 0.00 18 LYS A N 11
ATOM 10660 C CA . LYS A 1 39 ? 4.268 -2.385 5.897 1.00 0.00 18 LYS A CA 11
ATOM 10661 C C . LYS A 1 39 ? 3.500 -2.579 7.205 1.00 0.00 18 LYS A C 11
ATOM 10662 O O . LYS A 1 39 ? 3.946 -2.138 8.265 1.00 0.00 18 LYS A O 11
ATOM 10681 N N . LYS A 1 40 ? 2.349 -3.230 7.131 1.00 0.00 19 LYS A N 11
ATOM 10682 C CA . LYS A 1 40 ? 1.504 -3.435 8.304 1.00 0.00 19 LYS A CA 11
ATOM 10683 C C . LYS A 1 40 ? 1.668 -4.858 8.848 1.00 0.00 19 LYS A C 11
ATOM 10684 O O . LYS A 1 40 ? 1.289 -5.140 9.987 1.00 0.00 19 LYS A O 11
ATOM 10703 N N . ASP A 1 41 ? 2.253 -5.743 8.030 1.00 0.00 20 ASP A N 11
ATOM 10704 C CA . ASP A 1 41 ? 2.427 -7.160 8.393 1.00 0.00 20 ASP A CA 11
ATOM 10705 C C . ASP A 1 41 ? 1.070 -7.802 8.677 1.00 0.00 20 ASP A C 11
ATOM 10706 O O . ASP A 1 41 ? 0.970 -8.805 9.389 1.00 0.00 20 ASP A O 11
ATOM 10715 N N . LEU A 1 42 ? 0.033 -7.223 8.082 1.00 0.00 21 LEU A N 11
ATOM 10716 C CA . LEU A 1 42 ? -1.348 -7.617 8.336 1.00 0.00 21 LEU A CA 11
ATOM 10717 C C . LEU A 1 42 ? -1.776 -8.695 7.351 1.00 0.00 21 LEU A C 11
ATOM 10718 O O . LEU A 1 42 ? -1.686 -8.500 6.142 1.00 0.00 21 LEU A O 11
ATOM 10734 N N . GLU A 1 43 ? -2.236 -9.821 7.871 1.00 0.00 22 GLU A N 11
ATOM 10735 C CA . GLU A 1 43 ? -2.738 -10.905 7.041 1.00 0.00 22 GLU A CA 11
ATOM 10736 C C . GLU A 1 43 ? -4.125 -11.322 7.524 1.00 0.00 22 GLU A C 11
ATOM 10737 O O . GLU A 1 43 ? -4.270 -11.911 8.603 1.00 0.00 22 GLU A O 11
ATOM 10749 N N . GLU A 1 44 ? -5.141 -11.003 6.730 1.00 0.00 23 GLU A N 11
ATOM 10750 C CA . GLU A 1 44 ? -6.527 -11.277 7.097 1.00 0.00 23 GLU A CA 11
ATOM 10751 C C . GLU A 1 44 ? -7.263 -11.918 5.924 1.00 0.00 23 GLU A C 11
ATOM 10752 O O . GLU A 1 44 ? -6.823 -11.825 4.774 1.00 0.00 23 GLU A O 11
ATOM 10764 N N . LEU A 1 45 ? -8.381 -12.565 6.226 1.00 0.00 24 LEU A N 11
ATOM 10765 C CA . LEU A 1 45 ? -9.206 -13.209 5.210 1.00 0.00 24 LEU A CA 11
ATOM 10766 C C . LEU A 1 45 ? -10.045 -12.172 4.463 1.00 0.00 24 LEU A C 11
ATOM 10767 O O . LEU A 1 45 ? -10.462 -11.165 5.039 1.00 0.00 24 LEU A O 11
ATOM 10783 N N . ILE A 1 46 ? -10.277 -12.425 3.182 1.00 0.00 25 ILE A N 11
ATOM 10784 C CA . ILE A 1 46 ? -11.111 -11.563 2.353 1.00 0.00 25 ILE A CA 11
ATOM 10785 C C . ILE A 1 46 ? -12.568 -12.012 2.446 1.00 0.00 25 ILE A C 11
ATOM 10786 O O . ILE A 1 46 ? -12.915 -13.107 1.994 1.00 0.00 25 ILE A O 11
ATOM 10802 N N . VAL A 1 47 ? -13.415 -11.180 3.046 1.00 0.00 26 VAL A N 11
ATOM 10803 C CA . VAL A 1 47 ? -14.829 -11.519 3.226 1.00 0.00 26 VAL A CA 11
ATOM 10804 C C . VAL A 1 47 ? -15.709 -10.815 2.194 1.00 0.00 26 VAL A C 11
ATOM 10805 O O . VAL A 1 47 ? -16.676 -11.399 1.693 1.00 0.00 26 VAL A O 11
ATOM 10818 N N . GLU A 1 48 ? -15.368 -9.574 1.863 1.00 0.00 27 GLU A N 11
ATOM 10819 C CA . GLU A 1 48 ? -16.156 -8.793 0.916 1.00 0.00 27 GLU A CA 11
ATOM 10820 C C . GLU A 1 48 ? -15.270 -8.241 -0.193 1.00 0.00 27 GLU A C 11
ATOM 10821 O O . GLU A 1 48 ? -14.325 -7.495 0.065 1.00 0.00 27 GLU A O 11
ATOM 10833 N N . MET A 1 49 ? -15.570 -8.629 -1.425 1.00 0.00 28 MET A N 11
ATOM 10834 C CA . MET A 1 49 ? -14.852 -8.134 -2.591 1.00 0.00 28 MET A CA 11
ATOM 10835 C C . MET A 1 49 ? -15.707 -7.091 -3.306 1.00 0.00 28 MET A C 11
ATOM 10836 O O . MET A 1 49 ? -16.928 -7.068 -3.133 1.00 0.00 28 MET A O 11
ATOM 10850 N N . GLU A 1 50 ? -15.070 -6.227 -4.096 1.00 0.00 29 GLU A N 11
ATOM 10851 C CA . GLU A 1 50 ? -15.797 -5.260 -4.914 1.00 0.00 29 GLU A CA 11
ATOM 10852 C C . GLU A 1 50 ? -16.719 -5.991 -5.888 1.00 0.00 29 GLU A C 11
ATOM 10853 O O . GLU A 1 50 ? -17.934 -5.788 -5.889 1.00 0.00 29 GLU A O 11
ATOM 10865 N N . ASN A 1 51 ? -16.120 -6.835 -6.722 1.00 0.00 30 ASN A N 11
ATOM 10866 C CA . ASN A 1 51 ? -16.866 -7.676 -7.657 1.00 0.00 30 ASN A CA 11
ATOM 10867 C C . ASN A 1 51 ? -17.049 -9.065 -7.049 1.00 0.00 30 ASN A C 11
ATOM 10868 O O . ASN A 1 51 ? -16.230 -9.487 -6.234 1.00 0.00 30 ASN A O 11
ATOM 10879 N N . PRO A 1 52 ? -18.112 -9.799 -7.439 1.00 0.00 31 PRO A N 11
ATOM 10880 C CA . PRO A 1 52 ? -18.412 -11.130 -6.876 1.00 0.00 31 PRO A CA 11
ATOM 10881 C C . PRO A 1 52 ? -17.270 -12.131 -7.081 1.00 0.00 31 PRO A C 11
ATOM 10882 O O . PRO A 1 52 ? -17.239 -13.191 -6.451 1.00 0.00 31 PRO A O 11
ATOM 10893 N N . ALA A 1 53 ? -16.340 -11.788 -7.969 1.00 0.00 32 ALA A N 11
ATOM 10894 C CA . ALA A 1 53 ? -15.189 -12.637 -8.255 1.00 0.00 32 ALA A CA 11
ATOM 10895 C C . ALA A 1 53 ? -14.090 -12.444 -7.211 1.00 0.00 32 ALA A C 11
ATOM 10896 O O . ALA A 1 53 ? -13.832 -13.333 -6.394 1.00 0.00 32 ALA A O 11
ATOM 10903 N N . LEU A 1 54 ? -13.453 -11.271 -7.237 1.00 0.00 33 LEU A N 11
ATOM 10904 C CA . LEU A 1 54 ? -12.351 -10.963 -6.325 1.00 0.00 33 LEU A CA 11
ATOM 10905 C C . LEU A 1 54 ? -11.897 -9.515 -6.534 1.00 0.00 33 LEU A C 11
ATOM 10906 O O . LEU A 1 54 ? -12.096 -8.658 -5.672 1.00 0.00 33 LEU A O 11
ATOM 10922 N N . TRP A 1 55 ? -11.310 -9.253 -7.698 1.00 0.00 34 TRP A N 11
ATOM 10923 C CA . TRP A 1 55 ? -10.769 -7.932 -8.029 1.00 0.00 34 TRP A CA 11
ATOM 10924 C C . TRP A 1 55 ? -11.870 -7.022 -8.571 1.00 0.00 34 TRP A C 11
ATOM 10925 O O . TRP A 1 55 ? -12.922 -7.505 -8.994 1.00 0.00 34 TRP A O 11
ATOM 10946 N N . GLY A 1 56 ? -11.637 -5.706 -8.545 1.00 0.00 35 GLY A N 11
ATOM 10947 C CA . GLY A 1 56 ? -12.610 -4.775 -9.096 1.00 0.00 35 GLY A CA 11
ATOM 10948 C C . GLY A 1 56 ? -12.319 -3.325 -8.749 1.00 0.00 35 GLY A C 11
ATOM 10949 O O . GLY A 1 56 ? -12.157 -2.487 -9.641 1.00 0.00 35 GLY A O 11
ATOM 10953 N N . GLY A 1 57 ? -12.244 -3.031 -7.454 1.00 0.00 36 GLY A N 11
ATOM 10954 C CA . GLY A 1 57 ? -12.058 -1.660 -6.999 1.00 0.00 36 GLY A CA 11
ATOM 10955 C C . GLY A 1 57 ? -11.557 -1.596 -5.570 1.00 0.00 36 GLY A C 11
ATOM 10956 O O . GLY A 1 57 ? -10.451 -1.125 -5.313 1.00 0.00 36 GLY A O 11
ATOM 10960 N N . LYS A 1 58 ? -12.373 -2.070 -4.632 1.00 0.00 37 LYS A N 11
ATOM 10961 C CA . LYS A 1 58 ? -11.965 -2.157 -3.231 1.00 0.00 37 LYS A CA 11
ATOM 10962 C C . LYS A 1 58 ? -12.276 -3.537 -2.658 1.00 0.00 37 LYS A C 11
ATOM 10963 O O . LYS A 1 58 ? -12.978 -4.337 -3.283 1.00 0.00 37 LYS A O 11
ATOM 10982 N N . VAL A 1 59 ? -11.742 -3.807 -1.477 1.00 0.00 38 VAL A N 11
ATOM 10983 C CA . VAL A 1 59 ? -11.942 -5.078 -0.796 1.00 0.00 38 VAL A CA 11
ATOM 10984 C C . VAL A 1 59 ? -11.962 -4.852 0.715 1.00 0.00 38 VAL A C 11
ATOM 10985 O O . VAL A 1 59 ? -11.370 -3.892 1.211 1.00 0.00 38 VAL A O 11
ATOM 10998 N N . THR A 1 60 ? -12.661 -5.714 1.440 1.00 0.00 39 THR A N 11
ATOM 10999 C CA . THR A 1 60 ? -12.751 -5.599 2.890 1.00 0.00 39 THR A CA 11
ATOM 11000 C C . THR A 1 60 ? -12.271 -6.883 3.569 1.00 0.00 39 THR A C 11
ATOM 11001 O O . THR A 1 60 ? -12.718 -7.988 3.232 1.00 0.00 39 THR A O 11
ATOM 11012 N N . LEU A 1 61 ? -11.345 -6.723 4.510 1.00 0.00 40 LEU A N 11
ATOM 11013 C CA . LEU A 1 61 ? -10.797 -7.845 5.264 1.00 0.00 40 LEU A CA 11
ATOM 11014 C C . LEU A 1 61 ? -11.760 -8.264 6.371 1.00 0.00 40 LEU A C 11
ATOM 11015 O O . LEU A 1 61 ? -12.606 -7.478 6.799 1.00 0.00 40 LEU A O 11
ATOM 11031 N N . ALA A 1 62 ? -11.597 -9.495 6.847 1.00 0.00 41 ALA A N 11
ATOM 11032 C CA . ALA A 1 62 ? -12.501 -10.082 7.839 1.00 0.00 41 ALA A CA 11
ATOM 11033 C C . ALA A 1 62 ? -12.554 -9.258 9.124 1.00 0.00 41 ALA A C 11
ATOM 11034 O O . ALA A 1 62 ? -13.568 -9.249 9.824 1.00 0.00 41 ALA A O 11
ATOM 11041 N N . ASN A 1 63 ? -11.459 -8.570 9.432 1.00 0.00 42 ASN A N 11
ATOM 11042 C CA . ASN A 1 63 ? -11.381 -7.759 10.646 1.00 0.00 42 ASN A CA 11
ATOM 11043 C C . ASN A 1 63 ? -12.192 -6.470 10.482 1.00 0.00 42 ASN A C 11
ATOM 11044 O O . ASN A 1 63 ? -12.768 -5.958 11.444 1.00 0.00 42 ASN A O 11
ATOM 11055 N N . GLY A 1 64 ? -12.258 -5.962 9.251 1.00 0.00 43 GLY A N 11
ATOM 11056 C CA . GLY A 1 64 ? -13.032 -4.757 8.981 1.00 0.00 43 GLY A CA 11
ATOM 11057 C C . GLY A 1 64 ? -12.252 -3.692 8.230 1.00 0.00 43 GLY A C 11
ATOM 11058 O O . GLY A 1 64 ? -12.828 -2.696 7.789 1.00 0.00 43 GLY A O 11
ATOM 11062 N N . TRP A 1 65 ? -10.939 -3.879 8.099 1.00 0.00 44 TRP A N 11
ATOM 11063 C CA . TRP A 1 65 ? -10.105 -2.926 7.363 1.00 0.00 44 TRP A CA 11
ATOM 11064 C C . TRP A 1 65 ? -10.400 -2.984 5.864 1.00 0.00 44 TRP A C 11
ATOM 11065 O O . TRP A 1 65 ? -10.641 -4.059 5.308 1.00 0.00 44 TRP A O 11
ATOM 11086 N N . GLN A 1 66 ? -10.386 -1.818 5.224 1.00 0.00 45 GLN A N 11
ATOM 11087 C CA . GLN A 1 66 ? -10.640 -1.703 3.791 1.00 0.00 45 GLN A CA 11
ATOM 11088 C C . GLN A 1 66 ? -9.335 -1.486 3.030 1.00 0.00 45 GLN A C 11
ATOM 11089 O O . GLN A 1 66 ? -8.481 -0.700 3.449 1.00 0.00 45 GLN A O 11
ATOM 11103 N N . LEU A 1 67 ? -9.199 -2.176 1.907 1.00 0.00 46 LEU A N 11
ATOM 11104 C CA . LEU A 1 67 ? -8.038 -2.046 1.036 1.00 0.00 46 LEU A CA 11
ATOM 11105 C C . LEU A 1 67 ? -8.506 -1.832 -0.399 1.00 0.00 46 LEU A C 11
ATOM 11106 O O . LEU A 1 67 ? -9.509 -2.412 -0.816 1.00 0.00 46 LEU A O 11
ATOM 11122 N N . GLU A 1 68 ? -7.805 -0.986 -1.140 1.00 0.00 47 GLU A N 11
ATOM 11123 C CA . GLU A 1 68 ? -8.144 -0.739 -2.536 1.00 0.00 47 GLU A CA 11
ATOM 11124 C C . GLU A 1 68 ? -7.576 -1.859 -3.401 1.00 0.00 47 GLU A C 11
ATOM 11125 O O . GLU A 1 68 ? -6.370 -2.113 -3.389 1.00 0.00 47 GLU A O 11
ATOM 11137 N N . LEU A 1 69 ? -8.451 -2.529 -4.139 1.00 0.00 48 LEU A N 11
ATOM 11138 C CA . LEU A 1 69 ? -8.071 -3.692 -4.929 1.00 0.00 48 LEU A CA 11
ATOM 11139 C C . LEU A 1 69 ? -8.230 -3.383 -6.421 1.00 0.00 48 LEU A C 11
ATOM 11140 O O . LEU A 1 69 ? -9.346 -3.428 -6.950 1.00 0.00 48 LEU A O 11
ATOM 11156 N N . PRO A 1 70 ? -7.118 -3.063 -7.116 1.00 0.00 49 PRO A N 11
ATOM 11157 C CA . PRO A 1 70 ? -7.155 -2.619 -8.518 1.00 0.00 49 PRO A CA 11
ATOM 11158 C C . PRO A 1 70 ? -7.800 -3.649 -9.446 1.00 0.00 49 PRO A C 11
ATOM 11159 O O . PRO A 1 70 ? -7.745 -4.856 -9.192 1.00 0.00 49 PRO A O 11
ATOM 11170 N N . ALA A 1 71 ? -8.412 -3.163 -10.521 1.00 0.00 50 ALA A N 11
ATOM 11171 C CA . ALA A 1 71 ? -9.067 -4.027 -11.493 1.00 0.00 50 ALA A CA 11
ATOM 11172 C C . ALA A 1 71 ? -8.033 -4.831 -12.278 1.00 0.00 50 ALA A C 11
ATOM 11173 O O . ALA A 1 71 ? -7.506 -4.374 -13.296 1.00 0.00 50 ALA A O 11
ATOM 11180 N N . MET A 1 72 ? -7.712 -6.011 -11.761 1.00 0.00 51 MET A N 11
ATOM 11181 C CA . MET A 1 72 ? -6.790 -6.932 -12.417 1.00 0.00 51 MET A CA 11
ATOM 11182 C C . MET A 1 72 ? -7.541 -8.193 -12.830 1.00 0.00 51 MET A C 11
ATOM 11183 O O . MET A 1 72 ? -8.770 -8.251 -12.718 1.00 0.00 51 MET A O 11
ATOM 11197 N N . ALA A 1 73 ? -6.811 -9.192 -13.315 1.00 0.00 52 ALA A N 11
ATOM 11198 C CA . ALA A 1 73 ? -7.409 -10.466 -13.698 1.00 0.00 52 ALA A CA 11
ATOM 11199 C C . ALA A 1 73 ? -8.147 -11.091 -12.515 1.00 0.00 52 ALA A C 11
ATOM 11200 O O . ALA A 1 73 ? -7.530 -11.456 -11.509 1.00 0.00 52 ALA A O 11
ATOM 11207 N N . ALA A 1 74 ? -9.468 -11.195 -12.638 1.00 0.00 53 ALA A N 11
ATOM 11208 C CA . ALA A 1 74 ? -10.303 -11.747 -11.579 1.00 0.00 53 ALA A CA 11
ATOM 11209 C C . ALA A 1 74 ? -9.870 -13.174 -11.256 1.00 0.00 53 ALA A C 11
ATOM 11210 O O . ALA A 1 74 ? -9.624 -13.520 -10.096 1.00 0.00 53 ALA A O 11
ATOM 11217 N N . ASP A 1 75 ? -9.752 -13.989 -12.299 1.00 0.00 54 ASP A N 11
ATOM 11218 C CA . ASP A 1 75 ? -9.311 -15.370 -12.152 1.00 0.00 54 ASP A CA 11
ATOM 11219 C C . ASP A 1 75 ? -7.791 -15.433 -12.031 1.00 0.00 54 ASP A C 11
ATOM 11220 O O . ASP A 1 75 ? -7.081 -15.728 -12.997 1.00 0.00 54 ASP A O 11
ATOM 11229 N N . THR A 1 76 ? -7.301 -15.090 -10.847 1.00 0.00 55 THR A N 11
ATOM 11230 C CA . THR A 1 76 ? -5.888 -15.225 -10.515 1.00 0.00 55 THR A CA 11
ATOM 11231 C C . THR A 1 76 ? -5.718 -16.240 -9.384 1.00 0.00 55 THR A C 11
ATOM 11232 O O . THR A 1 76 ? -5.927 -15.912 -8.218 1.00 0.00 55 THR A O 11
ATOM 11243 N N . PRO A 1 77 ? -5.367 -17.498 -9.717 1.00 0.00 56 PRO A N 11
ATOM 11244 C CA . PRO A 1 77 ? -5.198 -18.563 -8.721 1.00 0.00 56 PRO A CA 11
ATOM 11245 C C . PRO A 1 77 ? -3.870 -18.457 -7.971 1.00 0.00 56 PRO A C 11
ATOM 11246 O O . PRO A 1 77 ? -3.627 -19.186 -7.007 1.00 0.00 56 PRO A O 11
ATOM 11257 N N . LEU A 1 78 ? -3.017 -17.538 -8.414 1.00 0.00 57 LEU A N 11
ATOM 11258 C CA . LEU A 1 78 ? -1.692 -17.360 -7.826 1.00 0.00 57 LEU A CA 11
ATOM 11259 C C . LEU A 1 78 ? -1.655 -16.145 -6.889 1.00 0.00 57 LEU A C 11
ATOM 11260 O O . LEU A 1 78 ? -2.405 -15.176 -7.075 1.00 0.00 57 LEU A O 11
ATOM 11276 N N . PRO A 1 79 ? -0.801 -16.192 -5.845 1.00 0.00 58 PRO A N 11
ATOM 11277 C CA . PRO A 1 79 ? -0.607 -15.062 -4.935 1.00 0.00 58 PRO A CA 11
ATOM 11278 C C . PRO A 1 79 ? 0.159 -13.925 -5.614 1.00 0.00 58 PRO A C 11
ATOM 11279 O O . PRO A 1 79 ? 1.392 -13.918 -5.648 1.00 0.00 58 PRO A O 11
ATOM 11290 N N . ILE A 1 80 ? -0.587 -12.992 -6.195 1.00 0.00 59 ILE A N 11
ATOM 11291 C CA . ILE A 1 80 ? -0.003 -11.857 -6.904 1.00 0.00 59 ILE A CA 11
ATOM 11292 C C . ILE A 1 80 ? 0.131 -10.653 -5.973 1.00 0.00 59 ILE A C 11
ATOM 11293 O O . ILE A 1 80 ? -0.733 -10.413 -5.122 1.00 0.00 59 ILE A O 11
ATOM 11309 N N . THR A 1 81 ? 1.222 -9.915 -6.133 1.00 0.00 60 THR A N 11
ATOM 11310 C CA . THR A 1 81 ? 1.485 -8.725 -5.337 1.00 0.00 60 THR A CA 11
ATOM 11311 C C . THR A 1 81 ? 1.138 -7.467 -6.137 1.00 0.00 60 THR A C 11
ATOM 11312 O O . THR A 1 81 ? 1.661 -7.257 -7.234 1.00 0.00 60 THR A O 11
ATOM 11323 N N . VAL A 1 82 ? 0.251 -6.639 -5.590 1.00 0.00 61 VAL A N 11
ATOM 11324 C CA . VAL A 1 82 ? -0.205 -5.421 -6.263 1.00 0.00 61 VAL A CA 11
ATOM 11325 C C . VAL A 1 82 ? -0.021 -4.203 -5.360 1.00 0.00 61 VAL A C 11
ATOM 11326 O O . VAL A 1 82 ? 0.465 -4.320 -4.230 1.00 0.00 61 VAL A O 11
ATOM 11339 N N . GLU A 1 83 ? -0.375 -3.031 -5.883 1.00 0.00 62 GLU A N 11
ATOM 11340 C CA . GLU A 1 83 ? -0.305 -1.786 -5.123 1.00 0.00 62 GLU A CA 11
ATOM 11341 C C . GLU A 1 83 ? -1.359 -1.777 -4.018 1.00 0.00 62 GLU A C 11
ATOM 11342 O O . GLU A 1 83 ? -2.426 -2.375 -4.159 1.00 0.00 62 GLU A O 11
ATOM 11354 N N . ALA A 1 84 ? -1.048 -1.093 -2.923 1.00 0.00 63 ALA A N 11
ATOM 11355 C CA . ALA A 1 84 ? -1.932 -1.039 -1.765 1.00 0.00 63 ALA A CA 11
ATOM 11356 C C . ALA A 1 84 ? -2.356 0.394 -1.468 1.00 0.00 63 ALA A C 11
ATOM 11357 O O . ALA A 1 84 ? -1.526 1.306 -1.451 1.00 0.00 63 ALA A O 11
ATOM 11364 N N . ARG A 1 85 ? -3.649 0.583 -1.243 1.00 0.00 64 ARG A N 11
ATOM 11365 C CA . ARG A 1 85 ? -4.192 1.870 -0.823 1.00 0.00 64 ARG A CA 11
ATOM 11366 C C . ARG A 1 85 ? -5.181 1.649 0.316 1.00 0.00 64 ARG A C 11
ATOM 11367 O O . ARG A 1 85 ? -6.147 0.897 0.175 1.00 0.00 64 ARG A O 11
ATOM 11388 N N . LYS A 1 86 ? -4.921 2.285 1.448 1.00 0.00 65 LYS A N 11
ATOM 11389 C CA . LYS A 1 86 ? -5.754 2.127 2.632 1.00 0.00 65 LYS A CA 11
ATOM 11390 C C . LYS A 1 86 ? -6.976 3.044 2.570 1.00 0.00 65 LYS A C 11
ATOM 11391 O O . LYS A 1 86 ? -6.844 4.259 2.417 1.00 0.00 65 LYS A O 11
ATOM 11410 N N . LEU A 1 87 ? -8.163 2.450 2.676 1.00 0.00 66 LEU A N 11
ATOM 11411 C CA . LEU A 1 87 ? -9.407 3.210 2.760 1.00 0.00 66 LEU A CA 11
ATOM 11412 C C . LEU A 1 87 ? -9.785 3.383 4.230 1.00 0.00 66 LEU A C 11
ATOM 11413 O O . LEU A 1 87 ? -10.314 2.421 4.828 1.00 0.00 66 LEU A O 11
ATOM 11430 N N . MET A 1 22 ? 3.605 1.215 -1.098 1.00 0.00 1 MET A N 12
ATOM 11431 C CA . MET A 1 22 ? 2.559 0.427 -0.404 1.00 0.00 1 MET A CA 12
ATOM 11432 C C . MET A 1 22 ? 2.426 -0.947 -1.057 1.00 0.00 1 MET A C 12
ATOM 11433 O O . MET A 1 22 ? 1.991 -1.050 -2.204 1.00 0.00 1 MET A O 12
ATOM 11447 N N . LYS A 1 23 ? 2.795 -1.999 -0.326 1.00 0.00 2 LYS A N 12
ATOM 11448 C CA . LYS A 1 23 ? 2.833 -3.352 -0.879 1.00 0.00 2 LYS A CA 12
ATOM 11449 C C . LYS A 1 23 ? 1.775 -4.245 -0.225 1.00 0.00 2 LYS A C 12
ATOM 11450 O O . LYS A 1 23 ? 1.578 -4.198 0.994 1.00 0.00 2 LYS A O 12
ATOM 11469 N N . VAL A 1 24 ? 1.099 -5.052 -1.042 1.00 0.00 3 VAL A N 12
ATOM 11470 C CA . VAL A 1 24 ? 0.136 -6.032 -0.546 1.00 0.00 3 VAL A CA 12
ATOM 11471 C C . VAL A 1 24 ? 0.153 -7.287 -1.426 1.00 0.00 3 VAL A C 12
ATOM 11472 O O . VAL A 1 24 ? 0.251 -7.197 -2.651 1.00 0.00 3 VAL A O 12
ATOM 11485 N N . MET A 1 25 ? 0.081 -8.455 -0.793 1.00 0.00 4 MET A N 12
ATOM 11486 C CA . MET A 1 25 ? 0.096 -9.733 -1.503 1.00 0.00 4 MET A CA 12
ATOM 11487 C C . MET A 1 25 ? -1.266 -10.413 -1.398 1.00 0.00 4 MET A C 12
ATOM 11488 O O . MET A 1 25 ? -1.695 -10.792 -0.307 1.00 0.00 4 MET A O 12
ATOM 11502 N N . ILE A 1 26 ? -1.943 -10.562 -2.528 1.00 0.00 5 ILE A N 12
ATOM 11503 C CA . ILE A 1 26 ? -3.255 -11.199 -2.560 1.00 0.00 5 ILE A CA 12
ATOM 11504 C C . ILE A 1 26 ? -3.100 -12.715 -2.683 1.00 0.00 5 ILE A C 12
ATOM 11505 O O . ILE A 1 26 ? -2.618 -13.218 -3.697 1.00 0.00 5 ILE A O 12
ATOM 11521 N N . ARG A 1 27 ? -3.498 -13.432 -1.638 1.00 0.00 6 ARG A N 12
ATOM 11522 C CA . ARG A 1 27 ? -3.361 -14.885 -1.594 1.00 0.00 6 ARG A CA 12
ATOM 11523 C C . ARG A 1 27 ? -4.717 -15.550 -1.811 1.00 0.00 6 ARG A C 12
ATOM 11524 O O . ARG A 1 27 ? -5.735 -15.089 -1.293 1.00 0.00 6 ARG A O 12
ATOM 11545 N N . LYS A 1 28 ? -4.733 -16.629 -2.585 1.00 0.00 7 LYS A N 12
ATOM 11546 C CA . LYS A 1 28 ? -5.962 -17.374 -2.831 1.00 0.00 7 LYS A CA 12
ATOM 11547 C C . LYS A 1 28 ? -5.691 -18.871 -2.785 1.00 0.00 7 LYS A C 12
ATOM 11548 O O . LYS A 1 28 ? -4.701 -19.342 -3.339 1.00 0.00 7 LYS A O 12
ATOM 11567 N N . THR A 1 29 ? -6.568 -19.602 -2.115 1.00 0.00 8 THR A N 12
ATOM 11568 C CA . THR A 1 29 ? -6.500 -21.060 -2.080 1.00 0.00 8 THR A CA 12
ATOM 11569 C C . THR A 1 29 ? -7.648 -21.646 -2.905 1.00 0.00 8 THR A C 12
ATOM 11570 O O . THR A 1 29 ? -7.438 -22.441 -3.821 1.00 0.00 8 THR A O 12
ATOM 11581 N N . ALA A 1 30 ? -8.858 -21.213 -2.573 1.00 0.00 9 ALA A N 12
ATOM 11582 C CA . ALA A 1 30 ? -10.066 -21.593 -3.294 1.00 0.00 9 ALA A CA 12
ATOM 11583 C C . ALA A 1 30 ? -11.223 -20.738 -2.788 1.00 0.00 9 ALA A C 12
ATOM 11584 O O . ALA A 1 30 ? -11.439 -19.635 -3.285 1.00 0.00 9 ALA A O 12
ATOM 11591 N N . THR A 1 31 ? -11.940 -21.217 -1.770 1.00 0.00 10 THR A N 12
ATOM 11592 C CA . THR A 1 31 ? -12.893 -20.371 -1.058 1.00 0.00 10 THR A CA 12
ATOM 11593 C C . THR A 1 31 ? -12.120 -19.447 -0.119 1.00 0.00 10 THR A C 12
ATOM 11594 O O . THR A 1 31 ? -12.553 -18.334 0.191 1.00 0.00 10 THR A O 12
ATOM 11605 N N . GLY A 1 32 ? -10.956 -19.933 0.317 1.00 0.00 11 GLY A N 12
ATOM 11606 C CA . GLY A 1 32 ? -10.073 -19.154 1.156 1.00 0.00 11 GLY A CA 12
ATOM 11607 C C . GLY A 1 32 ? -9.403 -18.037 0.383 1.00 0.00 11 GLY A C 12
ATOM 11608 O O . GLY A 1 32 ? -8.428 -18.267 -0.337 1.00 0.00 11 GLY A O 12
ATOM 11612 N N . HIS A 1 33 ? -9.959 -16.839 0.495 1.00 0.00 12 HIS A N 12
ATOM 11613 C CA . HIS A 1 33 ? -9.379 -15.649 -0.113 1.00 0.00 12 HIS A CA 12
ATOM 11614 C C . HIS A 1 33 ? -8.784 -14.784 0.992 1.00 0.00 12 HIS A C 12
ATOM 11615 O O . HIS A 1 33 ? -9.494 -14.402 1.922 1.00 0.00 12 HIS A O 12
ATOM 11630 N N . SER A 1 34 ? -7.493 -14.497 0.912 1.00 0.00 13 SER A N 12
ATOM 11631 C CA . SER A 1 34 ? -6.822 -13.705 1.935 1.00 0.00 13 SER A CA 12
ATOM 11632 C C . SER A 1 34 ? -5.919 -12.650 1.300 1.00 0.00 13 SER A C 12
ATOM 11633 O O . SER A 1 34 ? -5.563 -12.746 0.124 1.00 0.00 13 SER A O 12
ATOM 11641 N N . ALA A 1 35 ? -5.567 -11.637 2.080 1.00 0.00 14 ALA A N 12
ATOM 11642 C CA . ALA A 1 35 ? -4.691 -10.575 1.610 1.00 0.00 14 ALA A CA 12
ATOM 11643 C C . ALA A 1 35 ? -3.664 -10.223 2.677 1.00 0.00 14 ALA A C 12
ATOM 11644 O O . ALA A 1 35 ? -4.021 -9.826 3.790 1.00 0.00 14 ALA A O 12
ATOM 11651 N N . TYR A 1 36 ? -2.395 -10.399 2.340 1.00 0.00 15 TYR A N 12
ATOM 11652 C CA . TYR A 1 36 ? -1.300 -10.039 3.227 1.00 0.00 15 TYR A CA 12
ATOM 11653 C C . TYR A 1 36 ? -0.875 -8.595 2.973 1.00 0.00 15 TYR A C 12
ATOM 11654 O O . TYR A 1 36 ? -0.191 -8.298 1.992 1.00 0.00 15 TYR A O 12
ATOM 11672 N N . VAL A 1 37 ? -1.300 -7.701 3.851 1.00 0.00 16 VAL A N 12
ATOM 11673 C CA . VAL A 1 37 ? -0.910 -6.301 3.777 1.00 0.00 16 VAL A CA 12
ATOM 11674 C C . VAL A 1 37 ? 0.513 -6.139 4.303 1.00 0.00 16 VAL A C 12
ATOM 11675 O O . VAL A 1 37 ? 0.722 -5.953 5.504 1.00 0.00 16 VAL A O 12
ATOM 11688 N N . ALA A 1 38 ? 1.487 -6.240 3.397 1.00 0.00 17 ALA A N 12
ATOM 11689 C CA . ALA A 1 38 ? 2.905 -6.164 3.755 1.00 0.00 17 ALA A CA 12
ATOM 11690 C C . ALA A 1 38 ? 3.211 -4.883 4.530 1.00 0.00 17 ALA A C 12
ATOM 11691 O O . ALA A 1 38 ? 4.098 -4.862 5.387 1.00 0.00 17 ALA A O 12
ATOM 11698 N N . LYS A 1 39 ? 2.467 -3.826 4.219 1.00 0.00 18 LYS A N 12
ATOM 11699 C CA . LYS A 1 39 ? 2.582 -2.551 4.922 1.00 0.00 18 LYS A CA 12
ATOM 11700 C C . LYS A 1 39 ? 2.449 -2.741 6.435 1.00 0.00 18 LYS A C 12
ATOM 11701 O O . LYS A 1 39 ? 3.329 -2.345 7.202 1.00 0.00 18 LYS A O 12
ATOM 11720 N N . LYS A 1 40 ? 1.356 -3.367 6.850 1.00 0.00 19 LYS A N 12
ATOM 11721 C CA . LYS A 1 40 ? 1.053 -3.547 8.268 1.00 0.00 19 LYS A CA 12
ATOM 11722 C C . LYS A 1 40 ? 1.556 -4.922 8.733 1.00 0.00 19 LYS A C 12
ATOM 11723 O O . LYS A 1 40 ? 1.506 -5.250 9.918 1.00 0.00 19 LYS A O 12
ATOM 11742 N N . ASP A 1 41 ? 2.059 -5.716 7.779 1.00 0.00 20 ASP A N 12
ATOM 11743 C CA . ASP A 1 41 ? 2.469 -7.104 8.042 1.00 0.00 20 ASP A CA 12
ATOM 11744 C C . ASP A 1 41 ? 1.258 -7.897 8.542 1.00 0.00 20 ASP A C 12
ATOM 11745 O O . ASP A 1 41 ? 1.377 -8.897 9.251 1.00 0.00 20 ASP A O 12
ATOM 11754 N N . LEU A 1 42 ? 0.084 -7.436 8.115 1.00 0.00 21 LEU A N 12
ATOM 11755 C CA . LEU A 1 42 ? -1.194 -7.991 8.544 1.00 0.00 21 LEU A CA 12
ATOM 11756 C C . LEU A 1 42 ? -1.804 -8.808 7.413 1.00 0.00 21 LEU A C 12
ATOM 11757 O O . LEU A 1 42 ? -2.086 -8.276 6.343 1.00 0.00 21 LEU A O 12
ATOM 11773 N N . GLU A 1 43 ? -2.000 -10.095 7.649 1.00 0.00 22 GLU A N 12
ATOM 11774 C CA . GLU A 1 43 ? -2.721 -10.943 6.708 1.00 0.00 22 GLU A CA 12
ATOM 11775 C C . GLU A 1 43 ? -4.082 -11.285 7.293 1.00 0.00 22 GLU A C 12
ATOM 11776 O O . GLU A 1 43 ? -4.183 -11.664 8.463 1.00 0.00 22 GLU A O 12
ATOM 11788 N N . GLU A 1 44 ? -5.127 -11.141 6.493 1.00 0.00 23 GLU A N 12
ATOM 11789 C CA . GLU A 1 44 ? -6.482 -11.365 6.971 1.00 0.00 23 GLU A CA 12
ATOM 11790 C C . GLU A 1 44 ? -7.339 -11.981 5.869 1.00 0.00 23 GLU A C 12
ATOM 11791 O O . GLU A 1 44 ? -6.982 -11.917 4.690 1.00 0.00 23 GLU A O 12
ATOM 11803 N N . LEU A 1 45 ? -8.459 -12.580 6.261 1.00 0.00 24 LEU A N 12
ATOM 11804 C CA . LEU A 1 45 ? -9.392 -13.169 5.308 1.00 0.00 24 LEU A CA 12
ATOM 11805 C C . LEU A 1 45 ? -10.242 -12.083 4.654 1.00 0.00 24 LEU A C 12
ATOM 11806 O O . LEU A 1 45 ? -10.656 -11.124 5.309 1.00 0.00 24 LEU A O 12
ATOM 11822 N N . ILE A 1 46 ? -10.480 -12.234 3.360 1.00 0.00 25 ILE A N 12
ATOM 11823 C CA . ILE A 1 46 ? -11.300 -11.302 2.602 1.00 0.00 25 ILE A CA 12
ATOM 11824 C C . ILE A 1 46 ? -12.777 -11.668 2.745 1.00 0.00 25 ILE A C 12
ATOM 11825 O O . ILE A 1 46 ? -13.179 -12.792 2.430 1.00 0.00 25 ILE A O 12
ATOM 11841 N N . VAL A 1 47 ? -13.580 -10.721 3.223 1.00 0.00 26 VAL A N 12
ATOM 11842 C CA . VAL A 1 47 ? -14.989 -10.983 3.518 1.00 0.00 26 VAL A CA 12
ATOM 11843 C C . VAL A 1 47 ? -15.926 -10.230 2.570 1.00 0.00 26 VAL A C 12
ATOM 11844 O O . VAL A 1 47 ? -16.977 -10.748 2.188 1.00 0.00 26 VAL A O 12
ATOM 11857 N N . GLU A 1 48 ? -15.539 -9.020 2.185 1.00 0.00 27 GLU A N 12
ATOM 11858 C CA . GLU A 1 48 ? -16.378 -8.168 1.343 1.00 0.00 27 GLU A CA 12
ATOM 11859 C C . GLU A 1 48 ? -15.564 -7.658 0.158 1.00 0.00 27 GLU A C 12
ATOM 11860 O O . GLU A 1 48 ? -14.507 -7.061 0.344 1.00 0.00 27 GLU A O 12
ATOM 11872 N N . MET A 1 49 ? -16.043 -7.916 -1.058 1.00 0.00 28 MET A N 12
ATOM 11873 C CA . MET A 1 49 ? -15.337 -7.501 -2.274 1.00 0.00 28 MET A CA 12
ATOM 11874 C C . MET A 1 49 ? -16.256 -6.648 -3.140 1.00 0.00 28 MET A C 12
ATOM 11875 O O . MET A 1 49 ? -17.450 -6.939 -3.249 1.00 0.00 28 MET A O 12
ATOM 11889 N N . GLU A 1 50 ? -15.701 -5.602 -3.756 1.00 0.00 29 GLU A N 12
ATOM 11890 C CA . GLU A 1 50 ? -16.464 -4.758 -4.675 1.00 0.00 29 GLU A CA 12
ATOM 11891 C C . GLU A 1 50 ? -17.029 -5.595 -5.820 1.00 0.00 29 GLU A C 12
ATOM 11892 O O . GLU A 1 50 ? -18.142 -5.357 -6.300 1.00 0.00 29 GLU A O 12
ATOM 11904 N N . ASN A 1 51 ? -16.246 -6.579 -6.244 1.00 0.00 30 ASN A N 12
ATOM 11905 C CA . ASN A 1 51 ? -16.619 -7.452 -7.350 1.00 0.00 30 ASN A CA 12
ATOM 11906 C C . ASN A 1 51 ? -16.946 -8.851 -6.822 1.00 0.00 30 ASN A C 12
ATOM 11907 O O . ASN A 1 51 ? -16.274 -9.340 -5.910 1.00 0.00 30 ASN A O 12
ATOM 11918 N N . PRO A 1 52 ? -17.988 -9.507 -7.374 1.00 0.00 31 PRO A N 12
ATOM 11919 C CA . PRO A 1 52 ? -18.382 -10.869 -6.982 1.00 0.00 31 PRO A CA 12
ATOM 11920 C C . PRO A 1 52 ? -17.201 -11.843 -6.968 1.00 0.00 31 PRO A C 12
ATOM 11921 O O . PRO A 1 52 ? -17.143 -12.752 -6.131 1.00 0.00 31 PRO A O 12
ATOM 11932 N N . ALA A 1 53 ? -16.263 -11.648 -7.892 1.00 0.00 32 ALA A N 12
ATOM 11933 C CA . ALA A 1 53 ? -15.065 -12.477 -7.953 1.00 0.00 32 ALA A CA 12
ATOM 11934 C C . ALA A 1 53 ? -14.103 -12.098 -6.836 1.00 0.00 32 ALA A C 12
ATOM 11935 O O . ALA A 1 53 ? -13.904 -12.864 -5.893 1.00 0.00 32 ALA A O 12
ATOM 11942 N N . LEU A 1 54 ? -13.523 -10.900 -6.941 1.00 0.00 33 LEU A N 12
ATOM 11943 C CA . LEU A 1 54 ? -12.551 -10.424 -5.960 1.00 0.00 33 LEU A CA 12
ATOM 11944 C C . LEU A 1 54 ? -12.035 -9.037 -6.348 1.00 0.00 33 LEU A C 12
ATOM 11945 O O . LEU A 1 54 ? -12.334 -8.042 -5.687 1.00 0.00 33 LEU A O 12
ATOM 11961 N N . TRP A 1 55 ? -11.274 -8.990 -7.440 1.00 0.00 34 TRP A N 12
ATOM 11962 C CA . TRP A 1 55 ? -10.638 -7.757 -7.904 1.00 0.00 34 TRP A CA 12
ATOM 11963 C C . TRP A 1 55 ? -11.651 -6.870 -8.621 1.00 0.00 34 TRP A C 12
ATOM 11964 O O . TRP A 1 55 ? -12.428 -7.354 -9.447 1.00 0.00 34 TRP A O 12
ATOM 11985 N N . GLY A 1 56 ? -11.635 -5.578 -8.313 1.00 0.00 35 GLY A N 12
ATOM 11986 C CA . GLY A 1 56 ? -12.589 -4.661 -8.909 1.00 0.00 35 GLY A CA 12
ATOM 11987 C C . GLY A 1 56 ? -12.286 -3.216 -8.577 1.00 0.00 35 GLY A C 12
ATOM 11988 O O . GLY A 1 56 ? -12.236 -2.366 -9.467 1.00 0.00 35 GLY A O 12
ATOM 11992 N N . GLY A 1 57 ? -12.051 -2.942 -7.299 1.00 0.00 36 GLY A N 12
ATOM 11993 C CA . GLY A 1 57 ? -11.825 -1.579 -6.855 1.00 0.00 36 GLY A CA 12
ATOM 11994 C C . GLY A 1 57 ? -11.421 -1.529 -5.399 1.00 0.00 36 GLY A C 12
ATOM 11995 O O . GLY A 1 57 ? -10.263 -1.284 -5.080 1.00 0.00 36 GLY A O 12
ATOM 11999 N N . LYS A 1 58 ? -12.376 -1.774 -4.511 1.00 0.00 37 LYS A N 12
ATOM 12000 C CA . LYS A 1 58 ? -12.098 -1.831 -3.078 1.00 0.00 37 LYS A CA 12
ATOM 12001 C C . LYS A 1 58 ? -12.530 -3.174 -2.489 1.00 0.00 37 LYS A C 12
ATOM 12002 O O . LYS A 1 58 ? -13.399 -3.859 -3.038 1.00 0.00 37 LYS A O 12
ATOM 12021 N N . VAL A 1 59 ? -11.902 -3.547 -1.382 1.00 0.00 38 VAL A N 12
ATOM 12022 C CA . VAL A 1 59 ? -12.171 -4.812 -0.713 1.00 0.00 38 VAL A CA 12
ATOM 12023 C C . VAL A 1 59 ? -12.004 -4.635 0.798 1.00 0.00 38 VAL A C 12
ATOM 12024 O O . VAL A 1 59 ? -11.318 -3.712 1.241 1.00 0.00 38 VAL A O 12
ATOM 12037 N N . THR A 1 60 ? -12.636 -5.497 1.582 1.00 0.00 39 THR A N 12
ATOM 12038 C CA . THR A 1 60 ? -12.578 -5.398 3.036 1.00 0.00 39 THR A CA 12
ATOM 12039 C C . THR A 1 60 ? -12.137 -6.722 3.661 1.00 0.00 39 THR A C 12
ATOM 12040 O O . THR A 1 60 ? -12.674 -7.791 3.340 1.00 0.00 39 THR A O 12
ATOM 12051 N N . LEU A 1 61 ? -11.144 -6.637 4.543 1.00 0.00 40 LEU A N 12
ATOM 12052 C CA . LEU A 1 61 ? -10.659 -7.788 5.298 1.00 0.00 40 LEU A CA 12
ATOM 12053 C C . LEU A 1 61 ? -11.569 -8.050 6.498 1.00 0.00 40 LEU A C 12
ATOM 12054 O O . LEU A 1 61 ? -12.341 -7.178 6.901 1.00 0.00 40 LEU A O 12
ATOM 12070 N N . ALA A 1 62 ? -11.456 -9.243 7.078 1.00 0.00 41 ALA A N 12
ATOM 12071 C CA . ALA A 1 62 ? -12.272 -9.633 8.232 1.00 0.00 41 ALA A CA 12
ATOM 12072 C C . ALA A 1 62 ? -12.025 -8.712 9.428 1.00 0.00 41 ALA A C 12
ATOM 12073 O O . ALA A 1 62 ? -12.885 -8.559 10.297 1.00 0.00 41 ALA A O 12
ATOM 12080 N N . ASN A 1 63 ? -10.848 -8.090 9.451 1.00 0.00 42 ASN A N 12
ATOM 12081 C CA . ASN A 1 63 ? -10.467 -7.176 10.531 1.00 0.00 42 ASN A CA 12
ATOM 12082 C C . ASN A 1 63 ? -11.022 -5.769 10.271 1.00 0.00 42 ASN A C 12
ATOM 12083 O O . ASN A 1 63 ? -10.727 -4.825 11.004 1.00 0.00 42 ASN A O 12
ATOM 12094 N N . GLY A 1 64 ? -11.826 -5.632 9.217 1.00 0.00 43 GLY A N 12
ATOM 12095 C CA . GLY A 1 64 ? -12.422 -4.346 8.884 1.00 0.00 43 GLY A CA 12
ATOM 12096 C C . GLY A 1 64 ? -11.470 -3.442 8.121 1.00 0.00 43 GLY A C 12
ATOM 12097 O O . GLY A 1 64 ? -11.763 -2.265 7.898 1.00 0.00 43 GLY A O 12
ATOM 12101 N N . TRP A 1 65 ? -10.329 -3.997 7.722 1.00 0.00 44 TRP A N 12
ATOM 12102 C CA . TRP A 1 65 ? -9.327 -3.259 6.958 1.00 0.00 44 TRP A CA 12
ATOM 12103 C C . TRP A 1 65 ? -9.777 -3.129 5.502 1.00 0.00 44 TRP A C 12
ATOM 12104 O O . TRP A 1 65 ? -9.870 -4.124 4.786 1.00 0.00 44 TRP A O 12
ATOM 12125 N N . GLN A 1 66 ? -10.085 -1.908 5.081 1.00 0.00 45 GLN A N 12
ATOM 12126 C CA . GLN A 1 66 ? -10.500 -1.650 3.704 1.00 0.00 45 GLN A CA 12
ATOM 12127 C C . GLN A 1 66 ? -9.283 -1.364 2.823 1.00 0.00 45 GLN A C 12
ATOM 12128 O O . GLN A 1 66 ? -8.574 -0.374 3.021 1.00 0.00 45 GLN A O 12
ATOM 12142 N N . LEU A 1 67 ? -9.056 -2.247 1.857 1.00 0.00 46 LEU A N 12
ATOM 12143 C CA . LEU A 1 67 ? -7.900 -2.174 0.967 1.00 0.00 46 LEU A CA 12
ATOM 12144 C C . LEU A 1 67 ? -8.393 -2.014 -0.474 1.00 0.00 46 LEU A C 12
ATOM 12145 O O . LEU A 1 67 ? -9.349 -2.674 -0.881 1.00 0.00 46 LEU A O 12
ATOM 12161 N N . GLU A 1 68 ? -7.765 -1.123 -1.235 1.00 0.00 47 GLU A N 12
ATOM 12162 C CA . GLU A 1 68 ? -8.152 -0.909 -2.629 1.00 0.00 47 GLU A CA 12
ATOM 12163 C C . GLU A 1 68 ? -7.557 -2.002 -3.521 1.00 0.00 47 GLU A C 12
ATOM 12164 O O . GLU A 1 68 ? -6.340 -2.074 -3.705 1.00 0.00 47 GLU A O 12
ATOM 12176 N N . LEU A 1 69 ? -8.427 -2.851 -4.060 1.00 0.00 48 LEU A N 12
ATOM 12177 C CA . LEU A 1 69 ? -8.016 -3.967 -4.905 1.00 0.00 48 LEU A CA 12
ATOM 12178 C C . LEU A 1 69 ? -8.421 -3.700 -6.356 1.00 0.00 48 LEU A C 12
ATOM 12179 O O . LEU A 1 69 ? -9.583 -3.905 -6.725 1.00 0.00 48 LEU A O 12
ATOM 12195 N N . PRO A 1 70 ? -7.471 -3.246 -7.200 1.00 0.00 49 PRO A N 12
ATOM 12196 C CA . PRO A 1 70 ? -7.767 -2.841 -8.583 1.00 0.00 49 PRO A CA 12
ATOM 12197 C C . PRO A 1 70 ? -8.232 -4.018 -9.440 1.00 0.00 49 PRO A C 12
ATOM 12198 O O . PRO A 1 70 ? -7.882 -5.168 -9.173 1.00 0.00 49 PRO A O 12
ATOM 12209 N N . ALA A 1 71 ? -9.017 -3.727 -10.470 1.00 0.00 50 ALA A N 12
ATOM 12210 C CA . ALA A 1 71 ? -9.496 -4.759 -11.380 1.00 0.00 50 ALA A CA 12
ATOM 12211 C C . ALA A 1 71 ? -8.404 -5.123 -12.384 1.00 0.00 50 ALA A C 12
ATOM 12212 O O . ALA A 1 71 ? -8.350 -4.571 -13.486 1.00 0.00 50 ALA A O 12
ATOM 12219 N N . MET A 1 72 ? -7.504 -6.015 -11.974 1.00 0.00 51 MET A N 12
ATOM 12220 C CA . MET A 1 72 ? -6.413 -6.468 -12.836 1.00 0.00 51 MET A CA 12
ATOM 12221 C C . MET A 1 72 ? -6.595 -7.945 -13.191 1.00 0.00 51 MET A C 12
ATOM 12222 O O . MET A 1 72 ? -7.090 -8.275 -14.270 1.00 0.00 51 MET A O 12
ATOM 12236 N N . ALA A 1 73 ? -6.225 -8.829 -12.266 1.00 0.00 52 ALA A N 12
ATOM 12237 C CA . ALA A 1 73 ? -6.342 -10.270 -12.478 1.00 0.00 52 ALA A CA 12
ATOM 12238 C C . ALA A 1 73 ? -7.096 -10.912 -11.315 1.00 0.00 52 ALA A C 12
ATOM 12239 O O . ALA A 1 73 ? -6.532 -11.134 -10.245 1.00 0.00 52 ALA A O 12
ATOM 12246 N N . ALA A 1 74 ? -8.374 -11.199 -11.533 1.00 0.00 53 ALA A N 12
ATOM 12247 C CA . ALA A 1 74 ? -9.239 -11.723 -10.482 1.00 0.00 53 ALA A CA 12
ATOM 12248 C C . ALA A 1 74 ? -9.010 -13.216 -10.268 1.00 0.00 53 ALA A C 12
ATOM 12249 O O . ALA A 1 74 ? -8.781 -13.669 -9.145 1.00 0.00 53 ALA A O 12
ATOM 12256 N N . ASP A 1 75 ? -9.051 -13.974 -11.358 1.00 0.00 54 ASP A N 12
ATOM 12257 C CA . ASP A 1 75 ? -8.986 -15.435 -11.299 1.00 0.00 54 ASP A CA 12
ATOM 12258 C C . ASP A 1 75 ? -7.563 -15.951 -11.499 1.00 0.00 54 ASP A C 12
ATOM 12259 O O . ASP A 1 75 ? -7.367 -17.080 -11.952 1.00 0.00 54 ASP A O 12
ATOM 12268 N N . THR A 1 76 ? -6.577 -15.132 -11.145 1.00 0.00 55 THR A N 12
ATOM 12269 C CA . THR A 1 76 ? -5.180 -15.552 -11.197 1.00 0.00 55 THR A CA 12
ATOM 12270 C C . THR A 1 76 ? -4.937 -16.677 -10.179 1.00 0.00 55 THR A C 12
ATOM 12271 O O . THR A 1 76 ? -5.391 -16.590 -9.038 1.00 0.00 55 THR A O 12
ATOM 12282 N N . PRO A 1 77 ? -4.241 -17.758 -10.581 1.00 0.00 56 PRO A N 12
ATOM 12283 C CA . PRO A 1 77 ? -4.043 -18.934 -9.726 1.00 0.00 56 PRO A CA 12
ATOM 12284 C C . PRO A 1 77 ? -2.874 -18.791 -8.749 1.00 0.00 56 PRO A C 12
ATOM 12285 O O . PRO A 1 77 ? -2.616 -19.692 -7.948 1.00 0.00 56 PRO A O 12
ATOM 12296 N N . LEU A 1 78 ? -2.171 -17.665 -8.808 1.00 0.00 57 LEU A N 12
ATOM 12297 C CA . LEU A 1 78 ? -0.982 -17.460 -7.982 1.00 0.00 57 LEU A CA 12
ATOM 12298 C C . LEU A 1 78 ? -1.142 -16.235 -7.079 1.00 0.00 57 LEU A C 12
ATOM 12299 O O . LEU A 1 78 ? -1.847 -15.286 -7.432 1.00 0.00 57 LEU A O 12
ATOM 12315 N N . PRO A 1 79 ? -0.509 -16.252 -5.886 1.00 0.00 58 PRO A N 12
ATOM 12316 C CA . PRO A 1 79 ? -0.525 -15.104 -4.974 1.00 0.00 58 PRO A CA 12
ATOM 12317 C C . PRO A 1 79 ? 0.270 -13.930 -5.547 1.00 0.00 58 PRO A C 12
ATOM 12318 O O . PRO A 1 79 ? 1.500 -13.874 -5.432 1.00 0.00 58 PRO A O 12
ATOM 12329 N N . ILE A 1 80 ? -0.435 -13.017 -6.195 1.00 0.00 59 ILE A N 12
ATOM 12330 C CA . ILE A 1 80 ? 0.191 -11.875 -6.851 1.00 0.00 59 ILE A CA 12
ATOM 12331 C C . ILE A 1 80 ? 0.319 -10.696 -5.886 1.00 0.00 59 ILE A C 12
ATOM 12332 O O . ILE A 1 80 ? -0.560 -10.457 -5.053 1.00 0.00 59 ILE A O 12
ATOM 12348 N N . THR A 1 81 ? 1.432 -9.976 -5.991 1.00 0.00 60 THR A N 12
ATOM 12349 C CA . THR A 1 81 ? 1.692 -8.813 -5.152 1.00 0.00 60 THR A CA 12
ATOM 12350 C C . THR A 1 81 ? 1.426 -7.518 -5.927 1.00 0.00 60 THR A C 12
ATOM 12351 O O . THR A 1 81 ? 2.011 -7.291 -6.992 1.00 0.00 60 THR A O 12
ATOM 12362 N N . VAL A 1 82 ? 0.541 -6.681 -5.391 1.00 0.00 61 VAL A N 12
ATOM 12363 C CA . VAL A 1 82 ? 0.166 -5.421 -6.030 1.00 0.00 61 VAL A CA 12
ATOM 12364 C C . VAL A 1 82 ? 0.313 -4.251 -5.059 1.00 0.00 61 VAL A C 12
ATOM 12365 O O . VAL A 1 82 ? 0.687 -4.435 -3.896 1.00 0.00 61 VAL A O 12
ATOM 12378 N N . GLU A 1 83 ? 0.034 -3.050 -5.560 1.00 0.00 62 GLU A N 12
ATOM 12379 C CA . GLU A 1 83 ? 0.055 -1.840 -4.745 1.00 0.00 62 GLU A CA 12
ATOM 12380 C C . GLU A 1 83 ? -1.104 -1.844 -3.749 1.00 0.00 62 GLU A C 12
ATOM 12381 O O . GLU A 1 83 ? -2.167 -2.410 -4.021 1.00 0.00 62 GLU A O 12
ATOM 12393 N N . ALA A 1 84 ? -0.893 -1.207 -2.603 1.00 0.00 63 ALA A N 12
ATOM 12394 C CA . ALA A 1 84 ? -1.894 -1.167 -1.540 1.00 0.00 63 ALA A CA 12
ATOM 12395 C C . ALA A 1 84 ? -2.385 0.259 -1.300 1.00 0.00 63 ALA A C 12
ATOM 12396 O O . ALA A 1 84 ? -1.652 1.224 -1.524 1.00 0.00 63 ALA A O 12
ATOM 12403 N N . ARG A 1 85 ? -3.626 0.378 -0.845 1.00 0.00 64 ARG A N 12
ATOM 12404 C CA . ARG A 1 85 ? -4.206 1.667 -0.478 1.00 0.00 64 ARG A CA 12
ATOM 12405 C C . ARG A 1 85 ? -5.294 1.459 0.572 1.00 0.00 64 ARG A C 12
ATOM 12406 O O . ARG A 1 85 ? -6.254 0.723 0.337 1.00 0.00 64 ARG A O 12
ATOM 12427 N N . LYS A 1 86 ? -5.130 2.091 1.728 1.00 0.00 65 LYS A N 12
ATOM 12428 C CA . LYS A 1 86 ? -6.097 1.980 2.817 1.00 0.00 65 LYS A CA 12
ATOM 12429 C C . LYS A 1 86 ? -7.203 3.020 2.668 1.00 0.00 65 LYS A C 12
ATOM 12430 O O . LYS A 1 86 ? -6.933 4.224 2.626 1.00 0.00 65 LYS A O 12
ATOM 12449 N N . LEU A 1 87 ? -8.442 2.548 2.576 1.00 0.00 66 LEU A N 12
ATOM 12450 C CA . LEU A 1 87 ? -9.599 3.430 2.593 1.00 0.00 66 LEU A CA 12
ATOM 12451 C C . LEU A 1 87 ? -10.036 3.621 4.048 1.00 0.00 66 LEU A C 12
ATOM 12452 O O . LEU A 1 87 ? -10.871 2.829 4.532 1.00 0.00 66 LEU A O 12
ATOM 12469 N N . MET A 1 22 ? 3.788 0.706 -2.955 1.00 0.00 1 MET A N 13
ATOM 12470 C CA . MET A 1 22 ? 2.814 0.084 -2.024 1.00 0.00 1 MET A CA 13
ATOM 12471 C C . MET A 1 22 ? 2.837 -1.439 -2.200 1.00 0.00 1 MET A C 13
ATOM 12472 O O . MET A 1 22 ? 2.868 -1.933 -3.326 1.00 0.00 1 MET A O 13
ATOM 12486 N N . LYS A 1 23 ? 2.815 -2.179 -1.089 1.00 0.00 2 LYS A N 13
ATOM 12487 C CA . LYS A 1 23 ? 3.058 -3.625 -1.111 1.00 0.00 2 LYS A CA 13
ATOM 12488 C C . LYS A 1 23 ? 1.982 -4.408 -0.341 1.00 0.00 2 LYS A C 13
ATOM 12489 O O . LYS A 1 23 ? 1.880 -4.304 0.885 1.00 0.00 2 LYS A O 13
ATOM 12508 N N . VAL A 1 24 ? 1.171 -5.177 -1.069 1.00 0.00 3 VAL A N 13
ATOM 12509 C CA . VAL A 1 24 ? 0.216 -6.109 -0.461 1.00 0.00 3 VAL A CA 13
ATOM 12510 C C . VAL A 1 24 ? 0.143 -7.390 -1.288 1.00 0.00 3 VAL A C 13
ATOM 12511 O O . VAL A 1 24 ? -0.008 -7.335 -2.507 1.00 0.00 3 VAL A O 13
ATOM 12524 N N . MET A 1 25 ? 0.259 -8.535 -0.628 1.00 0.00 4 MET A N 13
ATOM 12525 C CA . MET A 1 25 ? 0.199 -9.824 -1.312 1.00 0.00 4 MET A CA 13
ATOM 12526 C C . MET A 1 25 ? -1.178 -10.449 -1.132 1.00 0.00 4 MET A C 13
ATOM 12527 O O . MET A 1 25 ? -1.557 -10.824 -0.022 1.00 0.00 4 MET A O 13
ATOM 12541 N N . ILE A 1 26 ? -1.931 -10.541 -2.220 1.00 0.00 5 ILE A N 13
ATOM 12542 C CA . ILE A 1 26 ? -3.247 -11.163 -2.188 1.00 0.00 5 ILE A CA 13
ATOM 12543 C C . ILE A 1 26 ? -3.106 -12.666 -2.406 1.00 0.00 5 ILE A C 13
ATOM 12544 O O . ILE A 1 26 ? -2.455 -13.099 -3.357 1.00 0.00 5 ILE A O 13
ATOM 12560 N N . ARG A 1 27 ? -3.718 -13.453 -1.533 1.00 0.00 6 ARG A N 13
ATOM 12561 C CA . ARG A 1 27 ? -3.655 -14.908 -1.629 1.00 0.00 6 ARG A CA 13
ATOM 12562 C C . ARG A 1 27 ? -4.894 -15.409 -2.353 1.00 0.00 6 ARG A C 13
ATOM 12563 O O . ARG A 1 27 ? -6.016 -15.003 -2.037 1.00 0.00 6 ARG A O 13
ATOM 12584 N N . LYS A 1 28 ? -4.688 -16.286 -3.324 1.00 0.00 7 LYS A N 13
ATOM 12585 C CA . LYS A 1 28 ? -5.733 -16.611 -4.279 1.00 0.00 7 LYS A CA 13
ATOM 12586 C C . LYS A 1 28 ? -6.303 -18.010 -4.052 1.00 0.00 7 LYS A C 13
ATOM 12587 O O . LYS A 1 28 ? -5.602 -19.016 -4.175 1.00 0.00 7 LYS A O 13
ATOM 12606 N N . THR A 1 29 ? -7.588 -18.037 -3.715 1.00 0.00 8 THR A N 13
ATOM 12607 C CA . THR A 1 29 ? -8.375 -19.258 -3.632 1.00 0.00 8 THR A CA 13
ATOM 12608 C C . THR A 1 29 ? -9.818 -18.891 -3.281 1.00 0.00 8 THR A C 13
ATOM 12609 O O . THR A 1 29 ? -10.064 -18.091 -2.372 1.00 0.00 8 THR A O 13
ATOM 12620 N N . ALA A 1 30 ? -10.764 -19.446 -4.031 1.00 0.00 9 ALA A N 13
ATOM 12621 C CA . ALA A 1 30 ? -12.178 -19.115 -3.863 1.00 0.00 9 ALA A CA 13
ATOM 12622 C C . ALA A 1 30 ? -12.685 -19.505 -2.478 1.00 0.00 9 ALA A C 13
ATOM 12623 O O . ALA A 1 30 ? -13.633 -18.912 -1.962 1.00 0.00 9 ALA A O 13
ATOM 12630 N N . THR A 1 31 ? -12.041 -20.497 -1.876 1.00 0.00 10 THR A N 13
ATOM 12631 C CA . THR A 1 31 ? -12.466 -21.025 -0.587 1.00 0.00 10 THR A CA 13
ATOM 12632 C C . THR A 1 31 ? -11.570 -20.524 0.549 1.00 0.00 10 THR A C 13
ATOM 12633 O O . THR A 1 31 ? -11.526 -21.123 1.629 1.00 0.00 10 THR A O 13
ATOM 12644 N N . GLY A 1 32 ? -10.866 -19.420 0.313 1.00 0.00 11 GLY A N 13
ATOM 12645 C CA . GLY A 1 32 ? -9.998 -18.863 1.336 1.00 0.00 11 GLY A CA 13
ATOM 12646 C C . GLY A 1 32 ? -9.359 -17.554 0.916 1.00 0.00 11 GLY A C 13
ATOM 12647 O O . GLY A 1 32 ? -8.142 -17.382 1.035 1.00 0.00 11 GLY A O 13
ATOM 12651 N N . HIS A 1 33 ? -10.177 -16.629 0.417 1.00 0.00 12 HIS A N 13
ATOM 12652 C CA . HIS A 1 33 ? -9.691 -15.305 0.034 1.00 0.00 12 HIS A CA 13
ATOM 12653 C C . HIS A 1 33 ? -9.028 -14.635 1.234 1.00 0.00 12 HIS A C 13
ATOM 12654 O O . HIS A 1 33 ? -9.642 -14.499 2.290 1.00 0.00 12 HIS A O 13
ATOM 12669 N N . SER A 1 34 ? -7.774 -14.236 1.077 1.00 0.00 13 SER A N 13
ATOM 12670 C CA . SER A 1 34 ? -7.030 -13.587 2.152 1.00 0.00 13 SER A CA 13
ATOM 12671 C C . SER A 1 34 ? -5.986 -12.636 1.576 1.00 0.00 13 SER A C 13
ATOM 12672 O O . SER A 1 34 ? -5.646 -12.721 0.392 1.00 0.00 13 SER A O 13
ATOM 12680 N N . ALA A 1 35 ? -5.491 -11.725 2.406 1.00 0.00 14 ALA A N 13
ATOM 12681 C CA . ALA A 1 35 ? -4.533 -10.722 1.956 1.00 0.00 14 ALA A CA 13
ATOM 12682 C C . ALA A 1 35 ? -3.526 -10.390 3.051 1.00 0.00 14 ALA A C 13
ATOM 12683 O O . ALA A 1 35 ? -3.894 -10.235 4.219 1.00 0.00 14 ALA A O 13
ATOM 12690 N N . TYR A 1 36 ? -2.256 -10.302 2.663 1.00 0.00 15 TYR A N 13
ATOM 12691 C CA . TYR A 1 36 ? -1.192 -9.870 3.561 1.00 0.00 15 TYR A CA 13
ATOM 12692 C C . TYR A 1 36 ? -0.785 -8.441 3.205 1.00 0.00 15 TYR A C 13
ATOM 12693 O O . TYR A 1 36 ? -0.085 -8.209 2.216 1.00 0.00 15 TYR A O 13
ATOM 12711 N N . VAL A 1 37 ? -1.247 -7.486 4.001 1.00 0.00 16 VAL A N 13
ATOM 12712 C CA . VAL A 1 37 ? -0.936 -6.079 3.791 1.00 0.00 16 VAL A CA 13
ATOM 12713 C C . VAL A 1 37 ? 0.405 -5.744 4.433 1.00 0.00 16 VAL A C 13
ATOM 12714 O O . VAL A 1 37 ? 0.469 -5.461 5.628 1.00 0.00 16 VAL A O 13
ATOM 12727 N N . ALA A 1 38 ? 1.472 -5.788 3.634 1.00 0.00 17 ALA A N 13
ATOM 12728 C CA . ALA A 1 38 ? 2.830 -5.568 4.133 1.00 0.00 17 ALA A CA 13
ATOM 12729 C C . ALA A 1 38 ? 2.973 -4.193 4.785 1.00 0.00 17 ALA A C 13
ATOM 12730 O O . ALA A 1 38 ? 3.813 -4.000 5.662 1.00 0.00 17 ALA A O 13
ATOM 12737 N N . LYS A 1 39 ? 2.138 -3.248 4.355 1.00 0.00 18 LYS A N 13
ATOM 12738 C CA . LYS A 1 39 ? 2.099 -1.908 4.949 1.00 0.00 18 LYS A CA 13
ATOM 12739 C C . LYS A 1 39 ? 1.922 -1.989 6.468 1.00 0.00 18 LYS A C 13
ATOM 12740 O O . LYS A 1 39 ? 2.534 -1.229 7.219 1.00 0.00 18 LYS A O 13
ATOM 12759 N N . LYS A 1 40 ? 1.087 -2.924 6.903 1.00 0.00 19 LYS A N 13
ATOM 12760 C CA . LYS A 1 40 ? 0.778 -3.105 8.322 1.00 0.00 19 LYS A CA 13
ATOM 12761 C C . LYS A 1 40 ? 1.276 -4.485 8.771 1.00 0.00 19 LYS A C 13
ATOM 12762 O O . LYS A 1 40 ? 1.267 -4.813 9.957 1.00 0.00 19 LYS A O 13
ATOM 12781 N N . ASP A 1 41 ? 1.739 -5.275 7.799 1.00 0.00 20 ASP A N 13
ATOM 12782 C CA . ASP A 1 41 ? 2.072 -6.688 8.012 1.00 0.00 20 ASP A CA 13
ATOM 12783 C C . ASP A 1 41 ? 0.833 -7.440 8.488 1.00 0.00 20 ASP A C 13
ATOM 12784 O O . ASP A 1 41 ? 0.925 -8.486 9.137 1.00 0.00 20 ASP A O 13
ATOM 12793 N N . LEU A 1 42 ? -0.327 -6.907 8.116 1.00 0.00 21 LEU A N 13
ATOM 12794 C CA . LEU A 1 42 ? -1.613 -7.441 8.542 1.00 0.00 21 LEU A CA 13
ATOM 12795 C C . LEU A 1 42 ? -2.025 -8.585 7.620 1.00 0.00 21 LEU A C 13
ATOM 12796 O O . LEU A 1 42 ? -2.067 -8.420 6.404 1.00 0.00 21 LEU A O 13
ATOM 12812 N N . GLU A 1 43 ? -2.320 -9.735 8.205 1.00 0.00 22 GLU A N 13
ATOM 12813 C CA . GLU A 1 43 ? -2.815 -10.884 7.451 1.00 0.00 22 GLU A CA 13
ATOM 12814 C C . GLU A 1 43 ? -4.230 -11.218 7.907 1.00 0.00 22 GLU A C 13
ATOM 12815 O O . GLU A 1 43 ? -4.457 -11.494 9.090 1.00 0.00 22 GLU A O 13
ATOM 12827 N N . GLU A 1 44 ? -5.184 -11.175 6.983 1.00 0.00 23 GLU A N 13
ATOM 12828 C CA . GLU A 1 44 ? -6.582 -11.407 7.326 1.00 0.00 23 GLU A CA 13
ATOM 12829 C C . GLU A 1 44 ? -7.328 -12.073 6.176 1.00 0.00 23 GLU A C 13
ATOM 12830 O O . GLU A 1 44 ? -6.877 -12.048 5.026 1.00 0.00 23 GLU A O 13
ATOM 12842 N N . LEU A 1 45 ? -8.475 -12.658 6.501 1.00 0.00 24 LEU A N 13
ATOM 12843 C CA . LEU A 1 45 ? -9.369 -13.230 5.504 1.00 0.00 24 LEU A CA 13
ATOM 12844 C C . LEU A 1 45 ? -10.229 -12.128 4.892 1.00 0.00 24 LEU A C 13
ATOM 12845 O O . LEU A 1 45 ? -10.711 -11.241 5.602 1.00 0.00 24 LEU A O 13
ATOM 12861 N N . ILE A 1 46 ? -10.406 -12.179 3.580 1.00 0.00 25 ILE A N 13
ATOM 12862 C CA . ILE A 1 46 ? -11.248 -11.222 2.874 1.00 0.00 25 ILE A CA 13
ATOM 12863 C C . ILE A 1 46 ? -12.706 -11.660 2.961 1.00 0.00 25 ILE A C 13
ATOM 12864 O O . ILE A 1 46 ? -13.111 -12.628 2.315 1.00 0.00 25 ILE A O 13
ATOM 12880 N N . VAL A 1 47 ? -13.483 -10.959 3.779 1.00 0.00 26 VAL A N 13
ATOM 12881 C CA . VAL A 1 47 ? -14.886 -11.304 3.990 1.00 0.00 26 VAL A CA 13
ATOM 12882 C C . VAL A 1 47 ? -15.769 -10.749 2.877 1.00 0.00 26 VAL A C 13
ATOM 12883 O O . VAL A 1 47 ? -16.757 -11.377 2.486 1.00 0.00 26 VAL A O 13
ATOM 12896 N N . GLU A 1 48 ? -15.406 -9.577 2.364 1.00 0.00 27 GLU A N 13
ATOM 12897 C CA . GLU A 1 48 ? -16.190 -8.914 1.327 1.00 0.00 27 GLU A CA 13
ATOM 12898 C C . GLU A 1 48 ? -15.282 -8.435 0.202 1.00 0.00 27 GLU A C 13
ATOM 12899 O O . GLU A 1 48 ? -14.175 -7.953 0.451 1.00 0.00 27 GLU A O 13
ATOM 12911 N N . MET A 1 49 ? -15.750 -8.582 -1.031 1.00 0.00 28 MET A N 13
ATOM 12912 C CA . MET A 1 49 ? -15.006 -8.146 -2.207 1.00 0.00 28 MET A CA 13
ATOM 12913 C C . MET A 1 49 ? -15.877 -7.221 -3.055 1.00 0.00 28 MET A C 13
ATOM 12914 O O . MET A 1 49 ? -17.102 -7.223 -2.921 1.00 0.00 28 MET A O 13
ATOM 12928 N N . GLU A 1 50 ? -15.247 -6.426 -3.914 1.00 0.00 29 GLU A N 13
ATOM 12929 C CA . GLU A 1 50 ? -15.981 -5.581 -4.853 1.00 0.00 29 GLU A CA 13
ATOM 12930 C C . GLU A 1 50 ? -16.757 -6.455 -5.833 1.00 0.00 29 GLU A C 13
ATOM 12931 O O . GLU A 1 50 ? -17.912 -6.182 -6.154 1.00 0.00 29 GLU A O 13
ATOM 12943 N N . ASN A 1 51 ? -16.109 -7.519 -6.287 1.00 0.00 30 ASN A N 13
ATOM 12944 C CA . ASN A 1 51 ? -16.727 -8.482 -7.195 1.00 0.00 30 ASN A CA 13
ATOM 12945 C C . ASN A 1 51 ? -16.764 -9.857 -6.533 1.00 0.00 30 ASN A C 13
ATOM 12946 O O . ASN A 1 51 ? -15.926 -10.149 -5.681 1.00 0.00 30 ASN A O 13
ATOM 12957 N N . PRO A 1 52 ? -17.741 -10.714 -6.898 1.00 0.00 31 PRO A N 13
ATOM 12958 C CA . PRO A 1 52 ? -17.915 -12.045 -6.289 1.00 0.00 31 PRO A CA 13
ATOM 12959 C C . PRO A 1 52 ? -16.617 -12.862 -6.240 1.00 0.00 31 PRO A C 13
ATOM 12960 O O . PRO A 1 52 ? -16.405 -13.648 -5.312 1.00 0.00 31 PRO A O 13
ATOM 12971 N N . ALA A 1 53 ? -15.755 -12.678 -7.239 1.00 0.00 32 ALA A N 13
ATOM 12972 C CA . ALA A 1 53 ? -14.470 -13.374 -7.283 1.00 0.00 32 ALA A CA 13
ATOM 12973 C C . ALA A 1 53 ? -13.502 -12.789 -6.255 1.00 0.00 32 ALA A C 13
ATOM 12974 O O . ALA A 1 53 ? -13.170 -13.445 -5.262 1.00 0.00 32 ALA A O 13
ATOM 12981 N N . LEU A 1 54 ? -13.063 -11.549 -6.492 1.00 0.00 33 LEU A N 13
ATOM 12982 C CA . LEU A 1 54 ? -12.115 -10.879 -5.603 1.00 0.00 33 LEU A CA 13
ATOM 12983 C C . LEU A 1 54 ? -11.828 -9.459 -6.107 1.00 0.00 33 LEU A C 13
ATOM 12984 O O . LEU A 1 54 ? -12.280 -8.473 -5.519 1.00 0.00 33 LEU A O 13
ATOM 13000 N N . TRP A 1 55 ? -11.088 -9.374 -7.211 1.00 0.00 34 TRP A N 13
ATOM 13001 C CA . TRP A 1 55 ? -10.604 -8.092 -7.735 1.00 0.00 34 TRP A CA 13
ATOM 13002 C C . TRP A 1 55 ? -11.717 -7.329 -8.445 1.00 0.00 34 TRP A C 13
ATOM 13003 O O . TRP A 1 55 ? -12.683 -7.924 -8.925 1.00 0.00 34 TRP A O 13
ATOM 13024 N N . GLY A 1 56 ? -11.562 -6.009 -8.510 1.00 0.00 35 GLY A N 13
ATOM 13025 C CA . GLY A 1 56 ? -12.541 -5.162 -9.167 1.00 0.00 35 GLY A CA 13
ATOM 13026 C C . GLY A 1 56 ? -12.395 -3.712 -8.759 1.00 0.00 35 GLY A C 13
ATOM 13027 O O . GLY A 1 56 ? -12.460 -2.810 -9.595 1.00 0.00 35 GLY A O 13
ATOM 13031 N N . GLY A 1 57 ? -12.180 -3.496 -7.467 1.00 0.00 36 GLY A N 13
ATOM 13032 C CA . GLY A 1 57 ? -12.028 -2.152 -6.938 1.00 0.00 36 GLY A CA 13
ATOM 13033 C C . GLY A 1 57 ? -11.439 -2.166 -5.543 1.00 0.00 36 GLY A C 13
ATOM 13034 O O . GLY A 1 57 ? -10.323 -1.699 -5.327 1.00 0.00 36 GLY A O 13
ATOM 13038 N N . LYS A 1 58 ? -12.187 -2.715 -4.593 1.00 0.00 37 LYS A N 13
ATOM 13039 C CA . LYS A 1 58 ? -11.726 -2.831 -3.212 1.00 0.00 37 LYS A CA 13
ATOM 13040 C C . LYS A 1 58 ? -12.232 -4.120 -2.567 1.00 0.00 37 LYS A C 13
ATOM 13041 O O . LYS A 1 58 ? -13.098 -4.803 -3.117 1.00 0.00 37 LYS A O 13
ATOM 13060 N N . VAL A 1 59 ? -11.672 -4.445 -1.406 1.00 0.00 38 VAL A N 13
ATOM 13061 C CA . VAL A 1 59 ? -12.115 -5.579 -0.597 1.00 0.00 38 VAL A CA 13
ATOM 13062 C C . VAL A 1 59 ? -12.109 -5.182 0.875 1.00 0.00 38 VAL A C 13
ATOM 13063 O O . VAL A 1 59 ? -11.624 -4.102 1.231 1.00 0.00 38 VAL A O 13
ATOM 13076 N N . THR A 1 60 ? -12.634 -6.054 1.723 1.00 0.00 39 THR A N 13
ATOM 13077 C CA . THR A 1 60 ? -12.695 -5.804 3.154 1.00 0.00 39 THR A CA 13
ATOM 13078 C C . THR A 1 60 ? -12.204 -7.031 3.930 1.00 0.00 39 THR A C 13
ATOM 13079 O O . THR A 1 60 ? -12.727 -8.137 3.758 1.00 0.00 39 THR A O 13
ATOM 13090 N N . LEU A 1 61 ? -11.179 -6.832 4.756 1.00 0.00 40 LEU A N 13
ATOM 13091 C CA . LEU A 1 61 ? -10.651 -7.892 5.613 1.00 0.00 40 LEU A CA 13
ATOM 13092 C C . LEU A 1 61 ? -11.553 -8.083 6.830 1.00 0.00 40 LEU A C 13
ATOM 13093 O O . LEU A 1 61 ? -12.251 -7.155 7.241 1.00 0.00 40 LEU A O 13
ATOM 13109 N N . ALA A 1 62 ? -11.510 -9.275 7.420 1.00 0.00 41 ALA A N 13
ATOM 13110 C CA . ALA A 1 62 ? -12.293 -9.580 8.620 1.00 0.00 41 ALA A CA 13
ATOM 13111 C C . ALA A 1 62 ? -11.833 -8.736 9.815 1.00 0.00 41 ALA A C 13
ATOM 13112 O O . ALA A 1 62 ? -12.470 -8.726 10.866 1.00 0.00 41 ALA A O 13
ATOM 13119 N N . ASN A 1 63 ? -10.716 -8.035 9.640 1.00 0.00 42 ASN A N 13
ATOM 13120 C CA . ASN A 1 63 ? -10.161 -7.168 10.679 1.00 0.00 42 ASN A CA 13
ATOM 13121 C C . ASN A 1 63 ? -10.794 -5.777 10.602 1.00 0.00 42 ASN A C 13
ATOM 13122 O O . ASN A 1 63 ? -10.679 -4.973 11.530 1.00 0.00 42 ASN A O 13
ATOM 13133 N N . GLY A 1 64 ? -11.489 -5.514 9.496 1.00 0.00 43 GLY A N 13
ATOM 13134 C CA . GLY A 1 64 ? -12.071 -4.201 9.258 1.00 0.00 43 GLY A CA 13
ATOM 13135 C C . GLY A 1 64 ? -11.194 -3.351 8.356 1.00 0.00 43 GLY A C 13
ATOM 13136 O O . GLY A 1 64 ? -11.538 -2.212 8.030 1.00 0.00 43 GLY A O 13
ATOM 13140 N N . TRP A 1 65 ? -10.055 -3.910 7.960 1.00 0.00 44 TRP A N 13
ATOM 13141 C CA . TRP A 1 65 ? -9.119 -3.229 7.073 1.00 0.00 44 TRP A CA 13
ATOM 13142 C C . TRP A 1 65 ? -9.593 -3.342 5.624 1.00 0.00 44 TRP A C 13
ATOM 13143 O O . TRP A 1 65 ? -9.761 -4.444 5.100 1.00 0.00 44 TRP A O 13
ATOM 13164 N N . GLN A 1 66 ? -9.816 -2.201 4.988 1.00 0.00 45 GLN A N 13
ATOM 13165 C CA . GLN A 1 66 ? -10.242 -2.157 3.591 1.00 0.00 45 GLN A CA 13
ATOM 13166 C C . GLN A 1 66 ? -9.028 -1.985 2.683 1.00 0.00 45 GLN A C 13
ATOM 13167 O O . GLN A 1 66 ? -8.194 -1.112 2.921 1.00 0.00 45 GLN A O 13
ATOM 13181 N N . LEU A 1 67 ? -8.934 -2.813 1.648 1.00 0.00 46 LEU A N 13
ATOM 13182 C CA . LEU A 1 67 ? -7.789 -2.791 0.736 1.00 0.00 46 LEU A CA 13
ATOM 13183 C C . LEU A 1 67 ? -8.279 -2.553 -0.696 1.00 0.00 46 LEU A C 13
ATOM 13184 O O . LEU A 1 67 ? -9.234 -3.191 -1.142 1.00 0.00 46 LEU A O 13
ATOM 13200 N N . GLU A 1 68 ? -7.636 -1.624 -1.400 1.00 0.00 47 GLU A N 13
ATOM 13201 C CA . GLU A 1 68 ? -8.017 -1.279 -2.769 1.00 0.00 47 GLU A CA 13
ATOM 13202 C C . GLU A 1 68 ? -7.255 -2.137 -3.779 1.00 0.00 47 GLU A C 13
ATOM 13203 O O . GLU A 1 68 ? -6.022 -2.152 -3.791 1.00 0.00 47 GLU A O 13
ATOM 13215 N N . LEU A 1 69 ? -7.996 -2.852 -4.619 1.00 0.00 48 LEU A N 13
ATOM 13216 C CA . LEU A 1 69 ? -7.415 -3.644 -5.699 1.00 0.00 48 LEU A CA 13
ATOM 13217 C C . LEU A 1 69 ? -7.750 -2.983 -7.035 1.00 0.00 48 LEU A C 13
ATOM 13218 O O . LEU A 1 69 ? -8.869 -3.127 -7.531 1.00 0.00 48 LEU A O 13
ATOM 13234 N N . PRO A 1 70 ? -6.787 -2.239 -7.623 1.00 0.00 49 PRO A N 13
ATOM 13235 C CA . PRO A 1 70 ? -7.013 -1.434 -8.839 1.00 0.00 49 PRO A CA 13
ATOM 13236 C C . PRO A 1 70 ? -7.336 -2.279 -10.081 1.00 0.00 49 PRO A C 13
ATOM 13237 O O . PRO A 1 70 ? -6.507 -2.398 -10.986 1.00 0.00 49 PRO A O 13
ATOM 13248 N N . ALA A 1 71 ? -8.540 -2.859 -10.089 1.00 0.00 50 ALA A N 13
ATOM 13249 C CA . ALA A 1 71 ? -9.083 -3.627 -11.217 1.00 0.00 50 ALA A CA 13
ATOM 13250 C C . ALA A 1 71 ? -8.027 -4.464 -11.952 1.00 0.00 50 ALA A C 13
ATOM 13251 O O . ALA A 1 71 ? -7.398 -4.001 -12.905 1.00 0.00 50 ALA A O 13
ATOM 13258 N N . MET A 1 72 ? -7.832 -5.694 -11.487 1.00 0.00 51 MET A N 13
ATOM 13259 C CA . MET A 1 72 ? -6.950 -6.652 -12.152 1.00 0.00 51 MET A CA 13
ATOM 13260 C C . MET A 1 72 ? -7.694 -7.972 -12.342 1.00 0.00 51 MET A C 13
ATOM 13261 O O . MET A 1 72 ? -8.913 -8.023 -12.145 1.00 0.00 51 MET A O 13
ATOM 13275 N N . ALA A 1 73 ? -6.974 -9.026 -12.727 1.00 0.00 52 ALA A N 13
ATOM 13276 C CA . ALA A 1 73 ? -7.579 -10.341 -12.940 1.00 0.00 52 ALA A CA 13
ATOM 13277 C C . ALA A 1 73 ? -8.367 -10.784 -11.703 1.00 0.00 52 ALA A C 13
ATOM 13278 O O . ALA A 1 73 ? -7.779 -11.108 -10.670 1.00 0.00 52 ALA A O 13
ATOM 13285 N N . ALA A 1 74 ? -9.699 -10.784 -11.826 1.00 0.00 53 ALA A N 13
ATOM 13286 C CA . ALA A 1 74 ? -10.600 -11.093 -10.710 1.00 0.00 53 ALA A CA 13
ATOM 13287 C C . ALA A 1 74 ? -10.212 -12.393 -10.014 1.00 0.00 53 ALA A C 13
ATOM 13288 O O . ALA A 1 74 ? -10.322 -12.510 -8.791 1.00 0.00 53 ALA A O 13
ATOM 13295 N N . ASP A 1 75 ? -9.766 -13.363 -10.800 1.00 0.00 54 ASP A N 13
ATOM 13296 C CA . ASP A 1 75 ? -9.262 -14.621 -10.267 1.00 0.00 54 ASP A CA 13
ATOM 13297 C C . ASP A 1 75 ? -7.883 -14.900 -10.860 1.00 0.00 54 ASP A C 13
ATOM 13298 O O . ASP A 1 75 ? -7.721 -15.762 -11.725 1.00 0.00 54 ASP A O 13
ATOM 13307 N N . THR A 1 76 ? -6.906 -14.107 -10.425 1.00 0.00 55 THR A N 13
ATOM 13308 C CA . THR A 1 76 ? -5.523 -14.236 -10.879 1.00 0.00 55 THR A CA 13
ATOM 13309 C C . THR A 1 76 ? -4.978 -15.645 -10.601 1.00 0.00 55 THR A C 13
ATOM 13310 O O . THR A 1 76 ? -5.245 -16.221 -9.549 1.00 0.00 55 THR A O 13
ATOM 13321 N N . PRO A 1 77 ? -4.201 -16.221 -11.542 1.00 0.00 56 PRO A N 13
ATOM 13322 C CA . PRO A 1 77 ? -3.677 -17.589 -11.415 1.00 0.00 56 PRO A CA 13
ATOM 13323 C C . PRO A 1 77 ? -2.507 -17.703 -10.429 1.00 0.00 56 PRO A C 13
ATOM 13324 O O . PRO A 1 77 ? -1.907 -18.774 -10.296 1.00 0.00 56 PRO A O 13
ATOM 13335 N N . LEU A 1 78 ? -2.181 -16.609 -9.741 1.00 0.00 57 LEU A N 13
ATOM 13336 C CA . LEU A 1 78 ? -1.098 -16.619 -8.758 1.00 0.00 57 LEU A CA 13
ATOM 13337 C C . LEU A 1 78 ? -1.339 -15.573 -7.667 1.00 0.00 57 LEU A C 13
ATOM 13338 O O . LEU A 1 78 ? -1.933 -14.524 -7.931 1.00 0.00 57 LEU A O 13
ATOM 13354 N N . PRO A 1 79 ? -0.892 -15.852 -6.422 1.00 0.00 58 PRO A N 13
ATOM 13355 C CA . PRO A 1 79 ? -0.938 -14.874 -5.326 1.00 0.00 58 PRO A CA 13
ATOM 13356 C C . PRO A 1 79 ? -0.005 -13.697 -5.614 1.00 0.00 58 PRO A C 13
ATOM 13357 O O . PRO A 1 79 ? 1.197 -13.761 -5.355 1.00 0.00 58 PRO A O 13
ATOM 13368 N N . ILE A 1 80 ? -0.557 -12.640 -6.191 1.00 0.00 59 ILE A N 13
ATOM 13369 C CA . ILE A 1 80 ? 0.242 -11.518 -6.671 1.00 0.00 59 ILE A CA 13
ATOM 13370 C C . ILE A 1 80 ? 0.301 -10.383 -5.644 1.00 0.00 59 ILE A C 13
ATOM 13371 O O . ILE A 1 80 ? -0.620 -10.201 -4.841 1.00 0.00 59 ILE A O 13
ATOM 13387 N N . THR A 1 81 ? 1.406 -9.640 -5.668 1.00 0.00 60 THR A N 13
ATOM 13388 C CA . THR A 1 81 ? 1.587 -8.466 -4.826 1.00 0.00 60 THR A CA 13
ATOM 13389 C C . THR A 1 81 ? 1.285 -7.194 -5.623 1.00 0.00 60 THR A C 13
ATOM 13390 O O . THR A 1 81 ? 1.827 -6.992 -6.713 1.00 0.00 60 THR A O 13
ATOM 13401 N N . VAL A 1 82 ? 0.415 -6.348 -5.080 1.00 0.00 61 VAL A N 13
ATOM 13402 C CA . VAL A 1 82 ? 0.005 -5.111 -5.743 1.00 0.00 61 VAL A CA 13
ATOM 13403 C C . VAL A 1 82 ? 0.053 -3.929 -4.776 1.00 0.00 61 VAL A C 13
ATOM 13404 O O . VAL A 1 82 ? 0.428 -4.080 -3.609 1.00 0.00 61 VAL A O 13
ATOM 13417 N N . GLU A 1 83 ? -0.291 -2.751 -5.290 1.00 0.00 62 GLU A N 13
ATOM 13418 C CA . GLU A 1 83 ? -0.336 -1.521 -4.504 1.00 0.00 62 GLU A CA 13
ATOM 13419 C C . GLU A 1 83 ? -1.253 -1.653 -3.279 1.00 0.00 62 GLU A C 13
ATOM 13420 O O . GLU A 1 83 ? -2.476 -1.722 -3.412 1.00 0.00 62 GLU A O 13
ATOM 13432 N N . ALA A 1 84 ? -0.648 -1.701 -2.094 1.00 0.00 63 ALA A N 13
ATOM 13433 C CA . ALA A 1 84 ? -1.397 -1.686 -0.839 1.00 0.00 63 ALA A CA 13
ATOM 13434 C C . ALA A 1 84 ? -1.973 -0.300 -0.577 1.00 0.00 63 ALA A C 13
ATOM 13435 O O . ALA A 1 84 ? -1.237 0.643 -0.285 1.00 0.00 63 ALA A O 13
ATOM 13442 N N . ARG A 1 85 ? -3.289 -0.184 -0.690 1.00 0.00 64 ARG A N 13
ATOM 13443 C CA . ARG A 1 85 ? -3.987 1.074 -0.442 1.00 0.00 64 ARG A CA 13
ATOM 13444 C C . ARG A 1 85 ? -5.186 0.808 0.454 1.00 0.00 64 ARG A C 13
ATOM 13445 O O . ARG A 1 85 ? -5.919 -0.155 0.236 1.00 0.00 64 ARG A O 13
ATOM 13466 N N . LYS A 1 86 ? -5.384 1.643 1.464 1.00 0.00 65 LYS A N 13
ATOM 13467 C CA . LYS A 1 86 ? -6.490 1.455 2.395 1.00 0.00 65 LYS A CA 13
ATOM 13468 C C . LYS A 1 86 ? -7.564 2.515 2.186 1.00 0.00 65 LYS A C 13
ATOM 13469 O O . LYS A 1 86 ? -7.276 3.636 1.764 1.00 0.00 65 LYS A O 13
ATOM 13488 N N . LEU A 1 87 ? -8.800 2.144 2.485 1.00 0.00 66 LEU A N 13
ATOM 13489 C CA . LEU A 1 87 ? -9.927 3.065 2.444 1.00 0.00 66 LEU A CA 13
ATOM 13490 C C . LEU A 1 87 ? -10.244 3.554 3.859 1.00 0.00 66 LEU A C 13
ATOM 13491 O O . LEU A 1 87 ? -10.343 2.706 4.775 1.00 0.00 66 LEU A O 13
ATOM 13508 N N . MET A 1 22 ? 4.229 0.532 -1.265 1.00 0.00 1 MET A N 14
ATOM 13509 C CA . MET A 1 22 ? 2.902 -0.046 -0.949 1.00 0.00 1 MET A CA 14
ATOM 13510 C C . MET A 1 22 ? 2.797 -1.481 -1.472 1.00 0.00 1 MET A C 14
ATOM 13511 O O . MET A 1 22 ? 2.253 -1.735 -2.545 1.00 0.00 1 MET A O 14
ATOM 13525 N N . LYS A 1 23 ? 3.330 -2.415 -0.691 1.00 0.00 2 LYS A N 14
ATOM 13526 C CA . LYS A 1 23 ? 3.403 -3.820 -1.080 1.00 0.00 2 LYS A CA 14
ATOM 13527 C C . LYS A 1 23 ? 2.291 -4.621 -0.402 1.00 0.00 2 LYS A C 14
ATOM 13528 O O . LYS A 1 23 ? 2.212 -4.670 0.830 1.00 0.00 2 LYS A O 14
ATOM 13547 N N . VAL A 1 24 ? 1.418 -5.220 -1.205 1.00 0.00 3 VAL A N 14
ATOM 13548 C CA . VAL A 1 24 ? 0.384 -6.113 -0.692 1.00 0.00 3 VAL A CA 14
ATOM 13549 C C . VAL A 1 24 ? 0.262 -7.338 -1.592 1.00 0.00 3 VAL A C 14
ATOM 13550 O O . VAL A 1 24 ? 0.216 -7.216 -2.818 1.00 0.00 3 VAL A O 14
ATOM 13563 N N . MET A 1 25 ? 0.231 -8.517 -0.985 1.00 0.00 4 MET A N 14
ATOM 13564 C CA . MET A 1 25 ? 0.135 -9.765 -1.730 1.00 0.00 4 MET A CA 14
ATOM 13565 C C . MET A 1 25 ? -1.213 -10.430 -1.476 1.00 0.00 4 MET A C 14
ATOM 13566 O O . MET A 1 25 ? -1.536 -10.786 -0.341 1.00 0.00 4 MET A O 14
ATOM 13580 N N . ILE A 1 26 ? -1.999 -10.578 -2.535 1.00 0.00 5 ILE A N 14
ATOM 13581 C CA . ILE A 1 26 ? -3.285 -11.258 -2.450 1.00 0.00 5 ILE A CA 14
ATOM 13582 C C . ILE A 1 26 ? -3.080 -12.754 -2.659 1.00 0.00 5 ILE A C 14
ATOM 13583 O O . ILE A 1 26 ? -2.600 -13.175 -3.713 1.00 0.00 5 ILE A O 14
ATOM 13599 N N . ARG A 1 27 ? -3.438 -13.557 -1.660 1.00 0.00 6 ARG A N 14
ATOM 13600 C CA . ARG A 1 27 ? -3.270 -15.004 -1.750 1.00 0.00 6 ARG A CA 14
ATOM 13601 C C . ARG A 1 27 ? -4.573 -15.654 -2.199 1.00 0.00 6 ARG A C 14
ATOM 13602 O O . ARG A 1 27 ? -5.631 -15.436 -1.600 1.00 0.00 6 ARG A O 14
ATOM 13623 N N . LYS A 1 28 ? -4.489 -16.438 -3.268 1.00 0.00 7 LYS A N 14
ATOM 13624 C CA . LYS A 1 28 ? -5.657 -17.100 -3.829 1.00 0.00 7 LYS A CA 14
ATOM 13625 C C . LYS A 1 28 ? -5.917 -18.421 -3.118 1.00 0.00 7 LYS A C 14
ATOM 13626 O O . LYS A 1 28 ? -5.098 -19.343 -3.174 1.00 0.00 7 LYS A O 14
ATOM 13645 N N . THR A 1 29 ? -7.056 -18.488 -2.444 1.00 0.00 8 THR A N 14
ATOM 13646 C CA . THR A 1 29 ? -7.508 -19.683 -1.749 1.00 0.00 8 THR A CA 14
ATOM 13647 C C . THR A 1 29 ? -9.020 -19.572 -1.554 1.00 0.00 8 THR A C 14
ATOM 13648 O O . THR A 1 29 ? -9.511 -18.513 -1.164 1.00 0.00 8 THR A O 14
ATOM 13659 N N . ALA A 1 30 ? -9.749 -20.648 -1.846 1.00 0.00 9 ALA A N 14
ATOM 13660 C CA . ALA A 1 30 ? -11.216 -20.632 -1.841 1.00 0.00 9 ALA A CA 14
ATOM 13661 C C . ALA A 1 30 ? -11.777 -20.038 -0.545 1.00 0.00 9 ALA A C 14
ATOM 13662 O O . ALA A 1 30 ? -12.250 -18.897 -0.526 1.00 0.00 9 ALA A O 14
ATOM 13669 N N . THR A 1 31 ? -11.712 -20.806 0.532 1.00 0.00 10 THR A N 14
ATOM 13670 C CA . THR A 1 31 ? -12.204 -20.354 1.827 1.00 0.00 10 THR A CA 14
ATOM 13671 C C . THR A 1 31 ? -11.240 -19.337 2.444 1.00 0.00 10 THR A C 14
ATOM 13672 O O . THR A 1 31 ? -11.654 -18.435 3.178 1.00 0.00 10 THR A O 14
ATOM 13683 N N . GLY A 1 32 ? -9.960 -19.468 2.109 1.00 0.00 11 GLY A N 14
ATOM 13684 C CA . GLY A 1 32 ? -8.935 -18.647 2.726 1.00 0.00 11 GLY A CA 14
ATOM 13685 C C . GLY A 1 32 ? -8.462 -17.503 1.850 1.00 0.00 11 GLY A C 14
ATOM 13686 O O . GLY A 1 32 ? -7.261 -17.222 1.792 1.00 0.00 11 GLY A O 14
ATOM 13690 N N . HIS A 1 33 ? -9.387 -16.843 1.149 1.00 0.00 12 HIS A N 14
ATOM 13691 C CA . HIS A 1 33 ? -9.045 -15.624 0.418 1.00 0.00 12 HIS A CA 14
ATOM 13692 C C . HIS A 1 33 ? -8.498 -14.603 1.407 1.00 0.00 12 HIS A C 14
ATOM 13693 O O . HIS A 1 33 ? -9.212 -14.172 2.309 1.00 0.00 12 HIS A O 14
ATOM 13708 N N . SER A 1 34 ? -7.235 -14.241 1.256 1.00 0.00 13 SER A N 14
ATOM 13709 C CA . SER A 1 34 ? -6.574 -13.367 2.217 1.00 0.00 13 SER A CA 14
ATOM 13710 C C . SER A 1 34 ? -5.708 -12.324 1.516 1.00 0.00 13 SER A C 14
ATOM 13711 O O . SER A 1 34 ? -5.209 -12.551 0.407 1.00 0.00 13 SER A O 14
ATOM 13719 N N . ALA A 1 35 ? -5.553 -11.175 2.165 1.00 0.00 14 ALA A N 14
ATOM 13720 C CA . ALA A 1 35 ? -4.736 -10.086 1.646 1.00 0.00 14 ALA A CA 14
ATOM 13721 C C . ALA A 1 35 ? -3.649 -9.727 2.651 1.00 0.00 14 ALA A C 14
ATOM 13722 O O . ALA A 1 35 ? -3.949 -9.289 3.764 1.00 0.00 14 ALA A O 14
ATOM 13729 N N . TYR A 1 36 ? -2.392 -9.932 2.266 1.00 0.00 15 TYR A N 14
ATOM 13730 C CA . TYR A 1 36 ? -1.262 -9.642 3.141 1.00 0.00 15 TYR A CA 14
ATOM 13731 C C . TYR A 1 36 ? -0.678 -8.258 2.849 1.00 0.00 15 TYR A C 14
ATOM 13732 O O . TYR A 1 36 ? 0.025 -8.063 1.854 1.00 0.00 15 TYR A O 14
ATOM 13750 N N . VAL A 1 37 ? -0.988 -7.305 3.718 1.00 0.00 16 VAL A N 14
ATOM 13751 C CA . VAL A 1 37 ? -0.426 -5.961 3.643 1.00 0.00 16 VAL A CA 14
ATOM 13752 C C . VAL A 1 37 ? 0.983 -5.953 4.240 1.00 0.00 16 VAL A C 14
ATOM 13753 O O . VAL A 1 37 ? 1.149 -5.946 5.461 1.00 0.00 16 VAL A O 14
ATOM 13766 N N . ALA A 1 38 ? 1.990 -5.958 3.372 1.00 0.00 17 ALA A N 14
ATOM 13767 C CA . ALA A 1 38 ? 3.384 -6.091 3.799 1.00 0.00 17 ALA A CA 14
ATOM 13768 C C . ALA A 1 38 ? 3.868 -4.877 4.593 1.00 0.00 17 ALA A C 14
ATOM 13769 O O . ALA A 1 38 ? 4.610 -5.025 5.567 1.00 0.00 17 ALA A O 14
ATOM 13776 N N . LYS A 1 39 ? 3.426 -3.685 4.194 1.00 0.00 18 LYS A N 14
ATOM 13777 C CA . LYS A 1 39 ? 3.894 -2.438 4.818 1.00 0.00 18 LYS A CA 14
ATOM 13778 C C . LYS A 1 39 ? 3.404 -2.299 6.264 1.00 0.00 18 LYS A C 14
ATOM 13779 O O . LYS A 1 39 ? 3.742 -1.334 6.951 1.00 0.00 18 LYS A O 14
ATOM 13798 N N . LYS A 1 40 ? 2.586 -3.251 6.703 1.00 0.00 19 LYS A N 14
ATOM 13799 C CA . LYS A 1 40 ? 2.095 -3.283 8.083 1.00 0.00 19 LYS A CA 14
ATOM 13800 C C . LYS A 1 40 ? 2.274 -4.694 8.668 1.00 0.00 19 LYS A C 14
ATOM 13801 O O . LYS A 1 40 ? 2.264 -4.883 9.886 1.00 0.00 19 LYS A O 14
ATOM 13820 N N . ASP A 1 41 ? 2.486 -5.674 7.783 1.00 0.00 20 ASP A N 14
ATOM 13821 C CA . ASP A 1 41 ? 2.478 -7.088 8.156 1.00 0.00 20 ASP A CA 14
ATOM 13822 C C . ASP A 1 41 ? 1.118 -7.444 8.753 1.00 0.00 20 ASP A C 14
ATOM 13823 O O . ASP A 1 41 ? 0.997 -7.814 9.922 1.00 0.00 20 ASP A O 14
ATOM 13832 N N . LEU A 1 42 ? 0.085 -7.275 7.936 1.00 0.00 21 LEU A N 14
ATOM 13833 C CA . LEU A 1 42 ? -1.289 -7.545 8.343 1.00 0.00 21 LEU A CA 14
ATOM 13834 C C . LEU A 1 42 ? -1.967 -8.384 7.271 1.00 0.00 21 LEU A C 14
ATOM 13835 O O . LEU A 1 42 ? -2.067 -7.961 6.122 1.00 0.00 21 LEU A O 14
ATOM 13851 N N . GLU A 1 43 ? -2.420 -9.572 7.644 1.00 0.00 22 GLU A N 14
ATOM 13852 C CA . GLU A 1 43 ? -3.152 -10.438 6.731 1.00 0.00 22 GLU A CA 14
ATOM 13853 C C . GLU A 1 43 ? -4.462 -10.871 7.373 1.00 0.00 22 GLU A C 14
ATOM 13854 O O . GLU A 1 43 ? -4.464 -11.487 8.442 1.00 0.00 22 GLU A O 14
ATOM 13866 N N . GLU A 1 44 ? -5.567 -10.549 6.721 1.00 0.00 23 GLU A N 14
ATOM 13867 C CA . GLU A 1 44 ? -6.887 -10.933 7.201 1.00 0.00 23 GLU A CA 14
ATOM 13868 C C . GLU A 1 44 ? -7.675 -11.581 6.067 1.00 0.00 23 GLU A C 14
ATOM 13869 O O . GLU A 1 44 ? -7.319 -11.438 4.892 1.00 0.00 23 GLU A O 14
ATOM 13881 N N . LEU A 1 45 ? -8.730 -12.300 6.422 1.00 0.00 24 LEU A N 14
ATOM 13882 C CA . LEU A 1 45 ? -9.569 -12.967 5.436 1.00 0.00 24 LEU A CA 14
ATOM 13883 C C . LEU A 1 45 ? -10.499 -11.969 4.749 1.00 0.00 24 LEU A C 14
ATOM 13884 O O . LEU A 1 45 ? -11.126 -11.131 5.400 1.00 0.00 24 LEU A O 14
ATOM 13900 N N . ILE A 1 46 ? -10.563 -12.064 3.429 1.00 0.00 25 ILE A N 14
ATOM 13901 C CA . ILE A 1 46 ? -11.451 -11.242 2.624 1.00 0.00 25 ILE A CA 14
ATOM 13902 C C . ILE A 1 46 ? -12.861 -11.830 2.652 1.00 0.00 25 ILE A C 14
ATOM 13903 O O . ILE A 1 46 ? -13.135 -12.839 1.998 1.00 0.00 25 ILE A O 14
ATOM 13919 N N . VAL A 1 47 ? -13.744 -11.211 3.428 1.00 0.00 26 VAL A N 14
ATOM 13920 C CA . VAL A 1 47 ? -15.114 -11.703 3.592 1.00 0.00 26 VAL A CA 14
ATOM 13921 C C . VAL A 1 47 ? -16.106 -10.844 2.813 1.00 0.00 26 VAL A C 14
ATOM 13922 O O . VAL A 1 47 ? -17.310 -11.109 2.811 1.00 0.00 26 VAL A O 14
ATOM 13935 N N . GLU A 1 48 ? -15.590 -9.815 2.154 1.00 0.00 27 GLU A N 14
ATOM 13936 C CA . GLU A 1 48 ? -16.414 -8.879 1.401 1.00 0.00 27 GLU A CA 14
ATOM 13937 C C . GLU A 1 48 ? -15.642 -8.364 0.190 1.00 0.00 27 GLU A C 14
ATOM 13938 O O . GLU A 1 48 ? -14.454 -8.051 0.293 1.00 0.00 27 GLU A O 14
ATOM 13950 N N . MET A 1 49 ? -16.321 -8.273 -0.949 1.00 0.00 28 MET A N 14
ATOM 13951 C CA . MET A 1 49 ? -15.694 -7.859 -2.206 1.00 0.00 28 MET A CA 14
ATOM 13952 C C . MET A 1 49 ? -16.631 -6.929 -2.973 1.00 0.00 28 MET A C 14
ATOM 13953 O O . MET A 1 49 ? -17.839 -7.170 -3.022 1.00 0.00 28 MET A O 14
ATOM 13967 N N . GLU A 1 50 ? -16.085 -5.865 -3.561 1.00 0.00 29 GLU A N 14
ATOM 13968 C CA . GLU A 1 50 ? -16.891 -4.946 -4.363 1.00 0.00 29 GLU A CA 14
ATOM 13969 C C . GLU A 1 50 ? -17.412 -5.675 -5.604 1.00 0.00 29 GLU A C 14
ATOM 13970 O O . GLU A 1 50 ? -18.590 -5.570 -5.954 1.00 0.00 29 GLU A O 14
ATOM 13982 N N . ASN A 1 51 ? -16.520 -6.415 -6.258 1.00 0.00 30 ASN A N 14
ATOM 13983 C CA . ASN A 1 51 ? -16.890 -7.321 -7.348 1.00 0.00 30 ASN A CA 14
ATOM 13984 C C . ASN A 1 51 ? -16.911 -8.755 -6.820 1.00 0.00 30 ASN A C 14
ATOM 13985 O O . ASN A 1 51 ? -16.073 -9.114 -5.999 1.00 0.00 30 ASN A O 14
ATOM 13996 N N . PRO A 1 52 ? -17.851 -9.598 -7.297 1.00 0.00 31 PRO A N 14
ATOM 13997 C CA . PRO A 1 52 ? -18.047 -10.963 -6.768 1.00 0.00 31 PRO A CA 14
ATOM 13998 C C . PRO A 1 52 ? -16.804 -11.847 -6.909 1.00 0.00 31 PRO A C 14
ATOM 13999 O O . PRO A 1 52 ? -16.659 -12.846 -6.200 1.00 0.00 31 PRO A O 14
ATOM 14010 N N . ALA A 1 53 ? -15.920 -11.488 -7.835 1.00 0.00 32 ALA A N 14
ATOM 14011 C CA . ALA A 1 53 ? -14.684 -12.237 -8.037 1.00 0.00 32 ALA A CA 14
ATOM 14012 C C . ALA A 1 53 ? -13.689 -11.936 -6.925 1.00 0.00 32 ALA A C 14
ATOM 14013 O O . ALA A 1 53 ? -13.400 -12.796 -6.089 1.00 0.00 32 ALA A O 14
ATOM 14020 N N . LEU A 1 54 ? -13.185 -10.701 -6.927 1.00 0.00 33 LEU A N 14
ATOM 14021 C CA . LEU A 1 54 ? -12.177 -10.248 -5.971 1.00 0.00 33 LEU A CA 14
ATOM 14022 C C . LEU A 1 54 ? -11.683 -8.872 -6.408 1.00 0.00 33 LEU A C 14
ATOM 14023 O O . LEU A 1 54 ? -11.822 -7.882 -5.689 1.00 0.00 33 LEU A O 14
ATOM 14039 N N . TRP A 1 55 ? -11.122 -8.829 -7.612 1.00 0.00 34 TRP A N 14
ATOM 14040 C CA . TRP A 1 55 ? -10.564 -7.607 -8.174 1.00 0.00 34 TRP A CA 14
ATOM 14041 C C . TRP A 1 55 ? -11.657 -6.802 -8.863 1.00 0.00 34 TRP A C 14
ATOM 14042 O O . TRP A 1 55 ? -12.404 -7.334 -9.690 1.00 0.00 34 TRP A O 14
ATOM 14063 N N . GLY A 1 56 ? -11.750 -5.526 -8.513 1.00 0.00 35 GLY A N 14
ATOM 14064 C CA . GLY A 1 56 ? -12.783 -4.670 -9.063 1.00 0.00 35 GLY A CA 14
ATOM 14065 C C . GLY A 1 56 ? -13.218 -3.610 -8.075 1.00 0.00 35 GLY A C 14
ATOM 14066 O O . GLY A 1 56 ? -14.406 -3.454 -7.797 1.00 0.00 35 GLY A O 14
ATOM 14070 N N . GLY A 1 57 ? -12.242 -2.905 -7.517 1.00 0.00 36 GLY A N 14
ATOM 14071 C CA . GLY A 1 57 ? -12.519 -1.802 -6.621 1.00 0.00 36 GLY A CA 14
ATOM 14072 C C . GLY A 1 57 ? -11.881 -1.999 -5.270 1.00 0.00 36 GLY A C 14
ATOM 14073 O O . GLY A 1 57 ? -10.708 -1.685 -5.089 1.00 0.00 36 GLY A O 14
ATOM 14077 N N . LYS A 1 58 ? -12.636 -2.534 -4.319 1.00 0.00 37 LYS A N 14
ATOM 14078 C CA . LYS A 1 58 ? -12.121 -2.743 -2.972 1.00 0.00 37 LYS A CA 14
ATOM 14079 C C . LYS A 1 58 ? -12.685 -4.020 -2.363 1.00 0.00 37 LYS A C 14
ATOM 14080 O O . LYS A 1 58 ? -13.749 -4.500 -2.762 1.00 0.00 37 LYS A O 14
ATOM 14099 N N . VAL A 1 59 ? -11.956 -4.566 -1.400 1.00 0.00 38 VAL A N 14
ATOM 14100 C CA . VAL A 1 59 ? -12.421 -5.696 -0.607 1.00 0.00 38 VAL A CA 14
ATOM 14101 C C . VAL A 1 59 ? -12.326 -5.332 0.870 1.00 0.00 38 VAL A C 14
ATOM 14102 O O . VAL A 1 59 ? -11.465 -4.539 1.261 1.00 0.00 38 VAL A O 14
ATOM 14115 N N . THR A 1 60 ? -13.212 -5.884 1.684 1.00 0.00 39 THR A N 14
ATOM 14116 C CA . THR A 1 60 ? -13.203 -5.606 3.110 1.00 0.00 39 THR A CA 14
ATOM 14117 C C . THR A 1 60 ? -12.753 -6.841 3.887 1.00 0.00 39 THR A C 14
ATOM 14118 O O . THR A 1 60 ? -13.352 -7.917 3.778 1.00 0.00 39 THR A O 14
ATOM 14129 N N . LEU A 1 61 ? -11.673 -6.679 4.641 1.00 0.00 40 LEU A N 14
ATOM 14130 C CA . LEU A 1 61 ? -11.146 -7.733 5.492 1.00 0.00 40 LEU A CA 14
ATOM 14131 C C . LEU A 1 61 ? -12.130 -8.026 6.624 1.00 0.00 40 LEU A C 14
ATOM 14132 O O . LEU A 1 61 ? -12.935 -7.169 6.995 1.00 0.00 40 LEU A O 14
ATOM 14148 N N . ALA A 1 62 ? -12.037 -9.229 7.181 1.00 0.00 41 ALA A N 14
ATOM 14149 C CA . ALA A 1 62 ? -13.007 -9.722 8.162 1.00 0.00 41 ALA A CA 14
ATOM 14150 C C . ALA A 1 62 ? -13.205 -8.773 9.351 1.00 0.00 41 ALA A C 14
ATOM 14151 O O . ALA A 1 62 ? -14.285 -8.740 9.940 1.00 0.00 41 ALA A O 14
ATOM 14158 N N . ASN A 1 63 ? -12.177 -7.997 9.696 1.00 0.00 42 ASN A N 14
ATOM 14159 C CA . ASN A 1 63 ? -12.234 -7.150 10.897 1.00 0.00 42 ASN A CA 14
ATOM 14160 C C . ASN A 1 63 ? -12.667 -5.716 10.570 1.00 0.00 42 ASN A C 14
ATOM 14161 O O . ASN A 1 63 ? -12.716 -4.861 11.456 1.00 0.00 42 ASN A O 14
ATOM 14172 N N . GLY A 1 64 ? -12.971 -5.446 9.305 1.00 0.00 43 GLY A N 14
ATOM 14173 C CA . GLY A 1 64 ? -13.487 -4.134 8.929 1.00 0.00 43 GLY A CA 14
ATOM 14174 C C . GLY A 1 64 ? -12.518 -3.316 8.097 1.00 0.00 43 GLY A C 14
ATOM 14175 O O . GLY A 1 64 ? -12.906 -2.303 7.506 1.00 0.00 43 GLY A O 14
ATOM 14179 N N . TRP A 1 65 ? -11.252 -3.732 8.062 1.00 0.00 44 TRP A N 14
ATOM 14180 C CA . TRP A 1 65 ? -10.256 -3.072 7.221 1.00 0.00 44 TRP A CA 14
ATOM 14181 C C . TRP A 1 65 ? -10.657 -3.203 5.753 1.00 0.00 44 TRP A C 14
ATOM 14182 O O . TRP A 1 65 ? -11.284 -4.186 5.372 1.00 0.00 44 TRP A O 14
ATOM 14203 N N . GLN A 1 66 ? -10.315 -2.216 4.934 1.00 0.00 45 GLN A N 14
ATOM 14204 C CA . GLN A 1 66 ? -10.608 -2.278 3.503 1.00 0.00 45 GLN A CA 14
ATOM 14205 C C . GLN A 1 66 ? -9.334 -2.072 2.691 1.00 0.00 45 GLN A C 14
ATOM 14206 O O . GLN A 1 66 ? -8.446 -1.317 3.093 1.00 0.00 45 GLN A O 14
ATOM 14220 N N . LEU A 1 67 ? -9.259 -2.750 1.554 1.00 0.00 46 LEU A N 14
ATOM 14221 C CA . LEU A 1 67 ? -8.118 -2.655 0.649 1.00 0.00 46 LEU A CA 14
ATOM 14222 C C . LEU A 1 67 ? -8.623 -2.448 -0.776 1.00 0.00 46 LEU A C 14
ATOM 14223 O O . LEU A 1 67 ? -9.613 -3.059 -1.174 1.00 0.00 46 LEU A O 14
ATOM 14239 N N . GLU A 1 68 ? -7.951 -1.587 -1.531 1.00 0.00 47 GLU A N 14
ATOM 14240 C CA . GLU A 1 68 ? -8.370 -1.270 -2.895 1.00 0.00 47 GLU A CA 14
ATOM 14241 C C . GLU A 1 68 ? -7.648 -2.163 -3.910 1.00 0.00 47 GLU A C 14
ATOM 14242 O O . GLU A 1 68 ? -6.419 -2.137 -4.007 1.00 0.00 47 GLU A O 14
ATOM 14254 N N . LEU A 1 69 ? -8.423 -2.961 -4.647 1.00 0.00 48 LEU A N 14
ATOM 14255 C CA . LEU A 1 69 ? -7.882 -3.836 -5.690 1.00 0.00 48 LEU A CA 14
ATOM 14256 C C . LEU A 1 69 ? -8.510 -3.498 -7.040 1.00 0.00 48 LEU A C 14
ATOM 14257 O O . LEU A 1 69 ? -9.681 -3.809 -7.275 1.00 0.00 48 LEU A O 14
ATOM 14273 N N . PRO A 1 70 ? -7.745 -2.868 -7.950 1.00 0.00 49 PRO A N 14
ATOM 14274 C CA . PRO A 1 70 ? -8.245 -2.506 -9.279 1.00 0.00 49 PRO A CA 14
ATOM 14275 C C . PRO A 1 70 ? -8.535 -3.753 -10.114 1.00 0.00 49 PRO A C 14
ATOM 14276 O O . PRO A 1 70 ? -7.971 -4.822 -9.861 1.00 0.00 49 PRO A O 14
ATOM 14287 N N . ALA A 1 71 ? -9.415 -3.620 -11.102 1.00 0.00 50 ALA A N 14
ATOM 14288 C CA . ALA A 1 71 ? -9.757 -4.737 -11.974 1.00 0.00 50 ALA A CA 14
ATOM 14289 C C . ALA A 1 71 ? -8.587 -5.051 -12.906 1.00 0.00 50 ALA A C 14
ATOM 14290 O O . ALA A 1 71 ? -8.608 -4.707 -14.090 1.00 0.00 50 ALA A O 14
ATOM 14297 N N . MET A 1 72 ? -7.550 -5.666 -12.346 1.00 0.00 51 MET A N 14
ATOM 14298 C CA . MET A 1 72 ? -6.337 -5.989 -13.095 1.00 0.00 51 MET A CA 14
ATOM 14299 C C . MET A 1 72 ? -6.469 -7.370 -13.724 1.00 0.00 51 MET A C 14
ATOM 14300 O O . MET A 1 72 ? -6.510 -7.510 -14.948 1.00 0.00 51 MET A O 14
ATOM 14314 N N . ALA A 1 73 ? -6.546 -8.382 -12.867 1.00 0.00 52 ALA A N 14
ATOM 14315 C CA . ALA A 1 73 ? -6.714 -9.763 -13.298 1.00 0.00 52 ALA A CA 14
ATOM 14316 C C . ALA A 1 73 ? -7.348 -10.576 -12.177 1.00 0.00 52 ALA A C 14
ATOM 14317 O O . ALA A 1 73 ? -6.685 -10.918 -11.195 1.00 0.00 52 ALA A O 14
ATOM 14324 N N . ALA A 1 74 ? -8.640 -10.850 -12.311 1.00 0.00 53 ALA A N 14
ATOM 14325 C CA . ALA A 1 74 ? -9.382 -11.599 -11.304 1.00 0.00 53 ALA A CA 14
ATOM 14326 C C . ALA A 1 74 ? -8.870 -13.032 -11.206 1.00 0.00 53 ALA A C 14
ATOM 14327 O O . ALA A 1 74 ? -8.775 -13.594 -10.111 1.00 0.00 53 ALA A O 14
ATOM 14334 N N . ASP A 1 75 ? -8.520 -13.601 -12.359 1.00 0.00 54 ASP A N 14
ATOM 14335 C CA . ASP A 1 75 ? -8.048 -14.982 -12.434 1.00 0.00 54 ASP A CA 14
ATOM 14336 C C . ASP A 1 75 ? -6.827 -15.199 -11.535 1.00 0.00 54 ASP A C 14
ATOM 14337 O O . ASP A 1 75 ? -6.941 -15.878 -10.514 1.00 0.00 54 ASP A O 14
ATOM 14346 N N . THR A 1 76 ? -5.684 -14.602 -11.909 1.00 0.00 55 THR A N 14
ATOM 14347 C CA . THR A 1 76 ? -4.430 -14.679 -11.142 1.00 0.00 55 THR A CA 14
ATOM 14348 C C . THR A 1 76 ? -4.310 -15.968 -10.309 1.00 0.00 55 THR A C 14
ATOM 14349 O O . THR A 1 76 ? -4.690 -15.997 -9.138 1.00 0.00 55 THR A O 14
ATOM 14360 N N . PRO A 1 77 ? -3.785 -17.054 -10.912 1.00 0.00 56 PRO A N 14
ATOM 14361 C CA . PRO A 1 77 ? -3.661 -18.361 -10.245 1.00 0.00 56 PRO A CA 14
ATOM 14362 C C . PRO A 1 77 ? -2.473 -18.425 -9.278 1.00 0.00 56 PRO A C 14
ATOM 14363 O O . PRO A 1 77 ? -2.076 -19.506 -8.835 1.00 0.00 56 PRO A O 14
ATOM 14374 N N . LEU A 1 78 ? -1.912 -17.264 -8.962 1.00 0.00 57 LEU A N 14
ATOM 14375 C CA . LEU A 1 78 ? -0.771 -17.168 -8.054 1.00 0.00 57 LEU A CA 14
ATOM 14376 C C . LEU A 1 78 ? -0.916 -15.932 -7.167 1.00 0.00 57 LEU A C 14
ATOM 14377 O O . LEU A 1 78 ? -1.572 -14.961 -7.558 1.00 0.00 57 LEU A O 14
ATOM 14393 N N . PRO A 1 79 ? -0.323 -15.952 -5.955 1.00 0.00 58 PRO A N 14
ATOM 14394 C CA . PRO A 1 79 ? -0.353 -14.802 -5.045 1.00 0.00 58 PRO A CA 14
ATOM 14395 C C . PRO A 1 79 ? 0.383 -13.599 -5.640 1.00 0.00 58 PRO A C 14
ATOM 14396 O O . PRO A 1 79 ? 1.613 -13.510 -5.585 1.00 0.00 58 PRO A O 14
ATOM 14407 N N . ILE A 1 80 ? -0.384 -12.697 -6.238 1.00 0.00 59 ILE A N 14
ATOM 14408 C CA . ILE A 1 80 ? 0.164 -11.523 -6.908 1.00 0.00 59 ILE A CA 14
ATOM 14409 C C . ILE A 1 80 ? 0.296 -10.351 -5.931 1.00 0.00 59 ILE A C 14
ATOM 14410 O O . ILE A 1 80 ? -0.486 -10.227 -4.981 1.00 0.00 59 ILE A O 14
ATOM 14426 N N . THR A 1 81 ? 1.300 -9.511 -6.156 1.00 0.00 60 THR A N 14
ATOM 14427 C CA . THR A 1 81 ? 1.556 -8.347 -5.314 1.00 0.00 60 THR A CA 14
ATOM 14428 C C . THR A 1 81 ? 1.273 -7.053 -6.080 1.00 0.00 60 THR A C 14
ATOM 14429 O O . THR A 1 81 ? 1.885 -6.787 -7.118 1.00 0.00 60 THR A O 14
ATOM 14440 N N . VAL A 1 82 ? 0.346 -6.251 -5.563 1.00 0.00 61 VAL A N 14
ATOM 14441 C CA . VAL A 1 82 ? -0.077 -5.018 -6.231 1.00 0.00 61 VAL A CA 14
ATOM 14442 C C . VAL A 1 82 ? 0.063 -3.802 -5.316 1.00 0.00 61 VAL A C 14
ATOM 14443 O O . VAL A 1 82 ? 0.458 -3.922 -4.151 1.00 0.00 61 VAL A O 14
ATOM 14456 N N . GLU A 1 83 ? -0.258 -2.637 -5.874 1.00 0.00 62 GLU A N 14
ATOM 14457 C CA . GLU A 1 83 ? -0.235 -1.369 -5.155 1.00 0.00 62 GLU A CA 14
ATOM 14458 C C . GLU A 1 83 ? -1.222 -1.392 -3.983 1.00 0.00 62 GLU A C 14
ATOM 14459 O O . GLU A 1 83 ? -2.440 -1.394 -4.180 1.00 0.00 62 GLU A O 14
ATOM 14471 N N . ALA A 1 84 ? -0.679 -1.436 -2.769 1.00 0.00 63 ALA A N 14
ATOM 14472 C CA . ALA A 1 84 ? -1.485 -1.476 -1.551 1.00 0.00 63 ALA A CA 14
ATOM 14473 C C . ALA A 1 84 ? -2.106 -0.116 -1.247 1.00 0.00 63 ALA A C 14
ATOM 14474 O O . ALA A 1 84 ? -1.396 0.884 -1.117 1.00 0.00 63 ALA A O 14
ATOM 14481 N N . ARG A 1 85 ? -3.427 -0.087 -1.128 1.00 0.00 64 ARG A N 14
ATOM 14482 C CA . ARG A 1 85 ? -4.145 1.122 -0.746 1.00 0.00 64 ARG A CA 14
ATOM 14483 C C . ARG A 1 85 ? -5.254 0.776 0.244 1.00 0.00 64 ARG A C 14
ATOM 14484 O O . ARG A 1 85 ? -6.293 0.233 -0.136 1.00 0.00 64 ARG A O 14
ATOM 14505 N N . LYS A 1 86 ? -5.005 1.059 1.519 1.00 0.00 65 LYS A N 14
ATOM 14506 C CA . LYS A 1 86 ? -5.967 0.775 2.579 1.00 0.00 65 LYS A CA 14
ATOM 14507 C C . LYS A 1 86 ? -7.004 1.896 2.642 1.00 0.00 65 LYS A C 14
ATOM 14508 O O . LYS A 1 86 ? -6.652 3.077 2.679 1.00 0.00 65 LYS A O 14
ATOM 14527 N N . LEU A 1 87 ? -8.278 1.519 2.644 1.00 0.00 66 LEU A N 14
ATOM 14528 C CA . LEU A 1 87 ? -9.375 2.481 2.675 1.00 0.00 66 LEU A CA 14
ATOM 14529 C C . LEU A 1 87 ? -9.992 2.537 4.076 1.00 0.00 66 LEU A C 14
ATOM 14530 O O . LEU A 1 87 ? -10.988 1.823 4.335 1.00 0.00 66 LEU A O 14
ATOM 14547 N N . MET A 1 22 ? 2.337 1.213 0.782 1.00 0.00 1 MET A N 15
ATOM 14548 C CA . MET A 1 22 ? 1.361 1.197 -0.336 1.00 0.00 1 MET A CA 15
ATOM 14549 C C . MET A 1 22 ? 1.462 -0.106 -1.139 1.00 0.00 1 MET A C 15
ATOM 14550 O O . MET A 1 22 ? 1.047 -0.161 -2.299 1.00 0.00 1 MET A O 15
ATOM 14564 N N . LYS A 1 23 ? 1.988 -1.160 -0.515 1.00 0.00 2 LYS A N 15
ATOM 14565 C CA . LYS A 1 23 ? 2.156 -2.449 -1.183 1.00 0.00 2 LYS A CA 15
ATOM 14566 C C . LYS A 1 23 ? 1.472 -3.552 -0.371 1.00 0.00 2 LYS A C 15
ATOM 14567 O O . LYS A 1 23 ? 1.490 -3.523 0.865 1.00 0.00 2 LYS A O 15
ATOM 14586 N N . VAL A 1 24 ? 0.861 -4.514 -1.064 1.00 0.00 3 VAL A N 15
ATOM 14587 C CA . VAL A 1 24 ? 0.142 -5.604 -0.406 1.00 0.00 3 VAL A CA 15
ATOM 14588 C C . VAL A 1 24 ? 0.236 -6.890 -1.228 1.00 0.00 3 VAL A C 15
ATOM 14589 O O . VAL A 1 24 ? 0.296 -6.845 -2.457 1.00 0.00 3 VAL A O 15
ATOM 14602 N N . MET A 1 25 ? 0.263 -8.031 -0.546 1.00 0.00 4 MET A N 15
ATOM 14603 C CA . MET A 1 25 ? 0.281 -9.331 -1.209 1.00 0.00 4 MET A CA 15
ATOM 14604 C C . MET A 1 25 ? -1.045 -10.047 -0.973 1.00 0.00 4 MET A C 15
ATOM 14605 O O . MET A 1 25 ? -1.375 -10.403 0.160 1.00 0.00 4 MET A O 15
ATOM 14619 N N . ILE A 1 26 ? -1.811 -10.239 -2.041 1.00 0.00 5 ILE A N 15
ATOM 14620 C CA . ILE A 1 26 ? -3.114 -10.888 -1.946 1.00 0.00 5 ILE A CA 15
ATOM 14621 C C . ILE A 1 26 ? -2.971 -12.388 -2.186 1.00 0.00 5 ILE A C 15
ATOM 14622 O O . ILE A 1 26 ? -2.383 -12.810 -3.183 1.00 0.00 5 ILE A O 15
ATOM 14638 N N . ARG A 1 27 ? -3.512 -13.184 -1.271 1.00 0.00 6 ARG A N 15
ATOM 14639 C CA . ARG A 1 27 ? -3.442 -14.637 -1.363 1.00 0.00 6 ARG A CA 15
ATOM 14640 C C . ARG A 1 27 ? -4.726 -15.185 -1.978 1.00 0.00 6 ARG A C 15
ATOM 14641 O O . ARG A 1 27 ? -5.818 -15.005 -1.430 1.00 0.00 6 ARG A O 15
ATOM 14662 N N . LYS A 1 28 ? -4.586 -15.850 -3.120 1.00 0.00 7 LYS A N 15
ATOM 14663 C CA . LYS A 1 28 ? -5.727 -16.375 -3.862 1.00 0.00 7 LYS A CA 15
ATOM 14664 C C . LYS A 1 28 ? -5.632 -17.888 -4.039 1.00 0.00 7 LYS A C 15
ATOM 14665 O O . LYS A 1 28 ? -4.634 -18.401 -4.542 1.00 0.00 7 LYS A O 15
ATOM 14684 N N . THR A 1 29 ? -6.677 -18.588 -3.609 1.00 0.00 8 THR A N 15
ATOM 14685 C CA . THR A 1 29 ? -6.843 -20.009 -3.900 1.00 0.00 8 THR A CA 15
ATOM 14686 C C . THR A 1 29 ? -8.286 -20.262 -4.338 1.00 0.00 8 THR A C 15
ATOM 14687 O O . THR A 1 29 ? -9.106 -19.339 -4.335 1.00 0.00 8 THR A O 15
ATOM 14698 N N . ALA A 1 30 ? -8.591 -21.501 -4.717 1.00 0.00 9 ALA A N 15
ATOM 14699 C CA . ALA A 1 30 ? -9.930 -21.862 -5.176 1.00 0.00 9 ALA A CA 15
ATOM 14700 C C . ALA A 1 30 ? -10.969 -21.629 -4.080 1.00 0.00 9 ALA A C 15
ATOM 14701 O O . ALA A 1 30 ? -12.115 -21.268 -4.360 1.00 0.00 9 ALA A O 15
ATOM 14708 N N . THR A 1 31 ? -10.559 -21.831 -2.832 1.00 0.00 10 THR A N 15
ATOM 14709 C CA . THR A 1 31 ? -11.453 -21.677 -1.689 1.00 0.00 10 THR A CA 15
ATOM 14710 C C . THR A 1 31 ? -11.056 -20.476 -0.831 1.00 0.00 10 THR A C 15
ATOM 14711 O O . THR A 1 31 ? -11.860 -19.566 -0.606 1.00 0.00 10 THR A O 15
ATOM 14722 N N . GLY A 1 32 ? -9.811 -20.472 -0.366 1.00 0.00 11 GLY A N 15
ATOM 14723 C CA . GLY A 1 32 ? -9.354 -19.454 0.563 1.00 0.00 11 GLY A CA 15
ATOM 14724 C C . GLY A 1 32 ? -9.048 -18.126 -0.102 1.00 0.00 11 GLY A C 15
ATOM 14725 O O . GLY A 1 32 ? -8.450 -18.076 -1.184 1.00 0.00 11 GLY A O 15
ATOM 14729 N N . HIS A 1 33 ? -9.470 -17.047 0.544 1.00 0.00 12 HIS A N 15
ATOM 14730 C CA . HIS A 1 33 ? -9.168 -15.692 0.099 1.00 0.00 12 HIS A CA 15
ATOM 14731 C C . HIS A 1 33 ? -8.578 -14.918 1.273 1.00 0.00 12 HIS A C 15
ATOM 14732 O O . HIS A 1 33 ? -9.233 -14.753 2.306 1.00 0.00 12 HIS A O 15
ATOM 14747 N N . SER A 1 34 ? -7.345 -14.457 1.128 1.00 0.00 13 SER A N 15
ATOM 14748 C CA . SER A 1 34 ? -6.654 -13.776 2.215 1.00 0.00 13 SER A CA 15
ATOM 14749 C C . SER A 1 34 ? -5.818 -12.625 1.668 1.00 0.00 13 SER A C 15
ATOM 14750 O O . SER A 1 34 ? -5.538 -12.564 0.470 1.00 0.00 13 SER A O 15
ATOM 14758 N N . ALA A 1 35 ? -5.432 -11.709 2.546 1.00 0.00 14 ALA A N 15
ATOM 14759 C CA . ALA A 1 35 ? -4.627 -10.557 2.162 1.00 0.00 14 ALA A CA 15
ATOM 14760 C C . ALA A 1 35 ? -3.586 -10.260 3.233 1.00 0.00 14 ALA A C 15
ATOM 14761 O O . ALA A 1 35 ? -3.896 -10.271 4.427 1.00 0.00 14 ALA A O 15
ATOM 14768 N N . TYR A 1 36 ? -2.357 -10.008 2.798 1.00 0.00 15 TYR A N 15
ATOM 14769 C CA . TYR A 1 36 ? -1.254 -9.696 3.699 1.00 0.00 15 TYR A CA 15
ATOM 14770 C C . TYR A 1 36 ? -0.707 -8.300 3.401 1.00 0.00 15 TYR A C 15
ATOM 14771 O O . TYR A 1 36 ? -0.068 -8.076 2.368 1.00 0.00 15 TYR A O 15
ATOM 14789 N N . VAL A 1 37 ? -0.988 -7.358 4.297 1.00 0.00 16 VAL A N 15
ATOM 14790 C CA . VAL A 1 37 ? -0.470 -6.001 4.182 1.00 0.00 16 VAL A CA 15
ATOM 14791 C C . VAL A 1 37 ? 1.003 -5.984 4.584 1.00 0.00 16 VAL A C 15
ATOM 14792 O O . VAL A 1 37 ? 1.328 -6.057 5.772 1.00 0.00 16 VAL A O 15
ATOM 14805 N N . ALA A 1 38 ? 1.877 -5.891 3.583 1.00 0.00 17 ALA A N 15
ATOM 14806 C CA . ALA A 1 38 ? 3.321 -6.036 3.769 1.00 0.00 17 ALA A CA 15
ATOM 14807 C C . ALA A 1 38 ? 3.859 -5.216 4.946 1.00 0.00 17 ALA A C 15
ATOM 14808 O O . ALA A 1 38 ? 4.234 -5.770 5.974 1.00 0.00 17 ALA A O 15
ATOM 14815 N N . LYS A 1 39 ? 3.860 -3.893 4.800 1.00 0.00 18 LYS A N 15
ATOM 14816 C CA . LYS A 1 39 ? 4.516 -3.009 5.768 1.00 0.00 18 LYS A CA 15
ATOM 14817 C C . LYS A 1 39 ? 3.836 -3.040 7.144 1.00 0.00 18 LYS A C 15
ATOM 14818 O O . LYS A 1 39 ? 4.390 -2.544 8.126 1.00 0.00 18 LYS A O 15
ATOM 14837 N N . LYS A 1 40 ? 2.643 -3.629 7.209 1.00 0.00 19 LYS A N 15
ATOM 14838 C CA . LYS A 1 40 ? 1.884 -3.716 8.461 1.00 0.00 19 LYS A CA 15
ATOM 14839 C C . LYS A 1 40 ? 2.042 -5.103 9.096 1.00 0.00 19 LYS A C 15
ATOM 14840 O O . LYS A 1 40 ? 1.822 -5.268 10.299 1.00 0.00 19 LYS A O 15
ATOM 14859 N N . ASP A 1 41 ? 2.435 -6.089 8.282 1.00 0.00 20 ASP A N 15
ATOM 14860 C CA . ASP A 1 41 ? 2.542 -7.485 8.729 1.00 0.00 20 ASP A CA 15
ATOM 14861 C C . ASP A 1 41 ? 1.180 -8.015 9.180 1.00 0.00 20 ASP A C 15
ATOM 14862 O O . ASP A 1 41 ? 1.092 -8.910 10.026 1.00 0.00 20 ASP A O 15
ATOM 14871 N N . LEU A 1 42 ? 0.118 -7.475 8.588 1.00 0.00 21 LEU A N 15
ATOM 14872 C CA . LEU A 1 42 ? -1.246 -7.883 8.919 1.00 0.00 21 LEU A CA 15
ATOM 14873 C C . LEU A 1 42 ? -1.778 -8.822 7.843 1.00 0.00 21 LEU A C 15
ATOM 14874 O O . LEU A 1 42 ? -1.858 -8.448 6.672 1.00 0.00 21 LEU A O 15
ATOM 14890 N N . GLU A 1 43 ? -2.135 -10.037 8.242 1.00 0.00 22 GLU A N 15
ATOM 14891 C CA . GLU A 1 43 ? -2.804 -10.973 7.350 1.00 0.00 22 GLU A CA 15
ATOM 14892 C C . GLU A 1 43 ? -4.183 -11.297 7.903 1.00 0.00 22 GLU A C 15
ATOM 14893 O O . GLU A 1 43 ? -4.330 -11.597 9.094 1.00 0.00 22 GLU A O 15
ATOM 14905 N N . GLU A 1 44 ? -5.192 -11.232 7.045 1.00 0.00 23 GLU A N 15
ATOM 14906 C CA . GLU A 1 44 ? -6.563 -11.487 7.460 1.00 0.00 23 GLU A CA 15
ATOM 14907 C C . GLU A 1 44 ? -7.351 -12.138 6.325 1.00 0.00 23 GLU A C 15
ATOM 14908 O O . GLU A 1 44 ? -6.905 -12.145 5.172 1.00 0.00 23 GLU A O 15
ATOM 14920 N N . LEU A 1 45 ? -8.513 -12.689 6.657 1.00 0.00 24 LEU A N 15
ATOM 14921 C CA . LEU A 1 45 ? -9.366 -13.356 5.705 1.00 0.00 24 LEU A CA 15
ATOM 14922 C C . LEU A 1 45 ? -10.294 -12.345 5.020 1.00 0.00 24 LEU A C 15
ATOM 14923 O O . LEU A 1 45 ? -10.790 -11.412 5.655 1.00 0.00 24 LEU A O 15
ATOM 14939 N N . ILE A 1 46 ? -10.503 -12.535 3.720 1.00 0.00 25 ILE A N 15
ATOM 14940 C CA . ILE A 1 46 ? -11.396 -11.688 2.929 1.00 0.00 25 ILE A CA 15
ATOM 14941 C C . ILE A 1 46 ? -12.855 -12.103 3.138 1.00 0.00 25 ILE A C 15
ATOM 14942 O O . ILE A 1 46 ? -13.255 -13.200 2.743 1.00 0.00 25 ILE A O 15
ATOM 14958 N N . VAL A 1 47 ? -13.641 -11.227 3.762 1.00 0.00 26 VAL A N 15
ATOM 14959 C CA . VAL A 1 47 ? -15.038 -11.531 4.078 1.00 0.00 26 VAL A CA 15
ATOM 14960 C C . VAL A 1 47 ? -16.006 -10.771 3.168 1.00 0.00 26 VAL A C 15
ATOM 14961 O O . VAL A 1 47 ? -17.118 -11.234 2.910 1.00 0.00 26 VAL A O 15
ATOM 14974 N N . GLU A 1 48 ? -15.577 -9.613 2.675 1.00 0.00 27 GLU A N 15
ATOM 14975 C CA . GLU A 1 48 ? -16.426 -8.762 1.844 1.00 0.00 27 GLU A CA 15
ATOM 14976 C C . GLU A 1 48 ? -15.604 -8.209 0.684 1.00 0.00 27 GLU A C 15
ATOM 14977 O O . GLU A 1 48 ? -14.486 -7.748 0.887 1.00 0.00 27 GLU A O 15
ATOM 14989 N N . MET A 1 49 ? -16.148 -8.275 -0.527 1.00 0.00 28 MET A N 15
ATOM 14990 C CA . MET A 1 49 ? -15.438 -7.813 -1.722 1.00 0.00 28 MET A CA 15
ATOM 14991 C C . MET A 1 49 ? -16.395 -7.137 -2.703 1.00 0.00 28 MET A C 15
ATOM 14992 O O . MET A 1 49 ? -17.570 -7.498 -2.791 1.00 0.00 28 MET A O 15
ATOM 15006 N N . GLU A 1 50 ? -15.882 -6.138 -3.416 1.00 0.00 29 GLU A N 15
ATOM 15007 C CA . GLU A 1 50 ? -16.666 -5.389 -4.394 1.00 0.00 29 GLU A CA 15
ATOM 15008 C C . GLU A 1 50 ? -17.031 -6.291 -5.570 1.00 0.00 29 GLU A C 15
ATOM 15009 O O . GLU A 1 50 ? -18.203 -6.594 -5.798 1.00 0.00 29 GLU A O 15
ATOM 15021 N N . ASN A 1 51 ? -16.012 -6.723 -6.302 1.00 0.00 30 ASN A N 15
ATOM 15022 C CA . ASN A 1 51 ? -16.206 -7.546 -7.489 1.00 0.00 30 ASN A CA 15
ATOM 15023 C C . ASN A 1 51 ? -16.559 -8.977 -7.086 1.00 0.00 30 ASN A C 15
ATOM 15024 O O . ASN A 1 51 ? -15.965 -9.514 -6.152 1.00 0.00 30 ASN A O 15
ATOM 15035 N N . PRO A 1 52 ? -17.529 -9.612 -7.787 1.00 0.00 31 PRO A N 15
ATOM 15036 C CA . PRO A 1 52 ? -17.967 -10.993 -7.509 1.00 0.00 31 PRO A CA 15
ATOM 15037 C C . PRO A 1 52 ? -16.798 -11.965 -7.329 1.00 0.00 31 PRO A C 15
ATOM 15038 O O . PRO A 1 52 ? -16.931 -12.999 -6.668 1.00 0.00 31 PRO A O 15
ATOM 15049 N N . ALA A 1 53 ? -15.660 -11.642 -7.940 1.00 0.00 32 ALA A N 15
ATOM 15050 C CA . ALA A 1 53 ? -14.434 -12.403 -7.735 1.00 0.00 32 ALA A CA 15
ATOM 15051 C C . ALA A 1 53 ? -13.607 -11.763 -6.629 1.00 0.00 32 ALA A C 15
ATOM 15052 O O . ALA A 1 53 ? -13.460 -12.332 -5.543 1.00 0.00 32 ALA A O 15
ATOM 15059 N N . LEU A 1 54 ? -13.080 -10.570 -6.919 1.00 0.00 33 LEU A N 15
ATOM 15060 C CA . LEU A 1 54 ? -12.205 -9.857 -5.991 1.00 0.00 33 LEU A CA 15
ATOM 15061 C C . LEU A 1 54 ? -11.648 -8.593 -6.643 1.00 0.00 33 LEU A C 15
ATOM 15062 O O . LEU A 1 54 ? -11.920 -7.471 -6.211 1.00 0.00 33 LEU A O 15
ATOM 15078 N N . TRP A 1 55 ? -10.874 -8.799 -7.702 1.00 0.00 34 TRP A N 15
ATOM 15079 C CA . TRP A 1 55 ? -10.122 -7.729 -8.348 1.00 0.00 34 TRP A CA 15
ATOM 15080 C C . TRP A 1 55 ? -11.035 -6.840 -9.186 1.00 0.00 34 TRP A C 15
ATOM 15081 O O . TRP A 1 55 ? -11.876 -7.334 -9.940 1.00 0.00 34 TRP A O 15
ATOM 15102 N N . GLY A 1 56 ? -10.855 -5.526 -9.055 1.00 0.00 35 GLY A N 15
ATOM 15103 C CA . GLY A 1 56 ? -11.679 -4.577 -9.786 1.00 0.00 35 GLY A CA 15
ATOM 15104 C C . GLY A 1 56 ? -12.194 -3.468 -8.895 1.00 0.00 35 GLY A C 15
ATOM 15105 O O . GLY A 1 56 ? -12.699 -2.456 -9.382 1.00 0.00 35 GLY A O 15
ATOM 15109 N N . GLY A 1 57 ? -12.071 -3.659 -7.585 1.00 0.00 36 GLY A N 15
ATOM 15110 C CA . GLY A 1 57 ? -12.511 -2.647 -6.647 1.00 0.00 36 GLY A CA 15
ATOM 15111 C C . GLY A 1 57 ? -12.051 -2.919 -5.231 1.00 0.00 36 GLY A C 15
ATOM 15112 O O . GLY A 1 57 ? -11.011 -3.536 -5.021 1.00 0.00 36 GLY A O 15
ATOM 15116 N N . LYS A 1 58 ? -12.836 -2.462 -4.265 1.00 0.00 37 LYS A N 15
ATOM 15117 C CA . LYS A 1 58 ? -12.458 -2.522 -2.853 1.00 0.00 37 LYS A CA 15
ATOM 15118 C C . LYS A 1 58 ? -12.816 -3.858 -2.203 1.00 0.00 37 LYS A C 15
ATOM 15119 O O . LYS A 1 58 ? -13.620 -4.632 -2.725 1.00 0.00 37 LYS A O 15
ATOM 15138 N N . VAL A 1 59 ? -12.194 -4.108 -1.055 1.00 0.00 38 VAL A N 15
ATOM 15139 C CA . VAL A 1 59 ? -12.377 -5.339 -0.299 1.00 0.00 38 VAL A CA 15
ATOM 15140 C C . VAL A 1 59 ? -12.265 -5.033 1.195 1.00 0.00 38 VAL A C 15
ATOM 15141 O O . VAL A 1 59 ? -11.689 -4.011 1.582 1.00 0.00 38 VAL A O 15
ATOM 15154 N N . THR A 1 60 ? -12.818 -5.907 2.024 1.00 0.00 39 THR A N 15
ATOM 15155 C CA . THR A 1 60 ? -12.762 -5.744 3.468 1.00 0.00 39 THR A CA 15
ATOM 15156 C C . THR A 1 60 ? -12.357 -7.058 4.132 1.00 0.00 39 THR A C 15
ATOM 15157 O O . THR A 1 60 ? -12.935 -8.118 3.857 1.00 0.00 39 THR A O 15
ATOM 15168 N N . LEU A 1 61 ? -11.343 -6.979 4.983 1.00 0.00 40 LEU A N 15
ATOM 15169 C CA . LEU A 1 61 ? -10.851 -8.132 5.721 1.00 0.00 40 LEU A CA 15
ATOM 15170 C C . LEU A 1 61 ? -11.720 -8.381 6.950 1.00 0.00 40 LEU A C 15
ATOM 15171 O O . LEU A 1 61 ? -12.488 -7.510 7.359 1.00 0.00 40 LEU A O 15
ATOM 15187 N N . ALA A 1 62 ? -11.574 -9.560 7.548 1.00 0.00 41 ALA A N 15
ATOM 15188 C CA . ALA A 1 62 ? -12.356 -9.934 8.732 1.00 0.00 41 ALA A CA 15
ATOM 15189 C C . ALA A 1 62 ? -12.062 -8.997 9.907 1.00 0.00 41 ALA A C 15
ATOM 15190 O O . ALA A 1 62 ? -12.851 -8.888 10.847 1.00 0.00 41 ALA A O 15
ATOM 15197 N N . ASN A 1 63 ? -10.925 -8.311 9.828 1.00 0.00 42 ASN A N 15
ATOM 15198 C CA . ASN A 1 63 ? -10.483 -7.389 10.877 1.00 0.00 42 ASN A CA 15
ATOM 15199 C C . ASN A 1 63 ? -11.137 -6.017 10.696 1.00 0.00 42 ASN A C 15
ATOM 15200 O O . ASN A 1 63 ? -10.967 -5.117 11.519 1.00 0.00 42 ASN A O 15
ATOM 15211 N N . GLY A 1 64 ? -11.893 -5.864 9.610 1.00 0.00 43 GLY A N 15
ATOM 15212 C CA . GLY A 1 64 ? -12.498 -4.581 9.291 1.00 0.00 43 GLY A CA 15
ATOM 15213 C C . GLY A 1 64 ? -11.577 -3.711 8.456 1.00 0.00 43 GLY A C 15
ATOM 15214 O O . GLY A 1 64 ? -11.923 -2.581 8.102 1.00 0.00 43 GLY A O 15
ATOM 15218 N N . TRP A 1 65 ? -10.396 -4.243 8.147 1.00 0.00 44 TRP A N 15
ATOM 15219 C CA . TRP A 1 65 ? -9.413 -3.540 7.329 1.00 0.00 44 TRP A CA 15
ATOM 15220 C C . TRP A 1 65 ? -9.948 -3.366 5.909 1.00 0.00 44 TRP A C 15
ATOM 15221 O O . TRP A 1 65 ? -10.280 -4.348 5.242 1.00 0.00 44 TRP A O 15
ATOM 15242 N N . GLN A 1 66 ? -10.041 -2.122 5.463 1.00 0.00 45 GLN A N 15
ATOM 15243 C CA . GLN A 1 66 ? -10.558 -1.814 4.134 1.00 0.00 45 GLN A CA 15
ATOM 15244 C C . GLN A 1 66 ? -9.413 -1.539 3.165 1.00 0.00 45 GLN A C 15
ATOM 15245 O O . GLN A 1 66 ? -8.619 -0.614 3.367 1.00 0.00 45 GLN A O 15
ATOM 15259 N N . LEU A 1 67 ? -9.340 -2.340 2.111 1.00 0.00 46 LEU A N 15
ATOM 15260 C CA . LEU A 1 67 ? -8.285 -2.218 1.113 1.00 0.00 46 LEU A CA 15
ATOM 15261 C C . LEU A 1 67 ? -8.901 -2.190 -0.281 1.00 0.00 46 LEU A C 15
ATOM 15262 O O . LEU A 1 67 ? -9.803 -2.967 -0.576 1.00 0.00 46 LEU A O 15
ATOM 15278 N N . GLU A 1 68 ? -8.437 -1.283 -1.127 1.00 0.00 47 GLU A N 15
ATOM 15279 C CA . GLU A 1 68 ? -8.960 -1.176 -2.481 1.00 0.00 47 GLU A CA 15
ATOM 15280 C C . GLU A 1 68 ? -7.973 -1.761 -3.484 1.00 0.00 47 GLU A C 15
ATOM 15281 O O . GLU A 1 68 ? -6.794 -1.392 -3.500 1.00 0.00 47 GLU A O 15
ATOM 15293 N N . LEU A 1 69 ? -8.460 -2.689 -4.302 1.00 0.00 48 LEU A N 15
ATOM 15294 C CA . LEU A 1 69 ? -7.653 -3.297 -5.348 1.00 0.00 48 LEU A CA 15
ATOM 15295 C C . LEU A 1 69 ? -7.524 -2.337 -6.530 1.00 0.00 48 LEU A C 15
ATOM 15296 O O . LEU A 1 69 ? -8.512 -1.731 -6.952 1.00 0.00 48 LEU A O 15
ATOM 15312 N N . PRO A 1 70 ? -6.310 -2.198 -7.094 1.00 0.00 49 PRO A N 15
ATOM 15313 C CA . PRO A 1 70 ? -6.042 -1.257 -8.187 1.00 0.00 49 PRO A CA 15
ATOM 15314 C C . PRO A 1 70 ? -6.448 -1.806 -9.556 1.00 0.00 49 PRO A C 15
ATOM 15315 O O . PRO A 1 70 ? -5.860 -1.441 -10.576 1.00 0.00 49 PRO A O 15
ATOM 15326 N N . ALA A 1 71 ? -7.469 -2.665 -9.560 1.00 0.00 50 ALA A N 15
ATOM 15327 C CA . ALA A 1 71 ? -7.985 -3.279 -10.782 1.00 0.00 50 ALA A CA 15
ATOM 15328 C C . ALA A 1 71 ? -6.928 -4.150 -11.463 1.00 0.00 50 ALA A C 15
ATOM 15329 O O . ALA A 1 71 ? -5.984 -3.648 -12.072 1.00 0.00 50 ALA A O 15
ATOM 15336 N N . MET A 1 72 ? -7.090 -5.460 -11.333 1.00 0.00 51 MET A N 15
ATOM 15337 C CA . MET A 1 72 ? -6.189 -6.431 -11.950 1.00 0.00 51 MET A CA 15
ATOM 15338 C C . MET A 1 72 ? -7.006 -7.591 -12.508 1.00 0.00 51 MET A C 15
ATOM 15339 O O . MET A 1 72 ? -8.240 -7.567 -12.449 1.00 0.00 51 MET A O 15
ATOM 15353 N N . ALA A 1 73 ? -6.321 -8.596 -13.044 1.00 0.00 52 ALA A N 15
ATOM 15354 C CA . ALA A 1 73 ? -6.985 -9.791 -13.557 1.00 0.00 52 ALA A CA 15
ATOM 15355 C C . ALA A 1 73 ? -7.776 -10.478 -12.450 1.00 0.00 52 ALA A C 15
ATOM 15356 O O . ALA A 1 73 ? -7.221 -10.830 -11.408 1.00 0.00 52 ALA A O 15
ATOM 15363 N N . ALA A 1 74 ? -9.076 -10.647 -12.672 1.00 0.00 53 ALA A N 15
ATOM 15364 C CA . ALA A 1 74 ? -9.923 -11.360 -11.724 1.00 0.00 53 ALA A CA 15
ATOM 15365 C C . ALA A 1 74 ? -9.449 -12.803 -11.592 1.00 0.00 53 ALA A C 15
ATOM 15366 O O . ALA A 1 74 ? -9.435 -13.373 -10.494 1.00 0.00 53 ALA A O 15
ATOM 15373 N N . ASP A 1 75 ? -9.045 -13.377 -12.724 1.00 0.00 54 ASP A N 15
ATOM 15374 C CA . ASP A 1 75 ? -8.507 -14.730 -12.755 1.00 0.00 54 ASP A CA 15
ATOM 15375 C C . ASP A 1 75 ? -7.137 -14.761 -12.085 1.00 0.00 54 ASP A C 15
ATOM 15376 O O . ASP A 1 75 ? -6.115 -14.450 -12.700 1.00 0.00 54 ASP A O 15
ATOM 15385 N N . THR A 1 76 ? -7.139 -15.101 -10.806 1.00 0.00 55 THR A N 15
ATOM 15386 C CA . THR A 1 76 ? -5.922 -15.182 -10.014 1.00 0.00 55 THR A CA 15
ATOM 15387 C C . THR A 1 76 ? -5.882 -16.499 -9.237 1.00 0.00 55 THR A C 15
ATOM 15388 O O . THR A 1 76 ? -6.403 -16.589 -8.123 1.00 0.00 55 THR A O 15
ATOM 15399 N N . PRO A 1 77 ? -5.300 -17.552 -9.842 1.00 0.00 56 PRO A N 15
ATOM 15400 C CA . PRO A 1 77 ? -5.143 -18.859 -9.199 1.00 0.00 56 PRO A CA 15
ATOM 15401 C C . PRO A 1 77 ? -3.863 -18.933 -8.363 1.00 0.00 56 PRO A C 15
ATOM 15402 O O . PRO A 1 77 ? -3.431 -20.015 -7.956 1.00 0.00 56 PRO A O 15
ATOM 15413 N N . LEU A 1 78 ? -3.257 -17.774 -8.130 1.00 0.00 57 LEU A N 15
ATOM 15414 C CA . LEU A 1 78 ? -2.012 -17.678 -7.378 1.00 0.00 57 LEU A CA 15
ATOM 15415 C C . LEU A 1 78 ? -1.981 -16.381 -6.563 1.00 0.00 57 LEU A C 15
ATOM 15416 O O . LEU A 1 78 ? -2.669 -15.415 -6.907 1.00 0.00 57 LEU A O 15
ATOM 15432 N N . PRO A 1 79 ? -1.210 -16.352 -5.458 1.00 0.00 58 PRO A N 15
ATOM 15433 C CA . PRO A 1 79 ? -1.025 -15.135 -4.661 1.00 0.00 58 PRO A CA 15
ATOM 15434 C C . PRO A 1 79 ? -0.149 -14.116 -5.392 1.00 0.00 58 PRO A C 15
ATOM 15435 O O . PRO A 1 79 ? 0.971 -14.431 -5.805 1.00 0.00 58 PRO A O 15
ATOM 15446 N N . ILE A 1 80 ? -0.660 -12.902 -5.555 1.00 0.00 59 ILE A N 15
ATOM 15447 C CA . ILE A 1 80 ? 0.048 -11.858 -6.292 1.00 0.00 59 ILE A CA 15
ATOM 15448 C C . ILE A 1 80 ? 0.187 -10.588 -5.449 1.00 0.00 59 ILE A C 15
ATOM 15449 O O . ILE A 1 80 ? -0.753 -10.179 -4.758 1.00 0.00 59 ILE A O 15
ATOM 15465 N N . THR A 1 81 ? 1.372 -9.987 -5.493 1.00 0.00 60 THR A N 15
ATOM 15466 C CA . THR A 1 81 ? 1.643 -8.745 -4.779 1.00 0.00 60 THR A CA 15
ATOM 15467 C C . THR A 1 81 ? 1.332 -7.542 -5.675 1.00 0.00 60 THR A C 15
ATOM 15468 O O . THR A 1 81 ? 1.917 -7.389 -6.756 1.00 0.00 60 THR A O 15
ATOM 15479 N N . VAL A 1 82 ? 0.403 -6.699 -5.229 1.00 0.00 61 VAL A N 15
ATOM 15480 C CA . VAL A 1 82 ? -0.067 -5.561 -6.019 1.00 0.00 61 VAL A CA 15
ATOM 15481 C C . VAL A 1 82 ? -0.003 -4.261 -5.217 1.00 0.00 61 VAL A C 15
ATOM 15482 O O . VAL A 1 82 ? 0.360 -4.260 -4.036 1.00 0.00 61 VAL A O 15
ATOM 15495 N N . GLU A 1 83 ? -0.353 -3.160 -5.879 1.00 0.00 62 GLU A N 15
ATOM 15496 C CA . GLU A 1 83 ? -0.420 -1.850 -5.239 1.00 0.00 62 GLU A CA 15
ATOM 15497 C C . GLU A 1 83 ? -1.605 -1.802 -4.271 1.00 0.00 62 GLU A C 15
ATOM 15498 O O . GLU A 1 83 ? -2.621 -2.462 -4.495 1.00 0.00 62 GLU A O 15
ATOM 15510 N N . ALA A 1 84 ? -1.475 -1.020 -3.203 1.00 0.00 63 ALA A N 15
ATOM 15511 C CA . ALA A 1 84 ? -2.489 -0.973 -2.151 1.00 0.00 63 ALA A CA 15
ATOM 15512 C C . ALA A 1 84 ? -3.060 0.433 -1.990 1.00 0.00 63 ALA A C 15
ATOM 15513 O O . ALA A 1 84 ? -2.323 1.382 -1.723 1.00 0.00 63 ALA A O 15
ATOM 15520 N N . ARG A 1 85 ? -4.373 0.558 -2.166 1.00 0.00 64 ARG A N 15
ATOM 15521 C CA . ARG A 1 85 ? -5.076 1.816 -1.923 1.00 0.00 64 ARG A CA 15
ATOM 15522 C C . ARG A 1 85 ? -6.020 1.630 -0.735 1.00 0.00 64 ARG A C 15
ATOM 15523 O O . ARG A 1 85 ? -7.088 1.045 -0.880 1.00 0.00 64 ARG A O 15
ATOM 15544 N N . LYS A 1 86 ? -5.623 2.095 0.443 1.00 0.00 65 LYS A N 15
ATOM 15545 C CA . LYS A 1 86 ? -6.419 1.870 1.650 1.00 0.00 65 LYS A CA 15
ATOM 15546 C C . LYS A 1 86 ? -7.585 2.856 1.734 1.00 0.00 65 LYS A C 15
ATOM 15547 O O . LYS A 1 86 ? -7.487 3.993 1.269 1.00 0.00 65 LYS A O 15
ATOM 15566 N N . LEU A 1 87 ? -8.687 2.407 2.330 1.00 0.00 66 LEU A N 15
ATOM 15567 C CA . LEU A 1 87 ? -9.845 3.261 2.566 1.00 0.00 66 LEU A CA 15
ATOM 15568 C C . LEU A 1 87 ? -9.752 3.859 3.971 1.00 0.00 66 LEU A C 15
ATOM 15569 O O . LEU A 1 87 ? -9.703 3.081 4.948 1.00 0.00 66 LEU A O 15
ATOM 15586 N N . MET A 1 22 ? 3.082 1.168 -1.708 1.00 0.00 1 MET A N 16
ATOM 15587 C CA . MET A 1 22 ? 2.689 0.184 -0.671 1.00 0.00 1 MET A CA 16
ATOM 15588 C C . MET A 1 22 ? 2.508 -1.195 -1.305 1.00 0.00 1 MET A C 16
ATOM 15589 O O . MET A 1 22 ? 2.008 -1.305 -2.426 1.00 0.00 1 MET A O 16
ATOM 15603 N N . LYS A 1 23 ? 2.902 -2.239 -0.580 1.00 0.00 2 LYS A N 16
ATOM 15604 C CA . LYS A 1 23 ? 2.912 -3.605 -1.108 1.00 0.00 2 LYS A CA 16
ATOM 15605 C C . LYS A 1 23 ? 1.808 -4.441 -0.460 1.00 0.00 2 LYS A C 16
ATOM 15606 O O . LYS A 1 23 ? 1.637 -4.414 0.763 1.00 0.00 2 LYS A O 16
ATOM 15625 N N . VAL A 1 24 ? 1.052 -5.171 -1.279 1.00 0.00 3 VAL A N 16
ATOM 15626 C CA . VAL A 1 24 ? 0.042 -6.100 -0.773 1.00 0.00 3 VAL A CA 16
ATOM 15627 C C . VAL A 1 24 ? -0.020 -7.352 -1.648 1.00 0.00 3 VAL A C 16
ATOM 15628 O O . VAL A 1 24 ? -0.110 -7.266 -2.876 1.00 0.00 3 VAL A O 16
ATOM 15641 N N . MET A 1 25 ? 0.051 -8.514 -1.009 1.00 0.00 4 MET A N 16
ATOM 15642 C CA . MET A 1 25 ? -0.004 -9.794 -1.711 1.00 0.00 4 MET A CA 16
ATOM 15643 C C . MET A 1 25 ? -1.361 -10.452 -1.500 1.00 0.00 4 MET A C 16
ATOM 15644 O O . MET A 1 25 ? -1.761 -10.713 -0.365 1.00 0.00 4 MET A O 16
ATOM 15658 N N . ILE A 1 26 ? -2.071 -10.710 -2.591 1.00 0.00 5 ILE A N 16
ATOM 15659 C CA . ILE A 1 26 ? -3.355 -11.398 -2.524 1.00 0.00 5 ILE A CA 16
ATOM 15660 C C . ILE A 1 26 ? -3.148 -12.883 -2.794 1.00 0.00 5 ILE A C 16
ATOM 15661 O O . ILE A 1 26 ? -2.620 -13.260 -3.843 1.00 0.00 5 ILE A O 16
ATOM 15677 N N . ARG A 1 27 ? -3.562 -13.727 -1.854 1.00 0.00 6 ARG A N 16
ATOM 15678 C CA . ARG A 1 27 ? -3.370 -15.166 -1.991 1.00 0.00 6 ARG A CA 16
ATOM 15679 C C . ARG A 1 27 ? -4.632 -15.808 -2.555 1.00 0.00 6 ARG A C 16
ATOM 15680 O O . ARG A 1 27 ? -5.745 -15.323 -2.331 1.00 0.00 6 ARG A O 16
ATOM 15701 N N . LYS A 1 28 ? -4.449 -16.894 -3.294 1.00 0.00 7 LYS A N 16
ATOM 15702 C CA . LYS A 1 28 ? -5.556 -17.596 -3.926 1.00 0.00 7 LYS A CA 16
ATOM 15703 C C . LYS A 1 28 ? -5.857 -18.894 -3.186 1.00 0.00 7 LYS A C 16
ATOM 15704 O O . LYS A 1 28 ? -4.969 -19.727 -2.986 1.00 0.00 7 LYS A O 16
ATOM 15723 N N . THR A 1 29 ? -7.110 -19.046 -2.777 1.00 0.00 8 THR A N 16
ATOM 15724 C CA . THR A 1 29 ? -7.561 -20.204 -2.019 1.00 0.00 8 THR A CA 16
ATOM 15725 C C . THR A 1 29 ? -9.075 -20.336 -2.164 1.00 0.00 8 THR A C 16
ATOM 15726 O O . THR A 1 29 ? -9.779 -19.322 -2.236 1.00 0.00 8 THR A O 16
ATOM 15737 N N . ALA A 1 30 ? -9.567 -21.571 -2.222 1.00 0.00 9 ALA A N 16
ATOM 15738 C CA . ALA A 1 30 ? -11.002 -21.828 -2.338 1.00 0.00 9 ALA A CA 16
ATOM 15739 C C . ALA A 1 30 ? -11.769 -21.122 -1.218 1.00 0.00 9 ALA A C 16
ATOM 15740 O O . ALA A 1 30 ? -11.775 -21.590 -0.082 1.00 0.00 9 ALA A O 16
ATOM 15747 N N . THR A 1 31 ? -12.365 -19.974 -1.559 1.00 0.00 10 THR A N 16
ATOM 15748 C CA . THR A 1 31 ? -13.138 -19.115 -0.637 1.00 0.00 10 THR A CA 16
ATOM 15749 C C . THR A 1 31 ? -12.260 -18.439 0.430 1.00 0.00 10 THR A C 16
ATOM 15750 O O . THR A 1 31 ? -12.535 -17.308 0.838 1.00 0.00 10 THR A O 16
ATOM 15761 N N . GLY A 1 32 ? -11.197 -19.110 0.867 1.00 0.00 11 GLY A N 16
ATOM 15762 C CA . GLY A 1 32 ? -10.335 -18.562 1.899 1.00 0.00 11 GLY A CA 16
ATOM 15763 C C . GLY A 1 32 ? -9.317 -17.581 1.351 1.00 0.00 11 GLY A C 16
ATOM 15764 O O . GLY A 1 32 ? -8.114 -17.733 1.579 1.00 0.00 11 GLY A O 16
ATOM 15768 N N . HIS A 1 33 ? -9.799 -16.572 0.629 1.00 0.00 12 HIS A N 16
ATOM 15769 C CA . HIS A 1 33 ? -8.930 -15.561 0.033 1.00 0.00 12 HIS A CA 16
ATOM 15770 C C . HIS A 1 33 ? -8.330 -14.679 1.124 1.00 0.00 12 HIS A C 16
ATOM 15771 O O . HIS A 1 33 ? -9.058 -14.017 1.864 1.00 0.00 12 HIS A O 16
ATOM 15786 N N . SER A 1 34 ? -7.009 -14.687 1.233 1.00 0.00 13 SER A N 16
ATOM 15787 C CA . SER A 1 34 ? -6.314 -13.908 2.249 1.00 0.00 13 SER A CA 16
ATOM 15788 C C . SER A 1 34 ? -5.522 -12.778 1.597 1.00 0.00 13 SER A C 16
ATOM 15789 O O . SER A 1 34 ? -5.077 -12.901 0.450 1.00 0.00 13 SER A O 16
ATOM 15797 N N . ALA A 1 35 ? -5.362 -11.677 2.325 1.00 0.00 14 ALA A N 16
ATOM 15798 C CA . ALA A 1 35 ? -4.608 -10.527 1.840 1.00 0.00 14 ALA A CA 16
ATOM 15799 C C . ALA A 1 35 ? -3.499 -10.172 2.825 1.00 0.00 14 ALA A C 16
ATOM 15800 O O . ALA A 1 35 ? -3.738 -10.072 4.031 1.00 0.00 14 ALA A O 16
ATOM 15807 N N . TYR A 1 36 ? -2.290 -9.994 2.303 1.00 0.00 15 TYR A N 16
ATOM 15808 C CA . TYR A 1 36 ? -1.124 -9.677 3.120 1.00 0.00 15 TYR A CA 16
ATOM 15809 C C . TYR A 1 36 ? -0.674 -8.238 2.859 1.00 0.00 15 TYR A C 16
ATOM 15810 O O . TYR A 1 36 ? -0.063 -7.941 1.830 1.00 0.00 15 TYR A O 16
ATOM 15828 N N . VAL A 1 37 ? -0.997 -7.350 3.791 1.00 0.00 16 VAL A N 16
ATOM 15829 C CA . VAL A 1 37 ? -0.638 -5.941 3.690 1.00 0.00 16 VAL A CA 16
ATOM 15830 C C . VAL A 1 37 ? 0.745 -5.707 4.304 1.00 0.00 16 VAL A C 16
ATOM 15831 O O . VAL A 1 37 ? 0.897 -5.692 5.529 1.00 0.00 16 VAL A O 16
ATOM 15844 N N . ALA A 1 38 ? 1.746 -5.516 3.448 1.00 0.00 17 ALA A N 16
ATOM 15845 C CA . ALA A 1 38 ? 3.144 -5.461 3.878 1.00 0.00 17 ALA A CA 16
ATOM 15846 C C . ALA A 1 38 ? 3.443 -4.261 4.781 1.00 0.00 17 ALA A C 16
ATOM 15847 O O . ALA A 1 38 ? 4.355 -4.319 5.607 1.00 0.00 17 ALA A O 16
ATOM 15854 N N . LYS A 1 39 ? 2.674 -3.182 4.639 1.00 0.00 18 LYS A N 16
ATOM 15855 C CA . LYS A 1 39 ? 2.931 -1.952 5.401 1.00 0.00 18 LYS A CA 16
ATOM 15856 C C . LYS A 1 39 ? 2.727 -2.177 6.902 1.00 0.00 18 LYS A C 16
ATOM 15857 O O . LYS A 1 39 ? 3.235 -1.418 7.726 1.00 0.00 18 LYS A O 16
ATOM 15876 N N . LYS A 1 40 ? 1.985 -3.225 7.250 1.00 0.00 19 LYS A N 16
ATOM 15877 C CA . LYS A 1 40 ? 1.684 -3.530 8.650 1.00 0.00 19 LYS A CA 16
ATOM 15878 C C . LYS A 1 40 ? 1.902 -5.018 8.941 1.00 0.00 19 LYS A C 16
ATOM 15879 O O . LYS A 1 40 ? 1.777 -5.460 10.085 1.00 0.00 19 LYS A O 16
ATOM 15898 N N . ASP A 1 41 ? 2.254 -5.781 7.903 1.00 0.00 20 ASP A N 16
ATOM 15899 C CA . ASP A 1 41 ? 2.342 -7.244 8.004 1.00 0.00 20 ASP A CA 16
ATOM 15900 C C . ASP A 1 41 ? 0.982 -7.815 8.389 1.00 0.00 20 ASP A C 16
ATOM 15901 O O . ASP A 1 41 ? 0.888 -8.871 9.020 1.00 0.00 20 ASP A O 16
ATOM 15910 N N . LEU A 1 42 ? -0.072 -7.123 7.968 1.00 0.00 21 LEU A N 16
ATOM 15911 C CA . LEU A 1 42 ? -1.434 -7.504 8.315 1.00 0.00 21 LEU A CA 16
ATOM 15912 C C . LEU A 1 42 ? -1.906 -8.587 7.356 1.00 0.00 21 LEU A C 16
ATOM 15913 O O . LEU A 1 42 ? -1.933 -8.383 6.145 1.00 0.00 21 LEU A O 16
ATOM 15929 N N . GLU A 1 43 ? -2.269 -9.732 7.906 1.00 0.00 22 GLU A N 16
ATOM 15930 C CA . GLU A 1 43 ? -2.760 -10.853 7.117 1.00 0.00 22 GLU A CA 16
ATOM 15931 C C . GLU A 1 43 ? -4.143 -11.251 7.617 1.00 0.00 22 GLU A C 16
ATOM 15932 O O . GLU A 1 43 ? -4.283 -11.745 8.740 1.00 0.00 22 GLU A O 16
ATOM 15944 N N . GLU A 1 44 ? -5.162 -11.017 6.800 1.00 0.00 23 GLU A N 16
ATOM 15945 C CA . GLU A 1 44 ? -6.539 -11.289 7.198 1.00 0.00 23 GLU A CA 16
ATOM 15946 C C . GLU A 1 44 ? -7.299 -11.962 6.062 1.00 0.00 23 GLU A C 16
ATOM 15947 O O . GLU A 1 44 ? -6.851 -11.953 4.909 1.00 0.00 23 GLU A O 16
ATOM 15959 N N . LEU A 1 45 ? -8.437 -12.555 6.398 1.00 0.00 24 LEU A N 16
ATOM 15960 C CA . LEU A 1 45 ? -9.311 -13.175 5.412 1.00 0.00 24 LEU A CA 16
ATOM 15961 C C . LEU A 1 45 ? -10.251 -12.132 4.810 1.00 0.00 24 LEU A C 16
ATOM 15962 O O . LEU A 1 45 ? -10.715 -11.224 5.509 1.00 0.00 24 LEU A O 16
ATOM 15978 N N . ILE A 1 46 ? -10.513 -12.260 3.515 1.00 0.00 25 ILE A N 16
ATOM 15979 C CA . ILE A 1 46 ? -11.392 -11.342 2.800 1.00 0.00 25 ILE A CA 16
ATOM 15980 C C . ILE A 1 46 ? -12.842 -11.816 2.892 1.00 0.00 25 ILE A C 16
ATOM 15981 O O . ILE A 1 46 ? -13.184 -12.892 2.391 1.00 0.00 25 ILE A O 16
ATOM 15997 N N . VAL A 1 47 ? -13.683 -11.019 3.547 1.00 0.00 26 VAL A N 16
ATOM 15998 C CA . VAL A 1 47 ? -15.089 -11.371 3.742 1.00 0.00 26 VAL A CA 16
ATOM 15999 C C . VAL A 1 47 ? -15.999 -10.567 2.808 1.00 0.00 26 VAL A C 16
ATOM 16000 O O . VAL A 1 47 ? -16.897 -11.123 2.170 1.00 0.00 26 VAL A O 16
ATOM 16013 N N . GLU A 1 48 ? -15.755 -9.264 2.715 1.00 0.00 27 GLU A N 16
ATOM 16014 C CA . GLU A 1 48 ? -16.567 -8.387 1.874 1.00 0.00 27 GLU A CA 16
ATOM 16015 C C . GLU A 1 48 ? -15.779 -7.964 0.640 1.00 0.00 27 GLU A C 16
ATOM 16016 O O . GLU A 1 48 ? -14.578 -7.704 0.722 1.00 0.00 27 GLU A O 16
ATOM 16028 N N . MET A 1 49 ? -16.461 -7.898 -0.499 1.00 0.00 28 MET A N 16
ATOM 16029 C CA . MET A 1 49 ? -15.827 -7.541 -1.767 1.00 0.00 28 MET A CA 16
ATOM 16030 C C . MET A 1 49 ? -16.641 -6.468 -2.487 1.00 0.00 28 MET A C 16
ATOM 16031 O O . MET A 1 49 ? -17.874 -6.478 -2.431 1.00 0.00 28 MET A O 16
ATOM 16045 N N . GLU A 1 50 ? -15.950 -5.541 -3.146 1.00 0.00 29 GLU A N 16
ATOM 16046 C CA . GLU A 1 50 ? -16.605 -4.575 -4.025 1.00 0.00 29 GLU A CA 16
ATOM 16047 C C . GLU A 1 50 ? -17.186 -5.327 -5.222 1.00 0.00 29 GLU A C 16
ATOM 16048 O O . GLU A 1 50 ? -18.378 -5.227 -5.524 1.00 0.00 29 GLU A O 16
ATOM 16060 N N . ASN A 1 51 ? -16.328 -6.100 -5.878 1.00 0.00 30 ASN A N 16
ATOM 16061 C CA . ASN A 1 51 ? -16.735 -6.956 -6.989 1.00 0.00 30 ASN A CA 16
ATOM 16062 C C . ASN A 1 51 ? -16.877 -8.388 -6.484 1.00 0.00 30 ASN A C 16
ATOM 16063 O O . ASN A 1 51 ? -15.962 -8.908 -5.847 1.00 0.00 30 ASN A O 16
ATOM 16074 N N . PRO A 1 52 ? -18.023 -9.039 -6.763 1.00 0.00 31 PRO A N 16
ATOM 16075 C CA . PRO A 1 52 ? -18.342 -10.401 -6.291 1.00 0.00 31 PRO A CA 16
ATOM 16076 C C . PRO A 1 52 ? -17.191 -11.398 -6.467 1.00 0.00 31 PRO A C 16
ATOM 16077 O O . PRO A 1 52 ? -17.099 -12.383 -5.733 1.00 0.00 31 PRO A O 16
ATOM 16088 N N . ALA A 1 53 ? -16.328 -11.145 -7.448 1.00 0.00 32 ALA A N 16
ATOM 16089 C CA . ALA A 1 53 ? -15.177 -12.008 -7.693 1.00 0.00 32 ALA A CA 16
ATOM 16090 C C . ALA A 1 53 ? -14.133 -11.843 -6.597 1.00 0.00 32 ALA A C 16
ATOM 16091 O O . ALA A 1 53 ? -13.942 -12.733 -5.767 1.00 0.00 32 ALA A O 16
ATOM 16098 N N . LEU A 1 54 ? -13.474 -10.684 -6.603 1.00 0.00 33 LEU A N 16
ATOM 16099 C CA . LEU A 1 54 ? -12.370 -10.400 -5.693 1.00 0.00 33 LEU A CA 16
ATOM 16100 C C . LEU A 1 54 ? -11.738 -9.066 -6.072 1.00 0.00 33 LEU A C 16
ATOM 16101 O O . LEU A 1 54 ? -11.688 -8.130 -5.277 1.00 0.00 33 LEU A O 16
ATOM 16117 N N . TRP A 1 55 ? -11.271 -8.996 -7.314 1.00 0.00 34 TRP A N 16
ATOM 16118 C CA . TRP A 1 55 ? -10.611 -7.806 -7.836 1.00 0.00 34 TRP A CA 16
ATOM 16119 C C . TRP A 1 55 ? -11.624 -6.897 -8.522 1.00 0.00 34 TRP A C 16
ATOM 16120 O O . TRP A 1 55 ? -12.692 -7.347 -8.942 1.00 0.00 34 TRP A O 16
ATOM 16141 N N . GLY A 1 56 ? -11.280 -5.620 -8.627 1.00 0.00 35 GLY A N 16
ATOM 16142 C CA . GLY A 1 56 ? -12.156 -4.645 -9.251 1.00 0.00 35 GLY A CA 16
ATOM 16143 C C . GLY A 1 56 ? -12.279 -3.407 -8.400 1.00 0.00 35 GLY A C 16
ATOM 16144 O O . GLY A 1 56 ? -12.302 -2.284 -8.905 1.00 0.00 35 GLY A O 16
ATOM 16148 N N . GLY A 1 57 ? -12.328 -3.621 -7.095 1.00 0.00 36 GLY A N 16
ATOM 16149 C CA . GLY A 1 57 ? -12.424 -2.530 -6.154 1.00 0.00 36 GLY A CA 16
ATOM 16150 C C . GLY A 1 57 ? -11.880 -2.924 -4.801 1.00 0.00 36 GLY A C 16
ATOM 16151 O O . GLY A 1 57 ? -10.983 -3.759 -4.710 1.00 0.00 36 GLY A O 16
ATOM 16155 N N . LYS A 1 58 ? -12.430 -2.336 -3.752 1.00 0.00 37 LYS A N 16
ATOM 16156 C CA . LYS A 1 58 ? -11.967 -2.590 -2.392 1.00 0.00 37 LYS A CA 16
ATOM 16157 C C . LYS A 1 58 ? -12.487 -3.926 -1.864 1.00 0.00 37 LYS A C 16
ATOM 16158 O O . LYS A 1 58 ? -13.568 -4.384 -2.242 1.00 0.00 37 LYS A O 16
ATOM 16177 N N . VAL A 1 59 ? -11.700 -4.544 -0.997 1.00 0.00 38 VAL A N 16
ATOM 16178 C CA . VAL A 1 59 ? -12.132 -5.712 -0.245 1.00 0.00 38 VAL A CA 16
ATOM 16179 C C . VAL A 1 59 ? -11.945 -5.433 1.241 1.00 0.00 38 VAL A C 16
ATOM 16180 O O . VAL A 1 59 ? -10.953 -4.815 1.643 1.00 0.00 38 VAL A O 16
ATOM 16193 N N . THR A 1 60 ? -12.903 -5.853 2.051 1.00 0.00 39 THR A N 16
ATOM 16194 C CA . THR A 1 60 ? -12.835 -5.618 3.486 1.00 0.00 39 THR A CA 16
ATOM 16195 C C . THR A 1 60 ? -12.364 -6.874 4.212 1.00 0.00 39 THR A C 16
ATOM 16196 O O . THR A 1 60 ? -13.015 -7.925 4.155 1.00 0.00 39 THR A O 16
ATOM 16207 N N . LEU A 1 61 ? -11.211 -6.761 4.860 1.00 0.00 40 LEU A N 16
ATOM 16208 C CA . LEU A 1 61 ? -10.677 -7.828 5.691 1.00 0.00 40 LEU A CA 16
ATOM 16209 C C . LEU A 1 61 ? -11.585 -8.056 6.893 1.00 0.00 40 LEU A C 16
ATOM 16210 O O . LEU A 1 61 ? -12.254 -7.129 7.353 1.00 0.00 40 LEU A O 16
ATOM 16226 N N . ALA A 1 62 ? -11.589 -9.281 7.405 1.00 0.00 41 ALA A N 16
ATOM 16227 C CA . ALA A 1 62 ? -12.448 -9.657 8.531 1.00 0.00 41 ALA A CA 16
ATOM 16228 C C . ALA A 1 62 ? -12.210 -8.760 9.753 1.00 0.00 41 ALA A C 16
ATOM 16229 O O . ALA A 1 62 ? -13.096 -8.589 10.594 1.00 0.00 41 ALA A O 16
ATOM 16236 N N . ASN A 1 63 ? -11.016 -8.172 9.834 1.00 0.00 42 ASN A N 16
ATOM 16237 C CA . ASN A 1 63 ? -10.638 -7.320 10.968 1.00 0.00 42 ASN A CA 16
ATOM 16238 C C . ASN A 1 63 ? -11.240 -5.917 10.834 1.00 0.00 42 ASN A C 16
ATOM 16239 O O . ASN A 1 63 ? -11.250 -5.139 11.790 1.00 0.00 42 ASN A O 16
ATOM 16250 N N . GLY A 1 64 ? -11.754 -5.605 9.649 1.00 0.00 43 GLY A N 16
ATOM 16251 C CA . GLY A 1 64 ? -12.273 -4.273 9.380 1.00 0.00 43 GLY A CA 16
ATOM 16252 C C . GLY A 1 64 ? -11.223 -3.385 8.738 1.00 0.00 43 GLY A C 16
ATOM 16253 O O . GLY A 1 64 ? -10.916 -2.302 9.238 1.00 0.00 43 GLY A O 16
ATOM 16257 N N . TRP A 1 65 ? -10.666 -3.861 7.631 1.00 0.00 44 TRP A N 16
ATOM 16258 C CA . TRP A 1 65 ? -9.608 -3.153 6.913 1.00 0.00 44 TRP A CA 16
ATOM 16259 C C . TRP A 1 65 ? -9.888 -3.212 5.414 1.00 0.00 44 TRP A C 16
ATOM 16260 O O . TRP A 1 65 ? -9.904 -4.292 4.825 1.00 0.00 44 TRP A O 16
ATOM 16281 N N . GLN A 1 66 ? -10.127 -2.058 4.808 1.00 0.00 45 GLN A N 16
ATOM 16282 C CA . GLN A 1 66 ? -10.454 -1.984 3.385 1.00 0.00 45 GLN A CA 16
ATOM 16283 C C . GLN A 1 66 ? -9.205 -1.741 2.545 1.00 0.00 45 GLN A C 16
ATOM 16284 O O . GLN A 1 66 ? -8.515 -0.732 2.713 1.00 0.00 45 GLN A O 16
ATOM 16298 N N . LEU A 1 67 ? -8.926 -2.674 1.642 1.00 0.00 46 LEU A N 16
ATOM 16299 C CA . LEU A 1 67 ? -7.794 -2.569 0.727 1.00 0.00 46 LEU A CA 16
ATOM 16300 C C . LEU A 1 67 ? -8.330 -2.502 -0.703 1.00 0.00 46 LEU A C 16
ATOM 16301 O O . LEU A 1 67 ? -9.117 -3.356 -1.107 1.00 0.00 46 LEU A O 16
ATOM 16317 N N . GLU A 1 68 ? -7.925 -1.481 -1.457 1.00 0.00 47 GLU A N 16
ATOM 16318 C CA . GLU A 1 68 ? -8.434 -1.284 -2.813 1.00 0.00 47 GLU A CA 16
ATOM 16319 C C . GLU A 1 68 ? -7.618 -2.069 -3.835 1.00 0.00 47 GLU A C 16
ATOM 16320 O O . GLU A 1 68 ? -6.390 -1.978 -3.871 1.00 0.00 47 GLU A O 16
ATOM 16332 N N . LEU A 1 69 ? -8.317 -2.842 -4.658 1.00 0.00 48 LEU A N 16
ATOM 16333 C CA . LEU A 1 69 ? -7.703 -3.587 -5.750 1.00 0.00 48 LEU A CA 16
ATOM 16334 C C . LEU A 1 69 ? -7.910 -2.839 -7.069 1.00 0.00 48 LEU A C 16
ATOM 16335 O O . LEU A 1 69 ? -9.048 -2.579 -7.462 1.00 0.00 48 LEU A O 16
ATOM 16351 N N . PRO A 1 70 ? -6.815 -2.492 -7.782 1.00 0.00 49 PRO A N 16
ATOM 16352 C CA . PRO A 1 70 ? -6.873 -1.710 -9.031 1.00 0.00 49 PRO A CA 16
ATOM 16353 C C . PRO A 1 70 ? -7.385 -2.523 -10.233 1.00 0.00 49 PRO A C 16
ATOM 16354 O O . PRO A 1 70 ? -6.889 -2.363 -11.348 1.00 0.00 49 PRO A O 16
ATOM 16365 N N . ALA A 1 71 ? -8.384 -3.373 -9.997 1.00 0.00 50 ALA A N 16
ATOM 16366 C CA . ALA A 1 71 ? -9.021 -4.169 -11.050 1.00 0.00 50 ALA A CA 16
ATOM 16367 C C . ALA A 1 71 ? -8.004 -4.942 -11.894 1.00 0.00 50 ALA A C 16
ATOM 16368 O O . ALA A 1 71 ? -7.793 -4.640 -13.073 1.00 0.00 50 ALA A O 16
ATOM 16375 N N . MET A 1 72 ? -7.363 -5.930 -11.280 1.00 0.00 51 MET A N 16
ATOM 16376 C CA . MET A 1 72 ? -6.422 -6.797 -11.989 1.00 0.00 51 MET A CA 16
ATOM 16377 C C . MET A 1 72 ? -7.072 -8.152 -12.260 1.00 0.00 51 MET A C 16
ATOM 16378 O O . MET A 1 72 ? -8.205 -8.397 -11.834 1.00 0.00 51 MET A O 16
ATOM 16392 N N . ALA A 1 73 ? -6.357 -9.024 -12.962 1.00 0.00 52 ALA A N 16
ATOM 16393 C CA . ALA A 1 73 ? -6.876 -10.341 -13.320 1.00 0.00 52 ALA A CA 16
ATOM 16394 C C . ALA A 1 73 ? -7.161 -11.183 -12.075 1.00 0.00 52 ALA A C 16
ATOM 16395 O O . ALA A 1 73 ? -6.250 -11.505 -11.306 1.00 0.00 52 ALA A O 16
ATOM 16402 N N . ALA A 1 74 ? -8.429 -11.537 -11.884 1.00 0.00 53 ALA A N 16
ATOM 16403 C CA . ALA A 1 74 ? -8.839 -12.363 -10.753 1.00 0.00 53 ALA A CA 16
ATOM 16404 C C . ALA A 1 74 ? -8.426 -13.814 -10.975 1.00 0.00 53 ALA A C 16
ATOM 16405 O O . ALA A 1 74 ? -8.165 -14.550 -10.024 1.00 0.00 53 ALA A O 16
ATOM 16412 N N . ASP A 1 75 ? -8.340 -14.203 -12.245 1.00 0.00 54 ASP A N 16
ATOM 16413 C CA . ASP A 1 75 ? -8.001 -15.578 -12.628 1.00 0.00 54 ASP A CA 16
ATOM 16414 C C . ASP A 1 75 ? -6.492 -15.817 -12.612 1.00 0.00 54 ASP A C 16
ATOM 16415 O O . ASP A 1 75 ? -6.005 -16.781 -13.207 1.00 0.00 54 ASP A O 16
ATOM 16424 N N . THR A 1 76 ? -5.756 -14.935 -11.941 1.00 0.00 55 THR A N 16
ATOM 16425 C CA . THR A 1 76 ? -4.323 -15.118 -11.744 1.00 0.00 55 THR A CA 16
ATOM 16426 C C . THR A 1 76 ? -4.047 -16.425 -10.984 1.00 0.00 55 THR A C 16
ATOM 16427 O O . THR A 1 76 ? -4.437 -16.566 -9.826 1.00 0.00 55 THR A O 16
ATOM 16438 N N . PRO A 1 77 ? -3.365 -17.397 -11.623 1.00 0.00 56 PRO A N 16
ATOM 16439 C CA . PRO A 1 77 ? -3.171 -18.746 -11.057 1.00 0.00 56 PRO A CA 16
ATOM 16440 C C . PRO A 1 77 ? -2.135 -18.789 -9.930 1.00 0.00 56 PRO A C 16
ATOM 16441 O O . PRO A 1 77 ? -1.737 -19.869 -9.489 1.00 0.00 56 PRO A O 16
ATOM 16452 N N . LEU A 1 78 ? -1.712 -17.621 -9.465 1.00 0.00 57 LEU A N 16
ATOM 16453 C CA . LEU A 1 78 ? -0.707 -17.518 -8.412 1.00 0.00 57 LEU A CA 16
ATOM 16454 C C . LEU A 1 78 ? -1.018 -16.334 -7.493 1.00 0.00 57 LEU A C 16
ATOM 16455 O O . LEU A 1 78 ? -1.773 -15.433 -7.876 1.00 0.00 57 LEU A O 16
ATOM 16471 N N . PRO A 1 79 ? -0.467 -16.326 -6.260 1.00 0.00 58 PRO A N 16
ATOM 16472 C CA . PRO A 1 79 ? -0.620 -15.194 -5.343 1.00 0.00 58 PRO A CA 16
ATOM 16473 C C . PRO A 1 79 ? 0.117 -13.961 -5.869 1.00 0.00 58 PRO A C 16
ATOM 16474 O O . PRO A 1 79 ? 1.334 -13.838 -5.720 1.00 0.00 58 PRO A O 16
ATOM 16485 N N . ILE A 1 80 ? -0.628 -13.075 -6.515 1.00 0.00 59 ILE A N 16
ATOM 16486 C CA . ILE A 1 80 ? -0.056 -11.891 -7.149 1.00 0.00 59 ILE A CA 16
ATOM 16487 C C . ILE A 1 80 ? -0.001 -10.719 -6.168 1.00 0.00 59 ILE A C 16
ATOM 16488 O O . ILE A 1 80 ? -0.915 -10.519 -5.358 1.00 0.00 59 ILE A O 16
ATOM 16504 N N . THR A 1 81 ? 1.084 -9.957 -6.240 1.00 0.00 60 THR A N 16
ATOM 16505 C CA . THR A 1 81 ? 1.291 -8.804 -5.378 1.00 0.00 60 THR A CA 16
ATOM 16506 C C . THR A 1 81 ? 1.126 -7.509 -6.172 1.00 0.00 60 THR A C 16
ATOM 16507 O O . THR A 1 81 ? 1.762 -7.319 -7.214 1.00 0.00 60 THR A O 16
ATOM 16518 N N . VAL A 1 82 ? 0.274 -6.619 -5.679 1.00 0.00 61 VAL A N 16
ATOM 16519 C CA . VAL A 1 82 ? -0.002 -5.348 -6.346 1.00 0.00 61 VAL A CA 16
ATOM 16520 C C . VAL A 1 82 ? 0.193 -4.184 -5.378 1.00 0.00 61 VAL A C 16
ATOM 16521 O O . VAL A 1 82 ? 0.501 -4.390 -4.200 1.00 0.00 61 VAL A O 16
ATOM 16534 N N . GLU A 1 83 ? 0.028 -2.962 -5.881 1.00 0.00 62 GLU A N 16
ATOM 16535 C CA . GLU A 1 83 ? 0.114 -1.771 -5.044 1.00 0.00 62 GLU A CA 16
ATOM 16536 C C . GLU A 1 83 ? -1.115 -1.680 -4.146 1.00 0.00 62 GLU A C 16
ATOM 16537 O O . GLU A 1 83 ? -2.248 -1.806 -4.617 1.00 0.00 62 GLU A O 16
ATOM 16549 N N . ALA A 1 84 ? -0.883 -1.466 -2.858 1.00 0.00 63 ALA A N 16
ATOM 16550 C CA . ALA A 1 84 ? -1.960 -1.357 -1.884 1.00 0.00 63 ALA A CA 16
ATOM 16551 C C . ALA A 1 84 ? -2.459 0.078 -1.787 1.00 0.00 63 ALA A C 16
ATOM 16552 O O . ALA A 1 84 ? -1.686 1.025 -1.945 1.00 0.00 63 ALA A O 16
ATOM 16559 N N . ARG A 1 85 ? -3.754 0.234 -1.531 1.00 0.00 64 ARG A N 16
ATOM 16560 C CA . ARG A 1 85 ? -4.348 1.549 -1.331 1.00 0.00 64 ARG A CA 16
ATOM 16561 C C . ARG A 1 85 ? -5.464 1.458 -0.291 1.00 0.00 64 ARG A C 16
ATOM 16562 O O . ARG A 1 85 ? -6.482 0.801 -0.511 1.00 0.00 64 ARG A O 16
ATOM 16583 N N . LYS A 1 86 ? -5.241 2.103 0.848 1.00 0.00 65 LYS A N 16
ATOM 16584 C CA . LYS A 1 86 ? -6.152 2.036 1.989 1.00 0.00 65 LYS A CA 16
ATOM 16585 C C . LYS A 1 86 ? -7.326 3.003 1.824 1.00 0.00 65 LYS A C 16
ATOM 16586 O O . LYS A 1 86 ? -7.153 4.142 1.377 1.00 0.00 65 LYS A O 16
ATOM 16605 N N . LEU A 1 87 ? -8.522 2.532 2.170 1.00 0.00 66 LEU A N 16
ATOM 16606 C CA . LEU A 1 87 ? -9.702 3.388 2.232 1.00 0.00 66 LEU A CA 16
ATOM 16607 C C . LEU A 1 87 ? -9.924 3.814 3.681 1.00 0.00 66 LEU A C 16
ATOM 16608 O O . LEU A 1 87 ? -9.582 4.960 4.026 1.00 0.00 66 LEU A O 16
ATOM 16625 N N . MET A 1 22 ? 5.499 0.172 -0.588 1.00 0.00 1 MET A N 17
ATOM 16626 C CA . MET A 1 22 ? 4.079 0.132 -0.999 1.00 0.00 1 MET A CA 17
ATOM 16627 C C . MET A 1 22 ? 3.744 -1.250 -1.560 1.00 0.00 1 MET A C 17
ATOM 16628 O O . MET A 1 22 ? 3.688 -1.440 -2.774 1.00 0.00 1 MET A O 17
ATOM 16642 N N . LYS A 1 23 ? 3.544 -2.220 -0.666 1.00 0.00 2 LYS A N 17
ATOM 16643 C CA . LYS A 1 23 ? 3.327 -3.607 -1.073 1.00 0.00 2 LYS A CA 17
ATOM 16644 C C . LYS A 1 23 ? 2.088 -4.195 -0.401 1.00 0.00 2 LYS A C 17
ATOM 16645 O O . LYS A 1 23 ? 1.900 -4.062 0.813 1.00 0.00 2 LYS A O 17
ATOM 16664 N N . VAL A 1 24 ? 1.243 -4.835 -1.201 1.00 0.00 3 VAL A N 17
ATOM 16665 C CA . VAL A 1 24 ? 0.142 -5.638 -0.687 1.00 0.00 3 VAL A CA 17
ATOM 16666 C C . VAL A 1 24 ? 0.040 -6.923 -1.508 1.00 0.00 3 VAL A C 17
ATOM 16667 O O . VAL A 1 24 ? -0.123 -6.884 -2.732 1.00 0.00 3 VAL A O 17
ATOM 16680 N N . MET A 1 25 ? 0.183 -8.057 -0.836 1.00 0.00 4 MET A N 17
ATOM 16681 C CA . MET A 1 25 ? 0.233 -9.353 -1.504 1.00 0.00 4 MET A CA 17
ATOM 16682 C C . MET A 1 25 ? -1.059 -10.124 -1.256 1.00 0.00 4 MET A C 17
ATOM 16683 O O . MET A 1 25 ? -1.330 -10.553 -0.134 1.00 0.00 4 MET A O 17
ATOM 16697 N N . ILE A 1 26 ? -1.858 -10.283 -2.302 1.00 0.00 5 ILE A N 17
ATOM 16698 C CA . ILE A 1 26 ? -3.141 -10.966 -2.192 1.00 0.00 5 ILE A CA 17
ATOM 16699 C C . ILE A 1 26 ? -2.948 -12.474 -2.332 1.00 0.00 5 ILE A C 17
ATOM 16700 O O . ILE A 1 26 ? -2.321 -12.935 -3.282 1.00 0.00 5 ILE A O 17
ATOM 16716 N N . ARG A 1 27 ? -3.490 -13.234 -1.385 1.00 0.00 6 ARG A N 17
ATOM 16717 C CA . ARG A 1 27 ? -3.393 -14.691 -1.412 1.00 0.00 6 ARG A CA 17
ATOM 16718 C C . ARG A 1 27 ? -4.656 -15.283 -2.029 1.00 0.00 6 ARG A C 17
ATOM 16719 O O . ARG A 1 27 ? -5.776 -14.921 -1.653 1.00 0.00 6 ARG A O 17
ATOM 16740 N N . LYS A 1 28 ? -4.471 -16.196 -2.976 1.00 0.00 7 LYS A N 17
ATOM 16741 C CA . LYS A 1 28 ? -5.577 -16.753 -3.743 1.00 0.00 7 LYS A CA 17
ATOM 16742 C C . LYS A 1 28 ? -5.638 -18.268 -3.593 1.00 0.00 7 LYS A C 17
ATOM 16743 O O . LYS A 1 28 ? -4.701 -18.976 -3.961 1.00 0.00 7 LYS A O 17
ATOM 16762 N N . THR A 1 29 ? -6.749 -18.757 -3.053 1.00 0.00 8 THR A N 17
ATOM 16763 C CA . THR A 1 29 ? -6.991 -20.189 -2.931 1.00 0.00 8 THR A CA 17
ATOM 16764 C C . THR A 1 29 ? -8.409 -20.504 -3.401 1.00 0.00 8 THR A C 17
ATOM 16765 O O . THR A 1 29 ? -9.223 -19.592 -3.581 1.00 0.00 8 THR A O 17
ATOM 16776 N N . ALA A 1 30 ? -8.703 -21.783 -3.610 1.00 0.00 9 ALA A N 17
ATOM 16777 C CA . ALA A 1 30 ? -10.044 -22.210 -3.997 1.00 0.00 9 ALA A CA 17
ATOM 16778 C C . ALA A 1 30 ? -10.948 -22.284 -2.769 1.00 0.00 9 ALA A C 17
ATOM 16779 O O . ALA A 1 30 ? -12.170 -22.180 -2.872 1.00 0.00 9 ALA A O 17
ATOM 16786 N N . THR A 1 31 ? -10.328 -22.460 -1.604 1.00 0.00 10 THR A N 17
ATOM 16787 C CA . THR A 1 31 ? -11.056 -22.567 -0.345 1.00 0.00 10 THR A CA 17
ATOM 16788 C C . THR A 1 31 ? -11.551 -21.196 0.129 1.00 0.00 10 THR A C 17
ATOM 16789 O O . THR A 1 31 ? -12.606 -21.090 0.763 1.00 0.00 10 THR A O 17
ATOM 16800 N N . GLY A 1 32 ? -10.795 -20.145 -0.184 1.00 0.00 11 GLY A N 17
ATOM 16801 C CA . GLY A 1 32 ? -11.184 -18.805 0.219 1.00 0.00 11 GLY A CA 17
ATOM 16802 C C . GLY A 1 32 ? -10.243 -17.737 -0.306 1.00 0.00 11 GLY A C 17
ATOM 16803 O O . GLY A 1 32 ? -9.388 -18.004 -1.157 1.00 0.00 11 GLY A O 17
ATOM 16807 N N . HIS A 1 33 ? -10.401 -16.523 0.206 1.00 0.00 12 HIS A N 17
ATOM 16808 C CA . HIS A 1 33 ? -9.578 -15.388 -0.197 1.00 0.00 12 HIS A CA 17
ATOM 16809 C C . HIS A 1 33 ? -8.857 -14.814 1.020 1.00 0.00 12 HIS A C 17
ATOM 16810 O O . HIS A 1 33 ? -9.421 -14.761 2.113 1.00 0.00 12 HIS A O 17
ATOM 16825 N N . SER A 1 34 ? -7.610 -14.395 0.834 1.00 0.00 13 SER A N 17
ATOM 16826 C CA . SER A 1 34 ? -6.823 -13.808 1.915 1.00 0.00 13 SER A CA 17
ATOM 16827 C C . SER A 1 34 ? -5.955 -12.676 1.373 1.00 0.00 13 SER A C 17
ATOM 16828 O O . SER A 1 34 ? -5.688 -12.618 0.172 1.00 0.00 13 SER A O 17
ATOM 16836 N N . ALA A 1 35 ? -5.521 -11.778 2.248 1.00 0.00 14 ALA A N 17
ATOM 16837 C CA . ALA A 1 35 ? -4.677 -10.659 1.840 1.00 0.00 14 ALA A CA 17
ATOM 16838 C C . ALA A 1 35 ? -3.591 -10.394 2.875 1.00 0.00 14 ALA A C 17
ATOM 16839 O O . ALA A 1 35 ? -3.849 -10.442 4.080 1.00 0.00 14 ALA A O 17
ATOM 16846 N N . TYR A 1 36 ? -2.381 -10.127 2.395 1.00 0.00 15 TYR A N 17
ATOM 16847 C CA . TYR A 1 36 ? -1.255 -9.793 3.259 1.00 0.00 15 TYR A CA 17
ATOM 16848 C C . TYR A 1 36 ? -0.876 -8.326 3.060 1.00 0.00 15 TYR A C 17
ATOM 16849 O O . TYR A 1 36 ? -0.266 -7.956 2.051 1.00 0.00 15 TYR A O 17
ATOM 16867 N N . VAL A 1 37 ? -1.265 -7.496 4.016 1.00 0.00 16 VAL A N 17
ATOM 16868 C CA . VAL A 1 37 ? -0.987 -6.067 3.975 1.00 0.00 16 VAL A CA 17
ATOM 16869 C C . VAL A 1 37 ? 0.369 -5.780 4.616 1.00 0.00 16 VAL A C 17
ATOM 16870 O O . VAL A 1 37 ? 0.470 -5.667 5.837 1.00 0.00 16 VAL A O 17
ATOM 16883 N N . ALA A 1 38 ? 1.407 -5.673 3.787 1.00 0.00 17 ALA A N 17
ATOM 16884 C CA . ALA A 1 38 ? 2.773 -5.452 4.273 1.00 0.00 17 ALA A CA 17
ATOM 16885 C C . ALA A 1 38 ? 2.872 -4.175 5.107 1.00 0.00 17 ALA A C 17
ATOM 16886 O O . ALA A 1 38 ? 3.730 -4.057 5.982 1.00 0.00 17 ALA A O 17
ATOM 16893 N N . LYS A 1 39 ? 1.971 -3.232 4.832 1.00 0.00 18 LYS A N 17
ATOM 16894 C CA . LYS A 1 39 ? 1.904 -1.963 5.561 1.00 0.00 18 LYS A CA 17
ATOM 16895 C C . LYS A 1 39 ? 1.767 -2.199 7.072 1.00 0.00 18 LYS A C 17
ATOM 16896 O O . LYS A 1 39 ? 2.178 -1.370 7.884 1.00 0.00 18 LYS A O 17
ATOM 16915 N N . LYS A 1 40 ? 1.194 -3.341 7.432 1.00 0.00 19 LYS A N 17
ATOM 16916 C CA . LYS A 1 40 ? 1.015 -3.728 8.833 1.00 0.00 19 LYS A CA 17
ATOM 16917 C C . LYS A 1 40 ? 1.451 -5.185 9.045 1.00 0.00 19 LYS A C 17
ATOM 16918 O O . LYS A 1 40 ? 1.405 -5.706 10.161 1.00 0.00 19 LYS A O 17
ATOM 16937 N N . ASP A 1 41 ? 1.906 -5.826 7.963 1.00 0.00 20 ASP A N 17
ATOM 16938 C CA . ASP A 1 41 ? 2.216 -7.263 7.968 1.00 0.00 20 ASP A CA 17
ATOM 16939 C C . ASP A 1 41 ? 0.978 -8.057 8.373 1.00 0.00 20 ASP A C 17
ATOM 16940 O O . ASP A 1 41 ? 1.070 -9.160 8.915 1.00 0.00 20 ASP A O 17
ATOM 16949 N N . LEU A 1 42 ? -0.184 -7.485 8.071 1.00 0.00 21 LEU A N 17
ATOM 16950 C CA . LEU A 1 42 ? -1.466 -8.051 8.472 1.00 0.00 21 LEU A CA 17
ATOM 16951 C C . LEU A 1 42 ? -1.952 -9.077 7.456 1.00 0.00 21 LEU A C 17
ATOM 16952 O O . LEU A 1 42 ? -2.131 -8.757 6.282 1.00 0.00 21 LEU A O 17
ATOM 16968 N N . GLU A 1 43 ? -2.159 -10.306 7.909 1.00 0.00 22 GLU A N 17
ATOM 16969 C CA . GLU A 1 43 ? -2.761 -11.341 7.081 1.00 0.00 22 GLU A CA 17
ATOM 16970 C C . GLU A 1 43 ? -4.132 -11.703 7.637 1.00 0.00 22 GLU A C 17
ATOM 16971 O O . GLU A 1 43 ? -4.242 -12.207 8.757 1.00 0.00 22 GLU A O 17
ATOM 16983 N N . GLU A 1 44 ? -5.174 -11.439 6.861 1.00 0.00 23 GLU A N 17
ATOM 16984 C CA . GLU A 1 44 ? -6.541 -11.719 7.287 1.00 0.00 23 GLU A CA 17
ATOM 16985 C C . GLU A 1 44 ? -7.346 -12.289 6.125 1.00 0.00 23 GLU A C 17
ATOM 16986 O O . GLU A 1 44 ? -6.960 -12.155 4.957 1.00 0.00 23 GLU A O 17
ATOM 16998 N N . LEU A 1 45 ? -8.461 -12.931 6.453 1.00 0.00 24 LEU A N 17
ATOM 16999 C CA . LEU A 1 45 ? -9.346 -13.512 5.454 1.00 0.00 24 LEU A CA 17
ATOM 17000 C C . LEU A 1 45 ? -10.243 -12.434 4.849 1.00 0.00 24 LEU A C 17
ATOM 17001 O O . LEU A 1 45 ? -10.693 -11.524 5.550 1.00 0.00 24 LEU A O 17
ATOM 17017 N N . ILE A 1 46 ? -10.484 -12.532 3.549 1.00 0.00 25 ILE A N 17
ATOM 17018 C CA . ILE A 1 46 ? -11.354 -11.594 2.846 1.00 0.00 25 ILE A CA 17
ATOM 17019 C C . ILE A 1 46 ? -12.812 -12.029 2.975 1.00 0.00 25 ILE A C 17
ATOM 17020 O O . ILE A 1 46 ? -13.177 -13.130 2.559 1.00 0.00 25 ILE A O 17
ATOM 17036 N N . VAL A 1 47 ? -13.638 -11.164 3.560 1.00 0.00 26 VAL A N 17
ATOM 17037 C CA . VAL A 1 47 ? -15.060 -11.457 3.748 1.00 0.00 26 VAL A CA 17
ATOM 17038 C C . VAL A 1 47 ? -15.920 -10.653 2.772 1.00 0.00 26 VAL A C 17
ATOM 17039 O O . VAL A 1 47 ? -17.013 -11.081 2.399 1.00 0.00 26 VAL A O 17
ATOM 17052 N N . GLU A 1 48 ? -15.412 -9.498 2.353 1.00 0.00 27 GLU A N 17
ATOM 17053 C CA . GLU A 1 48 ? -16.132 -8.617 1.438 1.00 0.00 27 GLU A CA 17
ATOM 17054 C C . GLU A 1 48 ? -15.197 -8.146 0.329 1.00 0.00 27 GLU A C 17
ATOM 17055 O O . GLU A 1 48 ? -14.014 -7.899 0.568 1.00 0.00 27 GLU A O 17
ATOM 17067 N N . MET A 1 49 ? -15.735 -8.026 -0.876 1.00 0.00 28 MET A N 17
ATOM 17068 C CA . MET A 1 49 ? -14.967 -7.617 -2.049 1.00 0.00 28 MET A CA 17
ATOM 17069 C C . MET A 1 49 ? -15.857 -6.823 -3.000 1.00 0.00 28 MET A C 17
ATOM 17070 O O . MET A 1 49 ? -17.081 -6.941 -2.954 1.00 0.00 28 MET A O 17
ATOM 17084 N N . GLU A 1 50 ? -15.244 -6.002 -3.849 1.00 0.00 29 GLU A N 17
ATOM 17085 C CA . GLU A 1 50 ? -15.995 -5.157 -4.775 1.00 0.00 29 GLU A CA 17
ATOM 17086 C C . GLU A 1 50 ? -16.772 -6.004 -5.782 1.00 0.00 29 GLU A C 17
ATOM 17087 O O . GLU A 1 50 ? -17.902 -5.675 -6.145 1.00 0.00 29 GLU A O 17
ATOM 17099 N N . ASN A 1 51 ? -16.165 -7.100 -6.224 1.00 0.00 30 ASN A N 17
ATOM 17100 C CA . ASN A 1 51 ? -16.815 -8.022 -7.154 1.00 0.00 30 ASN A CA 17
ATOM 17101 C C . ASN A 1 51 ? -16.788 -9.437 -6.578 1.00 0.00 30 ASN A C 17
ATOM 17102 O O . ASN A 1 51 ? -15.847 -9.788 -5.868 1.00 0.00 30 ASN A O 17
ATOM 17113 N N . PRO A 1 52 ? -17.813 -10.267 -6.892 1.00 0.00 31 PRO A N 17
ATOM 17114 C CA . PRO A 1 52 ? -17.994 -11.605 -6.301 1.00 0.00 31 PRO A CA 17
ATOM 17115 C C . PRO A 1 52 ? -16.706 -12.436 -6.256 1.00 0.00 31 PRO A C 17
ATOM 17116 O O . PRO A 1 52 ? -16.517 -13.249 -5.347 1.00 0.00 31 PRO A O 17
ATOM 17127 N N . ALA A 1 53 ? -15.833 -12.245 -7.243 1.00 0.00 32 ALA A N 17
ATOM 17128 C CA . ALA A 1 53 ? -14.541 -12.925 -7.256 1.00 0.00 32 ALA A CA 17
ATOM 17129 C C . ALA A 1 53 ? -13.612 -12.302 -6.217 1.00 0.00 32 ALA A C 17
ATOM 17130 O O . ALA A 1 53 ? -13.310 -12.920 -5.192 1.00 0.00 32 ALA A O 17
ATOM 17137 N N . LEU A 1 54 ? -13.185 -11.068 -6.491 1.00 0.00 33 LEU A N 17
ATOM 17138 C CA . LEU A 1 54 ? -12.281 -10.334 -5.610 1.00 0.00 33 LEU A CA 17
ATOM 17139 C C . LEU A 1 54 ? -11.910 -9.004 -6.263 1.00 0.00 33 LEU A C 17
ATOM 17140 O O . LEU A 1 54 ? -12.296 -7.932 -5.793 1.00 0.00 33 LEU A O 17
ATOM 17156 N N . TRP A 1 55 ? -11.175 -9.098 -7.368 1.00 0.00 34 TRP A N 17
ATOM 17157 C CA . TRP A 1 55 ? -10.653 -7.928 -8.064 1.00 0.00 34 TRP A CA 17
ATOM 17158 C C . TRP A 1 55 ? -11.766 -7.154 -8.757 1.00 0.00 34 TRP A C 17
ATOM 17159 O O . TRP A 1 55 ? -12.807 -7.718 -9.106 1.00 0.00 34 TRP A O 17
ATOM 17180 N N . GLY A 1 56 ? -11.528 -5.863 -8.961 1.00 0.00 35 GLY A N 17
ATOM 17181 C CA . GLY A 1 56 ? -12.526 -4.994 -9.553 1.00 0.00 35 GLY A CA 17
ATOM 17182 C C . GLY A 1 56 ? -12.748 -3.745 -8.726 1.00 0.00 35 GLY A C 17
ATOM 17183 O O . GLY A 1 56 ? -13.575 -2.900 -9.071 1.00 0.00 35 GLY A O 17
ATOM 17187 N N . GLY A 1 57 ? -12.010 -3.631 -7.626 1.00 0.00 36 GLY A N 17
ATOM 17188 C CA . GLY A 1 57 ? -12.129 -2.474 -6.759 1.00 0.00 36 GLY A CA 17
ATOM 17189 C C . GLY A 1 57 ? -11.701 -2.770 -5.334 1.00 0.00 36 GLY A C 17
ATOM 17190 O O . GLY A 1 57 ? -10.742 -3.503 -5.107 1.00 0.00 36 GLY A O 17
ATOM 17194 N N . LYS A 1 58 ? -12.436 -2.212 -4.383 1.00 0.00 37 LYS A N 17
ATOM 17195 C CA . LYS A 1 58 ? -12.095 -2.301 -2.962 1.00 0.00 37 LYS A CA 17
ATOM 17196 C C . LYS A 1 58 ? -12.314 -3.709 -2.400 1.00 0.00 37 LYS A C 17
ATOM 17197 O O . LYS A 1 58 ? -12.974 -4.551 -3.018 1.00 0.00 37 LYS A O 17
ATOM 17216 N N . VAL A 1 59 ? -11.765 -3.939 -1.212 1.00 0.00 38 VAL A N 17
ATOM 17217 C CA . VAL A 1 59 ? -11.907 -5.207 -0.503 1.00 0.00 38 VAL A CA 17
ATOM 17218 C C . VAL A 1 59 ? -11.999 -4.934 0.998 1.00 0.00 38 VAL A C 17
ATOM 17219 O O . VAL A 1 59 ? -11.664 -3.836 1.451 1.00 0.00 38 VAL A O 17
ATOM 17232 N N . THR A 1 60 ? -12.461 -5.912 1.767 1.00 0.00 39 THR A N 17
ATOM 17233 C CA . THR A 1 60 ? -12.512 -5.786 3.220 1.00 0.00 39 THR A CA 17
ATOM 17234 C C . THR A 1 60 ? -12.159 -7.115 3.888 1.00 0.00 39 THR A C 17
ATOM 17235 O O . THR A 1 60 ? -12.748 -8.159 3.581 1.00 0.00 39 THR A O 17
ATOM 17246 N N . LEU A 1 61 ? -11.180 -7.066 4.787 1.00 0.00 40 LEU A N 17
ATOM 17247 C CA . LEU A 1 61 ? -10.757 -8.234 5.548 1.00 0.00 40 LEU A CA 17
ATOM 17248 C C . LEU A 1 61 ? -11.726 -8.503 6.694 1.00 0.00 40 LEU A C 17
ATOM 17249 O O . LEU A 1 61 ? -12.561 -7.657 7.020 1.00 0.00 40 LEU A O 17
ATOM 17265 N N . ALA A 1 62 ? -11.591 -9.670 7.318 1.00 0.00 41 ALA A N 17
ATOM 17266 C CA . ALA A 1 62 ? -12.480 -10.080 8.407 1.00 0.00 41 ALA A CA 17
ATOM 17267 C C . ALA A 1 62 ? -12.386 -9.125 9.600 1.00 0.00 41 ALA A C 17
ATOM 17268 O O . ALA A 1 62 ? -13.306 -9.042 10.413 1.00 0.00 41 ALA A O 17
ATOM 17275 N N . ASN A 1 63 ? -11.267 -8.410 9.692 1.00 0.00 42 ASN A N 17
ATOM 17276 C CA . ASN A 1 63 ? -11.039 -7.455 10.782 1.00 0.00 42 ASN A CA 17
ATOM 17277 C C . ASN A 1 63 ? -11.694 -6.103 10.477 1.00 0.00 42 ASN A C 17
ATOM 17278 O O . ASN A 1 63 ? -11.848 -5.260 11.362 1.00 0.00 42 ASN A O 17
ATOM 17289 N N . GLY A 1 64 ? -12.089 -5.903 9.223 1.00 0.00 43 GLY A N 17
ATOM 17290 C CA . GLY A 1 64 ? -12.692 -4.640 8.815 1.00 0.00 43 GLY A CA 17
ATOM 17291 C C . GLY A 1 64 ? -11.717 -3.742 8.071 1.00 0.00 43 GLY A C 17
ATOM 17292 O O . GLY A 1 64 ? -12.089 -2.667 7.590 1.00 0.00 43 GLY A O 17
ATOM 17296 N N . TRP A 1 65 ? -10.465 -4.187 7.980 1.00 0.00 44 TRP A N 17
ATOM 17297 C CA . TRP A 1 65 ? -9.426 -3.458 7.252 1.00 0.00 44 TRP A CA 17
ATOM 17298 C C . TRP A 1 65 ? -9.740 -3.473 5.752 1.00 0.00 44 TRP A C 17
ATOM 17299 O O . TRP A 1 65 ? -10.135 -4.507 5.216 1.00 0.00 44 TRP A O 17
ATOM 17320 N N . GLN A 1 66 ? -9.579 -2.332 5.083 1.00 0.00 45 GLN A N 17
ATOM 17321 C CA . GLN A 1 66 ? -9.964 -2.204 3.674 1.00 0.00 45 GLN A CA 17
ATOM 17322 C C . GLN A 1 66 ? -8.792 -1.780 2.787 1.00 0.00 45 GLN A C 17
ATOM 17323 O O . GLN A 1 66 ? -8.013 -0.895 3.149 1.00 0.00 45 GLN A O 17
ATOM 17337 N N . LEU A 1 67 ? -8.684 -2.424 1.623 1.00 0.00 46 LEU A N 17
ATOM 17338 C CA . LEU A 1 67 ? -7.730 -2.030 0.584 1.00 0.00 46 LEU A CA 17
ATOM 17339 C C . LEU A 1 67 ? -8.484 -1.762 -0.715 1.00 0.00 46 LEU A C 17
ATOM 17340 O O . LEU A 1 67 ? -9.573 -2.300 -0.931 1.00 0.00 46 LEU A O 17
ATOM 17356 N N . GLU A 1 68 ? -7.912 -0.922 -1.563 1.00 0.00 47 GLU A N 17
ATOM 17357 C CA . GLU A 1 68 ? -8.469 -0.639 -2.877 1.00 0.00 47 GLU A CA 17
ATOM 17358 C C . GLU A 1 68 ? -7.627 -1.336 -3.937 1.00 0.00 47 GLU A C 17
ATOM 17359 O O . GLU A 1 68 ? -6.456 -0.999 -4.128 1.00 0.00 47 GLU A O 17
ATOM 17371 N N . LEU A 1 69 ? -8.214 -2.322 -4.600 1.00 0.00 48 LEU A N 17
ATOM 17372 C CA . LEU A 1 69 ? -7.510 -3.091 -5.616 1.00 0.00 48 LEU A CA 17
ATOM 17373 C C . LEU A 1 69 ? -7.804 -2.532 -7.005 1.00 0.00 48 LEU A C 17
ATOM 17374 O O . LEU A 1 69 ? -8.956 -2.220 -7.325 1.00 0.00 48 LEU A O 17
ATOM 17390 N N . PRO A 1 70 ? -6.765 -2.381 -7.845 1.00 0.00 49 PRO A N 17
ATOM 17391 C CA . PRO A 1 70 ? -6.944 -1.991 -9.243 1.00 0.00 49 PRO A CA 17
ATOM 17392 C C . PRO A 1 70 ? -7.637 -3.100 -10.031 1.00 0.00 49 PRO A C 17
ATOM 17393 O O . PRO A 1 70 ? -7.598 -4.273 -9.638 1.00 0.00 49 PRO A O 17
ATOM 17404 N N . ALA A 1 71 ? -8.279 -2.734 -11.134 1.00 0.00 50 ALA A N 17
ATOM 17405 C CA . ALA A 1 71 ? -8.990 -3.704 -11.955 1.00 0.00 50 ALA A CA 17
ATOM 17406 C C . ALA A 1 71 ? -8.012 -4.675 -12.618 1.00 0.00 50 ALA A C 17
ATOM 17407 O O . ALA A 1 71 ? -7.520 -4.429 -13.725 1.00 0.00 50 ALA A O 17
ATOM 17414 N N . MET A 1 72 ? -7.701 -5.753 -11.904 1.00 0.00 51 MET A N 17
ATOM 17415 C CA . MET A 1 72 ? -6.836 -6.815 -12.412 1.00 0.00 51 MET A CA 17
ATOM 17416 C C . MET A 1 72 ? -7.680 -8.029 -12.784 1.00 0.00 51 MET A C 17
ATOM 17417 O O . MET A 1 72 ? -8.903 -8.011 -12.626 1.00 0.00 51 MET A O 17
ATOM 17431 N N . ALA A 1 73 ? -7.024 -9.078 -13.271 1.00 0.00 52 ALA A N 17
ATOM 17432 C CA . ALA A 1 73 ? -7.707 -10.320 -13.613 1.00 0.00 52 ALA A CA 17
ATOM 17433 C C . ALA A 1 73 ? -8.414 -10.906 -12.389 1.00 0.00 52 ALA A C 17
ATOM 17434 O O . ALA A 1 73 ? -7.794 -11.130 -11.345 1.00 0.00 52 ALA A O 17
ATOM 17441 N N . ALA A 1 74 ? -9.711 -11.157 -12.531 1.00 0.00 53 ALA A N 17
ATOM 17442 C CA . ALA A 1 74 ? -10.542 -11.605 -11.416 1.00 0.00 53 ALA A CA 17
ATOM 17443 C C . ALA A 1 74 ? -10.184 -13.023 -10.975 1.00 0.00 53 ALA A C 17
ATOM 17444 O O . ALA A 1 74 ? -10.445 -13.404 -9.830 1.00 0.00 53 ALA A O 17
ATOM 17451 N N . ASP A 1 75 ? -9.583 -13.800 -11.878 1.00 0.00 54 ASP A N 17
ATOM 17452 C CA . ASP A 1 75 ? -9.246 -15.191 -11.582 1.00 0.00 54 ASP A CA 17
ATOM 17453 C C . ASP A 1 75 ? -8.043 -15.265 -10.644 1.00 0.00 54 ASP A C 17
ATOM 17454 O O . ASP A 1 75 ? -8.150 -15.829 -9.554 1.00 0.00 54 ASP A O 17
ATOM 17463 N N . THR A 1 76 ? -6.923 -14.660 -11.064 1.00 0.00 55 THR A N 17
ATOM 17464 C CA . THR A 1 76 ? -5.668 -14.668 -10.305 1.00 0.00 55 THR A CA 17
ATOM 17465 C C . THR A 1 76 ? -5.470 -15.975 -9.521 1.00 0.00 55 THR A C 17
ATOM 17466 O O . THR A 1 76 ? -5.764 -16.046 -8.329 1.00 0.00 55 THR A O 17
ATOM 17477 N N . PRO A 1 77 ? -4.983 -17.036 -10.193 1.00 0.00 56 PRO A N 17
ATOM 17478 C CA . PRO A 1 77 ? -4.793 -18.350 -9.567 1.00 0.00 56 PRO A CA 17
ATOM 17479 C C . PRO A 1 77 ? -3.556 -18.389 -8.669 1.00 0.00 56 PRO A C 17
ATOM 17480 O O . PRO A 1 77 ? -3.273 -19.403 -8.023 1.00 0.00 56 PRO A O 17
ATOM 17491 N N . LEU A 1 78 ? -2.828 -17.278 -8.631 1.00 0.00 57 LEU A N 17
ATOM 17492 C CA . LEU A 1 78 ? -1.591 -17.175 -7.863 1.00 0.00 57 LEU A CA 17
ATOM 17493 C C . LEU A 1 78 ? -1.619 -15.944 -6.952 1.00 0.00 57 LEU A C 17
ATOM 17494 O O . LEU A 1 78 ? -2.381 -15.004 -7.200 1.00 0.00 57 LEU A O 17
ATOM 17510 N N . PRO A 1 79 ? -0.812 -15.941 -5.871 1.00 0.00 58 PRO A N 17
ATOM 17511 C CA . PRO A 1 79 ? -0.707 -14.785 -4.979 1.00 0.00 58 PRO A CA 17
ATOM 17512 C C . PRO A 1 79 ? 0.053 -13.634 -5.640 1.00 0.00 58 PRO A C 17
ATOM 17513 O O . PRO A 1 79 ? 1.286 -13.629 -5.690 1.00 0.00 58 PRO A O 17
ATOM 17524 N N . ILE A 1 80 ? -0.694 -12.677 -6.177 1.00 0.00 59 ILE A N 17
ATOM 17525 C CA . ILE A 1 80 ? -0.113 -11.544 -6.891 1.00 0.00 59 ILE A CA 17
ATOM 17526 C C . ILE A 1 80 ? 0.002 -10.322 -5.980 1.00 0.00 59 ILE A C 17
ATOM 17527 O O . ILE A 1 80 ? -0.849 -10.088 -5.115 1.00 0.00 59 ILE A O 17
ATOM 17543 N N . THR A 1 81 ? 1.076 -9.563 -6.167 1.00 0.00 60 THR A N 17
ATOM 17544 C CA . THR A 1 81 ? 1.298 -8.324 -5.437 1.00 0.00 60 THR A CA 17
ATOM 17545 C C . THR A 1 81 ? 0.932 -7.123 -6.309 1.00 0.00 60 THR A C 17
ATOM 17546 O O . THR A 1 81 ? 1.275 -7.083 -7.495 1.00 0.00 60 THR A O 17
ATOM 17557 N N . VAL A 1 82 ? 0.230 -6.155 -5.726 1.00 0.00 61 VAL A N 17
ATOM 17558 C CA . VAL A 1 82 ? -0.178 -4.947 -6.444 1.00 0.00 61 VAL A CA 17
ATOM 17559 C C . VAL A 1 82 ? 0.023 -3.710 -5.569 1.00 0.00 61 VAL A C 17
ATOM 17560 O O . VAL A 1 82 ? 0.444 -3.817 -4.413 1.00 0.00 61 VAL A O 17
ATOM 17573 N N . GLU A 1 83 ? -0.265 -2.542 -6.138 1.00 0.00 62 GLU A N 17
ATOM 17574 C CA . GLU A 1 83 ? -0.170 -1.276 -5.415 1.00 0.00 62 GLU A CA 17
ATOM 17575 C C . GLU A 1 83 ? -1.182 -1.235 -4.265 1.00 0.00 62 GLU A C 17
ATOM 17576 O O . GLU A 1 83 ? -2.345 -1.595 -4.440 1.00 0.00 62 GLU A O 17
ATOM 17588 N N . ALA A 1 84 ? -0.729 -0.789 -3.096 1.00 0.00 63 ALA A N 17
ATOM 17589 C CA . ALA A 1 84 ? -1.572 -0.749 -1.904 1.00 0.00 63 ALA A CA 17
ATOM 17590 C C . ALA A 1 84 ? -2.199 0.631 -1.708 1.00 0.00 63 ALA A C 17
ATOM 17591 O O . ALA A 1 84 ? -1.494 1.617 -1.474 1.00 0.00 63 ALA A O 17
ATOM 17598 N N . ARG A 1 85 ? -3.521 0.700 -1.828 1.00 0.00 64 ARG A N 17
ATOM 17599 C CA . ARG A 1 85 ? -4.272 1.911 -1.521 1.00 0.00 64 ARG A CA 17
ATOM 17600 C C . ARG A 1 85 ? -5.223 1.611 -0.364 1.00 0.00 64 ARG A C 17
ATOM 17601 O O . ARG A 1 85 ? -5.987 0.652 -0.429 1.00 0.00 64 ARG A O 17
ATOM 17622 N N . LYS A 1 86 ? -5.159 2.402 0.700 1.00 0.00 65 LYS A N 17
ATOM 17623 C CA . LYS A 1 86 ? -6.006 2.170 1.869 1.00 0.00 65 LYS A CA 17
ATOM 17624 C C . LYS A 1 86 ? -7.242 3.059 1.821 1.00 0.00 65 LYS A C 17
ATOM 17625 O O . LYS A 1 86 ? -7.189 4.180 1.309 1.00 0.00 65 LYS A O 17
ATOM 17644 N N . LEU A 1 87 ? -8.350 2.547 2.341 1.00 0.00 66 LEU A N 17
ATOM 17645 C CA . LEU A 1 87 ? -9.583 3.316 2.457 1.00 0.00 66 LEU A CA 17
ATOM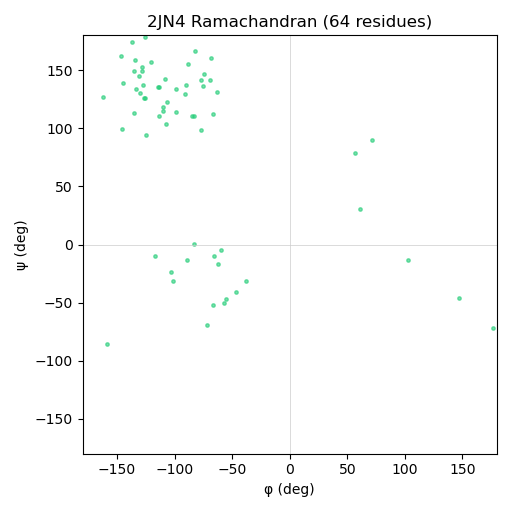 17646 C C . LEU A 1 87 ? -9.623 4.018 3.816 1.00 0.00 66 LEU A C 17
ATOM 17647 O O . LEU A 1 87 ? -9.847 5.247 3.848 1.00 0.00 66 LEU A O 17
ATOM 17664 N N . MET A 1 22 ? 4.040 0.631 0.265 1.00 0.00 1 MET A N 18
ATOM 17665 C CA . MET A 1 22 ? 2.643 0.141 0.341 1.00 0.00 1 MET A CA 18
ATOM 17666 C C . MET A 1 22 ? 2.501 -1.173 -0.430 1.00 0.00 1 MET A C 18
ATOM 17667 O O . MET A 1 22 ? 2.228 -1.184 -1.631 1.00 0.00 1 MET A O 18
ATOM 17681 N N . LYS A 1 23 ? 2.693 -2.287 0.271 1.00 0.00 2 LYS A N 18
ATOM 17682 C CA . LYS A 1 23 ? 2.726 -3.605 -0.361 1.00 0.00 2 LYS A CA 18
ATOM 17683 C C . LYS A 1 23 ? 1.618 -4.501 0.187 1.00 0.00 2 LYS A C 18
ATOM 17684 O O . LYS A 1 23 ? 1.358 -4.515 1.395 1.00 0.00 2 LYS A O 18
ATOM 17703 N N . VAL A 1 24 ? 0.962 -5.235 -0.706 1.00 0.00 3 VAL A N 18
ATOM 17704 C CA . VAL A 1 24 ? -0.039 -6.221 -0.316 1.00 0.00 3 VAL A CA 18
ATOM 17705 C C . VAL A 1 24 ? -0.079 -7.370 -1.322 1.00 0.00 3 VAL A C 18
ATOM 17706 O O . VAL A 1 24 ? -0.168 -7.149 -2.531 1.00 0.00 3 VAL A O 18
ATOM 17719 N N . MET A 1 25 ? 0.011 -8.596 -0.818 1.00 0.00 4 MET A N 18
ATOM 17720 C CA . MET A 1 25 ? -0.041 -9.787 -1.661 1.00 0.00 4 MET A CA 18
ATOM 17721 C C . MET A 1 25 ? -1.423 -10.426 -1.569 1.00 0.00 4 MET A C 18
ATOM 17722 O O . MET A 1 25 ? -1.802 -10.952 -0.518 1.00 0.00 4 MET A O 18
ATOM 17736 N N . ILE A 1 26 ? -2.179 -10.360 -2.659 1.00 0.00 5 ILE A N 18
ATOM 17737 C CA . ILE A 1 26 ? -3.519 -10.933 -2.699 1.00 0.00 5 ILE A CA 18
ATOM 17738 C C . ILE A 1 26 ? -3.432 -12.443 -2.906 1.00 0.00 5 ILE A C 18
ATOM 17739 O O . ILE A 1 26 ? -3.021 -12.913 -3.969 1.00 0.00 5 ILE A O 18
ATOM 17755 N N . ARG A 1 27 ? -3.810 -13.198 -1.881 1.00 0.00 6 ARG A N 18
ATOM 17756 C CA . ARG A 1 27 ? -3.700 -14.651 -1.910 1.00 0.00 6 ARG A CA 18
ATOM 17757 C C . ARG A 1 27 ? -5.058 -15.297 -2.168 1.00 0.00 6 ARG A C 18
ATOM 17758 O O . ARG A 1 27 ? -6.002 -15.115 -1.392 1.00 0.00 6 ARG A O 18
ATOM 17779 N N . LYS A 1 28 ? -5.163 -16.034 -3.266 1.00 0.00 7 LYS A N 18
ATOM 17780 C CA . LYS A 1 28 ? -6.332 -16.864 -3.514 1.00 0.00 7 LYS A CA 18
ATOM 17781 C C . LYS A 1 28 ? -6.121 -18.218 -2.854 1.00 0.00 7 LYS A C 18
ATOM 17782 O O . LYS A 1 28 ? -5.087 -18.858 -3.059 1.00 0.00 7 LYS A O 18
ATOM 17801 N N . THR A 1 29 ? -7.089 -18.642 -2.060 1.00 0.00 8 THR A N 18
ATOM 17802 C CA . THR A 1 29 ? -6.961 -19.857 -1.266 1.00 0.00 8 THR A CA 18
ATOM 17803 C C . THR A 1 29 ? -8.274 -20.634 -1.253 1.00 0.00 8 THR A C 18
ATOM 17804 O O . THR A 1 29 ? -9.327 -20.090 -1.589 1.00 0.00 8 THR A O 18
ATOM 17815 N N . ALA A 1 30 ? -8.206 -21.906 -0.865 1.00 0.00 9 ALA A N 18
ATOM 17816 C CA . ALA A 1 30 ? -9.399 -22.737 -0.725 1.00 0.00 9 ALA A CA 18
ATOM 17817 C C . ALA A 1 30 ? -10.270 -22.212 0.413 1.00 0.00 9 ALA A C 18
ATOM 17818 O O . ALA A 1 30 ? -11.474 -22.465 0.467 1.00 0.00 9 ALA A O 18
ATOM 17825 N N . THR A 1 31 ? -9.635 -21.482 1.328 1.00 0.00 10 THR A N 18
ATOM 17826 C CA . THR A 1 31 ? -10.331 -20.815 2.422 1.00 0.00 10 THR A CA 18
ATOM 17827 C C . THR A 1 31 ? -11.226 -19.690 1.880 1.00 0.00 10 THR A C 18
ATOM 17828 O O . THR A 1 31 ? -12.105 -19.178 2.580 1.00 0.00 10 THR A O 18
ATOM 17839 N N . GLY A 1 32 ? -10.996 -19.316 0.622 1.00 0.00 11 GLY A N 18
ATOM 17840 C CA . GLY A 1 32 ? -11.806 -18.305 -0.029 1.00 0.00 11 GLY A CA 18
ATOM 17841 C C . GLY A 1 32 ? -10.966 -17.167 -0.568 1.00 0.00 11 GLY A C 18
ATOM 17842 O O . GLY A 1 32 ? -10.362 -17.276 -1.636 1.00 0.00 11 GLY A O 18
ATOM 17846 N N . HIS A 1 33 ? -10.920 -16.069 0.174 1.00 0.00 12 HIS A N 18
ATOM 17847 C CA . HIS A 1 33 ? -10.161 -14.892 -0.227 1.00 0.00 12 HIS A CA 18
ATOM 17848 C C . HIS A 1 33 ? -9.295 -14.432 0.939 1.00 0.00 12 HIS A C 18
ATOM 17849 O O . HIS A 1 33 ? -9.797 -14.259 2.047 1.00 0.00 12 HIS A O 18
ATOM 17864 N N . SER A 1 34 ? -8.004 -14.239 0.698 1.00 0.00 13 SER A N 18
ATOM 17865 C CA . SER A 1 34 ? -7.085 -13.789 1.740 1.00 0.00 13 SER A CA 18
ATOM 17866 C C . SER A 1 34 ? -6.108 -12.760 1.176 1.00 0.00 13 SER A C 18
ATOM 17867 O O . SER A 1 34 ? -5.792 -12.781 -0.014 1.00 0.00 13 SER A O 18
ATOM 17875 N N . ALA A 1 35 ? -5.643 -11.854 2.028 1.00 0.00 14 ALA A N 18
ATOM 17876 C CA . ALA A 1 35 ? -4.719 -10.806 1.610 1.00 0.00 14 ALA A CA 18
ATOM 17877 C C . ALA A 1 35 ? -3.670 -10.550 2.686 1.00 0.00 14 ALA A C 18
ATOM 17878 O O . ALA A 1 35 ? -4.004 -10.404 3.863 1.00 0.00 14 ALA A O 18
ATOM 17885 N N . TYR A 1 36 ? -2.404 -10.513 2.277 1.00 0.00 15 TYR A N 18
ATOM 17886 C CA . TYR A 1 36 ? -1.311 -10.173 3.180 1.00 0.00 15 TYR A CA 18
ATOM 17887 C C . TYR A 1 36 ? -0.926 -8.710 2.983 1.00 0.00 15 TYR A C 18
ATOM 17888 O O . TYR A 1 36 ? -0.275 -8.357 1.999 1.00 0.00 15 TYR A O 18
ATOM 17906 N N . VAL A 1 37 ? -1.350 -7.867 3.909 1.00 0.00 16 VAL A N 18
ATOM 17907 C CA . VAL A 1 37 ? -1.049 -6.444 3.860 1.00 0.00 16 VAL A CA 18
ATOM 17908 C C . VAL A 1 37 ? 0.236 -6.150 4.629 1.00 0.00 16 VAL A C 18
ATOM 17909 O O . VAL A 1 37 ? 0.235 -6.149 5.858 1.00 0.00 16 VAL A O 18
ATOM 17922 N N . ALA A 1 38 ? 1.324 -5.898 3.904 1.00 0.00 17 ALA A N 18
ATOM 17923 C CA . ALA A 1 38 ? 2.624 -5.634 4.525 1.00 0.00 17 ALA A CA 18
ATOM 17924 C C . ALA A 1 38 ? 2.585 -4.361 5.372 1.00 0.00 17 ALA A C 18
ATOM 17925 O O . ALA A 1 38 ? 3.298 -4.244 6.366 1.00 0.00 17 ALA A O 18
ATOM 17932 N N . LYS A 1 39 ? 1.735 -3.416 4.969 1.00 0.00 18 LYS A N 18
ATOM 17933 C CA . LYS A 1 39 ? 1.553 -2.161 5.703 1.00 0.00 18 LYS A CA 18
ATOM 17934 C C . LYS A 1 39 ? 1.183 -2.430 7.166 1.00 0.00 18 LYS A C 18
ATOM 17935 O O . LYS A 1 39 ? 1.756 -1.841 8.084 1.00 0.00 18 LYS A O 18
ATOM 17954 N N . LYS A 1 40 ? 0.233 -3.336 7.367 1.00 0.00 19 LYS A N 18
ATOM 17955 C CA . LYS A 1 40 ? -0.257 -3.674 8.704 1.00 0.00 19 LYS A CA 18
ATOM 17956 C C . LYS A 1 40 ? 0.415 -4.972 9.179 1.00 0.00 19 LYS A C 18
ATOM 17957 O O . LYS A 1 40 ? 0.354 -5.327 10.355 1.00 0.00 19 LYS A O 18
ATOM 17976 N N . ASP A 1 41 ? 1.088 -5.651 8.243 1.00 0.00 20 ASP A N 18
ATOM 17977 C CA . ASP A 1 41 ? 1.637 -6.993 8.478 1.00 0.00 20 ASP A CA 18
ATOM 17978 C C . ASP A 1 41 ? 0.498 -7.949 8.818 1.00 0.00 20 ASP A C 18
ATOM 17979 O O . ASP A 1 41 ? 0.671 -8.924 9.551 1.00 0.00 20 ASP A O 18
ATOM 17988 N N . LEU A 1 42 ? -0.663 -7.664 8.235 1.00 0.00 21 LEU A N 18
ATOM 17989 C CA . LEU A 1 42 ? -1.897 -8.386 8.524 1.00 0.00 21 LEU A CA 18
ATOM 17990 C C . LEU A 1 42 ? -2.272 -9.312 7.373 1.00 0.00 21 LEU A C 18
ATOM 17991 O O . LEU A 1 42 ? -2.442 -8.863 6.240 1.00 0.00 21 LEU A O 18
ATOM 18007 N N . GLU A 1 43 ? -2.393 -10.599 7.664 1.00 0.00 22 GLU A N 18
ATOM 18008 C CA . GLU A 1 43 ? -2.934 -11.556 6.709 1.00 0.00 22 GLU A CA 18
ATOM 18009 C C . GLU A 1 43 ? -4.330 -11.961 7.163 1.00 0.00 22 GLU A C 18
ATOM 18010 O O . GLU A 1 43 ? -4.481 -12.680 8.154 1.00 0.00 22 GLU A O 18
ATOM 18022 N N . GLU A 1 44 ? -5.348 -11.497 6.450 1.00 0.00 23 GLU A N 18
ATOM 18023 C CA . GLU A 1 44 ? -6.730 -11.732 6.855 1.00 0.00 23 GLU A CA 18
ATOM 18024 C C . GLU A 1 44 ? -7.588 -12.110 5.650 1.00 0.00 23 GLU A C 18
ATOM 18025 O O . GLU A 1 44 ? -7.184 -11.912 4.500 1.00 0.00 23 GLU A O 18
ATOM 18037 N N . LEU A 1 45 ? -8.761 -12.668 5.925 1.00 0.00 24 LEU A N 18
ATOM 18038 C CA . LEU A 1 45 ? -9.696 -13.078 4.888 1.00 0.00 24 LEU A CA 18
ATOM 18039 C C . LEU A 1 45 ? -10.495 -11.882 4.374 1.00 0.00 24 LEU A C 18
ATOM 18040 O O . LEU A 1 45 ? -10.947 -11.037 5.158 1.00 0.00 24 LEU A O 18
ATOM 18056 N N . ILE A 1 46 ? -10.659 -11.811 3.058 1.00 0.00 25 ILE A N 18
ATOM 18057 C CA . ILE A 1 46 ? -11.474 -10.779 2.432 1.00 0.00 25 ILE A CA 18
ATOM 18058 C C . ILE A 1 46 ? -12.945 -11.189 2.490 1.00 0.00 25 ILE A C 18
ATOM 18059 O O . ILE A 1 46 ? -13.474 -11.816 1.568 1.00 0.00 25 ILE A O 18
ATOM 18075 N N . VAL A 1 47 ? -13.576 -10.874 3.614 1.00 0.00 26 VAL A N 18
ATOM 18076 C CA . VAL A 1 47 ? -14.979 -11.204 3.845 1.00 0.00 26 VAL A CA 18
ATOM 18077 C C . VAL A 1 47 ? -15.895 -10.307 3.024 1.00 0.00 26 VAL A C 18
ATOM 18078 O O . VAL A 1 47 ? -17.009 -10.697 2.664 1.00 0.00 26 VAL A O 18
ATOM 18091 N N . GLU A 1 48 ? -15.420 -9.105 2.736 1.00 0.00 27 GLU A N 18
ATOM 18092 C CA . GLU A 1 48 ? -16.190 -8.125 1.987 1.00 0.00 27 GLU A CA 18
ATOM 18093 C C . GLU A 1 48 ? -15.373 -7.618 0.802 1.00 0.00 27 GLU A C 18
ATOM 18094 O O . GLU A 1 48 ? -14.235 -7.179 0.966 1.00 0.00 27 GLU A O 18
ATOM 18106 N N . MET A 1 49 ? -15.954 -7.702 -0.388 1.00 0.00 28 MET A N 18
ATOM 18107 C CA . MET A 1 49 ? -15.252 -7.359 -1.622 1.00 0.00 28 MET A CA 18
ATOM 18108 C C . MET A 1 49 ? -16.204 -6.718 -2.631 1.00 0.00 28 MET A C 18
ATOM 18109 O O . MET A 1 49 ? -17.374 -7.098 -2.727 1.00 0.00 28 MET A O 18
ATOM 18123 N N . GLU A 1 50 ? -15.683 -5.745 -3.372 1.00 0.00 29 GLU A N 18
ATOM 18124 C CA . GLU A 1 50 ? -16.457 -4.989 -4.358 1.00 0.00 29 GLU A CA 18
ATOM 18125 C C . GLU A 1 50 ? -17.066 -5.908 -5.415 1.00 0.00 29 GLU A C 18
ATOM 18126 O O . GLU A 1 50 ? -18.276 -5.898 -5.648 1.00 0.00 29 GLU A O 18
ATOM 18138 N N . ASN A 1 51 ? -16.214 -6.704 -6.046 1.00 0.00 30 ASN A N 18
ATOM 18139 C CA . ASN A 1 51 ? -16.621 -7.541 -7.172 1.00 0.00 30 ASN A CA 18
ATOM 18140 C C . ASN A 1 51 ? -17.090 -8.912 -6.675 1.00 0.00 30 ASN A C 18
ATOM 18141 O O . ASN A 1 51 ? -16.564 -9.421 -5.684 1.00 0.00 30 ASN A O 18
ATOM 18152 N N . PRO A 1 52 ? -18.109 -9.516 -7.333 1.00 0.00 31 PRO A N 18
ATOM 18153 C CA . PRO A 1 52 ? -18.588 -10.868 -7.000 1.00 0.00 31 PRO A CA 18
ATOM 18154 C C . PRO A 1 52 ? -17.450 -11.895 -6.954 1.00 0.00 31 PRO A C 18
ATOM 18155 O O . PRO A 1 52 ? -17.509 -12.869 -6.200 1.00 0.00 31 PRO A O 18
ATOM 18166 N N . ALA A 1 53 ? -16.421 -11.680 -7.770 1.00 0.00 32 ALA A N 18
ATOM 18167 C CA . ALA A 1 53 ? -15.235 -12.529 -7.747 1.00 0.00 32 ALA A CA 18
ATOM 18168 C C . ALA A 1 53 ? -14.272 -12.060 -6.667 1.00 0.00 32 ALA A C 18
ATOM 18169 O O . ALA A 1 53 ? -14.008 -12.784 -5.702 1.00 0.00 32 ALA A O 18
ATOM 18176 N N . LEU A 1 54 ? -13.758 -10.837 -6.839 1.00 0.00 33 LEU A N 18
ATOM 18177 C CA . LEU A 1 54 ? -12.785 -10.266 -5.913 1.00 0.00 33 LEU A CA 18
ATOM 18178 C C . LEU A 1 54 ? -12.319 -8.891 -6.401 1.00 0.00 33 LEU A C 18
ATOM 18179 O O . LEU A 1 54 ? -12.694 -7.857 -5.841 1.00 0.00 33 LEU A O 18
ATOM 18195 N N . TRP A 1 55 ? -11.520 -8.897 -7.468 1.00 0.00 34 TRP A N 18
ATOM 18196 C CA . TRP A 1 55 ? -10.917 -7.680 -8.012 1.00 0.00 34 TRP A CA 18
ATOM 18197 C C . TRP A 1 55 ? -11.972 -6.812 -8.694 1.00 0.00 34 TRP A C 18
ATOM 18198 O O . TRP A 1 55 ? -12.619 -7.255 -9.644 1.00 0.00 34 TRP A O 18
ATOM 18219 N N . GLY A 1 56 ? -12.128 -5.575 -8.219 1.00 0.00 35 GLY A N 18
ATOM 18220 C CA . GLY A 1 56 ? -13.155 -4.698 -8.756 1.00 0.00 35 GLY A CA 18
ATOM 18221 C C . GLY A 1 56 ? -12.931 -3.238 -8.406 1.00 0.00 35 GLY A C 18
ATOM 18222 O O . GLY A 1 56 ? -12.907 -2.379 -9.292 1.00 0.00 35 GLY A O 18
ATOM 18226 N N . GLY A 1 57 ? -12.754 -2.953 -7.119 1.00 0.00 36 GLY A N 18
ATOM 18227 C CA . GLY A 1 57 ? -12.615 -1.577 -6.672 1.00 0.00 36 GLY A CA 18
ATOM 18228 C C . GLY A 1 57 ? -12.060 -1.485 -5.266 1.00 0.00 36 GLY A C 18
ATOM 18229 O O . GLY A 1 57 ? -10.944 -1.011 -5.062 1.00 0.00 36 GLY 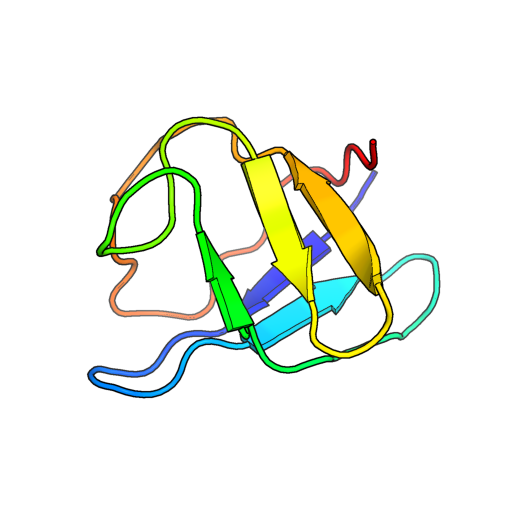A O 18
ATOM 18233 N N . LYS A 1 58 ? -12.837 -1.948 -4.294 1.00 0.00 37 LYS A N 18
ATOM 18234 C CA . LYS A 1 58 ? -12.412 -1.953 -2.896 1.00 0.00 37 LYS A CA 18
ATOM 18235 C C . LYS A 1 58 ? -12.719 -3.298 -2.236 1.00 0.00 37 LYS A C 18
ATOM 18236 O O . LYS A 1 58 ? -13.522 -4.080 -2.747 1.00 0.00 37 LYS A O 18
ATOM 18255 N N . VAL A 1 59 ? -12.064 -3.557 -1.111 1.00 0.00 38 VAL A N 18
ATOM 18256 C CA . VAL A 1 59 ? -12.293 -4.760 -0.313 1.00 0.00 38 VAL A CA 18
ATOM 18257 C C . VAL A 1 59 ? -12.109 -4.432 1.166 1.00 0.00 38 VAL A C 18
ATOM 18258 O O . VAL A 1 59 ? -11.647 -3.342 1.516 1.00 0.00 38 VAL A O 18
ATOM 18271 N N . THR A 1 60 ? -12.485 -5.363 2.029 1.00 0.00 39 THR A N 18
ATOM 18272 C CA . THR A 1 60 ? -12.339 -5.192 3.468 1.00 0.00 39 THR A CA 18
ATOM 18273 C C . THR A 1 60 ? -11.964 -6.523 4.125 1.00 0.00 39 THR A C 18
ATOM 18274 O O . THR A 1 60 ? -12.627 -7.542 3.904 1.00 0.00 39 THR A O 18
ATOM 18285 N N . LEU A 1 61 ? -10.886 -6.514 4.908 1.00 0.00 40 LEU A N 18
ATOM 18286 C CA . LEU A 1 61 ? -10.465 -7.698 5.654 1.00 0.00 40 LEU A CA 18
ATOM 18287 C C . LEU A 1 61 ? -11.386 -7.919 6.854 1.00 0.00 40 LEU A C 18
ATOM 18288 O O . LEU A 1 61 ? -12.000 -6.975 7.352 1.00 0.00 40 LEU A O 18
ATOM 18304 N N . ALA A 1 62 ? -11.458 -9.163 7.322 1.00 0.00 41 ALA A N 18
ATOM 18305 C CA . ALA A 1 62 ? -12.349 -9.544 8.424 1.00 0.00 41 ALA A CA 18
ATOM 18306 C C . ALA A 1 62 ? -12.063 -8.760 9.712 1.00 0.00 41 ALA A C 18
ATOM 18307 O O . ALA A 1 62 ? -12.901 -8.709 10.615 1.00 0.00 41 ALA A O 18
ATOM 18314 N N . ASN A 1 63 ? -10.877 -8.157 9.800 1.00 0.00 42 ASN A N 18
ATOM 18315 C CA . ASN A 1 63 ? -10.495 -7.373 10.982 1.00 0.00 42 ASN A CA 18
ATOM 18316 C C . ASN A 1 63 ? -10.878 -5.905 10.822 1.00 0.00 42 ASN A C 18
ATOM 18317 O O . ASN A 1 63 ? -10.496 -5.063 11.638 1.00 0.00 42 ASN A O 18
ATOM 18328 N N . GLY A 1 64 ? -11.634 -5.606 9.770 1.00 0.00 43 GLY A N 18
ATOM 18329 C CA . GLY A 1 64 ? -12.123 -4.255 9.556 1.00 0.00 43 GLY A CA 18
ATOM 18330 C C . GLY A 1 64 ? -11.065 -3.330 8.993 1.00 0.00 43 GLY A C 18
ATOM 18331 O O . GLY A 1 64 ? -11.048 -2.136 9.298 1.00 0.00 43 GLY A O 18
ATOM 18335 N N . TRP A 1 65 ? -10.169 -3.881 8.182 1.00 0.00 44 TRP A N 18
ATOM 18336 C CA . TRP A 1 65 ? -9.155 -3.087 7.499 1.00 0.00 44 TRP A CA 18
ATOM 18337 C C . TRP A 1 65 ? -9.508 -3.009 6.013 1.00 0.00 44 TRP A C 18
ATOM 18338 O O . TRP A 1 65 ? -9.559 -4.036 5.337 1.00 0.00 44 TRP A O 18
ATOM 18359 N N . GLN A 1 66 ? -9.781 -1.806 5.514 1.00 0.00 45 GLN A N 18
ATOM 18360 C CA . GLN A 1 66 ? -10.186 -1.631 4.119 1.00 0.00 45 GLN A CA 18
ATOM 18361 C C . GLN A 1 66 ? -8.973 -1.490 3.208 1.00 0.00 45 GLN A C 18
ATOM 18362 O O . GLN A 1 66 ? -7.998 -0.815 3.546 1.00 0.00 45 GLN A O 18
ATOM 18376 N N . LEU A 1 67 ? -9.064 -2.117 2.043 1.00 0.00 46 LEU A N 18
ATOM 18377 C CA . LEU A 1 67 ? -8.004 -2.093 1.047 1.00 0.00 46 LEU A CA 18
ATOM 18378 C C . LEU A 1 67 ? -8.609 -1.868 -0.333 1.00 0.00 46 LEU A C 18
ATOM 18379 O O . LEU A 1 67 ? -9.671 -2.406 -0.643 1.00 0.00 46 LEU A O 18
ATOM 18395 N N . GLU A 1 68 ? -7.955 -1.056 -1.148 1.00 0.00 47 GLU A N 18
ATOM 18396 C CA . GLU A 1 68 ? -8.393 -0.851 -2.522 1.00 0.00 47 GLU A CA 18
ATOM 18397 C C . GLU A 1 68 ? -7.893 -1.999 -3.398 1.00 0.00 47 GLU A C 18
ATOM 18398 O O . GLU A 1 68 ? -6.721 -2.374 -3.325 1.00 0.00 47 GLU A O 18
ATOM 18410 N N . LEU A 1 69 ? -8.779 -2.553 -4.219 1.00 0.00 48 LEU A N 18
ATOM 18411 C CA . LEU A 1 69 ? -8.434 -3.687 -5.071 1.00 0.00 48 LEU A CA 18
ATOM 18412 C C . LEU A 1 69 ? -8.929 -3.449 -6.499 1.00 0.00 48 LEU A C 18
ATOM 18413 O O . LEU A 1 69 ? -10.110 -3.663 -6.796 1.00 0.00 48 LEU A O 18
ATOM 18429 N N . PRO A 1 70 ? -8.034 -2.990 -7.397 1.00 0.00 49 PRO A N 18
ATOM 18430 C CA . PRO A 1 70 ? -8.389 -2.677 -8.790 1.00 0.00 49 PRO A CA 18
ATOM 18431 C C . PRO A 1 70 ? -8.930 -3.892 -9.546 1.00 0.00 49 PRO A C 18
ATOM 18432 O O . PRO A 1 70 ? -8.649 -5.038 -9.187 1.00 0.00 49 PRO A O 18
ATOM 18443 N N . ALA A 1 71 ? -9.707 -3.639 -10.594 1.00 0.00 50 ALA A N 18
ATOM 18444 C CA . ALA A 1 71 ? -10.252 -4.709 -11.420 1.00 0.00 50 ALA A CA 18
ATOM 18445 C C . ALA A 1 71 ? -9.178 -5.250 -12.361 1.00 0.00 50 ALA A C 18
ATOM 18446 O O . ALA A 1 71 ? -9.083 -4.842 -13.521 1.00 0.00 50 ALA A O 18
ATOM 18453 N N . MET A 1 72 ? -8.343 -6.142 -11.835 1.00 0.00 51 MET A N 18
ATOM 18454 C CA . MET A 1 72 ? -7.256 -6.741 -12.605 1.00 0.00 51 MET A CA 18
ATOM 18455 C C . MET A 1 72 ? -7.500 -8.238 -12.805 1.00 0.00 51 MET A C 18
ATOM 18456 O O . MET A 1 72 ? -8.558 -8.759 -12.434 1.00 0.00 51 MET A O 18
ATOM 18470 N N . ALA A 1 73 ? -6.516 -8.916 -13.393 1.00 0.00 52 ALA A N 18
ATOM 18471 C CA . ALA A 1 73 ? -6.616 -10.338 -13.707 1.00 0.00 52 ALA A CA 18
ATOM 18472 C C . ALA A 1 73 ? -6.763 -11.185 -12.444 1.00 0.00 52 ALA A C 18
ATOM 18473 O O . ALA A 1 73 ? -5.789 -11.435 -11.732 1.00 0.00 52 ALA A O 18
ATOM 18480 N N . ALA A 1 74 ? -7.990 -11.613 -12.168 1.00 0.00 53 ALA A N 18
ATOM 18481 C CA . ALA A 1 74 ? -8.269 -12.497 -11.042 1.00 0.00 53 ALA A CA 18
ATOM 18482 C C . ALA A 1 74 ? -7.995 -13.948 -11.431 1.00 0.00 53 ALA A C 18
ATOM 18483 O O . ALA A 1 74 ? -7.815 -14.814 -10.572 1.00 0.00 53 ALA A O 18
ATOM 18490 N N . ASP A 1 75 ? -7.940 -14.192 -12.740 1.00 0.00 54 ASP A N 18
ATOM 18491 C CA . ASP A 1 75 ? -7.724 -15.534 -13.283 1.00 0.00 54 ASP A CA 18
ATOM 18492 C C . ASP A 1 75 ? -6.275 -15.981 -13.103 1.00 0.00 54 ASP A C 18
ATOM 18493 O O . ASP A 1 75 ? -5.928 -17.118 -13.436 1.00 0.00 54 ASP A O 18
ATOM 18502 N N . THR A 1 76 ? -5.435 -15.081 -12.592 1.00 0.00 55 THR A N 18
ATOM 18503 C CA . THR A 1 76 ? -4.027 -15.382 -12.362 1.00 0.00 55 THR A CA 18
ATOM 18504 C C . THR A 1 76 ? -3.880 -16.608 -11.446 1.00 0.00 55 THR A C 18
ATOM 18505 O O . THR A 1 76 ? -4.588 -16.730 -10.445 1.00 0.00 55 THR A O 18
ATOM 18516 N N . PRO A 1 77 ? -2.976 -17.545 -11.793 1.00 0.00 56 PRO A N 18
ATOM 18517 C CA . PRO A 1 77 ? -2.789 -18.790 -11.042 1.00 0.00 56 PRO A CA 18
ATOM 18518 C C . PRO A 1 77 ? -1.797 -18.644 -9.886 1.00 0.00 56 PRO A C 18
ATOM 18519 O O . PRO A 1 77 ? -1.351 -19.639 -9.308 1.00 0.00 56 PRO A O 18
ATOM 18530 N N . LEU A 1 78 ? -1.446 -17.407 -9.554 1.00 0.00 57 LEU A N 18
ATOM 18531 C CA . LEU A 1 78 ? -0.479 -17.139 -8.493 1.00 0.00 57 LEU A CA 18
ATOM 18532 C C . LEU A 1 78 ? -0.901 -15.932 -7.652 1.00 0.00 57 LEU A C 18
ATOM 18533 O O . LEU A 1 78 ? -1.643 -15.068 -8.126 1.00 0.00 57 LEU A O 18
ATOM 18549 N N . PRO A 1 79 ? -0.459 -15.873 -6.377 1.00 0.00 58 PRO A N 18
ATOM 18550 C CA . PRO A 1 79 ? -0.733 -14.729 -5.503 1.00 0.00 58 PRO A CA 18
ATOM 18551 C C . PRO A 1 79 ? 0.068 -13.500 -5.933 1.00 0.00 58 PRO A C 18
ATOM 18552 O O . PRO A 1 79 ? 1.281 -13.426 -5.720 1.00 0.00 58 PRO A O 18
ATOM 18563 N N . ILE A 1 80 ? -0.612 -12.552 -6.564 1.00 0.00 59 ILE A N 18
ATOM 18564 C CA . ILE A 1 80 ? 0.036 -11.355 -7.091 1.00 0.00 59 ILE A CA 18
ATOM 18565 C C . ILE A 1 80 ? 0.082 -10.243 -6.039 1.00 0.00 59 ILE A C 18
ATOM 18566 O O . ILE A 1 80 ? -0.867 -10.050 -5.272 1.00 0.00 59 ILE A O 18
ATOM 18582 N N . THR A 1 81 ? 1.205 -9.533 -6.001 1.00 0.00 60 THR A N 18
ATOM 18583 C CA . THR A 1 81 ? 1.387 -8.403 -5.101 1.00 0.00 60 THR A CA 18
ATOM 18584 C C . THR A 1 81 ? 1.068 -7.092 -5.822 1.00 0.00 60 THR A C 18
ATOM 18585 O O . THR A 1 81 ? 1.564 -6.843 -6.925 1.00 0.00 60 THR A O 18
ATOM 18596 N N . VAL A 1 82 ? 0.239 -6.261 -5.197 1.00 0.00 61 VAL A N 18
ATOM 18597 C CA . VAL A 1 82 ? -0.163 -4.982 -5.771 1.00 0.00 61 VAL A CA 18
ATOM 18598 C C . VAL A 1 82 ? 0.071 -3.846 -4.776 1.00 0.00 61 VAL A C 18
ATOM 18599 O O . VAL A 1 82 ? 0.467 -4.086 -3.629 1.00 0.00 61 VAL A O 18
ATOM 18612 N N . GLU A 1 83 ? -0.162 -2.615 -5.223 1.00 0.00 62 GLU A N 18
ATOM 18613 C CA . GLU A 1 83 ? 0.008 -1.438 -4.375 1.00 0.00 62 GLU A CA 18
ATOM 18614 C C . GLU A 1 83 ? -1.120 -1.360 -3.349 1.00 0.00 62 GLU A C 18
ATOM 18615 O O . GLU A 1 83 ? -2.298 -1.345 -3.707 1.00 0.00 62 GLU A O 18
ATOM 18627 N N . ALA A 1 84 ? -0.756 -1.318 -2.073 1.00 0.00 63 ALA A N 18
ATOM 18628 C CA . ALA A 1 84 ? -1.737 -1.278 -0.994 1.00 0.00 63 ALA A CA 18
ATOM 18629 C C . ALA A 1 84 ? -2.235 0.146 -0.746 1.00 0.00 63 ALA A C 18
ATOM 18630 O O . ALA A 1 84 ? -1.490 0.996 -0.253 1.00 0.00 63 ALA A O 18
ATOM 18637 N N . ARG A 1 85 ? -3.493 0.407 -1.097 1.00 0.00 64 ARG A N 18
ATOM 18638 C CA . ARG A 1 85 ? -4.132 1.680 -0.770 1.00 0.00 64 ARG A CA 18
ATOM 18639 C C . ARG A 1 85 ? -5.073 1.489 0.416 1.00 0.00 64 ARG A C 18
ATOM 18640 O O . ARG A 1 85 ? -6.058 0.754 0.322 1.00 0.00 64 ARG A O 18
ATOM 18661 N N . LYS A 1 86 ? -4.747 2.132 1.533 1.00 0.00 65 LYS A N 18
ATOM 18662 C CA . LYS A 1 86 ? -5.584 2.084 2.728 1.00 0.00 65 LYS A CA 18
ATOM 18663 C C . LYS A 1 86 ? -6.771 3.028 2.573 1.00 0.00 65 LYS A C 18
ATOM 18664 O O . LYS A 1 86 ? -6.598 4.214 2.284 1.00 0.00 65 LYS A O 18
ATOM 18683 N N . LEU A 1 87 ? -7.969 2.490 2.757 1.00 0.00 66 LEU A N 18
ATOM 18684 C CA . LEU A 1 87 ? -9.196 3.269 2.654 1.00 0.00 66 LEU A CA 18
ATOM 18685 C C . LEU A 1 87 ? -9.686 3.661 4.046 1.00 0.00 66 LEU A C 18
ATOM 18686 O O . LEU A 1 87 ? -9.642 4.865 4.379 1.00 0.00 66 LEU A O 18
ATOM 18703 N N . MET A 1 22 ? 2.745 1.665 -2.312 1.00 0.00 1 MET A N 19
ATOM 18704 C CA . MET A 1 22 ? 2.283 0.762 -1.232 1.00 0.00 1 MET A CA 19
ATOM 18705 C C . MET A 1 22 ? 2.212 -0.672 -1.748 1.00 0.00 1 MET A C 19
ATOM 18706 O O . MET A 1 22 ? 1.844 -0.905 -2.901 1.00 0.00 1 MET A O 19
ATOM 18720 N N . LYS A 1 23 ? 2.552 -1.632 -0.892 1.00 0.00 2 LYS A N 19
ATOM 18721 C CA . LYS A 1 23 ? 2.673 -3.030 -1.307 1.00 0.00 2 LYS A CA 19
ATOM 18722 C C . LYS A 1 23 ? 1.729 -3.940 -0.518 1.00 0.00 2 LYS A C 19
ATOM 18723 O O . LYS A 1 23 ? 1.694 -3.897 0.714 1.00 0.00 2 LYS A O 19
ATOM 18742 N N . VAL A 1 24 ? 0.971 -4.767 -1.241 1.00 0.00 3 VAL A N 19
ATOM 18743 C CA . VAL A 1 24 ? 0.101 -5.771 -0.629 1.00 0.00 3 VAL A CA 19
ATOM 18744 C C . VAL A 1 24 ? 0.053 -7.027 -1.503 1.00 0.00 3 VAL A C 19
ATOM 18745 O O . VAL A 1 24 ? 0.081 -6.937 -2.731 1.00 0.00 3 VAL A O 19
ATOM 18758 N N . MET A 1 25 ? 0.003 -8.195 -0.870 1.00 0.00 4 MET A N 19
ATOM 18759 C CA . MET A 1 25 ? -0.096 -9.462 -1.593 1.00 0.00 4 MET A CA 19
ATOM 18760 C C . MET A 1 25 ? -1.452 -10.107 -1.333 1.00 0.00 4 MET A C 19
ATOM 18761 O O . MET A 1 25 ? -1.795 -10.399 -0.188 1.00 0.00 4 MET A O 19
ATOM 18775 N N . ILE A 1 26 ? -2.223 -10.318 -2.393 1.00 0.00 5 ILE A N 19
ATOM 18776 C CA . ILE A 1 26 ? -3.526 -10.962 -2.278 1.00 0.00 5 ILE A CA 19
ATOM 18777 C C . ILE A 1 26 ? -3.371 -12.474 -2.420 1.00 0.00 5 ILE A C 19
ATOM 18778 O O . ILE A 1 26 ? -2.951 -12.970 -3.469 1.00 0.00 5 ILE A O 19
ATOM 18794 N N . ARG A 1 27 ? -3.692 -13.196 -1.355 1.00 0.00 6 ARG A N 19
ATOM 18795 C CA . ARG A 1 27 ? -3.550 -14.648 -1.324 1.00 0.00 6 ARG A CA 19
ATOM 18796 C C . ARG A 1 27 ? -4.885 -15.321 -1.629 1.00 0.00 6 ARG A C 19
ATOM 18797 O O . ARG A 1 27 ? -5.950 -14.781 -1.314 1.00 0.00 6 ARG A O 19
ATOM 18818 N N . LYS A 1 28 ? -4.825 -16.500 -2.245 1.00 0.00 7 LYS A N 19
ATOM 18819 C CA . LYS A 1 28 ? -6.027 -17.253 -2.594 1.00 0.00 7 LYS A CA 19
ATOM 18820 C C . LYS A 1 28 ? -5.880 -18.722 -2.205 1.00 0.00 7 LYS A C 19
ATOM 18821 O O . LYS A 1 28 ? -4.775 -19.270 -2.204 1.00 0.00 7 LYS A O 19
ATOM 18840 N N . THR A 1 29 ? -7.006 -19.336 -1.873 1.00 0.00 8 THR A N 19
ATOM 18841 C CA . THR A 1 29 ? -7.098 -20.772 -1.641 1.00 0.00 8 THR A CA 19
ATOM 18842 C C . THR A 1 29 ? -8.437 -21.260 -2.195 1.00 0.00 8 THR A C 19
ATOM 18843 O O . THR A 1 29 ? -9.100 -20.523 -2.929 1.00 0.00 8 THR A O 19
ATOM 18854 N N . ALA A 1 30 ? -8.829 -22.488 -1.869 1.00 0.00 9 ALA A N 19
ATOM 18855 C CA . ALA A 1 30 ? -10.130 -23.008 -2.285 1.00 0.00 9 ALA A CA 19
ATOM 18856 C C . ALA A 1 30 ? -11.258 -22.127 -1.736 1.00 0.00 9 ALA A C 19
ATOM 18857 O O . ALA A 1 30 ? -11.721 -22.331 -0.612 1.00 0.00 9 ALA A O 19
ATOM 18864 N N . THR A 1 31 ? -11.645 -21.121 -2.525 1.00 0.00 10 THR A N 19
ATOM 18865 C CA . THR A 1 31 ? -12.670 -20.135 -2.150 1.00 0.00 10 THR A CA 19
ATOM 18866 C C . THR A 1 31 ? -12.135 -19.121 -1.129 1.00 0.00 10 THR A C 19
ATOM 18867 O O . THR A 1 31 ? -12.410 -17.925 -1.232 1.00 0.00 10 THR A O 19
ATOM 18878 N N . GLY A 1 32 ? -11.369 -19.601 -0.153 1.00 0.00 11 GLY A N 19
ATOM 18879 C CA . GLY A 1 32 ? -10.813 -18.727 0.863 1.00 0.00 11 GLY A CA 19
ATOM 18880 C C . GLY A 1 32 ? -9.872 -17.688 0.281 1.00 0.00 11 GLY A C 19
ATOM 18881 O O . GLY A 1 32 ? -8.861 -18.027 -0.337 1.00 0.00 11 GLY A O 19
ATOM 18885 N N . HIS A 1 33 ? -10.219 -16.423 0.455 1.00 0.00 12 HIS A N 19
ATOM 18886 C CA . HIS A 1 33 ? -9.385 -15.319 -0.003 1.00 0.00 12 HIS A CA 19
ATOM 18887 C C . HIS A 1 33 ? -8.793 -14.598 1.205 1.00 0.00 12 HIS A C 19
ATOM 18888 O O . HIS A 1 33 ? -9.421 -14.542 2.267 1.00 0.00 12 HIS A O 19
ATOM 18903 N N . SER A 1 34 ? -7.590 -14.058 1.052 1.00 0.00 13 SER A N 19
ATOM 18904 C CA . SER A 1 34 ? -6.942 -13.313 2.126 1.00 0.00 13 SER A CA 19
ATOM 18905 C C . SER A 1 34 ? -6.012 -12.244 1.556 1.00 0.00 13 SER A C 19
ATOM 18906 O O . SER A 1 34 ? -5.627 -12.301 0.387 1.00 0.00 13 SER A O 19
ATOM 18914 N N . ALA A 1 35 ? -5.671 -11.260 2.380 1.00 0.00 14 ALA A N 19
ATOM 18915 C CA . ALA A 1 35 ? -4.788 -10.172 1.970 1.00 0.00 14 ALA A CA 19
ATOM 18916 C C . ALA A 1 35 ? -3.670 -9.995 2.988 1.00 0.00 14 ALA A C 19
ATOM 18917 O O . ALA A 1 35 ? -3.925 -9.927 4.193 1.00 0.00 14 ALA A O 19
ATOM 18924 N N . TYR A 1 36 ? -2.436 -9.926 2.498 1.00 0.00 15 TYR A N 19
ATOM 18925 C CA . TYR A 1 36 ? -1.264 -9.811 3.356 1.00 0.00 15 TYR A CA 19
ATOM 18926 C C . TYR A 1 36 ? -0.486 -8.529 3.052 1.00 0.00 15 TYR A C 19
ATOM 18927 O O . TYR A 1 36 ? 0.197 -8.428 2.028 1.00 0.00 15 TYR A O 19
ATOM 18945 N N . VAL A 1 37 ? -0.616 -7.545 3.938 1.00 0.00 16 VAL A N 19
ATOM 18946 C CA . VAL A 1 37 ? 0.168 -6.320 3.859 1.00 0.00 16 VAL A CA 19
ATOM 18947 C C . VAL A 1 37 ? 1.561 -6.580 4.429 1.00 0.00 16 VAL A C 19
ATOM 18948 O O . VAL A 1 37 ? 1.791 -6.441 5.634 1.00 0.00 16 VAL A O 19
ATOM 18961 N N . ALA A 1 38 ? 2.473 -6.988 3.548 1.00 0.00 17 ALA A N 19
ATOM 18962 C CA . ALA A 1 38 ? 3.816 -7.429 3.935 1.00 0.00 17 ALA A CA 19
ATOM 18963 C C . ALA A 1 38 ? 4.519 -6.436 4.862 1.00 0.00 17 ALA A C 19
ATOM 18964 O O . ALA A 1 38 ? 5.048 -6.823 5.904 1.00 0.00 17 ALA A O 19
ATOM 18971 N N . LYS A 1 39 ? 4.503 -5.157 4.494 1.00 0.00 18 LYS A N 19
ATOM 18972 C CA . LYS A 1 39 ? 5.242 -4.132 5.237 1.00 0.00 18 LYS A CA 19
ATOM 18973 C C . LYS A 1 39 ? 4.737 -4.005 6.680 1.00 0.00 18 LYS A C 19
ATOM 18974 O O . LYS A 1 39 ? 5.462 -3.539 7.562 1.00 0.00 18 LYS A O 19
ATOM 18993 N N . LYS A 1 40 ? 3.495 -4.422 6.916 1.00 0.00 19 LYS A N 19
ATOM 18994 C CA . LYS A 1 40 ? 2.887 -4.317 8.243 1.00 0.00 19 LYS A CA 19
ATOM 18995 C C . LYS A 1 40 ? 2.769 -5.696 8.894 1.00 0.00 19 LYS A C 19
ATOM 18996 O O . LYS A 1 40 ? 2.571 -5.801 10.109 1.00 0.00 19 LYS A O 19
ATOM 19015 N N . ASP A 1 41 ? 2.902 -6.744 8.077 1.00 0.00 20 ASP A N 19
ATOM 19016 C CA . ASP A 1 41 ? 2.722 -8.131 8.526 1.00 0.00 20 ASP A CA 19
ATOM 19017 C C . ASP A 1 41 ? 1.242 -8.395 8.836 1.00 0.00 20 ASP A C 19
ATOM 19018 O O . ASP A 1 41 ? 0.888 -9.328 9.557 1.00 0.00 20 ASP A O 19
ATOM 19027 N N . LEU A 1 42 ? 0.377 -7.576 8.243 1.00 0.00 21 LEU A N 19
ATOM 19028 C CA . LEU A 1 42 ? -1.067 -7.712 8.419 1.00 0.00 21 LEU A CA 19
ATOM 19029 C C . LEU A 1 42 ? -1.596 -8.754 7.440 1.00 0.00 21 LEU A C 19
ATOM 19030 O O . LEU A 1 42 ? -1.408 -8.620 6.233 1.00 0.00 21 LEU A O 19
ATOM 19046 N N . GLU A 1 43 ? -2.253 -9.785 7.958 1.00 0.00 22 GLU A N 19
ATOM 19047 C CA . GLU A 1 43 ? -2.911 -10.780 7.114 1.00 0.00 22 GLU A CA 19
ATOM 19048 C C . GLU A 1 43 ? -4.310 -11.066 7.651 1.00 0.00 22 GLU A C 19
ATOM 19049 O O . GLU A 1 43 ? -4.466 -11.547 8.780 1.00 0.00 22 GLU A O 19
ATOM 19061 N N . GLU A 1 44 ? -5.327 -10.755 6.853 1.00 0.00 23 GLU A N 19
ATOM 19062 C CA . GLU A 1 44 ? -6.710 -10.995 7.247 1.00 0.00 23 GLU A CA 19
ATOM 19063 C C . GLU A 1 44 ? -7.476 -11.652 6.106 1.00 0.00 23 GLU A C 19
ATOM 19064 O O . GLU A 1 44 ? -7.086 -11.549 4.939 1.00 0.00 23 GLU A O 19
ATOM 19076 N N . LEU A 1 45 ? -8.564 -12.324 6.457 1.00 0.00 24 LEU A N 19
ATOM 19077 C CA . LEU A 1 45 ? -9.418 -12.982 5.478 1.00 0.00 24 LEU A CA 19
ATOM 19078 C C . LEU A 1 45 ? -10.291 -11.958 4.759 1.00 0.00 24 LEU A C 19
ATOM 19079 O O . LEU A 1 45 ? -10.774 -11.002 5.370 1.00 0.00 24 LEU A O 19
ATOM 19095 N N . ILE A 1 46 ? -10.472 -12.154 3.462 1.00 0.00 25 ILE A N 19
ATOM 19096 C CA . ILE A 1 46 ? -11.344 -11.308 2.660 1.00 0.00 25 ILE A CA 19
ATOM 19097 C C . ILE A 1 46 ? -12.791 -11.783 2.792 1.00 0.00 25 ILE A C 19
ATOM 19098 O O . ILE A 1 46 ? -13.120 -12.897 2.384 1.00 0.00 25 ILE A O 19
ATOM 19114 N N . VAL A 1 47 ? -13.645 -10.948 3.377 1.00 0.00 26 VAL A N 19
ATOM 19115 C CA . VAL A 1 47 ? -15.046 -11.312 3.595 1.00 0.00 26 VAL A CA 19
ATOM 19116 C C . VAL A 1 47 ? -15.969 -10.655 2.568 1.00 0.00 26 VAL A C 19
ATOM 19117 O O . VAL A 1 47 ? -16.853 -11.308 2.012 1.00 0.00 26 VAL A O 19
ATOM 19130 N N . GLU A 1 48 ? -15.758 -9.368 2.308 1.00 0.00 27 GLU A N 19
ATOM 19131 C CA . GLU A 1 48 ? -16.613 -8.620 1.388 1.00 0.00 27 GLU A CA 19
ATOM 19132 C C . GLU A 1 48 ? -15.784 -7.886 0.348 1.00 0.00 27 GLU A C 19
ATOM 19133 O O . GLU A 1 48 ? -14.874 -7.132 0.688 1.00 0.00 27 GLU A O 19
ATOM 19145 N N . MET A 1 49 ? -16.100 -8.121 -0.917 1.00 0.00 28 MET A N 19
ATOM 19146 C CA . MET A 1 49 ? -15.478 -7.400 -2.019 1.00 0.00 28 MET A CA 19
ATOM 19147 C C . MET A 1 49 ? -16.520 -6.498 -2.671 1.00 0.00 28 MET A C 19
ATOM 19148 O O . MET A 1 49 ? -17.718 -6.614 -2.388 1.00 0.00 28 MET A O 19
ATOM 19162 N N . GLU A 1 50 ? -16.068 -5.592 -3.525 1.00 0.00 29 GLU A N 19
ATOM 19163 C CA . GLU A 1 50 ? -16.974 -4.764 -4.317 1.00 0.00 29 GLU A CA 19
ATOM 19164 C C . GLU A 1 50 ? -17.381 -5.523 -5.581 1.00 0.00 29 GLU A C 19
ATOM 19165 O O . GLU A 1 50 ? -18.287 -5.118 -6.310 1.00 0.00 29 GLU A O 19
ATOM 19177 N N . ASN A 1 51 ? -16.699 -6.641 -5.816 1.00 0.00 30 ASN A N 19
ATOM 19178 C CA . ASN A 1 51 ? -16.983 -7.516 -6.949 1.00 0.00 30 ASN A CA 19
ATOM 19179 C C . ASN A 1 51 ? -17.177 -8.947 -6.446 1.00 0.00 30 ASN A C 19
ATOM 19180 O O . ASN A 1 51 ? -16.483 -9.374 -5.522 1.00 0.00 30 ASN A O 19
ATOM 19191 N N . PRO A 1 52 ? -18.120 -9.706 -7.039 1.00 0.00 31 PRO A N 19
ATOM 19192 C CA . PRO A 1 52 ? -18.444 -11.071 -6.590 1.00 0.00 31 PRO A CA 19
ATOM 19193 C C . PRO A 1 52 ? -17.226 -11.999 -6.591 1.00 0.00 31 PRO A C 19
ATOM 19194 O O . PRO A 1 52 ? -17.081 -12.850 -5.708 1.00 0.00 31 PRO A O 19
ATOM 19205 N N . ALA A 1 53 ? -16.356 -11.828 -7.584 1.00 0.00 32 ALA A N 19
ATOM 19206 C CA . ALA A 1 53 ? -15.157 -12.652 -7.708 1.00 0.00 32 ALA A CA 19
ATOM 19207 C C . ALA A 1 53 ? -14.122 -12.271 -6.650 1.00 0.00 32 ALA A C 19
ATOM 19208 O O . ALA A 1 53 ? -13.882 -13.027 -5.705 1.00 0.00 32 ALA A O 19
ATOM 19215 N N . LEU A 1 54 ? -13.521 -11.090 -6.815 1.00 0.00 33 LEU A N 19
ATOM 19216 C CA . LEU A 1 54 ? -12.487 -10.606 -5.900 1.00 0.00 33 LEU A CA 19
ATOM 19217 C C . LEU A 1 54 ? -11.974 -9.251 -6.383 1.00 0.00 33 LEU A C 19
ATOM 19218 O O . LEU A 1 54 ? -12.164 -8.228 -5.727 1.00 0.00 33 LEU A O 19
ATOM 19234 N N . TRP A 1 55 ? -11.332 -9.265 -7.545 1.00 0.00 34 TRP A N 19
ATOM 19235 C CA . TRP A 1 55 ? -10.682 -8.082 -8.093 1.00 0.00 34 TRP A CA 19
ATOM 19236 C C . TRP A 1 55 ? -11.677 -7.201 -8.839 1.00 0.00 34 TRP A C 19
ATOM 19237 O O . TRP A 1 55 ? -12.730 -7.669 -9.277 1.00 0.00 34 TRP A O 19
ATOM 19258 N N . GLY A 1 56 ? -11.326 -5.929 -8.990 1.00 0.00 35 GLY A N 19
ATOM 19259 C CA . GLY A 1 56 ? -12.172 -4.987 -9.697 1.00 0.00 35 GLY A CA 19
ATOM 19260 C C . GLY A 1 56 ? -12.167 -3.637 -9.016 1.00 0.00 35 GLY A C 19
ATOM 19261 O O . GLY A 1 56 ? -11.691 -2.648 -9.577 1.00 0.00 35 GLY A O 19
ATOM 19265 N N . GLY A 1 57 ? -12.674 -3.609 -7.791 1.00 0.00 36 GLY A N 19
ATOM 19266 C CA . GLY A 1 57 ? -12.694 -2.388 -7.008 1.00 0.00 36 GLY A CA 19
ATOM 19267 C C . GLY A 1 57 ? -12.175 -2.601 -5.601 1.00 0.00 36 GLY A C 19
ATOM 19268 O O . GLY A 1 57 ? -11.092 -3.147 -5.415 1.00 0.00 36 GLY A O 19
ATOM 19272 N N . LYS A 1 58 ? -12.952 -2.185 -4.611 1.00 0.00 37 LYS A N 19
ATOM 19273 C CA . LYS A 1 58 ? -12.520 -2.208 -3.211 1.00 0.00 37 LYS A CA 19
ATOM 19274 C C . LYS A 1 58 ? -12.882 -3.528 -2.525 1.00 0.00 37 LYS A C 19
ATOM 19275 O O . LYS A 1 58 ? -13.674 -4.319 -3.042 1.00 0.00 37 LYS A O 19
ATOM 19294 N N . VAL A 1 59 ? -12.286 -3.751 -1.355 1.00 0.00 38 VAL A N 19
ATOM 19295 C CA . VAL A 1 59 ? -12.521 -4.954 -0.562 1.00 0.00 38 VAL A CA 19
ATOM 19296 C C . VAL A 1 59 ? -12.434 -4.618 0.928 1.00 0.00 38 VAL A C 19
ATOM 19297 O O . VAL A 1 59 ? -11.896 -3.572 1.305 1.00 0.00 38 VAL A O 19
ATOM 19310 N N . THR A 1 60 ? -12.971 -5.491 1.769 1.00 0.00 39 THR A N 19
ATOM 19311 C CA . THR A 1 60 ? -12.946 -5.299 3.212 1.00 0.00 39 THR A CA 19
ATOM 19312 C C . THR A 1 60 ? -12.470 -6.576 3.913 1.00 0.00 39 THR A C 19
ATOM 19313 O O . THR A 1 60 ? -13.007 -7.664 3.677 1.00 0.00 39 THR A O 19
ATOM 19324 N N . LEU A 1 61 ? -11.440 -6.437 4.749 1.00 0.00 40 LEU A N 19
ATOM 19325 C CA . LEU A 1 61 ? -10.908 -7.551 5.527 1.00 0.00 40 LEU A CA 19
ATOM 19326 C C . LEU A 1 61 ? -11.893 -7.948 6.626 1.00 0.00 40 LEU A C 19
ATOM 19327 O O . LEU A 1 61 ? -12.741 -7.150 7.026 1.00 0.00 40 LEU A O 19
ATOM 19343 N N . ALA A 1 62 ? -11.754 -9.173 7.120 1.00 0.00 41 ALA A N 19
ATOM 19344 C CA . ALA A 1 62 ? -12.650 -9.714 8.142 1.00 0.00 41 ALA A CA 19
ATOM 19345 C C . ALA A 1 62 ? -12.672 -8.851 9.404 1.00 0.00 41 ALA A C 19
ATOM 19346 O O . ALA A 1 62 ? -13.650 -8.865 10.155 1.00 0.00 41 ALA A O 19
ATOM 19353 N N . ASN A 1 63 ? -11.597 -8.095 9.631 1.00 0.00 42 ASN A N 19
ATOM 19354 C CA . ASN A 1 63 ? -11.479 -7.275 10.840 1.00 0.00 42 ASN A CA 19
ATOM 19355 C C . ASN A 1 63 ? -11.664 -5.783 10.525 1.00 0.00 42 ASN A C 19
ATOM 19356 O O . ASN A 1 63 ? -11.222 -4.914 11.279 1.00 0.00 42 ASN A O 19
ATOM 19367 N N . GLY A 1 64 ? -12.314 -5.487 9.400 1.00 0.00 43 GLY A N 19
ATOM 19368 C CA . GLY A 1 64 ? -12.763 -4.125 9.128 1.00 0.00 43 GLY A CA 19
ATOM 19369 C C . GLY A 1 64 ? -11.879 -3.342 8.170 1.00 0.00 43 GLY A C 19
ATOM 19370 O O . GLY A 1 64 ? -12.385 -2.502 7.419 1.00 0.00 43 GLY A O 19
ATOM 19374 N N . TRP A 1 65 ? -10.569 -3.585 8.206 1.00 0.00 44 TRP A N 19
ATOM 19375 C CA . TRP A 1 65 ? -9.623 -2.849 7.354 1.00 0.00 44 TRP A CA 19
ATOM 19376 C C . TRP A 1 65 ? -10.035 -2.931 5.880 1.00 0.00 44 TRP A C 19
ATOM 19377 O O . TRP A 1 65 ? -10.273 -4.020 5.360 1.00 0.00 44 TRP A O 19
ATOM 19398 N N . GLN A 1 66 ? -10.121 -1.783 5.215 1.00 0.00 45 GLN A N 19
ATOM 19399 C CA . GLN A 1 66 ? -10.531 -1.736 3.812 1.00 0.00 45 GLN A CA 19
ATOM 19400 C C . GLN A 1 66 ? -9.327 -1.509 2.897 1.00 0.00 45 GLN A C 19
ATOM 19401 O O . GLN A 1 66 ? -8.452 -0.691 3.195 1.00 0.00 45 GLN A O 19
ATOM 19415 N N . LEU A 1 67 ? -9.302 -2.224 1.778 1.00 0.00 46 LEU A N 19
ATOM 19416 C CA . LEU A 1 67 ? -8.216 -2.139 0.804 1.00 0.00 46 LEU A CA 19
ATOM 19417 C C . LEU A 1 67 ? -8.834 -2.127 -0.592 1.00 0.00 46 LEU A C 19
ATOM 19418 O O . LEU A 1 67 ? -9.863 -2.757 -0.812 1.00 0.00 46 LEU A O 19
ATOM 19434 N N . GLU A 1 68 ? -8.245 -1.386 -1.523 1.00 0.00 47 GLU A N 19
ATOM 19435 C CA . GLU A 1 68 ? -8.806 -1.274 -2.866 1.00 0.00 47 GLU A CA 19
ATOM 19436 C C . GLU A 1 68 ? -7.911 -1.966 -3.891 1.00 0.00 47 GLU A C 19
ATOM 19437 O O . GLU A 1 68 ? -6.701 -1.736 -3.932 1.00 0.00 47 GLU A O 19
ATOM 19449 N N . LEU A 1 69 ? -8.523 -2.820 -4.705 1.00 0.00 48 LEU A N 19
ATOM 19450 C CA . LEU A 1 69 ? -7.821 -3.555 -5.751 1.00 0.00 48 LEU A CA 19
ATOM 19451 C C . LEU A 1 69 ? -7.633 -2.679 -6.991 1.00 0.00 48 LEU A C 19
ATOM 19452 O O . LEU A 1 69 ? -8.504 -1.876 -7.327 1.00 0.00 48 LEU A O 19
ATOM 19468 N N . PRO A 1 70 ? -6.495 -2.829 -7.697 1.00 0.00 49 PRO A N 19
ATOM 19469 C CA . PRO A 1 70 ? -6.206 -2.066 -8.916 1.00 0.00 49 PRO A CA 19
ATOM 19470 C C . PRO A 1 70 ? -6.831 -2.694 -10.168 1.00 0.00 49 PRO A C 19
ATOM 19471 O O . PRO A 1 70 ? -6.316 -2.530 -11.276 1.00 0.00 49 PRO A O 19
ATOM 19482 N N . ALA A 1 71 ? -7.945 -3.405 -9.974 1.00 0.00 50 ALA A N 19
ATOM 19483 C CA . ALA A 1 71 ? -8.690 -4.040 -11.066 1.00 0.00 50 ALA A CA 19
ATOM 19484 C C . ALA A 1 71 ? -7.823 -5.019 -11.867 1.00 0.00 50 ALA A C 19
ATOM 19485 O O . ALA A 1 71 ? -7.089 -4.624 -12.776 1.00 0.00 50 ALA A O 19
ATOM 19492 N N . MET A 1 72 ? -7.915 -6.297 -11.510 1.00 0.00 51 MET A N 19
ATOM 19493 C CA . MET A 1 72 ? -7.200 -7.369 -12.208 1.00 0.00 51 MET A CA 19
ATOM 19494 C C . MET A 1 72 ? -8.163 -8.525 -12.472 1.00 0.00 51 MET A C 19
ATOM 19495 O O . MET A 1 72 ? -9.366 -8.406 -12.216 1.00 0.00 51 MET A O 19
ATOM 19509 N N . ALA A 1 73 ? -7.639 -9.634 -12.986 1.00 0.00 52 ALA A N 19
ATOM 19510 C CA . ALA A 1 73 ? -8.427 -10.850 -13.159 1.00 0.00 52 ALA A CA 19
ATOM 19511 C C . ALA A 1 73 ? -8.332 -11.714 -11.906 1.00 0.00 52 ALA A C 19
ATOM 19512 O O . ALA A 1 73 ? -7.293 -11.743 -11.245 1.00 0.00 52 ALA A O 19
ATOM 19519 N N . ALA A 1 74 ? -9.417 -12.404 -11.574 1.00 0.00 53 ALA A N 19
ATOM 19520 C CA . ALA A 1 74 ? -9.447 -13.271 -10.398 1.00 0.00 53 ALA A CA 19
ATOM 19521 C C . ALA A 1 74 ? -8.592 -14.516 -10.621 1.00 0.00 53 ALA A C 19
ATOM 19522 O O . ALA A 1 74 ? -8.034 -15.082 -9.675 1.00 0.00 53 ALA A O 19
ATOM 19529 N N . ASP A 1 75 ? -8.467 -14.916 -11.883 1.00 0.00 54 ASP A N 19
ATOM 19530 C CA . ASP A 1 75 ? -7.711 -16.110 -12.257 1.00 0.00 54 ASP A CA 19
ATOM 19531 C C . ASP A 1 75 ? -6.207 -15.835 -12.275 1.00 0.00 54 ASP A C 19
ATOM 19532 O O . ASP A 1 75 ? -5.523 -16.120 -13.260 1.00 0.00 54 ASP A O 19
ATOM 19541 N N . THR A 1 76 ? -5.698 -15.257 -11.192 1.00 0.00 55 THR A N 19
ATOM 19542 C CA . THR A 1 76 ? -4.265 -15.096 -11.015 1.00 0.00 55 THR A CA 19
ATOM 19543 C C . THR A 1 76 ? -3.645 -16.452 -10.659 1.00 0.00 55 THR A C 19
ATOM 19544 O O . THR A 1 76 ? -4.052 -17.077 -9.676 1.00 0.00 55 THR A O 19
ATOM 19555 N N . PRO A 1 77 ? -2.660 -16.929 -11.447 1.00 0.00 56 PRO A N 19
ATOM 19556 C CA . PRO A 1 77 ? -2.062 -18.262 -11.251 1.00 0.00 56 PRO A CA 19
ATOM 19557 C C . PRO A 1 77 ? -1.267 -18.365 -9.947 1.00 0.00 56 PRO A C 19
ATOM 19558 O O . PRO A 1 77 ? -0.822 -19.447 -9.562 1.00 0.00 56 PRO A O 19
ATOM 19569 N N . LEU A 1 78 ? -1.094 -17.231 -9.277 1.00 0.00 57 LEU A N 19
ATOM 19570 C CA . LEU A 1 78 ? -0.331 -17.166 -8.036 1.00 0.00 57 LEU A CA 19
ATOM 19571 C C . LEU A 1 78 ? -0.834 -16.018 -7.158 1.00 0.00 57 LEU A C 19
ATOM 19572 O O . LEU A 1 78 ? -1.567 -15.146 -7.636 1.00 0.00 57 LEU A O 19
ATOM 19588 N N . PRO A 1 79 ? -0.479 -16.018 -5.855 1.00 0.00 58 PRO A N 19
ATOM 19589 C CA . PRO A 1 79 ? -0.763 -14.884 -4.971 1.00 0.00 58 PRO A CA 19
ATOM 19590 C C . PRO A 1 79 ? 0.049 -13.661 -5.400 1.00 0.00 58 PRO A C 19
ATOM 19591 O O . PRO A 1 79 ? 1.239 -13.546 -5.096 1.00 0.00 58 PRO A O 19
ATOM 19602 N N . ILE A 1 80 ? -0.595 -12.762 -6.131 1.00 0.00 59 ILE A N 19
ATOM 19603 C CA . ILE A 1 80 ? 0.100 -11.651 -6.770 1.00 0.00 59 ILE A CA 19
ATOM 19604 C C . ILE A 1 80 ? 0.202 -10.447 -5.837 1.00 0.00 59 ILE A C 19
ATOM 19605 O O . ILE A 1 80 ? -0.704 -10.174 -5.042 1.00 0.00 59 ILE A O 19
ATOM 19621 N N . THR A 1 81 ? 1.330 -9.752 -5.924 1.00 0.00 60 THR A N 19
ATOM 19622 C CA . THR A 1 81 ? 1.568 -8.546 -5.150 1.00 0.00 60 THR A CA 19
ATOM 19623 C C . THR A 1 81 ? 1.223 -7.317 -5.993 1.00 0.00 60 THR A C 19
ATOM 19624 O O . THR A 1 81 ? 1.767 -7.134 -7.085 1.00 0.00 60 THR A O 19
ATOM 19635 N N . VAL A 1 82 ? 0.309 -6.488 -5.498 1.00 0.00 61 VAL A N 19
ATOM 19636 C CA . VAL A 1 82 ? -0.180 -5.339 -6.253 1.00 0.00 61 VAL A CA 19
ATOM 19637 C C . VAL A 1 82 ? -0.122 -4.059 -5.424 1.00 0.00 61 VAL A C 19
ATOM 19638 O O . VAL A 1 82 ? 0.210 -4.087 -4.232 1.00 0.00 61 VAL A O 19
ATOM 19651 N N . GLU A 1 83 ? -0.439 -2.945 -6.078 1.00 0.00 62 GLU A N 19
ATOM 19652 C CA . GLU A 1 83 ? -0.494 -1.639 -5.436 1.00 0.00 62 GLU A CA 19
ATOM 19653 C C . GLU A 1 83 ? -1.585 -1.617 -4.368 1.00 0.00 62 GLU A C 19
ATOM 19654 O O . GLU A 1 83 ? -2.743 -1.945 -4.644 1.00 0.00 62 GLU A O 19
ATOM 19666 N N . ALA A 1 84 ? -1.213 -1.233 -3.153 1.00 0.00 63 ALA A N 19
ATOM 19667 C CA . ALA A 1 84 ? -2.159 -1.169 -2.048 1.00 0.00 63 ALA A CA 19
ATOM 19668 C C . ALA A 1 84 ? -2.801 0.213 -1.967 1.00 0.00 63 ALA A C 19
ATOM 19669 O O . ALA A 1 84 ? -2.143 1.195 -1.616 1.00 0.00 63 ALA A O 19
ATOM 19676 N N . ARG A 1 85 ? -4.083 0.289 -2.303 1.00 0.00 64 ARG A N 19
ATOM 19677 C CA . ARG A 1 85 ? -4.835 1.530 -2.192 1.00 0.00 64 ARG A CA 19
ATOM 19678 C C . ARG A 1 85 ? -5.697 1.486 -0.929 1.00 0.00 64 ARG A C 19
ATOM 19679 O O . ARG A 1 85 ? -6.747 0.843 -0.900 1.00 0.00 64 ARG A O 19
ATOM 19700 N N . LYS A 1 86 ? -5.223 2.143 0.123 1.00 0.00 65 LYS A N 19
ATOM 19701 C CA . LYS A 1 86 ? -5.891 2.124 1.420 1.00 0.00 65 LYS A CA 19
ATOM 19702 C C . LYS A 1 86 ? -7.069 3.093 1.437 1.00 0.00 65 LYS A C 19
ATOM 19703 O O . LYS A 1 86 ? -6.951 4.234 0.985 1.00 0.00 65 LYS A O 19
ATOM 19722 N N . LEU A 1 87 ? -8.205 2.626 1.946 1.00 0.00 66 LEU A N 19
ATOM 19723 C CA . LEU A 1 87 ? -9.383 3.471 2.113 1.00 0.00 66 LEU A CA 19
ATOM 19724 C C . LEU A 1 87 ? -9.312 4.180 3.464 1.00 0.00 66 LEU A C 19
ATOM 19725 O O . LEU A 1 87 ? -9.336 3.481 4.502 1.00 0.00 66 LEU A O 19
ATOM 19742 N N . MET A 1 22 ? 3.399 0.658 -1.812 1.00 0.00 1 MET A N 20
ATOM 19743 C CA . MET A 1 22 ? 3.544 -0.267 -0.664 1.00 0.00 1 MET A CA 20
ATOM 19744 C C . MET A 1 22 ? 2.999 -1.645 -1.031 1.00 0.00 1 MET A C 20
ATOM 19745 O O . MET A 1 22 ? 2.212 -1.777 -1.970 1.00 0.00 1 MET A O 20
ATOM 19759 N N . LYS A 1 23 ? 3.386 -2.661 -0.268 1.00 0.00 2 LYS A N 20
ATOM 19760 C CA . LYS A 1 23 ? 3.246 -4.048 -0.695 1.00 0.00 2 LYS A CA 20
ATOM 19761 C C . LYS A 1 23 ? 2.079 -4.742 -0.007 1.00 0.00 2 LYS A C 20
ATOM 19762 O O . LYS A 1 23 ? 1.964 -4.730 1.224 1.00 0.00 2 LYS A O 20
ATOM 19781 N N . VAL A 1 24 ? 1.217 -5.340 -0.817 1.00 0.00 3 VAL A N 20
ATOM 19782 C CA . VAL A 1 24 ? 0.169 -6.219 -0.330 1.00 0.00 3 VAL A CA 20
ATOM 19783 C C . VAL A 1 24 ? 0.029 -7.411 -1.273 1.00 0.00 3 VAL A C 20
ATOM 19784 O O . VAL A 1 24 ? -0.074 -7.245 -2.490 1.00 0.00 3 VAL A O 20
ATOM 19797 N N . MET A 1 25 ? 0.070 -8.612 -0.714 1.00 0.00 4 MET A N 20
ATOM 19798 C CA . MET A 1 25 ? 0.009 -9.836 -1.503 1.00 0.00 4 MET A CA 20
ATOM 19799 C C . MET A 1 25 ? -1.328 -10.539 -1.294 1.00 0.00 4 MET A C 20
ATOM 19800 O O . MET A 1 25 ? -1.612 -11.049 -0.209 1.00 0.00 4 MET A O 20
ATOM 19814 N N . ILE A 1 26 ? -2.149 -10.542 -2.336 1.00 0.00 5 ILE A N 20
ATOM 19815 C CA . ILE A 1 26 ? -3.464 -11.168 -2.292 1.00 0.00 5 ILE A CA 20
ATOM 19816 C C . ILE A 1 26 ? -3.352 -12.664 -2.579 1.00 0.00 5 ILE A C 20
ATOM 19817 O O . ILE A 1 26 ? -2.707 -13.069 -3.550 1.00 0.00 5 ILE A O 20
ATOM 19833 N N . ARG A 1 27 ? -3.983 -13.479 -1.741 1.00 0.00 6 ARG A N 20
ATOM 19834 C CA . ARG A 1 27 ? -4.023 -14.923 -1.949 1.00 0.00 6 ARG A CA 20
ATOM 19835 C C . ARG A 1 27 ? -5.326 -15.297 -2.651 1.00 0.00 6 ARG A C 20
ATOM 19836 O O . ARG A 1 27 ? -6.417 -15.005 -2.148 1.00 0.00 6 ARG A O 20
ATOM 19857 N N . LYS A 1 28 ? -5.207 -15.926 -3.812 1.00 0.00 7 LYS A N 20
ATOM 19858 C CA . LYS A 1 28 ? -6.367 -16.380 -4.569 1.00 0.00 7 LYS A CA 20
ATOM 19859 C C . LYS A 1 28 ? -6.701 -17.828 -4.213 1.00 0.00 7 LYS A C 20
ATOM 19860 O O . LYS A 1 28 ? -5.907 -18.738 -4.464 1.00 0.00 7 LYS A O 20
ATOM 19879 N N . THR A 1 29 ? -7.877 -18.022 -3.628 1.00 0.00 8 THR A N 20
ATOM 19880 C CA . THR A 1 29 ? -8.356 -19.345 -3.244 1.00 0.00 8 THR A CA 20
ATOM 19881 C C . THR A 1 29 ? -9.887 -19.353 -3.259 1.00 0.00 8 THR A C 20
ATOM 19882 O O . THR A 1 29 ? -10.525 -18.506 -2.627 1.00 0.00 8 THR A O 20
ATOM 19893 N N . ALA A 1 30 ? -10.468 -20.316 -3.973 1.00 0.00 9 ALA A N 20
ATOM 19894 C CA . ALA A 1 30 ? -11.915 -20.359 -4.203 1.00 0.00 9 ALA A CA 20
ATOM 19895 C C . ALA A 1 30 ? -12.699 -20.758 -2.947 1.00 0.00 9 ALA A C 20
ATOM 19896 O O . ALA A 1 30 ? -13.918 -20.916 -3.002 1.00 0.00 9 ALA A O 20
ATOM 19903 N N . THR A 1 31 ? -12.005 -20.929 -1.825 1.00 0.00 10 THR A N 20
ATOM 19904 C CA . THR A 1 31 ? -12.660 -21.248 -0.556 1.00 0.00 10 THR A CA 20
ATOM 19905 C C . THR A 1 31 ? -12.235 -20.290 0.557 1.00 0.00 10 THR A C 20
ATOM 19906 O O . THR A 1 31 ? -12.706 -20.399 1.690 1.00 0.00 10 THR A O 20
ATOM 19917 N N . GLY A 1 32 ? -11.356 -19.344 0.233 1.00 0.00 11 GLY A N 20
ATOM 19918 C CA . GLY A 1 32 ? -10.856 -18.426 1.240 1.00 0.00 11 GLY A CA 20
ATOM 19919 C C . GLY A 1 32 ? -9.881 -17.416 0.672 1.00 0.00 11 GLY A C 20
ATOM 19920 O O . GLY A 1 32 ? -8.718 -17.733 0.424 1.00 0.00 11 GLY A O 20
ATOM 19924 N N . HIS A 1 33 ? -10.361 -16.201 0.454 1.00 0.00 12 HIS A N 20
ATOM 19925 C CA . HIS A 1 33 ? -9.521 -15.111 -0.029 1.00 0.00 12 HIS A CA 20
ATOM 19926 C C . HIS A 1 33 ? -8.751 -14.512 1.147 1.00 0.00 12 HIS A C 20
ATOM 19927 O O . HIS A 1 33 ? -9.279 -14.424 2.257 1.00 0.00 12 HIS A O 20
ATOM 19942 N N . SER A 1 34 ? -7.513 -14.102 0.910 1.00 0.00 13 SER A N 20
ATOM 19943 C CA . SER A 1 34 ? -6.684 -13.522 1.962 1.00 0.00 13 SER A CA 20
ATOM 19944 C C . SER A 1 34 ? -5.827 -12.396 1.393 1.00 0.00 13 SER A C 20
ATOM 19945 O O . SER A 1 34 ? -5.653 -12.299 0.175 1.00 0.00 13 SER A O 20
ATOM 19953 N N . ALA A 1 35 ? -5.303 -11.547 2.273 1.00 0.00 14 ALA A N 20
ATOM 19954 C CA . ALA A 1 35 ? -4.480 -10.413 1.861 1.00 0.00 14 ALA A CA 20
ATOM 19955 C C . ALA A 1 35 ? -3.388 -10.140 2.889 1.00 0.00 14 ALA A C 20
ATOM 19956 O O . ALA A 1 35 ? -3.678 -9.922 4.069 1.00 0.00 14 ALA A O 20
ATOM 19963 N N . TYR A 1 36 ? -2.137 -10.163 2.437 1.00 0.00 15 TYR A N 20
ATOM 19964 C CA . TYR A 1 36 ? -0.993 -9.895 3.299 1.00 0.00 15 TYR A CA 20
ATOM 19965 C C . TYR A 1 36 ? -0.469 -8.477 3.071 1.00 0.00 15 TYR A C 20
ATOM 19966 O O . TYR A 1 36 ? 0.205 -8.203 2.076 1.00 0.00 15 TYR A O 20
ATOM 19984 N N . VAL A 1 37 ? -0.799 -7.581 3.991 1.00 0.00 16 VAL A N 20
ATOM 19985 C CA . VAL A 1 37 ? -0.309 -6.210 3.966 1.00 0.00 16 VAL A CA 20
ATOM 19986 C C . VAL A 1 37 ? 1.077 -6.145 4.613 1.00 0.00 16 VAL A C 20
ATOM 19987 O O . VAL A 1 37 ? 1.197 -6.098 5.840 1.00 0.00 16 VAL A O 20
ATOM 20000 N N . ALA A 1 38 ? 2.115 -6.149 3.780 1.00 0.00 17 ALA A N 20
ATOM 20001 C CA . ALA A 1 38 ? 3.499 -6.225 4.255 1.00 0.00 17 ALA A CA 20
ATOM 20002 C C . ALA A 1 38 ? 3.868 -5.032 5.139 1.00 0.00 17 ALA A C 20
ATOM 20003 O O . ALA A 1 38 ? 4.548 -5.191 6.156 1.00 0.00 17 ALA A O 20
ATOM 20010 N N . LYS A 1 39 ? 3.400 -3.842 4.759 1.00 0.00 18 LYS A N 20
ATOM 20011 C CA . LYS A 1 39 ? 3.733 -2.612 5.486 1.00 0.00 18 LYS A CA 20
ATOM 20012 C C . LYS A 1 39 ? 3.061 -2.562 6.860 1.00 0.00 18 LYS A C 20
ATOM 20013 O O . LYS A 1 39 ? 3.308 -1.650 7.646 1.00 0.00 18 LYS A O 20
ATOM 20032 N N . LYS A 1 40 ? 2.206 -3.540 7.137 1.00 0.00 19 LYS A N 20
ATOM 20033 C CA . LYS A 1 40 ? 1.510 -3.618 8.420 1.00 0.00 19 LYS A CA 20
ATOM 20034 C C . LYS A 1 40 ? 1.654 -5.028 8.997 1.00 0.00 19 LYS A C 20
ATOM 20035 O O . LYS A 1 40 ? 0.998 -5.376 9.978 1.00 0.00 19 LYS A O 20
ATOM 20054 N N . ASP A 1 41 ? 2.538 -5.827 8.372 1.00 0.00 20 ASP A N 20
ATOM 20055 C CA . ASP A 1 41 ? 2.746 -7.248 8.719 1.00 0.00 20 ASP A CA 20
ATOM 20056 C C . ASP A 1 41 ? 1.416 -7.958 8.989 1.00 0.00 20 ASP A C 20
ATOM 20057 O O . ASP A 1 41 ? 1.352 -8.938 9.731 1.00 0.00 20 ASP A O 20
ATOM 20066 N N . LEU A 1 42 ? 0.367 -7.481 8.326 1.00 0.00 21 LEU A N 20
ATOM 20067 C CA . LEU A 1 42 ? -0.990 -7.958 8.554 1.00 0.00 21 LEU A CA 20
ATOM 20068 C C . LEU A 1 42 ? -1.403 -8.944 7.472 1.00 0.00 21 LEU A C 20
ATOM 20069 O O . LEU A 1 42 ? -1.208 -8.686 6.289 1.00 0.00 21 LEU A O 20
ATOM 20085 N N . GLU A 1 43 ? -1.962 -10.071 7.881 1.00 0.00 22 GLU A N 20
ATOM 20086 C CA . GLU A 1 43 ? -2.577 -11.009 6.952 1.00 0.00 22 GLU A CA 20
ATOM 20087 C C . GLU A 1 43 ? -3.923 -11.444 7.511 1.00 0.00 22 GLU A C 20
ATOM 20088 O O . GLU A 1 43 ? -3.987 -12.114 8.544 1.00 0.00 22 GLU A O 20
ATOM 20100 N N . GLU A 1 44 ? -4.994 -11.039 6.839 1.00 0.00 23 GLU A N 20
ATOM 20101 C CA . GLU A 1 44 ? -6.349 -11.312 7.306 1.00 0.00 23 GLU A CA 20
ATOM 20102 C C . GLU A 1 44 ? -7.178 -11.919 6.178 1.00 0.00 23 GLU A C 20
ATOM 20103 O O . GLU A 1 44 ? -6.798 -11.847 5.004 1.00 0.00 23 GLU A O 20
ATOM 20115 N N . LEU A 1 45 ? -8.302 -12.525 6.539 1.00 0.00 24 LEU A N 20
ATOM 20116 C CA . LEU A 1 45 ? -9.203 -13.123 5.564 1.00 0.00 24 LEU A CA 20
ATOM 20117 C C . LEU A 1 45 ? -10.063 -12.050 4.899 1.00 0.00 24 LEU A C 20
ATOM 20118 O O . LEU A 1 45 ? -10.630 -11.185 5.573 1.00 0.00 24 LEU A O 20
ATOM 20134 N N . ILE A 1 46 ? -10.137 -12.104 3.575 1.00 0.00 25 ILE A N 20
ATOM 20135 C CA . ILE A 1 46 ? -10.992 -11.209 2.810 1.00 0.00 25 ILE A CA 20
ATOM 20136 C C . ILE A 1 46 ? -12.442 -11.676 2.911 1.00 0.00 25 ILE A C 20
ATOM 20137 O O . ILE A 1 46 ? -12.856 -12.611 2.221 1.00 0.00 25 ILE A O 20
ATOM 20153 N N . VAL A 1 47 ? -13.191 -11.051 3.811 1.00 0.00 26 VAL A N 20
ATOM 20154 C CA . VAL A 1 47 ? -14.587 -11.411 4.043 1.00 0.00 26 VAL A CA 20
ATOM 20155 C C . VAL A 1 47 ? -15.511 -10.634 3.110 1.00 0.00 26 VAL A C 20
ATOM 20156 O O . VAL A 1 47 ? -16.578 -11.119 2.730 1.00 0.00 26 VAL A O 20
ATOM 20169 N N . GLU A 1 48 ? -15.093 -9.429 2.741 1.00 0.00 27 GLU A N 20
ATOM 20170 C CA . GLU A 1 48 ? -15.862 -8.588 1.833 1.00 0.00 27 GLU A CA 20
ATOM 20171 C C . GLU A 1 48 ? -15.010 -8.218 0.627 1.00 0.00 27 GLU A C 20
ATOM 20172 O O . GLU A 1 48 ? -13.820 -7.928 0.766 1.00 0.00 27 GLU A O 20
ATOM 20184 N N . MET A 1 49 ? -15.624 -8.229 -0.546 1.00 0.00 28 MET A N 20
ATOM 20185 C CA . MET A 1 49 ? -14.935 -7.930 -1.793 1.00 0.00 28 MET A CA 20
ATOM 20186 C C . MET A 1 49 ? -15.903 -7.315 -2.795 1.00 0.00 28 MET A C 20
ATOM 20187 O O . MET A 1 49 ? -17.098 -7.617 -2.781 1.00 0.00 28 MET A O 20
ATOM 20201 N N . GLU A 1 50 ? -15.381 -6.429 -3.640 1.00 0.00 29 GLU A N 20
ATOM 20202 C CA . GLU A 1 50 ? -16.186 -5.751 -4.653 1.00 0.00 29 GLU A CA 20
ATOM 20203 C C . GLU A 1 50 ? -16.909 -6.767 -5.538 1.00 0.00 29 GLU A C 20
ATOM 20204 O O . GLU A 1 50 ? -18.088 -6.604 -5.862 1.00 0.00 29 GLU A O 20
ATOM 20216 N N . ASN A 1 51 ? -16.187 -7.812 -5.921 1.00 0.00 30 ASN A N 20
ATOM 20217 C CA . ASN A 1 51 ? -16.729 -8.878 -6.758 1.00 0.00 30 ASN A CA 20
ATOM 20218 C C . ASN A 1 51 ? -16.373 -10.232 -6.147 1.00 0.00 30 ASN A C 20
ATOM 20219 O O . ASN A 1 51 ? -15.288 -10.382 -5.579 1.00 0.00 30 ASN A O 20
ATOM 20230 N N . PRO A 1 52 ? -17.273 -11.235 -6.262 1.00 0.00 31 PRO A N 20
ATOM 20231 C CA . PRO A 1 52 ? -17.075 -12.567 -5.666 1.00 0.00 31 PRO A CA 20
ATOM 20232 C C . PRO A 1 52 ? -15.716 -13.178 -6.018 1.00 0.00 31 PRO A C 20
ATOM 20233 O O . PRO A 1 52 ? -15.182 -14.000 -5.267 1.00 0.00 31 PRO A O 20
ATOM 20244 N N . ALA A 1 53 ? -15.170 -12.786 -7.169 1.00 0.00 32 ALA A N 20
ATOM 20245 C CA . ALA A 1 53 ? -13.836 -13.219 -7.567 1.00 0.00 32 ALA A CA 20
ATOM 20246 C C . ALA A 1 53 ? -12.792 -12.673 -6.602 1.00 0.00 32 ALA A C 20
ATOM 20247 O O . ALA A 1 53 ? -12.092 -13.441 -5.931 1.00 0.00 32 ALA A O 20
ATOM 20254 N N . LEU A 1 54 ? -12.707 -11.338 -6.543 1.00 0.00 33 LEU A N 20
ATOM 20255 C CA . LEU A 1 54 ? -11.734 -10.632 -5.706 1.00 0.00 33 LEU A CA 20
ATOM 20256 C C . LEU A 1 54 ? -11.688 -9.157 -6.111 1.00 0.00 33 LEU A C 20
ATOM 20257 O O . LEU A 1 54 ? -12.018 -8.265 -5.328 1.00 0.00 33 LEU A O 20
ATOM 20273 N N . TRP A 1 55 ? -11.282 -8.926 -7.356 1.00 0.00 34 TRP A N 20
ATOM 20274 C CA . TRP A 1 55 ? -10.995 -7.584 -7.857 1.00 0.00 34 TRP A CA 20
ATOM 20275 C C . TRP A 1 55 ? -12.248 -6.923 -8.418 1.00 0.00 34 TRP A C 20
ATOM 20276 O O . TRP A 1 55 ? -13.201 -7.604 -8.792 1.00 0.00 34 TRP A O 20
ATOM 20297 N N . GLY A 1 56 ? -12.231 -5.593 -8.474 1.00 0.00 35 GLY A N 20
ATOM 20298 C CA . GLY A 1 56 ? -13.357 -4.848 -9.010 1.00 0.00 35 GLY A CA 20
ATOM 20299 C C . GLY A 1 56 ? -13.372 -3.412 -8.530 1.00 0.00 35 GLY A C 20
ATOM 20300 O O . GLY A 1 56 ? -13.809 -2.514 -9.250 1.00 0.00 35 GLY A O 20
ATOM 20304 N N . GLY A 1 57 ? -12.898 -3.197 -7.304 1.00 0.00 36 GLY A N 20
ATOM 20305 C CA . GLY A 1 57 ? -12.873 -1.861 -6.734 1.00 0.00 36 GLY A CA 20
ATOM 20306 C C . GLY A 1 57 ? -12.277 -1.839 -5.341 1.00 0.00 36 GLY A C 20
ATOM 20307 O O . GLY A 1 57 ? -11.117 -1.468 -5.161 1.00 0.00 36 GLY A O 20
ATOM 20311 N N . LYS A 1 58 ? -13.063 -2.243 -4.345 1.00 0.00 37 LYS A N 20
ATOM 20312 C CA . LYS A 1 58 ? -12.600 -2.249 -2.958 1.00 0.00 37 LYS A CA 20
ATOM 20313 C C . LYS A 1 58 ? -12.872 -3.588 -2.278 1.00 0.00 37 LYS A C 20
ATOM 20314 O O . LYS A 1 58 ? -13.680 -4.392 -2.748 1.00 0.00 37 LYS A O 20
ATOM 20333 N N . VAL A 1 59 ? -12.173 -3.807 -1.171 1.00 0.00 38 VAL A N 20
ATOM 20334 C CA . VAL A 1 59 ? -12.248 -5.046 -0.399 1.00 0.00 38 VAL A CA 20
ATOM 20335 C C . VAL A 1 59 ? -12.134 -4.717 1.091 1.00 0.00 38 VAL A C 20
ATOM 20336 O O . VAL A 1 59 ? -11.597 -3.670 1.455 1.00 0.00 38 VAL A O 20
ATOM 20349 N N . THR A 1 60 ? -12.660 -5.586 1.948 1.00 0.00 39 THR A N 20
ATOM 20350 C CA . THR A 1 60 ? -12.550 -5.403 3.391 1.00 0.00 39 THR A CA 20
ATOM 20351 C C . THR A 1 60 ? -12.138 -6.711 4.070 1.00 0.00 39 THR A C 20
ATOM 20352 O O . THR A 1 60 ? -12.756 -7.760 3.851 1.00 0.00 39 THR A O 20
ATOM 20363 N N . LEU A 1 61 ? -11.080 -6.642 4.873 1.00 0.00 40 LEU A N 20
ATOM 20364 C CA . LEU A 1 61 ? -10.609 -7.789 5.640 1.00 0.00 40 LEU A CA 20
ATOM 20365 C C . LEU A 1 61 ? -11.526 -8.034 6.837 1.00 0.00 40 LEU A C 20
ATOM 20366 O O . LEU A 1 61 ? -12.343 -7.179 7.186 1.00 0.00 40 LEU A O 20
ATOM 20382 N N . ALA A 1 62 ? -11.377 -9.195 7.471 1.00 0.00 41 ALA A N 20
ATOM 20383 C CA . ALA A 1 62 ? -12.216 -9.572 8.613 1.00 0.00 41 ALA A CA 20
ATOM 20384 C C . ALA A 1 62 ? -12.049 -8.596 9.780 1.00 0.00 41 ALA A C 20
ATOM 20385 O O . ALA A 1 62 ? -12.927 -8.482 10.638 1.00 0.00 41 ALA A O 20
ATOM 20392 N N . ASN A 1 63 ? -10.925 -7.888 9.796 1.00 0.00 42 ASN A N 20
ATOM 20393 C CA . ASN A 1 63 ? -10.618 -6.933 10.865 1.00 0.00 42 ASN A CA 20
ATOM 20394 C C . ASN A 1 63 ? -11.123 -5.527 10.528 1.00 0.00 42 ASN A C 20
ATOM 20395 O O . ASN A 1 63 ? -10.932 -4.591 11.304 1.00 0.00 42 ASN A O 20
ATOM 20406 N N . GLY A 1 64 ? -11.767 -5.382 9.371 1.00 0.00 43 GLY A N 20
ATOM 20407 C CA . GLY A 1 64 ? -12.350 -4.102 8.992 1.00 0.00 43 GLY A CA 20
ATOM 20408 C C . GLY A 1 64 ? -11.401 -3.221 8.191 1.00 0.00 43 GLY A C 20
ATOM 20409 O O . GLY A 1 64 ? -11.698 -2.048 7.943 1.00 0.00 43 GLY A O 20
ATOM 20413 N N . TRP A 1 65 ? -10.256 -3.772 7.795 1.00 0.00 44 TRP A N 20
ATOM 20414 C CA . TRP A 1 65 ? -9.296 -3.045 6.964 1.00 0.00 44 TRP A CA 20
ATOM 20415 C C . TRP A 1 65 ? -9.789 -2.998 5.516 1.00 0.00 44 TRP A C 20
ATOM 20416 O O . TRP A 1 65 ? -9.965 -4.038 4.878 1.00 0.00 44 TRP A O 20
ATOM 20437 N N . GLN A 1 66 ? -10.034 -1.794 5.010 1.00 0.00 45 GLN A N 20
ATOM 20438 C CA . GLN A 1 66 ? -10.513 -1.612 3.641 1.00 0.00 45 GLN A CA 20
ATOM 20439 C C . GLN A 1 66 ? -9.342 -1.401 2.679 1.00 0.00 45 GLN A C 20
ATOM 20440 O O . GLN A 1 66 ? -8.613 -0.412 2.781 1.00 0.00 45 GLN A O 20
ATOM 20454 N N . LEU A 1 67 ? -9.178 -2.334 1.743 1.00 0.00 46 LEU A N 20
ATOM 20455 C CA . LEU A 1 67 ? -8.084 -2.297 0.773 1.00 0.00 46 LEU A CA 20
ATOM 20456 C C . LEU A 1 67 ? -8.671 -2.117 -0.630 1.00 0.00 46 LEU A C 20
ATOM 20457 O O . LEU A 1 67 ? -9.659 -2.768 -0.981 1.00 0.00 46 LEU A O 20
ATOM 20473 N N . GLU A 1 68 ? -8.083 -1.221 -1.416 1.00 0.00 47 GLU A N 20
ATOM 20474 C CA . GLU A 1 68 ? -8.567 -0.939 -2.768 1.00 0.00 47 GLU A CA 20
ATOM 20475 C C . GLU A 1 68 ? -7.869 -1.837 -3.788 1.00 0.00 47 GLU A C 20
ATOM 20476 O O . GLU A 1 68 ? -6.643 -1.815 -3.913 1.00 0.00 47 GLU A O 20
ATOM 20488 N N . LEU A 1 69 ? -8.656 -2.631 -4.507 1.00 0.00 48 LEU A N 20
ATOM 20489 C CA . LEU A 1 69 ? -8.146 -3.472 -5.584 1.00 0.00 48 LEU A CA 20
ATOM 20490 C C . LEU A 1 69 ? -8.643 -2.913 -6.918 1.00 0.00 48 LEU A C 20
ATOM 20491 O O . LEU A 1 69 ? -9.820 -3.066 -7.256 1.00 0.00 48 LEU A O 20
ATOM 20507 N N . PRO A 1 70 ? -7.747 -2.271 -7.697 1.00 0.00 49 PRO A N 20
ATOM 20508 C CA . PRO A 1 70 ? -8.129 -1.458 -8.866 1.00 0.00 49 PRO A CA 20
ATOM 20509 C C . PRO A 1 70 ? -8.479 -2.285 -10.110 1.00 0.00 49 PRO A C 20
ATOM 20510 O O . PRO A 1 70 ? -8.066 -1.947 -11.221 1.00 0.00 49 PRO A O 20
ATOM 20521 N N . ALA A 1 71 ? -9.256 -3.349 -9.913 1.00 0.00 50 ALA A N 20
ATOM 20522 C CA . ALA A 1 71 ? -9.742 -4.194 -11.005 1.00 0.00 50 ALA A CA 20
ATOM 20523 C C . ALA A 1 71 ? -8.605 -4.647 -11.924 1.00 0.00 50 ALA A C 20
ATOM 20524 O O . ALA A 1 71 ? -8.341 -4.041 -12.966 1.00 0.00 50 ALA A O 20
ATOM 20531 N N . MET A 1 72 ? -7.919 -5.704 -11.507 1.00 0.00 51 MET A N 20
ATOM 20532 C CA . MET A 1 72 ? -6.836 -6.297 -12.288 1.00 0.00 51 MET A CA 20
ATOM 20533 C C . MET A 1 72 ? -7.204 -7.743 -12.617 1.00 0.00 51 MET A C 20
ATOM 20534 O O . MET A 1 72 ? -8.393 -8.079 -12.666 1.00 0.00 51 MET A O 20
ATOM 20548 N N . ALA A 1 73 ? -6.200 -8.588 -12.863 1.00 0.00 52 ALA A N 20
ATOM 20549 C CA . ALA A 1 73 ? -6.431 -10.012 -13.110 1.00 0.00 52 ALA A CA 20
ATOM 20550 C C . ALA A 1 73 ? -7.326 -10.609 -12.021 1.00 0.00 52 ALA A C 20
ATOM 20551 O O . ALA A 1 73 ? -6.900 -10.780 -10.876 1.00 0.00 52 ALA A O 20
ATOM 20558 N N . ALA A 1 74 ? -8.571 -10.905 -12.390 1.00 0.00 53 ALA A N 20
ATOM 20559 C CA . ALA A 1 74 ? -9.579 -11.373 -11.442 1.00 0.00 53 ALA A CA 20
ATOM 20560 C C . ALA A 1 74 ? -9.175 -12.698 -10.801 1.00 0.00 53 ALA A C 20
ATOM 20561 O O . ALA A 1 74 ? -9.464 -12.943 -9.623 1.00 0.00 53 ALA A O 20
ATOM 20568 N N . ASP A 1 75 ? -8.505 -13.549 -11.574 1.00 0.00 54 ASP A N 20
ATOM 20569 C CA . ASP A 1 75 ? -8.070 -14.853 -11.084 1.00 0.00 54 ASP A CA 20
ATOM 20570 C C . ASP A 1 75 ? -6.622 -15.117 -11.483 1.00 0.00 54 ASP A C 20
ATOM 20571 O O . ASP A 1 75 ? -6.332 -15.434 -12.638 1.00 0.00 54 ASP A O 20
ATOM 20580 N N . THR A 1 76 ? -5.714 -14.947 -10.531 1.00 0.00 55 THR A N 20
ATOM 20581 C CA . THR A 1 76 ? -4.306 -15.248 -10.740 1.00 0.00 55 THR A CA 20
ATOM 20582 C C . THR A 1 76 ? -3.981 -16.643 -10.200 1.00 0.00 55 THR A C 20
ATOM 20583 O O . THR A 1 76 ? -4.479 -17.029 -9.141 1.00 0.00 55 THR A O 20
ATOM 20594 N N . PRO A 1 77 ? -3.144 -17.423 -10.915 1.00 0.00 56 PRO A N 20
ATOM 20595 C CA . PRO A 1 77 ? -2.753 -18.774 -10.483 1.00 0.00 56 PRO A CA 20
ATOM 20596 C C . PRO A 1 77 ? -1.712 -18.745 -9.362 1.00 0.00 56 PRO A C 20
ATOM 20597 O O . PRO A 1 77 ? -1.172 -19.781 -8.973 1.00 0.00 56 PRO A O 20
ATOM 20608 N N . LEU A 1 78 ? -1.443 -17.550 -8.849 1.00 0.00 57 LEU A N 20
ATOM 20609 C CA . LEU A 1 78 ? -0.447 -17.346 -7.805 1.00 0.00 57 LEU A CA 20
ATOM 20610 C C . LEU A 1 78 ? -0.876 -16.197 -6.895 1.00 0.00 57 LEU A C 20
ATOM 20611 O O . LEU A 1 78 ? -1.736 -15.395 -7.276 1.00 0.00 57 LEU A O 20
ATOM 20627 N N . PRO A 1 79 ? -0.311 -16.107 -5.674 1.00 0.00 58 PRO A N 20
ATOM 20628 C CA . PRO A 1 79 ? -0.556 -14.969 -4.788 1.00 0.00 58 PRO A CA 20
ATOM 20629 C C . PRO A 1 79 ? 0.037 -13.689 -5.383 1.00 0.00 58 PRO A C 20
ATOM 20630 O O . PRO A 1 79 ? 1.257 -13.515 -5.430 1.00 0.00 58 PRO A O 20
ATOM 20641 N N . ILE A 1 80 ? -0.837 -12.806 -5.846 1.00 0.00 59 ILE A N 20
ATOM 20642 C CA . ILE A 1 80 ? -0.425 -11.629 -6.603 1.00 0.00 59 ILE A CA 20
ATOM 20643 C C . ILE A 1 80 ? -0.115 -10.457 -5.674 1.00 0.00 59 ILE A C 20
ATOM 20644 O O . ILE A 1 80 ? -0.830 -10.213 -4.703 1.00 0.00 59 ILE A O 20
ATOM 20660 N N . THR A 1 81 ? 0.965 -9.747 -5.975 1.00 0.00 60 THR A N 20
ATOM 20661 C CA . THR A 1 81 ? 1.400 -8.614 -5.169 1.00 0.00 60 THR A CA 20
ATOM 20662 C C . THR A 1 81 ? 1.101 -7.295 -5.885 1.00 0.00 60 THR A C 20
ATOM 20663 O O . THR A 1 81 ? 1.472 -7.112 -7.049 1.00 0.00 60 THR A O 20
ATOM 20674 N N . VAL A 1 82 ? 0.417 -6.385 -5.189 1.00 0.00 61 VAL A N 20
ATOM 20675 C CA . VAL A 1 82 ? 0.050 -5.081 -5.743 1.00 0.00 61 VAL A CA 20
ATOM 20676 C C . VAL A 1 82 ? 0.238 -3.972 -4.708 1.00 0.00 61 VAL A C 20
ATOM 20677 O O . VAL A 1 82 ? 0.643 -4.228 -3.568 1.00 0.00 61 VAL A O 20
ATOM 20690 N N . GLU A 1 83 ? -0.034 -2.739 -5.130 1.00 0.00 62 GLU A N 20
ATOM 20691 C CA . GLU A 1 83 ? 0.059 -1.570 -4.261 1.00 0.00 62 GLU A CA 20
ATOM 20692 C C . GLU A 1 83 ? -1.110 -1.535 -3.273 1.00 0.00 62 GLU A C 20
ATOM 20693 O O . GLU A 1 83 ? -2.275 -1.576 -3.674 1.00 0.00 62 GLU A O 20
ATOM 20705 N N . ALA A 1 84 ? -0.790 -1.468 -1.983 1.00 0.00 63 ALA A N 20
ATOM 20706 C CA . ALA A 1 84 ? -1.808 -1.430 -0.938 1.00 0.00 63 ALA A CA 20
ATOM 20707 C C . ALA A 1 84 ? -2.374 -0.022 -0.772 1.00 0.00 63 ALA A C 20
ATOM 20708 O O . ALA A 1 84 ? -1.685 0.879 -0.295 1.00 0.00 63 ALA A O 20
ATOM 20715 N N . ARG A 1 85 ? -3.625 0.159 -1.173 1.00 0.00 64 ARG A N 20
ATOM 20716 C CA . ARG A 1 85 ? -4.314 1.433 -1.002 1.00 0.00 64 ARG A CA 20
ATOM 20717 C C . ARG A 1 85 ? -5.405 1.275 0.055 1.00 0.00 64 ARG A C 20
ATOM 20718 O O . ARG A 1 85 ? -6.128 0.276 0.064 1.00 0.00 64 ARG A O 20
ATOM 20739 N N . LYS A 1 86 ? -5.528 2.261 0.930 1.00 0.00 65 LYS A N 20
ATOM 20740 C CA . LYS A 1 86 ? -6.419 2.177 2.085 1.00 0.00 65 LYS A CA 20
ATOM 20741 C C . LYS A 1 86 ? -7.592 3.146 1.946 1.00 0.00 65 LYS A C 20
ATOM 20742 O O . LYS A 1 86 ? -7.396 4.345 1.753 1.00 0.00 65 LYS A O 20
ATOM 20761 N N . LEU A 1 87 ? -8.812 2.616 2.032 1.00 0.00 66 LEU A N 20
ATOM 20762 C CA . LEU A 1 87 ? -10.011 3.450 2.035 1.00 0.00 66 LEU A CA 20
ATOM 20763 C C . LEU A 1 87 ? -10.202 4.048 3.430 1.00 0.00 66 LEU A C 20
ATOM 20764 O O . LEU A 1 87 ? -9.880 5.240 3.622 1.00 0.00 66 LEU A O 20
#

Organism: Rhodopseudomonas palustris (strain ATCC BAA-98 / CGA009) (NCBI:txid258594)

InterPro domains:
  IPR009727 NifT/FixU [PF06988] (1-63)
  IPR009727 NifT/FixU [TIGR02934] (1-66)
  IPR024044 NifT/FixU barrel-like domain superfamily [G3DSA:2.40.50.240] (1-66)
  IPR024044 NifT/FixU barrel-like domain superfamily [SSF159203] (1-66)

Secondary structure (DSSP, 8-state):
--EEEEE-SS-EEEEETTTTEEEEEEEESSSSS-SSEEEETTS-EEE----SSS-SS-EEE---B-

Nearest PDB structures (foldseek):
  2jn4-assembly1_A  TM=9.487E-01  e=3.010E-11  Rhodopseudomonas palustris
  2woz-assembly1_A-2  TM=3.589E-01  e=9.888E+00  Rattus norvegicus
  4unm-assembly2_B  TM=2.824E-01  e=7.360E+00  Streptomyces lividans
  5lqi-assembly1_A  TM=2.845E-01  e=9.888E+00  Streptomyces lividans 1326
  2jn4-assembly1_A  TM=9.495E-01  e=1.479E-10  Rhodopseudomonas palustris

Radius of gyration: 10.08 Å; Cα contacts (8 Å, |Δi|>4): 150; chains: 1; bounding box: 21×24×23 Å

Foldseek 3Di:
DKKWWDFDLVWTWIQDPVVSDIFTFPAAPDSLHADFWTAGPVGWIWTHPGDDSGDPGGDMDDTDGD

CATH classification: 2.40.50.240

Solvent-accessible surface area: 3798 Å² total; per-residue (Å²): 186,112,0,39,0,91,20,87,92,124,29,33,24,0,39,2,25,140,106,106,28,93,42,111,13,93,89,56,91,51,125,24,0,3,45,18,47,0,23,2,56,86,52,69,58,1,55,4,63,55,112,59,45,60,5,117,98,83,30,70,22,84,5,101,108,91